Protein AF-A0A946S1E0-F1 (afdb_monomer)

Sequence (1057 aa):
MLFKRYPFILLIFAAMLVSLSLPLNLSAQVVETGSLLEFFAGTEQGCSYDNWISHTSEYDYFGSGDGSFTPAVLDRETNGFGSYQVVDDMNNPDLVLSEWAQIFDAFIQGDVSTTETRLSQSSFADFYELVRLTDAGNVYLILREVLNNNYVDDNGTPGDASDDVTGSFDYGWGLYVNKISPAPANPEVIINLVHPNADYISAYVGIDAYLTIDAGLFIVNGASRNIAWSGDLYATSNSLSDPSRNARTPFHECYKKFVDLIGDEWAIQVHSYNAYPAHDGVPSVQISAERENYTAHPNAPYMSWDHTDIISLTPDPVVTTNGSWSYPEVRIEDYYTASYPGGYRYNGYIPINNNVDLPGTSDNNQMVYVHASHDFVNDRENWLHIEFDEYPDVVRLDGVSVEAFYGYTGPGSGVPTYANYAEMVHYYRPVFQAVTDYMNFTPVQAGNISETASIQEFYHGNEGNCSYDNWVSHISEGVGDAGYNDEGPVELDVQTEGFGNFQIIPDDVDGDNLLIAFYDVFTELFQGNLGVAQNLLTDARLGGKYEIATINDGGDDYYVLREVLNNYYFDDNATPGDGSDDVTGSFDYGWGLYVVNPNAVNPEIIIEVPHPCDDYTTPAIGFDAFVTTGAGLLFVSGAGREVEWTESLPYYNSKSLSDPTRNARTPFHEAHKAAVDMYGNEFVIQIHSYDTGSHPDSYDSELSTRDDYYPNQPVMDPDTYFDIISLTPEFPITANTIGGANHAARRIDDYYSLYYGGGYSHQDNIAISNYVEQPGYSANPQMLYTQANHDQQNDTEPWFHVEHDEFPNVITESVQDFYNTGSGVPTYANYANVVDYFRPMYTAIADFYNGPNQAPVLTAIGNKVVDENSPIAFTLTATDPDGDGMTFSASNMPAGATLTGAEFDWTPDFDQAGTYNVTFEVSDGSATDSEGVTITVNNINRAPVLTAIGDKTGDENSPVAFTISATDPDGDGLTYSSPDLPAGAILVGADFSWTPDFIQAGAHSVTFEVSDGFLMDSEAITITVNDVNRAPVLSVIGDQTGDENSPITFTISATDP

pLDDT: mean 74.17, std 17.7, range [30.45, 98.12]

Secondary structure (DSSP, 8-state):
---SS-THHHHHHHHHHSSS---------EEEES-HHHHHHT--TTSSS--TGGGS--------S-------SS---SS-PPBP--GGGSSSHHHHHHHHHHHHHHHHTT-HHHHHHHHHHSTTTTTEEEEEEEETTEEEEEEEEPPEEEEE---S-TT--SS--EEE-SS---EEEEEEESPPSEEEEEEEES-TTT-TTHHHHHHHHHHHTTEEEEEEPPP-B-----S-TT-GGG-SS-TTT-SSSHHHHHHHHHHHHHSS-EEEEEEEE--SSTTTT--SEEEEESSTT-----S--TT------TTTTS-SSSB---SSS----B-HHHHEEE--TT-EEETTTEEEEEP--SPPGGG-HHHHHHHHH----S----EEEEEEESS-HHHHHTT--HHHHTT--STT-----HHHHHHHHHTTHHHHHHHHHHHT-S----PPEEEE--HHHHHTT--TTSSSSSHHHHHS---SSTTSSTTS-TTS---SS-PPPP-PPPSSHHHHHHHHHHHHHHHHHHTT-HHHHHHHTTSTTTTTTEEEEEEEETTEEEEEEEEPPEEEEE-----BTB-SS--EEE-SS---EEEE-TT-SEEEEEEEE--TTT-TTHHHHHHHHHHHHTEEEEEE----TT--B-S-SS--GGGBSS-TTT-SSSHHHHHHHHHHHHHSS-EEEEEEEE-TTTSTTS-SEEEE---SSSPPPTT-BTTTTB-HHHHS-SSSB-TTSSSSTTPPPBPGGGTEEE--SS-EEEGGGEEEB---SS---TT-HHHHHHHHHS-TTSSS-SEEEEEEESS-TT--S-HHHHHTTSSSS--HHHHHHHHHHHHHHHHHHHHHHH-S----EEPP---EEEETTS-EEEE--EE-SS-PPPEEEEESPPTT-EEETTEEEE---TT--EEEEEEEEEE-SS-EEEEEEEEEEEP-PPPPEEPP---EEEETTS-EEEE--EE-TT-PPPEEE-SSPPTT-EEETTEEEE---GGG-EEEEEEEEEE-SS-EEEEEEEEEEEP---PPEEPP-------TTS-------EE--

Radius of gyration: 51.52 Å; Cα contacts (8 Å, |Δi|>4): 2117; chains: 1; bounding box: 136×95×201 Å

Mean predicted aligned error: 19.73 Å

Foldseek 3Di:
DPDDDDPPVVVVVVVVVVPPDDDLDLPPAAEFEFDPLQQCQQNTPRDPGRNVLLQFAADADDDDPDPDDDQPPQDPPNDFEAAADQLVPDDPSVVQLVLLLQLLLCQLVVNPPSNSVSCCVDPNVVFWHWYWYHYPNWTKIKIDTDWDQPGWDDRPDPPDPPSIDGTYRNNQAWMKIFTDPPQFPALQEEEEEFCSHQFSQQSSLSVVLCVLLSYGMYIYGGDGPQPDPPPDPPPPPDRSSGCQQDCSGSRNSSLLSSCVVNVQHFYEYEGADDDDDPCVQPAFKEKEAQDQADFQQFDDDPDDPDRLDLLLLQAPQNDFDDDPDDFDGHGSQSHYEGRHPPFDDHVVPRTHHHDDDPPDNPRGPSQVSSVVRDDPPDRGGRYMYMYGYPQGVRCVVVVQDPNVLQQHPDDPTDHRRSRSSVVVSSSVSSSSNSVSCRVVPDQDLPDAAEFAWAPLFCLQQDTPRDPGRHVLLQFAAADPDPPFPPLDAPLNLRQHRFWGAADFQDPDPLLVVVLVLLLVLLLCVLVVVQVVSSVSCSPSSNRPQWHWYWYRYPHFTKIKIDTDWDQVRKGDVPPPPDPVSIDGTYHNHFAFMKIFGPPQPAAQEEQEEQRCHRQVLFSSLSVLLCVLLSYGMYTHTGHTHPQPFVPDPPDDPQRRPSRLQNPCRGSSNSSLLSSCVVPLQHAYEYEGEDEPPPCPPDAQKEKADADDPDPLWAADPPVPRDGLLQLFDQQNAPQQPFADHDFHGAGSQRHYAYQGPDWDAYPPRHTHHNDDPDHRDNSRVSLVSNVVSHDPPDSHRRYMYMYGYSDDPRHPDDSNRLQVVDDHRGGCSSCVRVSSSCSSSSNSVSCSVLPHFDAKAKDDPEAAEEEAQDKDKDFTDIGGPSRADKFKDKPQDDPQWDQDGRMTMHHHHQVPAAKGWMKMKMGSPPHIDIDTYIYGYHHDFDWKAWDDPAAAEEEAQDKDKDFTDIGGPNRADKAKDWPFDDVQWDQDGRITIHHHHQVPAAKDWTKMKMGSPPHIDIDIYIYGYHHDADDKAKDDDDDWDDDPPDDDDDDTDIGRD

Nearest PDB structures (foldseek):
  5lf5-assembly1_A-2  TM=4.450E-01  e=2.014E-06  Mus musculus
  6fg9-assembly1_A  TM=3.462E-01  e=5.997E-07  Mus musculus
  6fg9-assembly1_B  TM=3.260E-01  e=7.898E-07  Mus musculus
  5lfu-assembly1_A-2  TM=4.504E-01  e=3.727E-05  Mus musculus
  5lfv-assembly1_A  TM=3.919E-01  e=7.145E-06  Mus musculus

Solvent-accessible surface area (backbone atoms only — not comparable to full-atom values): 59954 Å² total; per-residue (Å²): 144,84,89,85,83,69,80,74,61,57,57,55,55,54,57,58,68,74,71,76,79,86,74,82,80,63,73,72,71,43,77,35,51,44,50,69,68,30,29,45,50,41,66,24,85,50,45,99,75,42,30,57,48,77,70,24,46,53,81,83,84,77,91,62,101,63,98,74,91,82,85,54,92,75,66,62,62,83,73,35,66,28,51,50,57,58,45,83,79,43,93,55,38,71,56,54,52,53,51,50,44,57,26,44,58,25,48,77,72,60,36,59,70,59,20,48,56,43,36,57,72,41,98,45,44,92,42,46,48,54,34,40,39,36,35,98,81,36,33,34,41,33,45,35,64,50,73,34,77,86,30,69,38,75,69,79,58,95,86,69,76,89,78,50,56,70,44,19,46,75,46,27,70,31,42,36,41,29,51,63,30,68,71,38,85,31,60,42,28,35,35,39,32,57,60,32,40,72,14,77,53,31,65,56,48,42,52,51,40,33,60,73,42,27,31,24,34,39,40,38,46,34,27,37,51,74,89,67,91,75,89,62,88,90,59,82,87,68,56,81,79,27,32,44,76,31,72,75,36,71,58,34,44,48,50,51,51,52,44,72,71,61,75,65,51,35,42,38,36,44,41,37,47,72,75,68,82,88,50,78,93,58,41,36,30,36,43,34,28,76,50,96,60,34,45,55,65,47,56,70,69,102,81,65,89,71,73,84,34,45,71,58,56,35,62,70,55,56,40,68,65,80,62,104,56,88,50,76,72,38,44,57,57,61,36,34,27,30,28,26,92,81,57,45,54,47,86,82,72,46,66,27,46,59,53,90,77,80,82,67,60,90,62,32,44,58,62,54,48,57,62,73,76,54,83,85,81,61,75,60,60,46,49,41,38,39,38,32,44,71,61,45,60,66,52,54,75,68,65,57,48,73,42,50,65,59,46,44,83,56,98,88,51,66,81,60,47,50,66,52,57,50,58,58,39,59,69,52,45,49,57,40,45,10,44,37,54,56,72,61,66,57,65,51,80,69,67,78,42,78,31,72,31,49,67,68,31,31,58,32,22,55,19,86,54,41,100,56,54,32,46,46,37,52,32,31,60,29,62,95,54,98,83,59,68,77,80,57,59,87,64,53,53,40,37,59,72,21,57,30,45,46,60,71,51,52,100,46,75,66,31,52,55,47,50,52,51,44,26,54,28,39,45,28,44,78,72,66,39,51,74,56,20,46,54,57,35,42,36,84,92,44,43,60,45,50,47,47,34,35,37,39,34,100,86,48,61,33,42,34,43,34,64,46,66,38,66,88,22,50,22,73,85,73,57,92,88,67,83,88,65,54,49,73,34,19,39,74,40,21,66,29,41,38,38,35,36,86,79,33,84,33,56,49,29,35,33,36,26,42,53,36,43,85,16,70,55,33,58,50,40,46,49,50,38,27,61,59,42,24,24,12,32,38,38,37,39,23,32,25,49,69,49,42,50,79,84,53,85,78,88,49,81,96,42,36,61,49,30,42,57,79,32,70,52,41,59,60,40,28,43,50,50,33,52,51,72,68,61,58,71,46,43,35,41,37,45,45,45,45,66,67,75,81,54,79,88,62,50,49,28,33,41,23,38,64,78,88,88,78,51,69,49,79,47,28,44,89,90,71,77,52,34,39,66,65,60,39,52,69,51,66,42,57,58,55,75,54,56,67,86,78,35,73,53,38,38,44,58,70,36,39,25,31,48,50,106,58,82,47,61,39,78,94,72,45,62,34,45,43,68,54,97,73,65,45,65,82,77,20,51,60,58,54,50,52,61,71,64,46,65,91,84,55,59,60,51,44,52,40,35,36,38,30,42,63,58,46,87,64,51,78,61,53,68,69,62,55,40,59,76,50,91,68,62,49,40,55,81,58,45,43,51,63,39,62,66,52,41,51,58,33,44,12,45,30,31,55,75,75,43,73,87,54,55,32,45,64,53,88,79,65,68,45,77,45,48,44,71,40,79,49,73,53,70,67,51,68,51,42,85,82,64,62,67,76,46,56,52,75,43,70,70,58,91,81,49,47,72,57,69,46,38,35,41,32,60,42,46,89,89,51,49,44,79,44,64,30,36,40,36,37,30,50,85,86,39,65,26,74,49,80,30,45,39,36,27,39,76,75,91,61,54,31,45,66,50,87,76,68,69,46,76,42,42,48,74,38,77,42,70,56,71,60,54,66,51,40,84,82,67,56,64,78,46,54,49,58,95,48,66,58,89,75,43,48,73,59,65,51,39,37,40,29,54,40,48,84,89,54,50,43,77,40,70,36,42,43,36,38,26,48,85,84,43,63,29,74,51,77,30,44,42,35,26,41,79,75,91,77,76,66,46,72,56,88,79,73,92,82,86,74,62,88,99,54,91,81,84,85,86,88,55,68,48,72,122

Structure (mmCIF, N/CA/C/O backbone):
data_AF-A0A946S1E0-F1
#
_entry.id   AF-A0A946S1E0-F1
#
loop_
_atom_site.group_PDB
_atom_site.id
_atom_site.type_symbol
_atom_site.label_atom_id
_atom_site.label_alt_id
_atom_site.label_comp_id
_atom_site.label_asym_id
_atom_site.label_entity_id
_atom_site.label_seq_id
_atom_site.pdbx_PDB_ins_code
_atom_site.Cartn_x
_atom_site.Cartn_y
_atom_site.Cartn_z
_atom_site.occupancy
_atom_site.B_iso_or_equiv
_atom_site.auth_seq_id
_atom_site.auth_comp_id
_atom_site.auth_asym_id
_atom_site.auth_atom_id
_atom_site.pdbx_PDB_model_num
ATOM 1 N N . MET A 1 1 ? -86.400 49.203 9.128 1.00 42.44 1 MET A N 1
ATOM 2 C CA . MET A 1 1 ? -86.861 49.127 7.718 1.00 42.44 1 MET A CA 1
ATOM 3 C C . MET A 1 1 ? -85.849 49.750 6.732 1.00 42.44 1 MET A C 1
ATOM 5 O O . MET A 1 1 ? -86.250 50.322 5.730 1.00 42.44 1 MET A O 1
ATOM 9 N N . LEU A 1 2 ? -84.534 49.607 6.963 1.00 33.59 2 LEU A N 1
ATOM 10 C CA . LEU A 1 2 ? -83.476 50.160 6.099 1.00 33.59 2 LEU A CA 1
ATOM 11 C C . LEU A 1 2 ? -82.169 49.357 6.278 1.00 33.59 2 LEU A C 1
ATOM 13 O O . LEU A 1 2 ? -81.217 49.845 6.853 1.00 33.59 2 LEU A O 1
ATOM 17 N N . PHE A 1 3 ? -82.137 48.098 5.832 1.00 38.72 3 PHE A N 1
ATOM 18 C CA . PHE A 1 3 ? -80.894 47.305 5.719 1.00 38.72 3 PHE A CA 1
ATOM 19 C C . PHE A 1 3 ? -80.959 46.349 4.516 1.00 38.72 3 PHE A C 1
ATOM 21 O O . PHE A 1 3 ? -80.587 45.186 4.587 1.00 38.72 3 PHE A O 1
ATOM 28 N N . LYS A 1 4 ? -81.500 46.832 3.387 1.00 43.66 4 LYS A N 1
ATOM 29 C CA . LYS A 1 4 ? -81.662 46.033 2.158 1.00 43.66 4 LYS A CA 1
ATOM 30 C C . LYS A 1 4 ? -80.926 46.588 0.930 1.00 43.66 4 LYS A C 1
ATOM 32 O O . LYS A 1 4 ? -81.303 46.220 -0.176 1.00 43.66 4 LYS A O 1
ATOM 37 N N . ARG A 1 5 ? -79.932 47.487 1.068 1.00 43.97 5 ARG A N 1
ATOM 38 C CA . ARG A 1 5 ? -79.350 48.157 -0.121 1.00 43.97 5 ARG A CA 1
ATOM 39 C C . ARG A 1 5 ? -77.847 48.461 -0.220 1.00 43.97 5 ARG A C 1
ATOM 41 O O . ARG A 1 5 ? -77.480 48.948 -1.279 1.00 43.97 5 ARG A O 1
ATOM 48 N N . TYR A 1 6 ? -76.966 48.140 0.735 1.00 45.84 6 TYR A N 1
ATOM 49 C CA . TYR A 1 6 ? -75.521 48.406 0.547 1.00 45.84 6 TYR A CA 1
ATOM 50 C C . TYR A 1 6 ? -74.619 47.372 1.253 1.00 45.84 6 TYR A C 1
ATOM 52 O O . TYR A 1 6 ? -74.356 47.532 2.441 1.00 45.84 6 TYR A O 1
ATOM 60 N N . PRO A 1 7 ? -74.113 46.332 0.560 1.00 43.88 7 PRO A N 1
ATOM 61 C CA . PRO A 1 7 ? -73.166 45.376 1.148 1.00 43.88 7 PRO A CA 1
ATOM 62 C C . PRO A 1 7 ? -71.732 45.930 1.284 1.00 43.88 7 PRO A C 1
ATOM 64 O O . PRO A 1 7 ? -70.930 45.365 2.014 1.00 43.88 7 PRO A O 1
ATOM 67 N N . PHE A 1 8 ? -71.412 47.067 0.655 1.00 46.25 8 PHE A N 1
ATOM 68 C CA . PHE A 1 8 ? -70.061 47.651 0.680 1.00 46.25 8 PHE A CA 1
ATOM 69 C C . PHE A 1 8 ? -69.719 48.468 1.941 1.00 46.25 8 PHE A C 1
ATOM 71 O O . PHE A 1 8 ? -68.552 48.760 2.171 1.00 46.25 8 PHE A O 1
ATOM 78 N N . ILE A 1 9 ? -70.701 48.822 2.779 1.00 46.53 9 ILE A N 1
ATOM 79 C CA . ILE A 1 9 ? -70.452 49.603 4.010 1.00 46.53 9 ILE A CA 1
ATOM 80 C C . ILE A 1 9 ? -70.148 48.696 5.218 1.00 46.53 9 ILE A C 1
ATOM 82 O O . ILE A 1 9 ? -69.497 49.144 6.159 1.00 46.53 9 ILE A O 1
ATOM 86 N N . LEU A 1 10 ? -70.517 47.408 5.177 1.00 45.66 10 LEU A N 1
ATOM 87 C CA . LEU A 1 10 ? -70.141 46.461 6.236 1.00 45.66 10 LEU A CA 1
ATOM 88 C C . LEU A 1 10 ? -68.654 46.075 6.182 1.00 45.66 10 LEU A C 1
ATOM 90 O O . LEU A 1 10 ? -68.064 45.839 7.230 1.00 45.66 10 LEU A O 1
ATOM 94 N N . LEU A 1 11 ? -68.031 46.075 4.996 1.00 45.84 11 LEU A N 1
ATOM 95 C CA . LEU A 1 11 ? -66.610 45.737 4.865 1.00 45.84 11 LEU A CA 1
ATOM 96 C C . LEU A 1 11 ? -65.694 46.830 5.441 1.00 45.84 11 LEU A C 1
ATOM 98 O O . LEU A 1 11 ? -64.646 46.519 5.991 1.00 45.84 11 LEU A O 1
ATOM 102 N N . ILE A 1 12 ? -66.108 48.101 5.380 1.00 47.53 12 ILE A N 1
ATOM 103 C CA . ILE A 1 12 ? -65.321 49.220 5.926 1.00 47.53 12 ILE A CA 1
ATOM 104 C C . ILE A 1 12 ? -65.457 49.299 7.456 1.00 47.53 12 ILE A C 1
ATOM 106 O O . ILE A 1 12 ? -64.482 49.609 8.132 1.00 47.53 12 ILE A O 1
ATOM 110 N N . PHE A 1 13 ? -66.616 48.942 8.026 1.00 42.03 13 PHE A N 1
ATOM 111 C CA . PHE A 1 13 ? -66.770 48.860 9.487 1.00 42.03 13 PHE A CA 1
ATOM 112 C C . PHE A 1 13 ? -66.127 47.605 10.096 1.00 42.03 13 PHE A C 1
ATOM 114 O O . PHE A 1 13 ? -65.611 47.689 11.205 1.00 42.03 13 PHE A O 1
ATOM 121 N N . ALA A 1 14 ? -66.087 46.477 9.376 1.00 45.16 14 ALA A N 1
ATOM 122 C CA . ALA A 1 14 ? -65.315 45.307 9.803 1.00 45.16 14 ALA A CA 1
ATOM 123 C C . ALA A 1 14 ? -63.800 45.563 9.703 1.00 45.16 14 ALA A C 1
ATOM 125 O O . ALA A 1 14 ? -63.069 45.206 10.617 1.00 45.16 14 ALA A O 1
ATOM 126 N N . ALA A 1 15 ? -63.332 46.266 8.665 1.00 39.78 15 ALA A N 1
ATOM 127 C CA . ALA A 1 15 ? -61.919 46.624 8.536 1.00 39.78 15 ALA A CA 1
ATOM 128 C C . ALA A 1 15 ? -61.459 47.689 9.554 1.00 39.78 15 ALA A C 1
ATOM 130 O O . ALA A 1 15 ? -60.308 47.659 9.967 1.00 39.78 15 ALA A O 1
ATOM 131 N N . MET A 1 16 ? -62.340 48.595 10.006 1.00 35.44 16 MET A N 1
ATOM 132 C CA . MET A 1 16 ? -62.001 49.589 11.042 1.00 35.44 16 MET A CA 1
ATOM 133 C C . MET A 1 16 ? -62.116 49.074 12.487 1.00 35.44 16 MET A C 1
ATOM 135 O O . MET A 1 16 ? -61.521 49.681 13.373 1.00 35.44 16 MET A O 1
ATOM 139 N N . LEU A 1 17 ? -62.832 47.969 12.743 1.00 35.88 17 LEU A N 1
ATOM 140 C CA . LEU A 1 17 ? -62.827 47.300 14.057 1.00 35.88 17 LEU A CA 1
ATOM 141 C C . LEU A 1 17 ? -61.695 46.272 14.222 1.00 35.88 17 LEU A C 1
ATOM 143 O O . LEU A 1 17 ? -61.465 45.822 15.337 1.00 35.88 17 LEU A O 1
ATOM 147 N N . VAL A 1 18 ? -60.964 45.944 13.153 1.00 39.38 18 VAL A N 1
ATOM 148 C CA . VAL A 1 18 ? -59.778 45.063 13.198 1.00 39.38 18 VAL A CA 1
ATOM 149 C C . VAL A 1 18 ? -58.477 45.854 13.428 1.00 39.38 18 VAL A C 1
ATOM 151 O O . VAL A 1 18 ? -57.424 45.268 13.631 1.00 39.38 18 VAL A O 1
ATOM 154 N N . SER A 1 19 ? -58.524 47.191 13.469 1.00 37.34 19 SER A N 1
ATOM 155 C CA . SER A 1 19 ? -57.317 48.030 13.542 1.00 37.34 19 SER A CA 1
ATOM 156 C C . SER A 1 19 ? -57.223 48.954 14.763 1.00 37.34 19 SER A C 1
ATOM 158 O O . SER A 1 19 ? -56.424 49.883 14.736 1.00 37.34 19 SER A O 1
ATOM 160 N N . LEU A 1 20 ? -58.014 48.748 15.826 1.00 36.44 20 LEU A N 1
ATOM 161 C CA . LEU A 1 20 ? -57.964 49.570 17.051 1.00 36.44 20 LEU A CA 1
ATOM 162 C C . LEU A 1 20 ? -58.259 48.745 18.320 1.00 36.44 20 LEU A C 1
ATOM 164 O O . LEU A 1 20 ? -59.213 48.999 19.051 1.00 36.44 20 LEU A O 1
ATOM 168 N N . SER A 1 21 ? -57.385 47.773 18.577 1.00 34.06 21 SER A N 1
ATOM 169 C CA . SER A 1 21 ? -57.053 47.260 19.914 1.00 34.06 21 SER A CA 1
ATOM 170 C C . SER A 1 21 ? -55.672 46.590 19.846 1.00 34.06 21 SER A C 1
ATOM 172 O O . SER A 1 21 ? -55.565 45.383 19.673 1.00 34.06 21 SER A O 1
ATOM 174 N N . LEU A 1 22 ? -54.615 47.405 19.885 1.00 36.47 22 LEU A N 1
ATOM 175 C CA . LEU A 1 22 ? -53.248 46.979 20.218 1.00 36.47 22 LEU A CA 1
ATOM 176 C C . LEU A 1 22 ? -53.079 47.020 21.748 1.00 36.47 22 LEU A C 1
ATOM 178 O O . LEU A 1 22 ? -53.722 47.866 22.377 1.00 36.47 22 LEU A O 1
ATOM 182 N N . PRO A 1 23 ? -52.090 46.321 22.322 1.00 38.75 23 PRO A N 1
ATOM 183 C CA . PRO A 1 23 ? -51.695 44.932 22.115 1.00 38.75 23 PRO A CA 1
ATOM 184 C C . PRO A 1 23 ? -52.003 44.126 23.399 1.00 38.75 23 PRO A C 1
ATOM 186 O O . PRO A 1 23 ? -51.912 44.654 24.506 1.00 38.75 23 PRO A O 1
ATOM 189 N N . LEU A 1 24 ? -52.360 42.846 23.287 1.00 36.69 24 LEU A N 1
ATOM 190 C CA . LEU A 1 24 ? -52.050 41.936 24.392 1.00 36.69 24 LEU A CA 1
ATOM 191 C C . LEU A 1 24 ? -50.532 41.775 24.326 1.00 36.69 24 LEU A C 1
ATOM 193 O O . LEU A 1 24 ? -50.021 41.386 23.277 1.00 36.69 24 LEU A O 1
ATOM 197 N N . ASN A 1 25 ? -49.825 42.202 25.372 1.00 38.84 25 ASN A N 1
ATOM 198 C CA . ASN A 1 25 ? -48.407 41.911 25.535 1.00 38.84 25 ASN A CA 1
ATOM 199 C C . ASN A 1 25 ? -48.251 40.385 25.458 1.00 38.84 25 ASN A C 1
ATOM 201 O O . ASN A 1 25 ? -48.533 39.707 26.440 1.00 38.84 25 ASN A O 1
ATOM 205 N N . LEU A 1 26 ? -47.850 39.845 24.304 1.00 44.53 26 LEU A N 1
ATOM 206 C CA . LEU A 1 26 ? -47.061 38.621 24.332 1.00 44.53 26 LEU A CA 1
ATOM 207 C C . LEU A 1 26 ? -45.778 39.019 25.062 1.00 44.53 26 LEU A C 1
ATOM 209 O O . LEU A 1 26 ? -45.151 40.012 24.674 1.00 44.53 26 LEU A O 1
ATOM 213 N N . SER A 1 27 ? -45.437 38.330 26.151 1.00 50.69 27 SER A N 1
ATOM 214 C CA . SER A 1 27 ? -44.069 38.374 26.662 1.00 50.69 27 SER A CA 1
ATOM 215 C C . SER A 1 27 ? -43.179 38.003 25.481 1.00 50.69 27 SER A C 1
ATOM 217 O O . SER A 1 27 ? -43.355 36.933 24.902 1.00 50.69 27 SER A O 1
ATOM 219 N N . ALA A 1 28 ? -42.335 38.928 25.032 1.00 59.41 28 ALA A N 1
ATOM 220 C CA . ALA A 1 28 ? -41.419 38.631 23.946 1.00 59.41 28 ALA A CA 1
ATOM 221 C C . ALA A 1 28 ? -40.505 37.489 24.402 1.00 59.41 28 ALA A C 1
ATOM 223 O O . ALA A 1 28 ? -39.965 37.584 25.503 1.00 59.41 28 ALA A O 1
ATOM 224 N N . GLN A 1 29 ? -40.344 36.451 23.576 1.00 72.44 29 GLN A N 1
ATOM 225 C CA . GLN A 1 29 ? -39.282 35.458 23.707 1.00 72.44 29 GLN A CA 1
ATOM 226 C C . GLN A 1 29 ? -37.989 36.140 24.142 1.00 72.44 29 GLN A C 1
ATOM 228 O O . GLN A 1 29 ? -37.536 37.104 23.510 1.00 72.44 29 GLN A O 1
ATOM 233 N N . VAL A 1 30 ? -37.394 35.620 25.210 1.00 82.38 30 VAL A N 1
ATOM 234 C CA . VAL A 1 30 ? -36.067 36.050 25.631 1.00 82.38 30 VAL A CA 1
ATOM 235 C C . VAL A 1 30 ? -35.070 35.417 24.667 1.00 82.38 30 VAL A C 1
ATOM 237 O O . VAL A 1 30 ? -35.122 34.216 24.411 1.00 82.38 30 VAL A O 1
ATOM 240 N N . VAL A 1 31 ? -34.208 36.228 24.061 1.00 85.38 31 VAL A N 1
ATOM 241 C CA . VAL A 1 31 ? -33.162 35.750 23.149 1.00 85.38 31 VAL A CA 1
ATOM 242 C C . VAL A 1 31 ? -31.829 35.943 23.846 1.00 85.38 31 VAL A C 1
ATOM 244 O O . VAL A 1 31 ? -31.429 37.080 24.091 1.00 85.38 31 VAL A O 1
ATOM 247 N N . GLU A 1 32 ? -31.163 34.835 24.140 1.00 88.50 32 GLU A N 1
ATOM 248 C CA . GLU A 1 32 ? -29.861 34.794 24.805 1.00 88.50 32 GLU A CA 1
ATOM 249 C C . GLU A 1 32 ? -28.832 34.191 23.832 1.00 88.50 32 GLU A C 1
ATOM 251 O O . GLU A 1 32 ? -29.172 33.418 22.929 1.00 88.50 32 GLU A O 1
ATOM 256 N N . THR A 1 33 ? -27.572 34.605 23.947 1.00 85.62 33 THR A N 1
ATOM 257 C CA . THR A 1 33 ? -26.441 34.016 23.210 1.00 85.62 33 THR A CA 1
ATOM 258 C C . THR A 1 33 ? -25.372 33.697 24.234 1.00 85.62 33 THR A C 1
ATOM 260 O O . THR A 1 33 ? -24.988 34.605 24.965 1.00 85.62 33 THR A O 1
ATOM 263 N N . GLY A 1 34 ? -24.918 32.452 24.278 1.00 82.88 34 GLY A N 1
ATOM 264 C CA . GLY A 1 34 ? -23.994 31.983 25.303 1.00 82.88 34 GLY A CA 1
ATOM 265 C C . GLY A 1 34 ? -23.912 30.461 25.335 1.00 82.88 34 GLY A C 1
ATOM 266 O O . GLY A 1 34 ? -24.709 29.794 24.673 1.00 82.88 34 GLY A O 1
ATOM 267 N N . SER A 1 35 ? -22.958 29.935 26.094 1.00 86.25 35 SER A N 1
ATOM 268 C CA . SER A 1 35 ? -22.765 28.506 26.313 1.00 86.25 35 SER A CA 1
ATOM 269 C C . SER A 1 35 ? -23.859 27.946 27.217 1.00 86.25 35 SER A C 1
ATOM 271 O O . SER A 1 35 ? -24.114 28.450 28.315 1.00 86.25 35 SER A O 1
ATOM 273 N N . LEU A 1 36 ? -24.521 26.880 26.760 1.00 86.19 36 LEU A N 1
ATOM 274 C CA . LEU A 1 36 ? -25.521 26.182 27.563 1.00 86.19 36 LEU A CA 1
ATOM 275 C C . LEU A 1 36 ? -24.871 25.530 28.791 1.00 86.19 36 LEU A C 1
ATOM 277 O O . LEU A 1 36 ? -25.455 25.569 29.869 1.00 86.19 36 LEU A O 1
ATOM 281 N N . LEU A 1 37 ? -23.649 25.005 28.666 1.00 83.25 37 LEU A N 1
ATOM 282 C CA . LEU A 1 37 ? -22.896 24.463 29.803 1.00 83.25 37 LEU A CA 1
ATOM 283 C C . LEU A 1 37 ? -22.532 25.553 30.816 1.00 83.25 37 LEU A C 1
ATOM 285 O O . LEU A 1 37 ? -22.724 25.370 32.017 1.00 83.25 37 LEU A O 1
ATOM 289 N N . GLU A 1 38 ? -22.045 26.706 30.355 1.00 77.75 38 GLU A N 1
ATOM 290 C CA . GLU A 1 38 ? -21.692 27.822 31.242 1.00 77.75 38 GLU A CA 1
ATOM 291 C C . GLU A 1 38 ? -22.919 28.453 31.911 1.00 77.75 38 GLU A C 1
ATOM 293 O O . GLU A 1 38 ? -22.830 28.938 33.041 1.00 77.75 38 GLU A O 1
ATOM 298 N N . PHE A 1 39 ? -24.087 28.399 31.262 1.00 81.38 39 PHE A N 1
ATOM 299 C CA . PHE A 1 39 ? -25.361 28.775 31.873 1.00 81.38 39 PHE A CA 1
ATOM 300 C C . PHE A 1 39 ? -25.679 27.910 33.106 1.00 81.38 39 PHE A C 1
ATOM 302 O O . PHE A 1 39 ? -26.079 28.450 34.143 1.00 81.38 39 PHE A O 1
ATOM 309 N N . PHE A 1 40 ? -25.452 26.593 33.027 1.00 77.81 40 PHE A N 1
ATOM 310 C CA . PHE A 1 40 ? -25.586 25.696 34.180 1.00 77.81 40 PHE A CA 1
ATOM 311 C C . PHE A 1 40 ? -24.463 25.901 35.209 1.00 77.81 40 PHE A C 1
ATOM 313 O O . PHE A 1 40 ? -24.757 25.911 36.399 1.00 77.81 40 PHE A O 1
ATOM 320 N N . ALA A 1 41 ? -23.220 26.148 34.780 1.00 70.25 41 ALA A N 1
ATOM 321 C CA . ALA A 1 41 ? -22.088 26.414 35.682 1.00 70.25 41 ALA A CA 1
ATOM 322 C C . ALA A 1 41 ? -22.139 27.782 36.388 1.00 70.25 41 ALA A C 1
ATOM 324 O O . ALA A 1 41 ? -21.384 28.012 37.331 1.00 70.25 41 ALA A O 1
ATOM 325 N N . GLY A 1 42 ? -22.984 28.708 35.927 1.00 69.75 42 GLY A N 1
ATOM 326 C CA . GLY A 1 42 ? -23.080 30.046 36.507 1.00 69.75 42 GLY A CA 1
ATOM 327 C C . GLY A 1 42 ? -21.993 31.023 36.090 1.00 69.75 42 GLY A C 1
ATOM 328 O O . GLY A 1 42 ? -21.637 31.900 36.876 1.00 69.75 42 GLY A O 1
ATOM 329 N N . THR A 1 43 ? -21.451 30.868 34.881 1.00 68.50 43 THR A N 1
ATOM 330 C CA . THR A 1 43 ? -20.383 31.736 34.358 1.00 68.50 43 THR A CA 1
ATOM 331 C C . THR A 1 43 ? -20.743 32.480 33.069 1.00 68.50 43 THR A C 1
ATOM 333 O O . THR A 1 43 ? -19.947 33.305 32.610 1.00 68.50 43 THR A O 1
ATOM 336 N N . GLU A 1 44 ? -21.919 32.222 32.486 1.00 79.12 44 GLU A N 1
ATOM 337 C CA . GLU A 1 44 ? -22.333 32.795 31.201 1.00 79.12 44 GLU A CA 1
ATOM 338 C C . GLU A 1 44 ? -22.903 34.221 31.324 1.00 79.12 44 GLU A C 1
ATOM 340 O O . GLU A 1 44 ? -24.098 34.446 31.535 1.00 79.12 44 GLU A O 1
ATOM 345 N N . GLN A 1 45 ? -22.048 35.209 31.054 1.00 71.00 45 GLN A N 1
ATOM 346 C CA . GLN A 1 45 ? -22.387 36.638 31.112 1.00 71.00 45 GLN A CA 1
ATOM 347 C C . GLN A 1 45 ? -23.445 37.089 30.083 1.00 71.00 45 GLN A C 1
ATOM 349 O O . GLN A 1 45 ? -23.967 38.205 30.185 1.00 71.00 45 GLN A O 1
ATOM 354 N N . GLY A 1 46 ? -23.729 36.278 29.061 1.00 70.31 46 GLY A N 1
ATOM 355 C CA . GLY A 1 46 ? -24.735 36.514 28.025 1.00 70.31 46 GLY A CA 1
ATOM 356 C C . GLY A 1 46 ? -26.175 36.162 28.418 1.00 70.31 46 GLY A C 1
ATOM 357 O O . GLY A 1 46 ? -27.099 36.499 27.667 1.00 70.31 46 GLY A O 1
ATOM 358 N N . CYS A 1 47 ? -26.383 35.531 29.577 1.00 75.56 47 CYS A N 1
ATOM 359 C CA . CYS A 1 47 ? -27.689 35.079 30.064 1.00 75.56 47 CYS A CA 1
ATOM 360 C C . CYS A 1 47 ? -28.240 35.992 31.176 1.00 75.56 47 CYS A C 1
ATOM 362 O O . CYS A 1 47 ? -27.497 36.609 31.934 1.00 75.56 47 CYS A O 1
ATOM 364 N N . SER A 1 48 ? -29.570 36.126 31.263 1.00 63.69 48 SER A N 1
ATOM 365 C CA . SER A 1 48 ? -30.219 37.088 32.178 1.00 63.69 48 SER A CA 1
ATOM 366 C C . SER A 1 48 ? -30.098 36.706 33.661 1.00 63.69 48 SER A C 1
ATOM 368 O O . SER A 1 48 ? -30.156 37.588 34.519 1.00 63.69 48 SER A O 1
ATOM 370 N N . TYR A 1 49 ? -29.947 35.411 33.946 1.00 70.00 49 TYR A N 1
ATOM 371 C CA . TYR A 1 49 ? -29.431 34.861 35.199 1.00 70.00 49 TYR A CA 1
ATOM 372 C C . TYR A 1 49 ? -28.744 33.529 34.877 1.00 70.00 49 TYR A C 1
ATOM 374 O O . TYR A 1 49 ? -29.385 32.569 34.448 1.00 70.00 49 TYR A O 1
ATOM 382 N N . ASP A 1 50 ? -27.423 33.526 34.998 1.00 61.88 50 ASP A N 1
ATOM 383 C CA . ASP A 1 50 ? -26.550 32.362 34.966 1.00 61.88 50 ASP A CA 1
ATOM 384 C C . ASP A 1 50 ? -26.454 31.787 36.389 1.00 61.88 50 ASP A C 1
ATOM 386 O O . ASP A 1 50 ? -26.512 32.542 37.354 1.00 61.88 50 ASP A O 1
ATOM 390 N N . ASN A 1 51 ? -26.336 30.460 36.524 1.00 62.59 51 ASN A N 1
ATOM 391 C CA . ASN A 1 51 ? -26.286 29.701 37.791 1.00 62.59 51 ASN A CA 1
ATOM 392 C C . ASN A 1 51 ? -27.641 29.127 38.233 1.00 62.59 51 ASN A C 1
ATOM 394 O O . ASN A 1 51 ? -28.083 29.278 39.370 1.00 62.59 51 ASN A O 1
ATOM 398 N N . TRP A 1 52 ? -28.323 28.422 37.324 1.00 65.25 52 TRP A N 1
ATOM 399 C CA . TRP A 1 52 ? -29.544 27.692 37.681 1.00 65.25 52 TRP A CA 1
ATOM 400 C C . TRP A 1 52 ? -29.301 26.663 38.797 1.00 65.25 52 TRP A C 1
ATOM 402 O O . TRP A 1 52 ? -30.170 26.481 39.647 1.00 65.25 52 TRP A O 1
ATOM 412 N N . ILE A 1 53 ? -28.116 26.035 38.819 1.00 62.03 53 ILE A N 1
ATOM 413 C CA . ILE A 1 53 ? -27.740 24.991 39.784 1.00 62.03 53 ILE A CA 1
ATOM 414 C C . ILE A 1 53 ? -27.831 25.505 41.222 1.00 62.03 53 ILE A C 1
ATOM 416 O O . ILE A 1 53 ? -28.479 24.851 42.040 1.00 62.03 53 ILE A O 1
ATOM 420 N N . SER A 1 54 ? -27.305 26.705 41.515 1.00 56.62 54 SER A N 1
ATOM 421 C CA . SER A 1 54 ? -27.404 27.296 42.860 1.00 56.62 54 SER A CA 1
ATOM 422 C C . SER A 1 54 ? -28.841 27.549 43.311 1.00 56.62 54 SER A C 1
ATOM 424 O O . SER A 1 54 ? -29.107 27.585 44.503 1.00 56.62 54 SER A O 1
ATOM 426 N N . HIS A 1 55 ? -29.782 27.689 42.374 1.00 55.94 55 HIS A N 1
ATOM 427 C CA . HIS A 1 55 ? -31.210 27.834 42.661 1.00 55.94 55 HIS A CA 1
ATOM 428 C C . HIS A 1 55 ? -31.967 26.492 42.654 1.00 55.94 55 HIS A C 1
ATOM 430 O O . HIS A 1 55 ? -33.197 26.484 42.729 1.00 55.94 55 HIS A O 1
ATOM 436 N N . THR A 1 56 ? -31.275 25.351 42.565 1.00 53.69 56 THR A N 1
ATOM 437 C CA . THR A 1 56 ? -31.898 24.017 42.495 1.00 53.69 56 THR A CA 1
ATOM 438 C C . THR A 1 56 ? -31.290 22.945 43.407 1.00 53.69 56 THR A C 1
ATOM 440 O O . THR A 1 56 ? -31.644 21.782 43.249 1.00 53.69 56 THR A O 1
ATOM 443 N N . SER A 1 57 ? -30.430 23.281 44.367 1.00 52.94 57 SER A N 1
ATOM 444 C CA . SER A 1 57 ? -29.804 22.292 45.265 1.00 52.94 57 SER A CA 1
ATOM 445 C C . SER A 1 57 ? -29.756 22.787 46.719 1.00 52.94 57 SER A C 1
ATOM 447 O O . SER A 1 57 ? -29.233 23.872 46.964 1.00 52.94 57 SER A O 1
ATOM 449 N N . GLU A 1 58 ? -30.257 22.007 47.687 1.00 46.06 58 GLU A N 1
ATOM 450 C CA . GLU A 1 58 ? -30.268 22.322 49.133 1.00 46.06 58 GLU A CA 1
ATOM 451 C C . GLU A 1 58 ? -29.466 21.262 49.918 1.00 46.06 58 GLU A C 1
ATOM 453 O O . GLU A 1 58 ? -29.641 20.070 49.692 1.00 46.06 58 GLU A O 1
ATOM 458 N N . TYR A 1 59 ? -28.642 21.650 50.905 1.00 41.72 59 TYR A N 1
ATOM 459 C CA . TYR A 1 59 ? -28.128 20.704 51.915 1.00 41.72 59 TYR A CA 1
ATOM 460 C C . TYR A 1 59 ? -28.740 21.005 53.288 1.00 41.72 59 TYR A C 1
ATOM 462 O O . TYR A 1 59 ? -28.385 21.981 53.956 1.00 41.72 59 TYR A O 1
ATOM 470 N N . ASP A 1 60 ? -29.658 20.147 53.736 1.00 38.31 60 ASP A N 1
ATOM 471 C CA . ASP A 1 60 ? -30.390 20.320 54.993 1.00 38.31 60 ASP A CA 1
ATOM 472 C C . ASP A 1 60 ? -29.523 19.877 56.198 1.00 38.31 60 ASP A C 1
ATOM 474 O O . ASP A 1 60 ? -29.098 18.723 56.325 1.00 38.31 60 ASP A O 1
ATOM 478 N N . TYR A 1 61 ? -29.221 20.802 57.117 1.00 36.12 61 TYR A N 1
ATOM 479 C CA . TYR A 1 61 ? -28.347 20.556 58.274 1.00 36.12 61 TYR A CA 1
ATOM 480 C C . TYR A 1 61 ? -29.018 19.626 59.305 1.00 36.12 61 TYR A C 1
ATOM 482 O O . TYR A 1 61 ? -29.699 20.076 60.234 1.00 36.12 61 TYR A O 1
ATOM 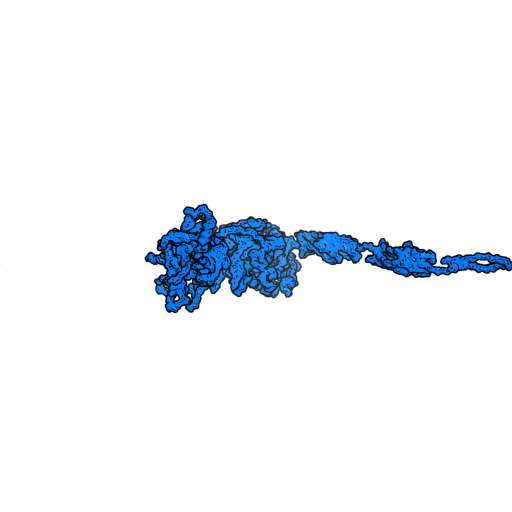490 N N . PHE A 1 62 ? -28.762 18.316 59.230 1.00 34.03 62 PHE A N 1
ATOM 491 C CA . PHE A 1 62 ? -29.074 17.397 60.328 1.00 34.03 62 PHE A CA 1
ATOM 492 C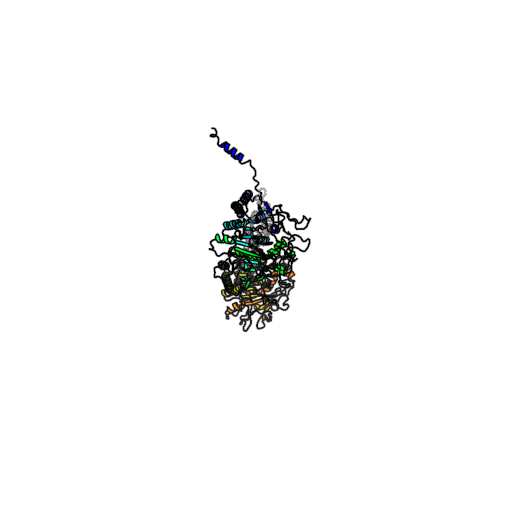 C . PHE A 1 62 ? -28.012 17.503 61.427 1.00 34.03 62 PHE A C 1
ATOM 494 O O . PHE A 1 62 ? -26.877 17.056 61.301 1.00 34.03 62 PHE A O 1
ATOM 501 N N . GLY A 1 63 ? -28.390 18.109 62.553 1.00 37.31 63 GLY A N 1
ATOM 502 C CA . GLY A 1 63 ? -27.496 18.293 63.689 1.00 37.31 63 GLY A CA 1
ATOM 503 C C . GLY A 1 63 ? -26.929 16.985 64.255 1.00 37.31 63 GLY A C 1
ATOM 504 O O . GLY A 1 63 ? -27.617 16.256 64.967 1.00 37.31 63 GLY A O 1
ATOM 505 N N . SER A 1 64 ? -25.623 16.782 64.097 1.00 31.12 64 SER A N 1
ATOM 506 C CA . SER A 1 64 ? -24.800 16.016 65.034 1.00 31.12 64 SER A CA 1
ATOM 507 C C . SER A 1 64 ? -23.558 16.823 65.397 1.00 31.12 64 SER A C 1
ATOM 509 O O . SER A 1 64 ? -22.880 17.364 64.536 1.00 31.12 64 SER A O 1
ATOM 511 N N . GLY A 1 65 ? -23.306 16.968 66.701 1.00 33.91 65 GLY A N 1
ATOM 512 C CA . GLY A 1 65 ? -22.243 17.795 67.281 1.00 33.91 65 GLY A CA 1
ATOM 513 C C . GLY A 1 65 ? -20.834 17.225 67.114 1.00 33.91 65 GLY A C 1
ATOM 514 O O . GLY A 1 65 ? -20.133 17.033 68.106 1.00 33.91 65 GLY A O 1
ATOM 515 N N . ASP A 1 66 ? -20.438 16.985 65.875 1.00 30.83 66 ASP A N 1
ATOM 516 C CA . ASP A 1 66 ? -19.102 16.609 65.443 1.00 30.83 66 ASP A CA 1
ATOM 517 C C . ASP A 1 66 ? -18.666 17.671 64.431 1.00 30.83 66 ASP A C 1
ATOM 519 O O . ASP A 1 66 ? -19.224 17.787 63.346 1.00 30.83 66 ASP A O 1
ATOM 523 N N . GLY A 1 67 ? -17.755 18.546 64.847 1.00 40.69 67 GLY A N 1
ATOM 524 C CA . GLY A 1 67 ? -17.234 19.584 63.975 1.00 40.69 67 GLY A CA 1
ATOM 525 C C . GLY A 1 67 ? -16.222 19.007 62.997 1.00 40.69 67 GLY A C 1
ATOM 526 O O . GLY A 1 67 ? -15.031 19.078 63.292 1.00 40.69 67 GLY A O 1
ATOM 527 N N . SER A 1 68 ? -16.676 18.519 61.844 1.00 34.16 68 SER A N 1
ATOM 528 C CA . SER A 1 68 ? -15.870 18.477 60.622 1.00 34.16 68 SER A CA 1
ATOM 529 C C . SER A 1 68 ? -16.727 18.222 59.373 1.00 34.16 68 SER A C 1
ATOM 531 O O . SER A 1 68 ? -17.629 17.395 59.410 1.00 34.16 68 SER A O 1
ATOM 533 N N . PHE A 1 69 ? -16.380 18.950 58.303 1.00 40.06 69 PHE A N 1
ATOM 534 C CA . PHE A 1 69 ? -16.846 18.877 56.907 1.00 40.06 69 PHE A CA 1
ATOM 535 C C . PHE A 1 69 ? -18.152 19.613 56.560 1.00 40.06 69 PHE A C 1
ATOM 537 O O . PHE A 1 69 ? -19.261 19.151 56.802 1.00 40.06 69 PHE A O 1
ATOM 544 N N . THR A 1 70 ? -17.983 20.802 55.970 1.00 35.59 70 THR A N 1
ATOM 545 C CA . THR A 1 70 ? -19.031 21.578 55.289 1.00 35.59 70 THR A CA 1
ATOM 546 C C . THR A 1 70 ? -18.417 22.192 54.029 1.00 35.59 70 THR A C 1
ATOM 548 O O . THR A 1 70 ? -17.719 23.204 54.153 1.00 35.59 70 THR A O 1
ATOM 551 N N . PRO A 1 71 ? -18.659 21.627 52.840 1.00 35.09 71 PRO A N 1
ATOM 552 C CA . PRO A 1 71 ? -18.285 22.230 51.572 1.00 35.09 71 PRO A CA 1
ATOM 553 C C . PRO A 1 71 ? -19.520 22.936 51.009 1.00 35.09 71 PRO A C 1
ATOM 555 O O . PRO A 1 71 ? -20.301 22.354 50.277 1.00 35.09 71 PRO A O 1
ATOM 558 N N . ALA A 1 72 ? -19.730 24.177 51.443 1.00 38.56 72 ALA A N 1
ATOM 559 C CA . ALA A 1 72 ? -20.604 25.150 50.789 1.00 38.56 72 ALA A CA 1
ATOM 560 C C . ALA A 1 72 ? -20.284 26.522 51.396 1.00 38.56 72 ALA A C 1
ATOM 562 O O . ALA A 1 72 ? -20.754 26.872 52.480 1.00 38.56 72 ALA A O 1
ATOM 563 N N . VAL A 1 73 ? -19.384 27.266 50.750 1.00 38.25 73 VAL A N 1
ATOM 564 C CA . VAL A 1 73 ? -19.242 28.721 50.968 1.00 38.25 73 VAL A CA 1
ATOM 565 C C . VAL A 1 73 ? -19.925 29.502 49.836 1.00 38.25 73 VAL A C 1
ATOM 567 O O . VAL A 1 73 ? -19.983 30.725 49.880 1.00 38.25 73 VAL A O 1
ATOM 570 N N . LEU A 1 74 ? -20.535 28.803 48.876 1.00 44.44 74 LEU A N 1
ATOM 571 C CA . LEU A 1 74 ? -21.665 29.334 48.129 1.00 44.44 74 LEU A CA 1
ATOM 572 C C . LEU A 1 74 ? -22.930 28.712 48.698 1.00 44.44 74 LEU A C 1
ATOM 574 O O . LEU A 1 74 ? -23.207 27.537 48.503 1.00 44.44 74 LEU A O 1
ATOM 578 N N . ASP A 1 75 ? -23.605 29.561 49.452 1.00 44.19 75 ASP A N 1
ATOM 579 C CA . ASP A 1 75 ? -24.930 29.417 50.017 1.00 44.19 75 ASP A CA 1
ATOM 580 C C . ASP A 1 75 ? -25.147 28.315 51.058 1.00 44.19 75 ASP A C 1
ATOM 582 O O . ASP A 1 75 ? -25.398 27.142 50.783 1.00 44.19 75 ASP A O 1
ATOM 586 N N . ARG A 1 76 ? -25.142 28.740 52.322 1.00 40.59 76 ARG A N 1
ATOM 587 C CA . ARG A 1 76 ? -25.920 28.050 53.340 1.00 40.59 76 ARG A CA 1
ATOM 588 C C . ARG A 1 76 ? -27.362 28.518 53.138 1.00 40.59 76 ARG A C 1
ATOM 590 O O . ARG A 1 76 ? -27.833 29.324 53.939 1.00 40.59 76 ARG A O 1
ATOM 597 N N . GLU A 1 77 ? -28.044 27.925 52.152 1.00 46.00 77 GLU A N 1
ATOM 598 C CA . GLU A 1 77 ? -29.493 28.032 51.901 1.00 46.00 77 GLU A CA 1
ATOM 599 C C . GLU A 1 77 ? -30.252 27.460 53.117 1.00 46.00 77 GLU A C 1
ATOM 601 O O . GLU A 1 77 ? -30.883 26.410 53.090 1.00 46.00 77 GLU A O 1
ATOM 606 N N . THR A 1 78 ? -30.146 28.101 54.279 1.00 40.59 78 THR A N 1
ATOM 607 C CA . THR A 1 78 ? -30.842 27.668 55.499 1.00 40.59 78 THR A CA 1
ATOM 608 C C . THR A 1 78 ? -32.295 28.115 55.464 1.00 40.59 78 THR A C 1
ATOM 610 O O . THR A 1 78 ? -33.105 27.714 56.312 1.00 40.59 78 THR A O 1
ATOM 613 N N . ASN A 1 79 ? -32.633 29.002 54.520 1.00 41.72 79 ASN A N 1
ATOM 614 C CA . ASN A 1 79 ? -33.955 29.563 54.420 1.00 41.72 79 ASN A CA 1
ATOM 615 C C . ASN A 1 79 ? -34.381 30.092 53.035 1.00 41.72 79 ASN A C 1
ATOM 617 O O . ASN A 1 79 ? -35.504 30.586 53.010 1.00 41.72 79 ASN A O 1
ATOM 621 N N . GLY A 1 80 ? -33.620 29.985 51.940 1.00 44.38 80 GLY A N 1
ATOM 622 C CA . GLY A 1 80 ? -33.902 30.694 50.676 1.00 44.38 80 GLY A CA 1
ATOM 623 C C . GLY A 1 80 ? -34.900 30.047 49.698 1.00 44.38 80 GLY A C 1
ATOM 624 O O . GLY A 1 80 ? -35.605 30.770 48.990 1.00 44.38 80 GLY A O 1
ATOM 625 N N . PHE A 1 81 ? -35.099 28.724 49.710 1.00 54.09 81 PHE A N 1
ATOM 626 C CA . PHE A 1 81 ? -36.028 28.099 48.753 1.00 54.09 81 PHE A CA 1
ATOM 627 C C . PHE A 1 81 ? -37.521 28.376 49.013 1.00 54.09 81 PHE A C 1
ATOM 629 O O . PHE A 1 81 ? -38.029 28.262 50.144 1.00 54.09 81 PHE A O 1
ATOM 636 N N . GLY A 1 82 ? -38.250 28.647 47.921 1.00 55.00 82 GLY A N 1
ATOM 637 C CA . GLY A 1 82 ? -39.711 28.581 47.854 1.00 55.00 82 GLY A CA 1
ATOM 638 C C . GLY A 1 82 ? -40.234 27.167 48.157 1.00 55.00 82 GLY A C 1
ATOM 639 O O . GLY A 1 82 ? -39.489 26.188 48.169 1.00 55.00 82 GLY A O 1
ATOM 640 N N . SER A 1 83 ? -41.520 27.038 48.490 1.00 59.47 83 SER A N 1
ATOM 641 C CA . SER A 1 83 ? -42.136 25.727 48.773 1.00 59.47 83 SER A CA 1
ATOM 642 C C . SER A 1 83 ? -42.629 25.074 47.487 1.00 59.47 83 SER A C 1
ATOM 644 O O . SER A 1 83 ? -43.302 25.757 46.713 1.00 59.47 83 SER A O 1
ATOM 646 N N . TYR A 1 84 ? -42.385 23.766 47.313 1.00 66.44 84 TYR A N 1
ATOM 647 C CA . TYR A 1 84 ? -42.931 23.011 46.182 1.00 66.44 84 TYR A CA 1
ATOM 648 C C . TYR A 1 84 ? -44.444 23.195 46.151 1.00 66.44 84 TYR A C 1
ATOM 650 O O . TYR A 1 84 ? -45.133 22.871 47.128 1.00 66.44 84 TYR A O 1
ATOM 658 N N . GLN A 1 85 ? -44.982 23.705 45.047 1.00 71.94 85 GLN A N 1
ATOM 659 C CA . GLN A 1 85 ? -46.428 23.822 44.920 1.00 71.94 85 GLN A CA 1
ATOM 660 C C . GLN A 1 85 ? -47.000 22.499 44.414 1.00 71.94 85 GLN A C 1
ATOM 662 O O . GLN A 1 85 ? -46.931 22.181 43.227 1.00 71.94 85 GLN A O 1
ATOM 667 N N . VAL A 1 86 ? -47.601 21.723 45.317 1.00 70.50 86 VAL A N 1
ATOM 668 C CA . VAL A 1 86 ? -48.285 20.476 44.960 1.00 70.50 86 VAL A CA 1
ATOM 669 C C . VAL A 1 86 ? -49.483 20.807 44.070 1.00 70.50 86 VAL A C 1
ATOM 671 O O . VAL A 1 86 ? -50.402 21.512 44.488 1.00 70.50 86 VAL A O 1
ATOM 674 N N . VAL A 1 87 ? -49.500 20.274 42.846 1.00 74.94 87 VAL A N 1
ATOM 675 C CA . VAL A 1 87 ? -50.583 20.511 41.872 1.00 74.94 87 VAL A CA 1
ATOM 676 C C . VAL A 1 87 ? -51.955 20.200 42.470 1.00 74.94 87 VAL A C 1
ATOM 678 O O . VAL A 1 87 ? -52.900 20.960 42.276 1.00 74.94 87 VAL A O 1
ATOM 681 N N . ASP A 1 88 ? -52.061 19.119 43.245 1.00 76.62 88 ASP A N 1
ATOM 682 C CA . ASP A 1 88 ? -53.309 18.686 43.882 1.00 76.62 88 ASP A CA 1
ATOM 683 C C . ASP A 1 88 ? -53.869 19.669 44.919 1.00 76.62 88 ASP A C 1
ATOM 685 O O . ASP A 1 88 ? -55.074 19.647 45.188 1.00 76.62 88 ASP A O 1
ATOM 689 N N . ASP A 1 89 ? -53.034 20.573 45.432 1.00 74.62 89 ASP A N 1
ATOM 690 C CA . ASP A 1 89 ? -53.435 21.635 46.353 1.00 74.62 89 ASP A CA 1
ATOM 691 C C . ASP A 1 89 ? -53.860 22.926 45.622 1.00 74.62 89 ASP A C 1
ATOM 693 O O . ASP A 1 89 ? -54.362 23.870 46.244 1.00 74.62 89 ASP A O 1
ATOM 697 N N . MET A 1 90 ? -53.723 22.975 44.291 1.00 79.00 90 MET A N 1
ATOM 698 C CA . MET A 1 90 ? -54.109 24.124 43.474 1.00 79.00 90 MET A CA 1
ATOM 699 C C . MET A 1 90 ? -55.603 24.168 43.151 1.00 79.00 90 MET A C 1
ATOM 701 O O . MET A 1 90 ? -56.343 23.182 43.167 1.00 79.00 90 MET A O 1
ATOM 705 N N . ASN A 1 91 ? -56.072 25.360 42.777 1.00 76.06 91 ASN A N 1
ATOM 706 C CA . ASN A 1 91 ? -57.429 25.525 42.275 1.00 76.06 91 ASN A CA 1
ATOM 707 C C . ASN A 1 91 ? -57.569 24.858 40.896 1.00 76.06 91 ASN A C 1
ATOM 709 O O . ASN A 1 91 ? -57.108 25.405 39.902 1.00 76.06 91 ASN A O 1
ATOM 713 N N . ASN A 1 92 ? -58.306 23.743 40.840 1.00 83.94 92 ASN A N 1
ATOM 714 C CA . ASN A 1 92 ? -58.607 22.977 39.621 1.00 83.94 92 ASN A CA 1
ATOM 715 C C . ASN A 1 92 ? -57.371 22.270 39.009 1.00 83.94 92 ASN A C 1
ATOM 717 O O . ASN A 1 92 ? -56.960 22.615 37.901 1.00 83.94 92 ASN A O 1
ATOM 721 N N . PRO A 1 93 ? -56.807 21.261 39.701 1.00 83.25 93 PRO A N 1
ATOM 722 C CA . PRO A 1 93 ? -55.555 20.591 39.321 1.00 83.25 93 PRO A CA 1
ATOM 723 C C . PRO A 1 93 ? -55.565 20.004 37.902 1.00 83.25 93 PRO A C 1
ATOM 725 O O . PRO A 1 93 ? -54.574 20.092 37.185 1.00 83.25 93 PRO A O 1
ATOM 728 N N . ASP A 1 94 ? -56.701 19.464 37.449 1.00 86.62 94 ASP A N 1
ATOM 729 C CA . ASP A 1 94 ? -56.819 18.891 36.100 1.00 86.62 94 ASP A CA 1
ATOM 730 C C . ASP A 1 94 ? -56.710 19.958 34.999 1.00 86.62 94 ASP A C 1
ATOM 732 O O . ASP A 1 94 ? -56.197 19.688 33.913 1.00 86.62 94 ASP A O 1
ATOM 736 N N . LEU A 1 95 ? -57.189 21.180 35.267 1.00 86.81 95 LEU A N 1
ATOM 737 C CA . LEU A 1 95 ? -57.031 22.301 34.341 1.00 86.81 95 LEU A CA 1
ATOM 738 C C . LEU A 1 95 ? -55.572 22.759 34.293 1.00 86.81 95 LEU A C 1
ATOM 740 O O . LEU A 1 95 ? -55.063 22.976 33.202 1.00 86.81 95 LEU A O 1
ATOM 744 N N . VAL A 1 96 ? -54.909 22.847 35.449 1.00 85.81 96 VAL A N 1
ATOM 745 C CA . VAL A 1 96 ? -53.492 23.229 35.573 1.00 85.81 96 VAL A CA 1
ATOM 746 C C . VAL A 1 96 ? -52.600 22.274 34.770 1.00 85.81 96 VAL A C 1
ATOM 748 O O . VAL A 1 96 ? -51.852 22.724 33.904 1.00 85.81 96 VAL A O 1
ATOM 751 N N . LEU A 1 97 ? -52.744 20.956 34.968 1.00 87.06 97 LEU A N 1
ATOM 752 C CA . LEU A 1 97 ? -52.001 19.947 34.198 1.00 87.06 97 LEU A CA 1
ATOM 753 C C . LEU A 1 97 ? -52.339 20.002 32.704 1.00 87.06 97 LEU A C 1
ATOM 755 O O . LEU A 1 97 ? -51.453 19.881 31.864 1.00 87.06 97 LEU A O 1
ATOM 759 N N . SER A 1 98 ? -53.609 20.227 32.350 1.00 88.81 98 SER A N 1
ATOM 760 C CA . SER A 1 98 ? -54.014 20.342 30.946 1.00 88.81 98 SER A CA 1
ATOM 761 C C . SER A 1 98 ? -53.473 21.599 30.259 1.00 88.81 98 SER A C 1
ATOM 763 O O . SER A 1 98 ? -53.244 21.552 29.050 1.00 88.81 98 SER A O 1
ATOM 765 N N . GLU A 1 99 ? -53.363 22.729 30.957 1.00 89.88 99 GLU A N 1
ATOM 766 C CA . GLU A 1 99 ? -52.772 23.958 30.418 1.00 89.88 99 GLU A CA 1
ATOM 767 C C . GLU A 1 99 ? -51.269 23.765 30.208 1.00 89.88 99 GLU A C 1
ATOM 769 O O . GLU A 1 99 ? -50.770 24.052 29.119 1.00 89.88 99 GLU A O 1
ATOM 774 N N . TRP A 1 100 ? -50.585 23.181 31.198 1.00 89.94 100 TRP A N 1
ATOM 775 C CA . TRP A 1 100 ? -49.162 22.853 31.127 1.00 89.94 100 TRP A CA 1
ATOM 776 C C . TRP A 1 100 ? -48.842 21.902 29.969 1.00 89.94 100 TRP A C 1
ATOM 778 O O . TRP A 1 100 ? -48.022 22.216 29.110 1.00 89.94 100 TRP A O 1
ATOM 788 N N . ALA A 1 101 ? -49.582 20.797 29.864 1.00 90.25 101 ALA A N 1
ATOM 789 C CA . ALA A 1 101 ? -49.440 19.811 28.797 1.00 90.25 101 ALA A CA 1
ATOM 790 C C . ALA A 1 101 ? -49.580 20.427 27.391 1.00 90.25 101 ALA A C 1
ATOM 792 O O . ALA A 1 101 ? -48.872 20.042 26.468 1.00 90.25 101 ALA A O 1
ATOM 793 N N . GLN A 1 102 ? -50.472 21.408 27.215 1.00 90.62 102 GLN A N 1
ATOM 794 C CA . GLN A 1 102 ? -50.654 22.089 25.930 1.00 90.62 102 GLN A CA 1
ATOM 795 C C . GLN A 1 102 ? -49.532 23.079 25.598 1.00 90.62 102 GLN A C 1
ATOM 797 O O . GLN A 1 102 ? -49.257 23.294 24.417 1.00 90.62 102 GLN A O 1
ATOM 802 N N . ILE A 1 103 ? -48.940 23.729 26.606 1.00 91.81 103 ILE A N 1
ATOM 803 C CA . ILE A 1 103 ? -47.743 24.567 26.428 1.00 91.81 103 ILE A CA 1
ATOM 804 C C . ILE A 1 103 ? -46.582 23.669 26.010 1.00 91.81 103 ILE A C 1
ATOM 806 O O . ILE A 1 103 ? -45.928 23.942 25.005 1.00 91.81 103 ILE A O 1
ATOM 810 N N . PHE A 1 104 ? -46.392 22.568 26.736 1.00 91.50 104 PHE A N 1
ATOM 811 C CA . PHE A 1 104 ? -45.290 21.648 26.509 1.00 91.50 104 PHE A CA 1
ATOM 812 C C . PHE A 1 104 ? -45.375 20.937 25.154 1.00 91.50 104 PHE A C 1
ATOM 814 O O . PHE A 1 104 ? -44.370 20.866 24.457 1.00 91.50 104 PHE A O 1
ATOM 821 N N . ASP A 1 105 ? -46.574 20.525 24.716 1.00 91.31 105 ASP A N 1
ATOM 822 C CA . ASP A 1 105 ? -46.803 19.957 23.376 1.00 91.31 105 ASP A CA 1
ATOM 823 C C . ASP A 1 105 ? -46.232 20.852 22.258 1.00 91.31 105 ASP A C 1
ATOM 825 O O . ASP A 1 105 ? -45.659 20.352 21.292 1.00 91.31 105 ASP A O 1
ATOM 829 N N . ALA A 1 106 ? -46.404 22.176 22.367 1.00 90.88 106 ALA A N 1
ATOM 830 C CA . ALA A 1 106 ? -45.881 23.130 21.388 1.00 90.88 106 ALA A CA 1
ATOM 831 C C . ALA A 1 106 ? -44.369 23.360 21.548 1.00 90.88 106 ALA A C 1
ATOM 833 O O . ALA A 1 106 ? -43.669 23.524 20.547 1.00 90.88 106 ALA A O 1
ATOM 834 N N . PHE A 1 107 ? -43.876 23.332 22.789 1.00 92.75 107 PHE A N 1
ATOM 835 C CA . PHE A 1 107 ? -42.465 23.498 23.128 1.00 92.75 107 PHE A CA 1
ATOM 836 C C . PHE A 1 107 ? -41.599 22.376 22.541 1.00 92.75 107 PHE A C 1
ATOM 838 O O . PHE A 1 107 ? -40.627 22.672 21.848 1.00 92.75 107 PHE A O 1
ATOM 845 N N . ILE A 1 108 ? -41.979 21.107 22.735 1.00 90.62 108 ILE A N 1
ATOM 846 C CA . ILE A 1 108 ? -41.221 19.951 22.216 1.00 90.62 108 ILE A CA 1
ATOM 847 C C . ILE A 1 108 ? -41.251 19.860 20.684 1.00 90.62 108 ILE A C 1
ATOM 849 O O . ILE A 1 108 ? -40.306 19.385 20.068 1.00 90.62 108 ILE A O 1
ATOM 853 N N . GLN A 1 109 ? -42.291 20.403 20.043 1.00 88.94 109 GLN A N 1
ATOM 854 C CA . GLN A 1 109 ? -42.378 20.514 18.579 1.00 88.94 109 GLN A CA 1
ATOM 855 C C . GLN A 1 109 ? -41.566 21.687 18.000 1.00 88.94 109 GLN A C 1
ATOM 857 O O . GLN A 1 109 ? -41.565 21.891 16.786 1.00 88.94 109 GLN A O 1
ATOM 862 N N . GLY A 1 110 ? -40.929 22.506 18.843 1.00 89.00 110 GLY A N 1
ATOM 863 C CA . GLY A 1 110 ? -40.204 23.700 18.411 1.00 89.00 110 GLY A CA 1
ATOM 864 C C . GLY A 1 110 ? -41.103 24.845 17.917 1.00 89.00 110 GLY A C 1
ATOM 865 O O . GLY A 1 110 ? -40.609 25.798 17.307 1.00 89.00 110 GLY A O 1
ATOM 866 N N . ASP A 1 111 ? -42.420 24.799 18.166 1.00 90.94 111 ASP A N 1
ATOM 867 C CA . ASP A 1 111 ? -43.359 25.856 17.770 1.00 90.94 111 ASP A CA 1
ATOM 868 C C . ASP A 1 111 ? -43.334 27.007 18.784 1.00 90.94 111 ASP A C 1
ATOM 870 O O . ASP A 1 111 ? -44.173 27.119 19.686 1.00 90.94 111 ASP A O 1
ATOM 874 N N . VAL A 1 112 ? -42.352 27.893 18.607 1.00 88.69 112 VAL A N 1
ATOM 875 C CA . VAL A 1 112 ? -42.148 29.091 19.435 1.00 88.69 112 VAL A CA 1
ATOM 876 C C . VAL A 1 112 ? -43.425 29.927 19.546 1.00 88.69 112 VAL A C 1
ATOM 878 O O . VAL A 1 112 ? -43.833 30.292 20.646 1.00 88.69 112 VAL A O 1
ATOM 881 N N . SER A 1 113 ? -44.100 30.196 18.423 1.00 88.12 113 SER A N 1
ATOM 882 C CA . SER A 1 113 ? -45.250 31.107 18.398 1.00 88.12 113 SER A CA 1
ATOM 883 C C . SER A 1 113 ? -46.438 30.549 19.179 1.00 88.12 113 SER A C 1
ATOM 885 O O . SER A 1 113 ? -47.114 31.293 19.904 1.00 88.12 113 SER A O 1
ATOM 887 N N . THR A 1 114 ? -46.707 29.251 19.038 1.00 90.50 114 THR A N 1
ATOM 888 C CA . THR A 1 114 ? -47.777 28.594 19.789 1.00 90.50 114 THR A CA 1
ATOM 889 C C . THR A 1 114 ? -47.414 28.481 21.267 1.00 90.50 114 THR A C 1
ATOM 891 O O . THR A 1 114 ? -48.281 28.727 22.108 1.00 90.50 114 THR A O 1
ATOM 894 N N . THR A 1 115 ? -46.152 28.188 21.591 1.00 91.19 115 THR A N 1
ATOM 895 C CA . THR A 1 115 ? -45.664 28.092 22.976 1.00 91.19 115 THR A CA 1
ATOM 896 C C . THR A 1 115 ? -45.837 29.418 23.717 1.00 91.19 115 THR A C 1
ATOM 898 O O . THR A 1 115 ? -46.516 29.451 24.742 1.00 91.19 115 THR A O 1
ATOM 901 N N . GLU A 1 116 ? -45.356 30.536 23.160 1.00 88.56 116 GLU A N 1
ATOM 902 C CA . GLU A 1 116 ? -45.535 31.880 23.742 1.00 88.56 116 GLU A CA 1
ATOM 903 C C . GLU A 1 116 ? -47.016 32.241 23.917 1.00 88.56 116 GLU A C 1
ATOM 905 O O . GLU A 1 116 ? -47.447 32.748 24.957 1.00 88.56 116 GLU A O 1
ATOM 910 N N . THR A 1 117 ? -47.827 31.971 22.888 1.00 88.00 117 THR A N 1
ATOM 911 C CA . THR A 1 117 ? -49.257 32.292 22.919 1.00 88.00 117 THR A CA 1
ATOM 912 C C . THR A 1 117 ? -49.962 31.540 24.042 1.00 88.00 117 THR A C 1
ATOM 914 O O . THR A 1 117 ? -50.768 32.131 24.759 1.00 88.00 117 THR A O 1
ATOM 917 N N . ARG A 1 118 ? -49.669 30.248 24.209 1.00 90.25 118 ARG A N 1
ATOM 918 C CA . ARG A 1 118 ? -50.271 29.423 25.260 1.00 90.25 118 ARG A CA 1
ATOM 919 C C . ARG A 1 118 ? -49.760 29.803 26.642 1.00 90.25 118 ARG A C 1
ATOM 921 O O . ARG A 1 118 ? -50.576 29.940 27.548 1.00 90.25 118 ARG A O 1
ATOM 928 N N . LEU A 1 119 ? -48.458 30.049 26.777 1.00 89.44 119 LEU A N 1
ATOM 929 C CA . LEU A 1 119 ? -47.844 30.471 28.030 1.00 89.44 119 LEU A CA 1
ATOM 930 C C . LEU A 1 119 ? -48.474 31.779 28.528 1.00 89.44 119 LEU A C 1
ATOM 932 O O . LEU A 1 119 ? -49.007 31.815 29.634 1.00 89.44 119 LEU A O 1
ATOM 936 N N . SER A 1 120 ? -48.568 32.791 27.658 1.00 85.31 120 SER A N 1
ATOM 937 C CA . SER A 1 120 ? -49.162 34.103 27.976 1.00 85.31 120 SER A CA 1
ATOM 938 C C . SER A 1 120 ? -50.661 34.075 28.329 1.00 85.31 120 SER A C 1
ATOM 940 O O . SER A 1 120 ? -51.184 35.045 28.880 1.00 85.31 120 SER A O 1
ATOM 942 N N . GLN A 1 121 ? -51.379 32.996 27.993 1.00 86.31 121 GLN A N 1
ATOM 943 C CA . GLN A 1 121 ? -52.819 32.829 28.251 1.00 86.31 121 GLN A CA 1
ATOM 944 C C . GLN A 1 121 ? -53.131 31.861 29.401 1.00 86.31 121 GLN A C 1
ATOM 946 O O . GLN A 1 121 ? -54.306 31.676 29.724 1.00 86.31 121 GLN A O 1
ATOM 951 N N . SER A 1 122 ? -52.106 31.246 29.987 1.00 85.06 122 SER A N 1
ATOM 952 C CA . SER A 1 122 ? -52.225 30.241 31.046 1.00 85.06 122 SER A CA 1
ATOM 953 C C . SER A 1 122 ? -52.096 30.845 32.444 1.00 85.06 122 SER A C 1
ATOM 955 O O . SER A 1 122 ? -51.748 32.019 32.601 1.00 85.06 122 SER A O 1
ATOM 957 N N . SER A 1 123 ? -52.301 30.024 33.478 1.00 81.38 123 SER A N 1
ATOM 958 C CA . SER A 1 123 ? -51.943 30.390 34.856 1.00 81.38 123 SER A CA 1
ATOM 959 C C . SER A 1 123 ? -50.440 30.626 35.092 1.00 81.38 123 SER A C 1
ATOM 961 O O . SER A 1 123 ? -50.083 31.085 36.173 1.00 81.38 123 SER A O 1
ATOM 963 N N . PHE A 1 124 ? -49.573 30.347 34.111 1.00 82.88 124 PHE A N 1
ATOM 964 C CA . PHE A 1 124 ? -48.107 30.392 34.233 1.00 82.88 124 PHE A CA 1
ATOM 965 C C . PHE A 1 124 ? -47.458 31.641 33.624 1.00 82.88 124 PHE A C 1
ATOM 967 O O . PHE A 1 124 ? -46.244 31.790 33.702 1.00 82.88 124 PHE A O 1
ATOM 974 N N . ALA A 1 125 ? -48.249 32.543 33.034 1.00 81.12 125 ALA A N 1
ATOM 975 C CA . ALA A 1 125 ? -47.759 33.684 32.252 1.00 81.12 125 ALA A CA 1
ATOM 976 C C . ALA A 1 125 ? -46.796 34.627 33.002 1.00 81.12 125 ALA A C 1
ATOM 978 O O . ALA A 1 125 ? -45.962 35.262 32.365 1.00 81.12 125 ALA A O 1
ATOM 979 N N . ASP A 1 126 ? -46.926 34.730 34.329 1.00 77.44 126 ASP A N 1
ATOM 980 C CA . ASP A 1 126 ? -46.090 35.594 35.178 1.00 77.44 126 ASP A CA 1
ATOM 981 C C . ASP A 1 126 ? -44.942 34.831 35.868 1.00 77.44 126 ASP A C 1
ATOM 983 O O . ASP A 1 126 ? -44.183 35.426 36.628 1.00 77.44 126 ASP A O 1
ATOM 987 N N . PHE A 1 127 ? -44.835 33.521 35.633 1.00 78.94 127 PHE A N 1
ATOM 988 C CA . PHE A 1 127 ? -43.977 32.618 36.406 1.00 78.94 127 PHE A CA 1
ATOM 989 C C . PHE A 1 127 ? -43.023 31.805 35.544 1.00 78.94 127 PHE A C 1
ATOM 991 O O . PHE A 1 127 ? -41.998 31.363 36.035 1.00 78.94 127 PHE A O 1
ATOM 998 N N . TYR A 1 128 ? -43.337 31.612 34.267 1.00 86.50 128 TYR A N 1
ATOM 999 C CA . TYR A 1 128 ? -42.492 30.901 33.320 1.00 86.50 128 TYR A CA 1
ATOM 1000 C C . TYR A 1 128 ? -42.212 31.772 32.106 1.00 86.50 128 TYR A C 1
ATOM 1002 O O . TYR A 1 128 ? -43.081 32.511 31.639 1.00 86.50 128 TYR A O 1
ATOM 1010 N N . GLU A 1 129 ? -41.011 31.630 31.562 1.00 87.50 129 GLU A N 1
ATOM 1011 C CA . GLU A 1 129 ? -40.598 32.271 30.323 1.00 87.50 129 GLU A CA 1
ATOM 1012 C C . GLU A 1 129 ? -40.054 31.254 29.317 1.00 87.50 129 GLU A C 1
ATOM 1014 O O . GLU A 1 129 ? -39.552 30.186 29.676 1.00 87.50 129 GLU A O 1
ATOM 1019 N N . LEU A 1 130 ? -40.183 31.602 28.035 1.00 91.06 130 LEU A N 1
ATOM 1020 C CA . LEU A 1 130 ? -39.582 30.865 26.931 1.00 91.06 130 LEU A CA 1
ATOM 1021 C C . LEU A 1 130 ? -38.334 31.610 26.456 1.00 91.06 130 LEU A C 1
ATOM 1023 O O . LEU A 1 130 ? -38.421 32.745 25.975 1.00 91.06 130 LEU A O 1
ATOM 1027 N N . VAL A 1 131 ? -37.196 30.934 26.535 1.00 90.00 131 VAL A N 1
ATOM 1028 C CA . VAL A 1 131 ? -35.895 31.440 26.103 1.00 90.00 131 VAL A CA 1
ATOM 1029 C C . VAL A 1 131 ? -35.467 30.726 24.832 1.00 90.00 131 VAL A C 1
ATOM 1031 O O . VAL A 1 131 ? -35.656 29.520 24.685 1.00 90.00 131 VAL A O 1
ATOM 1034 N N . ARG A 1 132 ? -34.877 31.470 23.902 1.00 91.31 132 ARG A N 1
ATOM 1035 C CA . ARG A 1 132 ? -34.136 30.929 22.765 1.00 91.31 132 ARG A CA 1
ATOM 1036 C C . ARG A 1 132 ? -32.665 31.243 22.953 1.00 91.31 132 ARG A C 1
ATOM 1038 O O . ARG A 1 132 ? -32.261 32.386 22.740 1.00 91.31 132 ARG A O 1
ATOM 1045 N N . LEU A 1 133 ? -31.902 30.224 23.324 1.00 90.31 133 LEU A N 1
ATOM 1046 C CA . LEU A 1 133 ? -30.458 30.304 23.491 1.00 90.31 133 LEU A CA 1
ATOM 1047 C C . LEU A 1 133 ? -29.772 29.896 22.185 1.00 90.31 133 LEU A C 1
ATOM 1049 O O . LEU A 1 133 ? -30.168 28.916 21.551 1.00 90.31 133 LEU A O 1
ATOM 1053 N N . THR A 1 134 ? -28.770 30.666 21.763 1.00 90.06 134 THR A N 1
ATOM 1054 C CA . THR A 1 134 ? -27.867 30.281 20.668 1.00 90.06 134 THR A CA 1
ATOM 1055 C C . THR A 1 134 ? -26.476 30.020 21.227 1.00 90.06 134 THR A C 1
ATOM 1057 O O . THR A 1 134 ? -25.898 30.923 21.829 1.00 90.06 134 THR A O 1
ATOM 1060 N N . ASP A 1 135 ? -25.948 28.828 20.972 1.00 89.38 135 ASP A N 1
ATOM 1061 C CA . ASP A 1 135 ? -24.663 28.348 21.484 1.00 89.38 135 ASP A CA 1
ATOM 1062 C C . ASP A 1 135 ? -23.888 27.656 20.356 1.00 89.38 135 ASP A C 1
ATOM 1064 O O . ASP A 1 135 ? -24.373 26.678 19.789 1.00 89.38 135 ASP A O 1
ATOM 1068 N N . ALA A 1 136 ? -22.733 28.200 19.967 1.00 84.44 136 ALA A N 1
ATOM 1069 C CA . ALA A 1 136 ? -21.872 27.656 18.906 1.00 84.44 136 ALA A CA 1
ATOM 1070 C C . ALA A 1 136 ? -22.596 27.242 17.594 1.00 84.44 136 ALA A C 1
ATOM 1072 O O . ALA A 1 136 ? -22.165 26.342 16.882 1.00 84.44 136 ALA A O 1
ATOM 1073 N N . GLY A 1 137 ? -23.708 27.904 17.241 1.00 83.62 137 GLY A N 1
ATOM 1074 C CA . GLY A 1 137 ? -24.525 27.579 16.059 1.00 83.62 137 GLY A CA 1
ATOM 1075 C C . GLY A 1 137 ? -25.700 26.625 16.318 1.00 83.62 137 GLY A C 1
ATOM 1076 O O . GLY A 1 137 ? -26.596 26.538 15.473 1.00 83.62 137 GLY A O 1
ATOM 1077 N N . ASN A 1 138 ? -25.759 25.999 17.495 1.00 88.94 138 ASN A N 1
ATOM 1078 C CA . ASN A 1 138 ? -26.937 25.309 18.009 1.00 88.94 138 ASN A CA 1
ATOM 1079 C C . ASN A 1 138 ? -27.974 26.311 18.526 1.00 88.94 138 ASN A C 1
ATOM 1081 O O . ASN A 1 138 ? -27.651 27.401 19.005 1.00 88.94 138 ASN A O 1
ATOM 1085 N N . VAL A 1 139 ? -29.245 25.934 18.434 1.00 91.50 139 VAL A N 1
ATOM 1086 C CA . VAL A 1 139 ? -30.381 26.709 18.924 1.00 91.50 139 VAL A CA 1
ATOM 1087 C C . VAL A 1 139 ? -31.207 25.835 19.850 1.00 91.50 139 VAL A C 1
ATOM 1089 O O . VAL A 1 139 ? -31.788 24.837 19.416 1.00 91.50 139 VAL A O 1
ATOM 1092 N N . TYR A 1 140 ? -31.321 26.276 21.097 1.00 93.31 140 TYR A N 1
ATOM 1093 C CA . TYR A 1 140 ? -32.109 25.627 22.135 1.00 93.31 140 TYR A CA 1
ATOM 1094 C C . TYR A 1 140 ? -33.324 26.478 22.491 1.00 93.31 140 TYR A C 1
ATOM 1096 O O . TYR A 1 140 ? -33.242 27.708 22.572 1.00 93.31 140 TYR A O 1
ATOM 1104 N N . LEU A 1 141 ? -34.457 25.823 22.717 1.00 93.50 141 LEU A N 1
ATOM 1105 C CA . LEU A 1 141 ? -35.578 26.399 23.442 1.00 93.50 141 LEU A CA 1
ATOM 1106 C C . LEU A 1 141 ? -35.489 25.953 24.894 1.00 93.50 141 LEU A C 1
ATOM 1108 O O . LEU A 1 141 ? -35.391 24.761 25.164 1.00 93.50 141 LEU A O 1
ATOM 1112 N N . ILE A 1 142 ? -35.563 26.907 25.815 1.00 91.25 142 ILE A N 1
ATOM 1113 C CA . ILE A 1 142 ? -35.570 26.640 27.250 1.00 91.25 142 ILE A CA 1
ATOM 1114 C C . ILE A 1 142 ? -36.884 27.169 27.819 1.00 91.25 142 ILE A C 1
ATOM 1116 O O . ILE A 1 142 ? -37.191 28.353 27.675 1.00 91.25 142 ILE A O 1
ATOM 1120 N N . LEU A 1 143 ? -37.676 26.295 28.436 1.00 90.50 143 LEU A N 1
ATOM 1121 C CA . LEU A 1 143 ? -38.839 26.682 29.230 1.00 90.50 143 LEU A CA 1
ATOM 1122 C C . LEU A 1 143 ? -38.415 26.674 30.695 1.00 90.50 143 LEU A C 1
ATOM 1124 O O . LEU A 1 143 ? -38.046 25.628 31.230 1.00 90.50 143 LEU A O 1
ATOM 1128 N N . ARG A 1 144 ? -38.421 27.848 31.325 1.00 85.06 144 ARG A N 1
ATOM 1129 C CA . ARG A 1 144 ? -37.756 28.048 32.614 1.00 85.06 144 ARG A CA 1
ATOM 1130 C C . ARG A 1 144 ? -38.585 28.953 33.526 1.00 85.06 144 ARG A C 1
ATOM 1132 O O . ARG A 1 144 ? -39.250 29.870 33.047 1.00 85.06 144 ARG A O 1
ATOM 1139 N N . GLU A 1 145 ? -38.599 28.655 34.819 1.00 81.69 145 GLU A N 1
ATOM 1140 C CA . GLU A 1 145 ? -39.273 29.464 35.835 1.00 81.69 145 GLU A CA 1
ATOM 1141 C C . GLU A 1 145 ? -38.534 30.789 36.089 1.00 81.69 145 GLU A C 1
ATOM 1143 O O . GLU A 1 145 ? -37.321 30.794 36.283 1.00 81.69 145 GLU A O 1
ATOM 1148 N N . VAL A 1 146 ? -39.261 31.906 36.103 1.00 79.25 146 VAL A N 1
ATOM 1149 C CA . VAL A 1 146 ? -38.730 33.254 36.344 1.00 79.25 146 VAL A CA 1
ATOM 1150 C C . VAL A 1 146 ? -38.413 33.424 37.831 1.00 79.25 146 VAL A C 1
ATOM 1152 O O . VAL A 1 146 ? -39.269 33.183 38.682 1.00 79.25 146 VAL A O 1
ATOM 1155 N N . LEU A 1 147 ? -37.206 33.897 38.154 1.00 71.62 147 LEU A N 1
ATOM 1156 C CA . LEU A 1 147 ? -36.811 34.179 39.536 1.00 71.62 147 LEU A CA 1
ATOM 1157 C C . LEU A 1 147 ? -37.677 35.278 40.161 1.00 71.62 147 LEU A C 1
ATOM 1159 O O . LEU A 1 147 ? -37.844 36.363 39.594 1.00 71.62 147 LEU A O 1
ATOM 1163 N N . ASN A 1 148 ? -38.166 35.028 41.377 1.00 67.25 148 ASN A N 1
ATOM 1164 C CA . ASN A 1 148 ? -38.897 36.022 42.145 1.00 67.25 148 ASN A CA 1
ATOM 1165 C C . ASN A 1 148 ? -38.068 36.547 43.322 1.00 67.25 148 ASN A C 1
ATOM 1167 O O . ASN A 1 148 ? -37.695 35.790 44.214 1.00 67.25 148 ASN A O 1
ATOM 1171 N N . ASN A 1 149 ? -37.838 37.861 43.396 1.00 66.62 149 ASN A N 1
ATOM 1172 C CA . ASN A 1 149 ? -37.014 38.511 44.435 1.00 66.62 149 ASN A CA 1
ATOM 1173 C C . ASN A 1 149 ? -37.714 38.602 45.812 1.00 66.62 149 ASN A C 1
ATOM 1175 O O . ASN A 1 149 ? -37.489 39.538 46.583 1.00 66.62 149 ASN A O 1
ATOM 1179 N N . ASN A 1 150 ? -38.618 37.668 46.103 1.00 59.56 150 ASN A N 1
ATOM 1180 C CA . ASN A 1 150 ? -39.404 37.604 47.334 1.00 59.56 150 ASN A CA 1
ATOM 1181 C C . ASN A 1 150 ? -38.595 37.097 48.526 1.00 59.56 150 ASN A C 1
ATOM 1183 O O . ASN A 1 150 ? -38.981 37.346 49.671 1.00 59.56 150 ASN A O 1
ATOM 1187 N N . TYR A 1 151 ? -37.513 36.378 48.239 1.00 58.44 151 TYR A N 1
ATOM 1188 C CA . TYR A 1 151 ? -36.602 35.783 49.198 1.00 58.44 151 TYR A CA 1
ATOM 1189 C C . TYR A 1 151 ? -35.205 36.381 49.019 1.00 58.44 151 TYR A C 1
ATOM 1191 O O . TYR A 1 151 ? -34.731 36.575 47.899 1.00 58.44 151 TYR A O 1
ATOM 1199 N N . VAL A 1 152 ? -34.602 36.739 50.149 1.00 56.09 152 VAL A N 1
ATOM 1200 C CA . VAL A 1 152 ? -33.227 37.228 50.270 1.00 56.09 152 VAL A CA 1
ATOM 1201 C C . VAL A 1 152 ? -32.604 36.347 51.334 1.00 56.09 152 VAL A C 1
ATOM 1203 O O . VAL A 1 152 ? -33.108 36.369 52.463 1.00 56.09 152 VAL A O 1
ATOM 1206 N N . ASP A 1 153 ? -31.588 35.563 50.977 1.00 53.47 153 ASP A N 1
ATOM 1207 C CA . ASP A 1 153 ? -30.854 34.801 51.984 1.00 53.47 153 ASP A CA 1
ATOM 1208 C C . ASP A 1 153 ? -29.825 35.700 52.680 1.00 53.47 153 ASP A C 1
ATOM 1210 O O . ASP A 1 153 ? -29.083 36.439 52.039 1.00 53.47 153 ASP A O 1
ATOM 1214 N N . ASP A 1 154 ? -29.821 35.641 54.010 1.00 51.72 154 ASP A N 1
ATOM 1215 C CA . ASP A 1 154 ? -28.776 36.173 54.877 1.00 51.72 154 ASP A CA 1
ATOM 1216 C C . ASP A 1 154 ? -27.916 34.955 55.207 1.00 51.72 154 ASP A C 1
ATOM 1218 O O . ASP A 1 154 ? -28.302 34.115 56.024 1.00 51.72 154 ASP A O 1
ATOM 1222 N N . ASN A 1 155 ? -26.752 34.851 54.557 1.00 50.00 155 ASN A N 1
ATOM 1223 C CA . ASN A 1 155 ? -25.810 33.730 54.678 1.00 50.00 155 ASN A CA 1
ATOM 1224 C C . ASN A 1 155 ? -25.175 33.601 56.091 1.00 50.00 155 ASN A C 1
ATOM 1226 O O . ASN A 1 155 ? -24.118 32.999 56.298 1.00 50.00 155 ASN A O 1
ATOM 1230 N N . GLY A 1 156 ? -25.806 34.176 57.121 1.00 48.53 156 GLY A N 1
ATOM 1231 C CA . GLY A 1 156 ? -25.427 34.087 58.522 1.00 48.53 156 GLY A CA 1
ATOM 1232 C C . GLY A 1 156 ? -24.302 35.036 58.925 1.00 48.53 156 GLY A C 1
ATOM 1233 O O . GLY A 1 156 ? -23.833 34.948 60.067 1.00 48.53 156 GLY A O 1
ATOM 1234 N N . THR A 1 157 ? -23.875 35.946 58.040 1.00 44.88 157 THR A N 1
ATOM 1235 C CA . THR A 1 157 ? -22.850 36.965 58.307 1.00 44.88 157 THR A CA 1
ATOM 1236 C C . THR A 1 157 ? -23.522 38.321 58.557 1.00 44.88 157 THR A C 1
ATOM 1238 O O . THR A 1 157 ? -23.878 39.022 57.616 1.00 44.88 157 THR A O 1
ATOM 1241 N N . PRO A 1 158 ? -23.706 38.771 59.817 1.00 44.28 158 PRO A N 1
ATOM 1242 C CA . PRO A 1 158 ? -24.488 39.976 60.073 1.00 44.28 158 PRO A CA 1
ATOM 1243 C C . PRO A 1 158 ? -23.813 41.238 59.509 1.00 44.28 158 PRO A C 1
ATOM 1245 O O . PRO A 1 158 ? -22.878 41.769 60.116 1.00 44.28 158 PRO A O 1
ATOM 1248 N N . GLY A 1 159 ? -24.346 41.771 58.405 1.00 47.81 159 GLY A N 1
ATOM 1249 C CA . GLY A 1 159 ? -24.010 43.093 57.864 1.00 47.81 159 GLY A CA 1
ATOM 1250 C C . GLY A 1 159 ? -23.034 43.136 56.685 1.00 47.81 159 GLY A C 1
ATOM 1251 O O . GLY A 1 159 ? -22.576 44.239 56.371 1.00 47.81 159 GLY A O 1
ATOM 1252 N N . ASP A 1 160 ? -22.726 42.002 56.055 1.00 48.75 160 ASP A N 1
ATOM 1253 C CA . ASP A 1 160 ? -22.269 41.978 54.661 1.00 48.75 160 ASP A CA 1
ATOM 1254 C C . ASP A 1 160 ? -23.505 41.802 53.767 1.00 48.75 160 ASP A C 1
ATOM 1256 O O . ASP A 1 160 ? -24.460 41.170 54.188 1.00 48.75 160 ASP A O 1
ATOM 1260 N N . ALA A 1 161 ? -23.546 42.493 52.634 1.00 47.50 161 ALA A N 1
ATOM 1261 C CA . ALA A 1 161 ? -24.658 42.437 51.674 1.00 47.50 161 ALA A CA 1
ATOM 1262 C C . ALA A 1 161 ? -24.135 42.151 50.258 1.00 47.50 161 ALA A C 1
ATOM 1264 O O . ALA A 1 161 ? -24.823 42.394 49.269 1.00 47.50 161 ALA A O 1
ATOM 1265 N N . SER A 1 162 ? -22.854 41.782 50.155 1.00 45.66 162 SER A N 1
ATOM 1266 C CA . SER A 1 162 ? -22.183 41.472 48.893 1.00 45.66 162 SER A CA 1
ATOM 1267 C C . SER A 1 162 ? -22.232 39.983 48.543 1.00 45.66 162 SER A C 1
ATOM 1269 O O . SER A 1 162 ? -21.859 39.622 47.431 1.00 45.66 162 SER A O 1
ATOM 1271 N N . ASP A 1 163 ? -22.727 39.164 49.470 1.00 48.69 163 ASP A N 1
ATOM 1272 C CA . ASP A 1 163 ? -22.883 37.710 49.422 1.00 48.69 163 ASP A CA 1
ATOM 1273 C C . ASP A 1 163 ? -24.349 37.250 49.604 1.00 48.69 163 ASP A C 1
ATOM 1275 O O . ASP A 1 163 ? -24.602 36.050 49.715 1.00 48.69 163 ASP A O 1
ATOM 1279 N N . ASP A 1 164 ? -25.309 38.186 49.611 1.00 50.50 164 ASP A N 1
ATOM 1280 C CA . ASP A 1 164 ? -26.751 37.897 49.631 1.00 50.50 164 ASP A CA 1
ATOM 1281 C C . ASP A 1 164 ? -27.211 37.450 48.227 1.00 50.50 164 ASP A C 1
ATOM 1283 O O . ASP A 1 164 ? -27.123 38.221 47.263 1.00 50.50 164 ASP A O 1
ATOM 1287 N N . VAL A 1 165 ? -27.761 36.238 48.106 1.00 52.44 165 VAL A N 1
ATOM 1288 C CA . VAL A 1 165 ? -28.447 35.778 46.887 1.00 52.44 165 VAL A CA 1
ATOM 1289 C C . VAL A 1 165 ? -29.915 36.215 46.951 1.00 52.44 165 VAL A C 1
ATOM 1291 O O . VAL A 1 165 ? -30.601 36.054 47.965 1.00 52.44 165 VAL A O 1
ATOM 1294 N N . THR A 1 166 ? -30.411 36.831 45.873 1.00 55.50 166 THR A N 1
ATOM 1295 C CA . THR A 1 166 ? -31.807 37.286 45.766 1.00 55.50 166 THR A CA 1
ATOM 1296 C C . THR A 1 166 ? -32.525 36.551 44.645 1.00 55.50 166 THR A C 1
ATOM 1298 O O . THR A 1 166 ? -32.104 36.660 43.496 1.00 55.50 166 THR A O 1
ATOM 1301 N N . GLY A 1 167 ? -33.638 35.888 44.961 1.00 60.09 167 GLY A N 1
ATOM 1302 C CA . GLY A 1 167 ? -34.445 35.159 43.979 1.00 60.09 167 GLY A CA 1
ATOM 1303 C C . GLY A 1 167 ? -34.814 33.754 44.450 1.00 60.09 167 GLY A C 1
ATOM 1304 O O . GLY A 1 167 ? -33.942 32.994 44.844 1.00 60.09 167 GLY A O 1
ATOM 1305 N N . SER A 1 168 ? -36.098 33.396 44.392 1.00 63.38 168 SER A N 1
ATOM 1306 C CA . SER A 1 168 ? -36.588 32.031 44.629 1.00 63.38 168 SER A CA 1
ATOM 1307 C C . SER A 1 168 ? -37.551 31.601 43.525 1.00 63.38 168 SER A C 1
ATOM 1309 O O . SER A 1 168 ? -38.294 32.440 43.007 1.00 63.38 168 SER A O 1
ATOM 1311 N N . PHE A 1 169 ? -37.607 30.300 43.233 1.00 72.00 169 PHE A N 1
ATOM 1312 C CA . PHE A 1 169 ? -38.679 29.704 42.433 1.00 72.00 169 PHE A CA 1
ATOM 1313 C C . PHE A 1 169 ? -39.990 29.660 43.238 1.00 72.00 169 PHE A C 1
ATOM 1315 O O . PHE A 1 169 ? -40.011 29.249 44.399 1.00 72.00 169 PHE A O 1
ATOM 1322 N N . ASP A 1 170 ? -41.085 30.122 42.637 1.00 68.69 170 ASP A N 1
ATOM 1323 C CA . ASP A 1 170 ? -42.417 30.210 43.245 1.00 68.69 170 ASP A CA 1
ATOM 1324 C C . ASP A 1 170 ? -43.166 28.861 43.215 1.00 68.69 170 ASP A C 1
ATOM 1326 O O . ASP A 1 170 ? -43.941 28.559 44.128 1.00 68.69 170 ASP A O 1
ATOM 1330 N N . TYR A 1 171 ? -42.946 28.053 42.175 1.00 72.00 171 TYR A N 1
ATOM 1331 C CA . TYR A 1 171 ? -43.555 26.740 41.960 1.00 72.00 171 TYR A CA 1
ATOM 1332 C C . TYR A 1 171 ? -42.574 25.599 42.208 1.00 72.00 171 TYR A C 1
ATOM 1334 O O . TYR A 1 171 ? -42.985 24.560 42.737 1.00 72.00 171 TYR A O 1
ATOM 1342 N N . GLY A 1 172 ? -41.300 25.792 41.849 1.00 68.56 172 GLY A N 1
ATOM 1343 C CA . GLY A 1 172 ? -40.269 24.763 41.970 1.00 68.56 172 GLY A CA 1
ATOM 1344 C C . GLY A 1 172 ? -40.523 23.592 41.020 1.00 68.56 172 GLY A C 1
ATOM 1345 O O . GLY A 1 172 ? -40.286 22.443 41.375 1.00 68.56 172 GLY A O 1
ATOM 1346 N N . TRP A 1 173 ? -41.080 23.861 39.834 1.00 74.75 173 TRP A N 1
ATOM 1347 C CA . TRP A 1 173 ? -41.508 22.834 38.871 1.00 74.75 173 TRP A CA 1
ATOM 1348 C C . TRP A 1 173 ? -40.486 22.544 37.763 1.00 74.75 173 TRP A C 1
ATOM 1350 O O . TRP A 1 173 ? -40.752 21.716 36.888 1.00 74.75 173 TRP A O 1
ATOM 1360 N N . GLY A 1 174 ? -39.318 23.189 37.813 1.00 78.81 174 GLY A N 1
ATOM 1361 C CA . GLY A 1 174 ? -38.140 22.792 37.043 1.00 78.81 174 GLY A CA 1
ATOM 1362 C C . GLY A 1 174 ? -37.877 23.571 35.754 1.00 78.81 174 GLY A C 1
ATOM 1363 O O . GLY A 1 174 ? -38.515 24.593 35.480 1.00 78.81 174 GLY A O 1
ATOM 1364 N N . LEU A 1 175 ? -36.914 23.060 34.983 1.00 85.06 175 LEU A N 1
ATOM 1365 C CA . LEU A 1 175 ? -36.390 23.601 33.727 1.00 85.06 175 LEU A CA 1
ATOM 1366 C C . LEU A 1 175 ? -36.413 22.530 32.632 1.00 85.06 175 LEU A C 1
ATOM 1368 O O . LEU A 1 175 ? -36.152 21.356 32.884 1.00 85.06 175 LEU A O 1
ATOM 1372 N N . TYR A 1 176 ? -36.709 22.954 31.405 1.00 91.12 176 TYR A N 1
ATOM 1373 C CA . TYR A 1 176 ? -36.848 22.074 30.249 1.00 91.12 176 TYR A CA 1
ATOM 1374 C C . TYR A 1 176 ? -36.050 22.649 29.077 1.00 91.12 176 TYR A C 1
ATOM 1376 O O . TYR A 1 176 ? -36.242 23.818 28.742 1.00 91.12 176 TYR A O 1
ATOM 1384 N N . VAL A 1 177 ? -35.199 21.847 28.436 1.00 93.06 177 VAL A N 1
ATOM 1385 C CA . VAL A 1 177 ? -34.385 22.237 27.272 1.00 93.06 177 VAL A CA 1
ATOM 1386 C C . VAL A 1 177 ? -34.719 21.344 26.083 1.00 93.06 177 VAL A C 1
ATOM 1388 O O . VAL A 1 177 ? -34.742 20.124 26.207 1.00 93.06 177 VAL A O 1
ATOM 1391 N N . ASN A 1 178 ? -34.965 21.957 24.928 1.00 93.44 178 ASN A N 1
ATOM 1392 C CA . ASN A 1 178 ? -35.237 21.281 23.662 1.00 93.44 178 ASN A CA 1
ATOM 1393 C C . ASN A 1 178 ? -34.331 21.847 22.555 1.00 93.44 178 ASN A C 1
ATOM 1395 O O . ASN A 1 178 ? -34.378 23.053 22.279 1.00 93.44 178 ASN A O 1
ATOM 1399 N N . LYS A 1 179 ? -33.523 21.006 21.901 1.00 91.44 179 LYS A N 1
ATOM 1400 C CA . LYS A 1 179 ? -32.692 21.406 20.754 1.00 91.44 179 LYS A CA 1
ATOM 1401 C C . LYS A 1 179 ? -33.545 21.464 19.490 1.00 91.44 179 LYS A C 1
ATOM 1403 O O . LYS A 1 179 ? -34.148 20.480 19.083 1.00 91.44 179 LYS A O 1
ATOM 1408 N N . ILE A 1 180 ? -33.570 22.622 18.827 1.00 88.12 180 ILE A N 1
ATOM 1409 C CA . ILE A 1 180 ? -34.418 22.835 17.640 1.00 88.12 180 ILE A CA 1
ATOM 1410 C C . ILE A 1 180 ? -33.643 23.053 16.336 1.00 88.12 180 ILE A C 1
ATOM 1412 O O . ILE A 1 180 ? -34.244 23.000 15.263 1.00 88.12 180 ILE A O 1
ATOM 1416 N N . SER A 1 181 ? -32.341 23.356 16.388 1.00 85.31 181 SER A N 1
ATOM 1417 C CA . SER A 1 181 ? -31.512 23.512 15.184 1.00 85.31 181 SER A CA 1
ATOM 1418 C C . SER A 1 181 ? -30.012 23.408 15.496 1.00 85.31 181 SER A C 1
ATOM 1420 O O . SER A 1 181 ? -29.562 24.162 16.354 1.00 85.31 181 SER A O 1
ATOM 1422 N N . PRO A 1 182 ? -29.228 22.600 14.752 1.00 90.25 182 PRO A N 1
ATOM 1423 C CA . PRO A 1 182 ? -29.711 21.509 13.900 1.00 90.25 182 PRO A CA 1
ATOM 1424 C C . PRO A 1 182 ? -30.580 20.532 14.708 1.00 90.25 182 PRO A C 1
ATOM 1426 O O . PRO A 1 182 ? -30.617 20.606 15.936 1.00 90.25 182 PRO A O 1
ATOM 1429 N N . ALA A 1 183 ? -31.344 19.682 14.017 1.00 84.25 183 ALA A N 1
ATOM 1430 C CA . ALA A 1 183 ? -32.086 18.634 14.711 1.00 84.25 183 ALA A CA 1
ATOM 1431 C C . ALA A 1 183 ? -31.095 17.768 15.514 1.00 84.25 183 ALA A C 1
ATOM 1433 O O . ALA A 1 183 ? -30.005 17.517 14.991 1.00 84.25 183 ALA A O 1
ATOM 1434 N N . PRO A 1 184 ? -31.443 17.368 16.748 1.00 84.81 184 PRO A N 1
ATOM 1435 C CA . PRO A 1 184 ? -30.601 16.479 17.542 1.00 84.81 184 PRO A CA 1
ATOM 1436 C C . PRO A 1 184 ? -30.338 15.178 16.778 1.00 84.81 184 PRO A C 1
ATOM 1438 O O . PRO A 1 184 ? -31.215 14.720 16.040 1.00 84.81 184 PRO A O 1
ATOM 1441 N N . ALA A 1 185 ? -29.140 14.613 16.931 1.00 83.44 185 ALA A N 1
ATOM 1442 C CA . ALA A 1 185 ? -28.780 13.322 16.348 1.00 83.44 185 ALA A CA 1
ATOM 1443 C C . ALA A 1 185 ? -29.653 12.191 16.907 1.00 83.44 185 ALA A C 1
ATOM 1445 O O . ALA A 1 185 ? -30.042 11.303 16.151 1.00 83.44 185 ALA A O 1
ATOM 1446 N N . ASN A 1 186 ? -30.025 12.294 18.188 1.00 83.56 186 ASN A N 1
ATOM 1447 C CA . ASN A 1 186 ? -30.854 11.331 18.906 1.00 83.56 186 ASN A CA 1
ATOM 1448 C C . ASN A 1 186 ? -32.159 11.988 19.410 1.00 83.56 186 ASN A C 1
ATOM 1450 O O . ASN A 1 186 ? -32.338 12.205 20.616 1.00 83.56 186 ASN A O 1
ATOM 1454 N N . PRO A 1 187 ? -33.086 12.368 18.503 1.00 85.00 187 PRO A N 1
ATOM 1455 C CA . PRO A 1 187 ? -34.305 13.110 18.843 1.00 85.00 187 PRO A CA 1
ATOM 1456 C C . PRO A 1 187 ? -35.284 12.343 19.742 1.00 85.00 187 PRO A C 1
ATOM 1458 O O . PRO A 1 187 ? -36.183 12.953 20.318 1.00 85.00 187 PRO A O 1
ATOM 1461 N N . GLU A 1 188 ? -35.135 11.029 19.851 1.00 83.31 188 GLU A N 1
ATOM 1462 C CA . GLU A 1 188 ? -35.926 10.136 20.689 1.00 83.31 188 GLU A CA 1
ATOM 1463 C C . GLU A 1 188 ? -35.388 9.966 22.118 1.00 83.31 188 GLU A C 1
ATOM 1465 O O . GLU A 1 188 ? -36.037 9.338 22.958 1.00 83.31 188 GLU A O 1
ATOM 1470 N N . VAL A 1 189 ? -34.211 10.516 22.419 1.00 85.50 189 VAL A N 1
ATOM 1471 C CA . VAL A 1 189 ? -33.614 10.397 23.750 1.00 85.50 189 VAL A CA 1
ATOM 1472 C C . VAL A 1 189 ? -34.093 11.530 24.652 1.00 85.50 189 VAL A C 1
ATOM 1474 O O . VAL A 1 189 ? -34.087 12.705 24.268 1.00 85.50 189 VAL A O 1
ATOM 1477 N N . ILE A 1 190 ? -34.461 11.176 25.883 1.00 88.00 190 ILE A N 1
ATOM 1478 C CA . ILE A 1 190 ? -34.693 12.114 26.975 1.00 88.00 190 ILE A CA 1
ATOM 1479 C C . ILE A 1 190 ? -33.717 11.864 28.121 1.00 88.00 190 ILE A C 1
ATOM 1481 O O . ILE A 1 190 ? -33.565 10.743 28.604 1.00 88.00 190 ILE A O 1
ATOM 1485 N N . ILE A 1 191 ? -33.110 12.945 28.600 1.00 88.88 191 ILE A N 1
ATOM 1486 C CA . ILE A 1 191 ? -32.300 12.950 29.817 1.00 88.88 191 ILE A CA 1
ATOM 1487 C C . ILE A 1 191 ? -33.129 13.605 30.925 1.00 88.88 191 ILE A C 1
ATOM 1489 O O . ILE A 1 191 ? -33.579 14.748 30.772 1.00 88.88 191 ILE A O 1
ATOM 1493 N N . ASN A 1 192 ? -33.381 12.891 32.026 1.00 85.62 192 ASN A N 1
ATOM 1494 C CA . ASN A 1 192 ? -34.243 13.376 33.102 1.00 85.62 192 ASN A CA 1
ATOM 1495 C C . ASN A 1 192 ? -33.602 13.320 34.498 1.00 85.62 192 ASN A C 1
ATOM 1497 O O . ASN A 1 192 ? -32.990 12.336 34.902 1.00 85.62 192 ASN A O 1
ATOM 1501 N N . LEU A 1 193 ? -33.766 14.410 35.253 1.00 81.19 193 LEU A N 1
ATOM 1502 C CA . LEU A 1 193 ? -33.235 14.562 36.609 1.00 81.19 193 LEU A CA 1
ATOM 1503 C C . LEU A 1 193 ? -34.379 14.782 37.585 1.00 81.19 193 LEU A C 1
ATOM 1505 O O . LEU A 1 193 ? -35.124 15.762 37.494 1.00 81.19 193 LEU A O 1
ATOM 1509 N N . VAL A 1 194 ? -34.525 13.850 38.519 1.00 69.88 194 VAL A N 1
ATOM 1510 C CA . VAL A 1 194 ? -35.746 13.693 39.316 1.00 69.88 194 VAL A CA 1
ATOM 1511 C C . VAL A 1 194 ? -35.603 14.127 40.781 1.00 69.88 194 VAL A C 1
ATOM 1513 O O . VAL A 1 194 ? -36.615 14.521 41.370 1.00 69.88 194 VAL A O 1
ATOM 1516 N N . HIS A 1 195 ? -34.381 14.149 41.339 1.00 64.44 195 HIS A N 1
ATOM 1517 C CA . HIS A 1 195 ? -34.077 14.520 42.739 1.00 64.44 195 HIS A CA 1
ATOM 1518 C C . HIS A 1 195 ? -32.922 15.541 42.909 1.00 64.44 195 HIS A C 1
ATOM 1520 O O . HIS A 1 195 ? -32.086 15.364 43.786 1.00 64.44 195 HIS A O 1
ATOM 1526 N N . PRO A 1 196 ? -32.880 16.683 42.194 1.00 54.47 196 PRO A N 1
ATOM 1527 C CA . PRO A 1 196 ? -31.742 17.614 42.303 1.00 54.47 196 PRO A CA 1
ATOM 1528 C C . PRO A 1 196 ? -31.552 18.238 43.700 1.00 54.47 196 PRO A C 1
ATOM 1530 O O . PRO A 1 196 ? -30.498 18.787 43.995 1.00 54.47 196 PRO A O 1
ATOM 1533 N N . ASN A 1 197 ? -32.544 18.126 44.596 1.00 51.25 197 ASN A N 1
ATOM 1534 C CA . ASN A 1 197 ? -32.448 18.652 45.960 1.00 51.25 197 ASN A CA 1
ATOM 1535 C C . ASN A 1 197 ? -31.480 17.880 46.875 1.00 51.25 197 ASN A C 1
ATOM 1537 O O . ASN A 1 197 ? -31.211 18.364 47.964 1.00 51.25 197 ASN A O 1
ATOM 1541 N N . ALA A 1 198 ? -31.029 16.682 46.497 1.00 52.22 198 ALA A N 1
ATOM 1542 C CA . ALA A 1 198 ? -30.023 15.914 47.239 1.00 52.22 198 ALA A CA 1
ATOM 1543 C C . ALA A 1 198 ? -28.720 15.725 46.442 1.00 52.22 198 ALA A C 1
ATOM 1545 O O . ALA A 1 198 ? -27.769 15.186 46.993 1.00 52.22 198 ALA A O 1
ATOM 1546 N N . ASP A 1 199 ? -28.693 16.218 45.197 1.00 60.84 199 ASP A N 1
ATOM 1547 C CA . ASP A 1 199 ? -27.793 15.772 44.136 1.00 60.84 199 ASP A CA 1
ATOM 1548 C C . ASP A 1 199 ? -27.151 16.997 43.461 1.00 60.84 199 ASP A C 1
ATOM 1550 O O . ASP A 1 199 ? -27.527 17.388 42.347 1.00 60.84 199 ASP A O 1
ATOM 1554 N N . TYR A 1 200 ? -26.221 17.655 44.162 1.00 59.31 200 TYR A N 1
ATOM 1555 C CA . TYR A 1 200 ? -25.724 19.003 43.820 1.00 59.31 200 TYR A CA 1
ATOM 1556 C C . TYR A 1 200 ? -25.193 19.095 42.382 1.00 59.31 200 TYR A C 1
ATOM 1558 O O . TYR A 1 200 ? -25.344 20.105 41.694 1.00 59.31 200 TYR A O 1
ATOM 1566 N N . ILE A 1 201 ? -24.589 18.007 41.912 1.00 69.12 201 ILE A N 1
ATOM 1567 C CA . ILE A 1 201 ? -23.841 17.961 40.664 1.00 69.12 201 ILE A CA 1
ATOM 1568 C C . ILE A 1 201 ? -24.621 17.400 39.475 1.00 69.12 201 ILE A C 1
ATOM 1570 O O . ILE A 1 201 ? -24.269 17.641 38.315 1.00 69.12 201 ILE A O 1
ATOM 1574 N N . SER A 1 202 ? -25.704 16.676 39.750 1.00 74.50 202 SER A N 1
ATOM 1575 C CA . SER A 1 202 ? -26.434 15.916 38.737 1.00 74.50 202 SER A CA 1
ATOM 1576 C C . SER A 1 202 ? -26.937 16.795 37.601 1.00 74.50 202 SER A C 1
ATOM 1578 O O . SER A 1 202 ? -26.917 16.364 36.455 1.00 74.50 202 SER A O 1
ATOM 1580 N N . ALA A 1 203 ? -27.312 18.049 37.884 1.00 76.94 203 ALA A N 1
ATOM 1581 C CA . ALA A 1 203 ? -27.726 19.027 36.875 1.00 76.94 203 ALA A CA 1
ATOM 1582 C C . ALA A 1 203 ? -26.642 19.313 35.829 1.00 76.94 203 ALA A C 1
ATOM 1584 O O . ALA A 1 203 ? -26.954 19.370 34.639 1.00 76.94 203 ALA A O 1
ATOM 1585 N N . TYR A 1 204 ? -25.387 19.461 36.263 1.00 79.25 204 TYR A N 1
ATOM 1586 C CA . TYR A 1 204 ? -24.268 19.725 35.363 1.00 79.25 204 TYR A CA 1
ATOM 1587 C C . TYR A 1 204 ? -23.855 18.457 34.594 1.00 79.25 204 TYR A C 1
ATOM 1589 O O . TYR A 1 204 ? -23.697 18.490 33.376 1.00 79.25 204 TYR A O 1
ATOM 1597 N N . VAL A 1 205 ? -23.779 17.315 35.285 1.00 81.00 205 VAL A N 1
ATOM 1598 C CA . VAL A 1 205 ? -23.520 16.002 34.664 1.00 81.00 205 VAL A CA 1
ATOM 1599 C C . VAL A 1 205 ? -24.591 15.668 33.618 1.00 81.00 205 VAL A C 1
ATOM 1601 O O . VAL A 1 205 ? -24.286 15.247 32.508 1.00 81.00 205 VAL A O 1
ATOM 1604 N N . GLY A 1 206 ? -25.860 15.908 33.941 1.00 86.38 206 GLY A N 1
ATOM 1605 C CA . GLY A 1 206 ? -26.990 15.639 33.064 1.00 86.38 206 GLY A CA 1
ATOM 1606 C C . GLY A 1 206 ? -27.048 16.539 31.831 1.00 86.38 206 GLY A C 1
ATOM 1607 O O . GLY A 1 206 ? -27.434 16.062 30.765 1.00 86.38 206 GLY A O 1
ATOM 1608 N N . ILE A 1 207 ? -26.667 17.820 31.934 1.00 87.00 207 ILE A N 1
ATOM 1609 C CA . ILE A 1 207 ? -26.622 18.681 30.744 1.00 87.00 207 ILE A CA 1
ATOM 1610 C C . ILE A 1 207 ? -25.451 18.309 29.826 1.00 87.00 207 ILE A C 1
ATOM 1612 O O . ILE A 1 207 ? -25.613 18.328 28.608 1.00 87.00 207 ILE A O 1
ATOM 1616 N N . ASP A 1 208 ? -24.304 17.913 30.381 1.00 86.94 208 ASP A N 1
ATOM 1617 C CA . ASP A 1 208 ? -23.184 17.391 29.592 1.00 86.94 208 ASP A CA 1
ATOM 1618 C C . ASP A 1 208 ? -23.559 16.058 28.923 1.00 86.94 208 ASP A C 1
ATOM 1620 O O . ASP A 1 208 ? -23.289 15.881 27.738 1.00 86.94 208 ASP A O 1
ATOM 1624 N N . ALA A 1 209 ? -24.307 15.185 29.609 1.00 88.25 209 ALA A N 1
ATOM 1625 C CA . ALA A 1 209 ? -24.890 13.979 29.018 1.00 88.25 209 ALA A CA 1
ATOM 1626 C C . ALA A 1 209 ? -25.832 14.304 27.848 1.00 88.25 209 ALA A C 1
ATOM 1628 O O . ALA A 1 209 ? -25.720 13.717 26.775 1.00 88.25 209 ALA A O 1
ATOM 1629 N N . TYR A 1 210 ? -26.741 15.269 28.031 1.00 91.19 210 TYR A N 1
ATOM 1630 C CA . TYR A 1 210 ? -27.660 15.733 26.987 1.00 91.19 210 TYR A CA 1
ATOM 1631 C C . TYR A 1 210 ? -26.927 16.242 25.742 1.00 91.19 210 TYR A C 1
ATOM 1633 O O . TYR A 1 210 ? -27.368 15.973 24.625 1.00 91.19 210 TYR A O 1
ATOM 1641 N N . LEU A 1 211 ? -25.811 16.948 25.928 1.00 88.88 211 LEU A N 1
ATOM 1642 C CA . LEU A 1 211 ? -24.988 17.450 24.830 1.00 88.88 211 LEU A CA 1
ATOM 1643 C C . LEU A 1 211 ? -24.148 16.348 24.176 1.00 88.88 211 LEU A C 1
ATOM 1645 O O . LEU A 1 211 ? -24.091 16.301 22.952 1.00 88.88 211 LEU A O 1
ATOM 1649 N N . THR A 1 212 ? -23.550 15.456 24.969 1.00 84.75 212 THR A N 1
ATOM 1650 C CA . THR A 1 212 ? -22.721 14.333 24.493 1.00 84.75 212 THR A CA 1
ATOM 1651 C C . THR A 1 212 ? -23.541 13.348 23.664 1.00 84.75 212 THR A C 1
ATOM 1653 O O . THR A 1 212 ? -23.116 12.920 22.597 1.00 84.75 212 THR A O 1
ATOM 1656 N N . ILE A 1 213 ? -24.757 13.039 24.117 1.00 85.94 213 ILE A N 1
ATOM 1657 C CA . ILE A 1 213 ? -25.699 12.170 23.403 1.00 85.94 213 ILE A CA 1
ATOM 1658 C C . ILE A 1 213 ? -26.390 12.908 22.244 1.00 85.94 213 ILE A C 1
ATOM 1660 O O . ILE A 1 213 ? -26.978 12.285 21.364 1.00 85.94 213 ILE A O 1
ATOM 1664 N N . ASP A 1 214 ? -26.339 14.239 22.227 1.00 89.00 214 ASP A N 1
ATOM 1665 C CA . ASP A 1 214 ? -27.152 15.091 21.360 1.00 89.00 214 ASP A CA 1
ATOM 1666 C C . ASP A 1 214 ? -28.645 14.710 21.397 1.00 89.00 214 ASP A C 1
ATOM 1668 O O . ASP A 1 214 ? -29.280 14.419 20.376 1.00 89.00 214 ASP A O 1
ATOM 1672 N N . ALA A 1 215 ? -29.176 14.650 22.621 1.00 89.25 215 ALA A N 1
ATOM 1673 C CA . ALA A 1 215 ? -30.516 14.166 22.926 1.00 89.25 215 ALA A CA 1
ATOM 1674 C C . ALA A 1 215 ? -31.622 15.162 22.529 1.00 89.25 215 ALA A C 1
ATOM 1676 O O . ALA A 1 215 ? -31.419 16.373 22.405 1.00 89.25 215 ALA A O 1
ATOM 1677 N N . GLY A 1 216 ? -32.841 14.646 22.359 1.00 87.62 216 GLY A N 1
ATOM 1678 C CA . GLY A 1 216 ? -34.011 15.434 21.973 1.00 87.62 216 GLY A CA 1
ATOM 1679 C C . GLY A 1 216 ? -34.523 16.373 23.064 1.00 87.62 216 GLY A C 1
ATOM 1680 O O . GLY A 1 216 ? -34.955 17.491 22.775 1.00 87.62 216 GLY A O 1
ATOM 1681 N N . LEU A 1 217 ? -34.486 15.934 24.324 1.00 91.56 217 LEU A N 1
ATOM 1682 C CA . LEU A 1 217 ? -35.066 16.679 25.438 1.00 91.56 217 LEU A CA 1
ATOM 1683 C C . LEU A 1 217 ? -34.271 16.481 26.733 1.00 91.56 217 LEU A C 1
ATOM 1685 O O . LEU A 1 217 ? -33.945 15.360 27.115 1.00 91.56 217 LEU A O 1
ATOM 1689 N N . PHE A 1 218 ? -34.033 17.574 27.454 1.00 91.88 218 PHE A N 1
ATOM 1690 C CA . PHE A 1 218 ? -33.491 17.557 28.812 1.00 91.88 218 PHE A CA 1
ATOM 1691 C C . PHE A 1 218 ? -34.495 18.161 29.785 1.00 91.88 218 PHE A C 1
ATOM 1693 O O . PHE A 1 218 ? -35.007 19.261 29.555 1.00 91.88 218 PHE A O 1
ATOM 1700 N N . ILE A 1 219 ? -34.794 17.443 30.867 1.00 87.88 219 ILE A N 1
ATOM 1701 C CA . ILE A 1 219 ? -35.737 17.894 31.892 1.00 87.88 219 ILE A CA 1
ATOM 1702 C C . ILE A 1 219 ? -35.120 17.799 33.286 1.00 87.88 219 ILE A C 1
ATOM 1704 O O . ILE A 1 219 ? -34.655 16.746 33.717 1.00 87.88 219 ILE A O 1
ATOM 1708 N N . VAL A 1 220 ? -35.168 18.910 34.017 1.00 82.12 220 VAL A N 1
ATOM 1709 C CA . VAL A 1 220 ? -34.642 19.026 35.380 1.00 82.12 220 VAL A CA 1
ATOM 1710 C C . VAL A 1 220 ? -35.777 19.418 36.304 1.00 82.12 220 VAL A C 1
ATOM 1712 O O . VAL A 1 220 ? -36.439 20.430 36.081 1.00 82.12 220 VAL A O 1
ATOM 1715 N N . ASN A 1 221 ? -36.031 18.613 37.333 1.00 75.69 221 ASN A N 1
ATOM 1716 C CA . ASN A 1 221 ? -37.029 18.936 38.344 1.00 75.69 221 ASN A CA 1
ATOM 1717 C C . ASN A 1 221 ? -36.563 20.144 39.179 1.00 75.69 221 ASN A C 1
ATOM 1719 O O . ASN A 1 221 ? -35.371 20.352 39.360 1.00 75.69 221 ASN A O 1
ATOM 1723 N N . GLY A 1 222 ? -37.467 20.979 39.684 1.00 65.62 222 GLY A N 1
ATOM 1724 C CA . GLY A 1 222 ? -37.056 22.107 40.530 1.00 65.62 222 GLY A CA 1
ATOM 1725 C C . GLY A 1 222 ? -36.780 21.648 41.963 1.00 65.62 222 GLY A C 1
ATOM 1726 O O . GLY A 1 222 ? -37.543 20.841 42.500 1.00 65.62 222 GLY A O 1
ATOM 1727 N N . ALA A 1 223 ? -35.743 22.180 42.619 1.00 57.16 223 ALA A N 1
ATOM 1728 C CA . ALA A 1 223 ? -35.649 22.054 44.072 1.00 57.16 223 ALA A CA 1
ATOM 1729 C C . ALA A 1 223 ? -36.527 23.081 44.770 1.00 57.16 223 ALA A C 1
ATOM 1731 O O . ALA A 1 223 ? -36.717 24.214 44.329 1.00 57.16 223 ALA A O 1
ATOM 1732 N N . SER A 1 224 ? -37.121 22.636 45.865 1.00 55.56 224 SER A N 1
ATOM 1733 C CA . SER A 1 224 ? -37.960 23.452 46.725 1.00 55.56 224 SER A CA 1
ATOM 1734 C C . SER A 1 224 ? -38.126 22.745 48.063 1.00 55.56 224 SER A C 1
ATOM 1736 O O . SER A 1 224 ? -38.008 21.519 48.149 1.00 55.56 224 SER A O 1
ATOM 1738 N N . ARG A 1 225 ? -38.451 23.501 49.119 1.00 54.00 225 ARG A N 1
ATOM 1739 C CA . ARG A 1 225 ? -38.668 22.910 50.445 1.00 54.00 225 ARG A CA 1
ATOM 1740 C C . ARG A 1 225 ? -39.864 21.962 50.410 1.00 54.00 225 ARG A C 1
ATOM 1742 O O . ARG A 1 225 ? -41.019 22.391 50.341 1.00 54.00 225 ARG A O 1
ATOM 1749 N N . ASN A 1 226 ? -39.583 20.664 50.481 1.00 52.12 226 ASN A N 1
ATOM 1750 C CA . ASN A 1 226 ? -40.577 19.598 50.541 1.00 52.12 226 ASN A CA 1
ATOM 1751 C C . ASN A 1 226 ? -41.339 19.657 51.882 1.00 52.12 226 ASN A C 1
ATOM 1753 O O . ASN A 1 226 ? -40.893 19.143 52.909 1.00 52.12 226 ASN A O 1
ATOM 1757 N N . ILE A 1 227 ? -42.518 20.289 51.909 1.00 43.78 227 ILE A N 1
ATOM 1758 C CA . ILE A 1 227 ? -43.361 20.341 53.115 1.00 43.78 227 ILE A CA 1
ATOM 1759 C C . ILE A 1 227 ? -44.106 19.009 53.287 1.00 43.78 227 ILE A C 1
ATOM 1761 O O . ILE A 1 227 ? -45.265 18.894 52.905 1.00 43.78 227 ILE A O 1
ATOM 1765 N N . ALA A 1 228 ? -43.488 18.022 53.940 1.00 40.75 228 ALA A N 1
ATOM 1766 C CA . ALA A 1 228 ? -44.214 17.003 54.710 1.00 40.75 228 ALA A CA 1
ATOM 1767 C C . ALA A 1 228 ? -43.281 16.235 55.660 1.00 40.75 228 ALA A C 1
ATOM 1769 O O . ALA A 1 228 ? -42.861 15.114 55.392 1.00 40.75 228 ALA A O 1
ATOM 1770 N N . TRP A 1 229 ? -43.016 16.801 56.839 1.00 37.91 229 TRP A N 1
ATOM 1771 C CA . TRP A 1 229 ? -42.406 16.061 57.945 1.00 37.91 229 TRP A CA 1
ATOM 1772 C C . TRP A 1 229 ? -43.409 15.026 58.489 1.00 37.91 229 TRP A C 1
ATOM 1774 O O . TRP A 1 229 ? -44.152 15.289 59.438 1.00 37.91 229 TRP A O 1
ATOM 1784 N N . SER A 1 230 ? -43.485 13.848 57.864 1.00 37.28 230 SER A N 1
ATOM 1785 C CA . SER A 1 230 ? -44.384 12.765 58.273 1.00 37.28 230 SER A CA 1
ATOM 1786 C C . SER A 1 230 ? -43.736 11.817 59.286 1.00 37.28 230 SER A C 1
ATOM 1788 O O . SER A 1 230 ? -43.763 10.617 59.081 1.00 37.28 230 SER A O 1
ATOM 1790 N N . GLY A 1 231 ? -43.166 12.323 60.384 1.00 38.41 231 GLY A N 1
ATOM 1791 C CA . GLY A 1 231 ? -42.893 11.565 61.624 1.00 38.41 231 GLY A CA 1
ATOM 1792 C C . GLY A 1 231 ? -41.922 10.367 61.603 1.00 38.41 231 GLY A C 1
ATOM 1793 O O . GLY A 1 231 ? -41.422 10.018 62.671 1.00 38.41 231 GLY A O 1
ATOM 1794 N N . ASP A 1 232 ? -41.618 9.776 60.451 1.00 36.97 232 ASP A N 1
ATOM 1795 C CA . ASP A 1 232 ? -40.650 8.701 60.271 1.00 36.97 232 ASP A CA 1
ATOM 1796 C C . ASP A 1 232 ? -39.367 9.315 59.705 1.00 36.97 232 ASP A C 1
ATOM 1798 O O . ASP A 1 232 ? -39.252 9.644 58.527 1.00 36.97 232 ASP A O 1
ATOM 1802 N N . LEU A 1 233 ? -38.411 9.540 60.607 1.00 37.50 233 LEU A N 1
ATOM 1803 C CA . LEU A 1 233 ? -37.023 9.823 60.254 1.00 37.50 233 LEU A CA 1
ATOM 1804 C C . LEU A 1 233 ? -36.523 8.674 59.358 1.00 37.50 233 LEU A C 1
ATOM 1806 O O . LEU A 1 233 ? -36.811 7.524 59.681 1.00 37.50 233 LEU A O 1
ATOM 1810 N N . TYR A 1 234 ? -35.773 8.990 58.296 1.00 37.47 234 TYR A N 1
ATOM 1811 C CA . TYR A 1 234 ? -35.088 8.075 57.352 1.00 37.47 234 TYR A CA 1
ATOM 1812 C C . TYR A 1 234 ? -35.768 7.732 56.014 1.00 37.47 234 TYR A C 1
ATOM 1814 O O . TYR A 1 234 ? -35.267 6.870 55.304 1.00 37.47 234 TYR A O 1
ATOM 1822 N N . ALA A 1 235 ? -36.845 8.407 55.612 1.00 37.94 235 ALA A N 1
ATOM 1823 C CA . ALA A 1 235 ? -37.485 8.148 54.320 1.00 37.94 235 ALA A CA 1
ATOM 1824 C C . ALA A 1 235 ? -37.338 9.336 53.346 1.00 37.94 235 ALA A C 1
ATOM 1826 O O . ALA A 1 235 ? -38.237 10.169 53.252 1.00 37.94 235 ALA A O 1
ATOM 1827 N N . THR A 1 236 ? -36.252 9.370 52.561 1.00 43.78 236 THR A N 1
ATOM 1828 C CA . THR A 1 236 ? -36.186 10.096 51.264 1.00 43.78 236 THR A CA 1
ATOM 1829 C C . THR A 1 236 ? -37.270 9.610 50.287 1.00 43.78 236 THR A C 1
ATOM 1831 O O . THR A 1 236 ? -37.647 10.288 49.338 1.00 43.78 236 THR A O 1
ATOM 1834 N N . SER A 1 237 ? -37.872 8.458 50.587 1.00 42.97 237 SER A N 1
ATOM 1835 C CA . SER A 1 237 ? -38.888 7.755 49.815 1.00 42.97 237 SER A CA 1
ATOM 1836 C C . SER A 1 237 ? -40.271 8.430 49.693 1.00 42.97 237 SER A C 1
ATOM 1838 O O . SER A 1 237 ? -41.178 7.795 49.158 1.00 42.97 237 SER A O 1
ATOM 1840 N N . ASN A 1 238 ? -40.461 9.666 50.181 1.00 47.62 238 ASN A N 1
ATOM 1841 C CA . ASN A 1 238 ? -41.758 10.372 50.222 1.00 47.62 238 ASN A CA 1
ATOM 1842 C C . ASN A 1 238 ? -41.716 11.818 49.666 1.00 47.62 238 ASN A C 1
ATOM 1844 O O . ASN A 1 238 ? -42.570 12.632 50.026 1.00 47.62 238 ASN A O 1
ATOM 1848 N N . SER A 1 239 ? -40.739 12.163 48.818 1.00 56.97 239 SER A N 1
ATOM 1849 C CA . SER A 1 239 ? -40.691 13.484 48.169 1.00 56.97 239 SER A CA 1
ATOM 1850 C C . SER A 1 239 ? -41.951 13.730 47.320 1.00 56.97 239 SER A C 1
ATOM 1852 O O . SER A 1 239 ? -42.313 12.910 46.478 1.00 56.97 239 SER A O 1
ATOM 1854 N N . LEU A 1 240 ? -42.642 14.855 47.549 1.00 58.84 240 LEU A N 1
ATOM 1855 C CA . LEU A 1 240 ? -43.862 15.220 46.809 1.00 58.84 240 LEU A CA 1
ATOM 1856 C C . LEU A 1 240 ? -43.555 15.719 45.391 1.00 58.84 240 LEU A C 1
ATOM 1858 O O . LEU A 1 240 ? -44.440 15.667 44.529 1.00 58.84 240 LEU A O 1
ATOM 1862 N N . SER A 1 241 ? -42.320 16.179 45.170 1.00 60.94 241 SER A N 1
ATOM 1863 C CA . SER A 1 241 ? -41.803 16.617 43.878 1.00 60.94 241 SER A CA 1
ATOM 1864 C C . SER A 1 241 ? -41.257 15.475 43.022 1.00 60.94 241 SER A C 1
ATOM 1866 O O . SER A 1 241 ? -41.085 15.686 41.827 1.00 60.94 241 SER A O 1
ATOM 1868 N N . ASP A 1 242 ? -41.021 14.282 43.582 1.00 68.69 242 ASP A N 1
ATOM 1869 C CA . ASP A 1 242 ? -40.436 13.138 42.870 1.00 68.69 242 ASP A CA 1
ATOM 1870 C C . ASP A 1 242 ? -41.421 12.542 41.836 1.00 68.69 242 ASP A C 1
ATOM 1872 O O . ASP A 1 242 ? -42.397 11.874 42.209 1.00 68.69 242 ASP A O 1
ATOM 1876 N N . PRO A 1 243 ? -41.177 12.735 40.527 1.00 68.88 243 PRO A N 1
ATOM 1877 C CA . PRO A 1 243 ? -42.062 12.272 39.461 1.00 68.88 243 PRO A CA 1
ATOM 1878 C C . PRO A 1 243 ? -42.003 10.752 39.252 1.00 68.88 243 PRO A C 1
ATOM 1880 O O . PRO A 1 243 ? -42.907 10.196 38.623 1.00 68.88 243 PRO A O 1
ATOM 1883 N N . SER A 1 244 ? -40.992 10.065 39.800 1.00 67.50 244 SER A N 1
ATOM 1884 C CA . SER A 1 244 ? -40.960 8.603 39.818 1.00 67.50 244 SER A CA 1
ATOM 1885 C C . SER A 1 244 ? -42.027 8.050 40.767 1.00 67.50 244 SER A C 1
ATOM 1887 O O . SER A 1 244 ? -42.617 7.015 40.487 1.00 67.50 244 SER A O 1
ATOM 1889 N N . ARG A 1 245 ? -42.406 8.773 41.828 1.00 68.62 245 ARG A N 1
ATOM 1890 C CA . ARG A 1 245 ? -43.396 8.319 42.829 1.00 68.62 245 ARG A CA 1
ATOM 1891 C C . ARG A 1 245 ? -44.747 9.027 42.729 1.00 68.62 245 ARG A C 1
ATOM 1893 O O . ARG A 1 245 ? -45.760 8.476 43.165 1.00 68.62 245 ARG A O 1
ATOM 1900 N N . ASN A 1 246 ? -44.784 10.220 42.134 1.00 72.25 246 ASN A N 1
ATOM 1901 C CA . ASN A 1 246 ? -45.989 11.022 41.946 1.00 72.25 246 ASN A CA 1
ATOM 1902 C C . ASN A 1 246 ? -46.275 11.282 40.455 1.00 72.25 246 ASN A C 1
ATOM 1904 O O . ASN A 1 246 ? -45.680 12.155 39.830 1.00 72.25 246 ASN A O 1
ATOM 1908 N N . ALA A 1 247 ? -47.267 10.578 39.903 1.00 74.31 247 ALA A N 1
ATOM 1909 C CA . ALA A 1 247 ? -47.683 10.728 38.506 1.00 74.31 247 ALA A CA 1
ATOM 1910 C C . ALA A 1 247 ? -48.468 12.027 38.200 1.00 74.31 247 ALA A C 1
ATOM 1912 O O . ALA A 1 247 ? -48.822 12.270 37.048 1.00 74.31 247 ALA A O 1
ATOM 1913 N N . ARG A 1 248 ? -48.800 12.859 39.201 1.00 78.25 248 ARG A N 1
ATOM 1914 C CA . ARG A 1 248 ? -49.561 14.115 39.019 1.00 78.25 248 ARG A CA 1
ATOM 1915 C C . ARG A 1 248 ? -48.681 15.347 39.207 1.00 78.25 248 ARG A C 1
ATOM 1917 O O . ARG A 1 248 ? -48.998 16.237 39.995 1.00 78.25 248 ARG A O 1
ATOM 1924 N N . THR A 1 249 ? -47.585 15.400 38.458 1.00 78.62 249 THR A N 1
ATOM 1925 C CA . THR A 1 249 ? -46.649 16.532 38.431 1.00 78.62 249 THR A CA 1
ATOM 1926 C C . THR A 1 249 ? -46.515 17.090 37.008 1.00 78.62 249 THR A C 1
ATOM 1928 O O . THR A 1 249 ? -46.711 16.348 36.040 1.00 78.62 249 THR A O 1
ATOM 1931 N N . PRO A 1 250 ? -46.169 18.381 36.842 1.00 81.69 250 PRO A N 1
ATOM 1932 C CA . PRO A 1 250 ? -45.879 18.958 35.527 1.00 81.69 250 PRO A CA 1
ATOM 1933 C C . PRO A 1 250 ? -44.741 18.216 34.821 1.00 81.69 250 PRO A C 1
ATOM 1935 O O . PRO A 1 250 ? -44.844 17.948 33.630 1.00 81.69 250 PRO A O 1
ATOM 1938 N N . PHE A 1 251 ? -43.722 17.797 35.577 1.00 83.38 251 PHE A N 1
ATOM 1939 C CA . PHE A 1 251 ? -42.600 16.995 35.090 1.00 83.38 251 PHE A CA 1
ATOM 1940 C C . PHE A 1 251 ? -43.054 15.655 34.488 1.00 83.38 251 PHE A C 1
ATOM 1942 O O . PHE A 1 251 ? -42.675 15.320 33.368 1.00 83.38 251 PHE A O 1
ATOM 1949 N N . HIS A 1 252 ? -43.912 14.904 35.192 1.00 81.50 252 HIS A N 1
ATOM 1950 C CA . HIS A 1 252 ? -44.438 13.630 34.693 1.00 81.50 252 HIS A CA 1
ATOM 1951 C C . HIS A 1 252 ? -45.356 13.817 33.472 1.00 81.50 252 HIS A C 1
ATOM 1953 O O . HIS A 1 252 ? -45.328 13.008 32.548 1.00 81.50 252 HIS A O 1
ATOM 1959 N N . GLU A 1 253 ? -46.148 14.893 33.414 1.00 85.75 253 GLU A N 1
ATOM 1960 C CA . GLU A 1 253 ? -46.932 15.202 32.209 1.00 85.75 253 GLU A CA 1
ATOM 1961 C C . GLU A 1 253 ? -46.044 15.581 31.015 1.00 85.75 253 GLU A C 1
ATOM 1963 O O . GLU A 1 253 ? -46.307 15.115 29.908 1.00 85.75 253 GLU A O 1
ATOM 1968 N N . CYS A 1 254 ? -44.977 16.360 31.220 1.00 86.25 254 CYS A N 1
ATOM 1969 C CA . CYS A 1 254 ? -43.993 16.670 30.178 1.00 86.25 254 CYS A CA 1
ATOM 1970 C C . CYS A 1 254 ? -43.359 15.402 29.605 1.00 86.25 254 CYS A C 1
ATOM 1972 O O . CYS A 1 254 ? -43.340 15.219 28.389 1.00 86.25 254 CYS A O 1
ATOM 1974 N N . TYR A 1 255 ? -42.910 14.516 30.497 1.00 84.19 255 TYR A N 1
ATOM 1975 C CA . TYR A 1 255 ? -42.367 13.209 30.151 1.00 84.19 255 TYR A CA 1
ATOM 1976 C C . TYR A 1 255 ? -43.319 12.452 29.217 1.00 84.19 255 TYR A C 1
ATOM 1978 O O . TYR A 1 255 ? -42.971 12.177 28.073 1.00 84.19 255 TYR A O 1
ATOM 1986 N N . LYS A 1 256 ? -44.576 12.248 29.638 1.00 85.00 256 LYS A N 1
ATOM 1987 C CA . LYS A 1 256 ? -45.608 11.564 28.838 1.00 85.00 256 LYS A CA 1
ATOM 1988 C C . LYS A 1 256 ? -45.816 12.185 27.458 1.00 85.00 256 LYS A C 1
ATOM 1990 O O . LYS A 1 256 ? -46.020 11.459 26.492 1.00 85.00 256 LYS A O 1
ATOM 1995 N N . LYS A 1 257 ? -45.792 13.518 27.354 1.00 86.38 257 LYS A N 1
ATOM 1996 C CA . LYS A 1 257 ? -45.966 14.209 26.069 1.00 86.38 257 LYS A CA 1
ATOM 1997 C C . LYS A 1 257 ? -44.826 13.966 25.102 1.00 86.38 257 LYS A C 1
ATOM 1999 O O . LYS A 1 257 ? -45.080 13.864 23.905 1.00 86.38 257 LYS A O 1
ATOM 2004 N N . PHE A 1 258 ? -43.607 13.882 25.618 1.00 85.12 258 PHE A N 1
ATOM 2005 C CA . PHE A 1 258 ? -42.455 13.524 24.814 1.00 85.12 258 PHE A CA 1
ATOM 2006 C C . PHE A 1 258 ? -42.566 12.073 24.341 1.00 85.12 258 PHE A C 1
ATOM 2008 O O . PHE A 1 258 ? -42.574 11.856 23.133 1.00 85.12 258 PHE A O 1
ATOM 2015 N N . VAL A 1 259 ? -42.817 11.127 25.260 1.00 78.38 259 VAL A N 1
ATOM 2016 C CA . VAL A 1 259 ? -43.030 9.696 24.953 1.00 78.38 259 VAL A CA 1
ATOM 2017 C C . VAL A 1 259 ? -44.082 9.508 23.852 1.00 78.38 259 VAL A C 1
ATOM 2019 O O . VAL A 1 259 ? -43.833 8.861 22.836 1.00 78.38 259 VAL A O 1
ATOM 2022 N N . ASP A 1 260 ? -45.258 10.124 24.022 1.00 83.50 260 ASP A N 1
ATOM 2023 C CA . ASP A 1 260 ? -46.383 10.016 23.086 1.00 83.50 260 ASP A CA 1
ATOM 2024 C C . ASP A 1 260 ? -46.072 10.617 21.697 1.00 83.50 260 ASP A C 1
ATOM 2026 O O . ASP A 1 260 ? -46.730 10.261 20.714 1.00 83.50 260 ASP A O 1
ATOM 2030 N N . LEU A 1 261 ? -45.128 11.564 21.606 1.00 82.00 261 LEU A N 1
ATOM 2031 C CA . LEU A 1 261 ? -44.745 12.224 20.355 1.00 82.00 261 LEU A CA 1
ATOM 2032 C C . LEU A 1 261 ? -43.791 11.362 19.520 1.00 82.00 261 LEU A C 1
ATOM 2034 O O . LEU A 1 261 ? -43.964 11.290 18.301 1.00 82.00 261 LEU A O 1
ATOM 2038 N N . ILE A 1 262 ? -42.791 10.757 20.162 1.00 74.38 262 ILE A N 1
ATOM 2039 C CA . ILE A 1 262 ? -41.680 10.068 19.487 1.00 74.38 262 ILE A CA 1
ATOM 2040 C C . ILE A 1 262 ? -41.919 8.565 19.307 1.00 74.38 262 ILE A C 1
ATOM 2042 O O . ILE A 1 262 ? -41.445 8.000 18.329 1.00 74.38 262 ILE A O 1
ATOM 2046 N N . GLY A 1 263 ? -42.700 7.928 20.186 1.00 64.44 263 GLY A N 1
ATOM 2047 C CA . GLY A 1 263 ? -43.156 6.539 20.045 1.00 64.44 263 GLY A CA 1
ATOM 2048 C C . GLY A 1 263 ? -42.106 5.430 20.211 1.00 64.44 263 GLY A C 1
ATOM 2049 O O . GLY A 1 263 ? -42.513 4.292 20.385 1.00 64.44 263 GLY A O 1
ATOM 2050 N N . ASP A 1 264 ? -40.808 5.736 20.171 1.00 64.50 264 ASP A N 1
ATOM 2051 C CA . ASP A 1 264 ? -39.693 4.821 20.466 1.00 64.50 264 ASP A CA 1
ATOM 2052 C C . ASP A 1 264 ? -38.639 5.593 21.283 1.00 64.50 264 ASP A C 1
ATOM 2054 O O . ASP A 1 264 ? -37.592 5.975 20.781 1.00 64.50 264 ASP A O 1
ATOM 2058 N N . GLU A 1 265 ? -38.964 5.915 22.533 1.00 69.25 265 GLU A N 1
ATOM 2059 C CA . GLU A 1 265 ? -38.137 6.743 23.427 1.00 69.25 265 GLU A CA 1
ATOM 2060 C C . GLU A 1 265 ? -36.984 5.961 24.053 1.00 69.25 265 GLU A C 1
ATOM 2062 O O . GLU A 1 265 ? -37.205 4.807 24.403 1.00 69.25 265 GLU A O 1
ATOM 2067 N N . TRP A 1 266 ? -35.846 6.627 24.305 1.00 74.50 266 TRP A N 1
ATOM 2068 C CA . TRP A 1 266 ? -34.848 6.235 25.315 1.00 74.50 266 TRP A CA 1
ATOM 2069 C C . TRP A 1 266 ? -34.838 7.199 26.497 1.00 74.50 266 TRP A C 1
ATOM 2071 O O . TRP A 1 266 ? -34.517 8.378 26.351 1.00 74.50 266 TRP A O 1
ATOM 2081 N N . ALA A 1 267 ? -35.170 6.690 27.678 1.00 79.25 267 ALA A N 1
ATOM 2082 C CA . ALA A 1 267 ? -35.189 7.453 28.914 1.00 79.25 267 ALA A CA 1
ATOM 2083 C C . ALA A 1 267 ? -33.925 7.185 29.723 1.00 79.25 267 ALA A C 1
ATOM 2085 O O . ALA A 1 267 ? -33.726 6.073 30.209 1.00 79.25 267 ALA A O 1
ATOM 2086 N N . ILE A 1 268 ? -33.103 8.212 29.912 1.00 82.62 268 ILE A N 1
ATOM 2087 C CA . ILE A 1 268 ? -31.905 8.130 30.742 1.00 82.62 268 ILE A CA 1
ATOM 2088 C C . ILE A 1 268 ? -32.103 9.016 31.966 1.00 82.62 268 ILE A C 1
ATOM 2090 O O . ILE A 1 268 ? -32.222 10.240 31.870 1.00 82.62 268 ILE A O 1
ATOM 2094 N N . GLN A 1 269 ? -32.152 8.370 33.123 1.00 80.81 269 GLN A N 1
ATOM 2095 C CA . GLN A 1 269 ? -32.303 9.016 34.410 1.00 80.81 269 GLN A CA 1
ATOM 2096 C C . GLN A 1 269 ? -30.946 9.172 35.081 1.00 80.81 269 GLN A C 1
ATOM 2098 O O . GLN A 1 269 ? -30.259 8.181 35.305 1.00 80.81 269 GLN A O 1
ATOM 2103 N N . VAL A 1 270 ? -30.585 10.414 35.403 1.00 80.19 270 VAL A N 1
ATOM 2104 C CA . VAL A 1 270 ? -29.299 10.769 36.016 1.00 80.19 270 VAL A CA 1
ATOM 2105 C C . VAL A 1 270 ? -29.522 11.215 37.460 1.00 80.19 270 VAL A C 1
ATOM 2107 O O . VAL A 1 270 ? -30.353 12.094 37.708 1.00 80.19 270 VAL A O 1
ATOM 2110 N N . HIS A 1 271 ? -28.782 10.612 38.392 1.00 76.31 271 HIS A N 1
ATOM 2111 C CA . HIS A 1 271 ? -28.743 10.964 39.818 1.00 76.31 271 HIS A CA 1
ATOM 2112 C C . HIS A 1 271 ? -27.303 11.044 40.314 1.00 76.31 271 HIS A C 1
ATOM 2114 O O . HIS A 1 271 ? -26.370 10.608 39.634 1.00 76.31 271 HIS A O 1
ATOM 2120 N N . SER A 1 272 ? -27.132 11.538 41.535 1.00 72.94 272 SER A N 1
ATOM 2121 C CA . SER A 1 272 ? -25.882 11.408 42.269 1.00 72.94 272 SER A CA 1
ATOM 2122 C C . SER A 1 272 ? -26.131 10.920 43.690 1.00 72.94 272 SER A C 1
ATOM 2124 O O . SER A 1 272 ? -27.232 11.058 44.205 1.00 72.94 272 SER A O 1
ATOM 2126 N N . TYR A 1 273 ? -25.128 10.335 44.338 1.00 66.69 273 TYR A N 1
ATOM 2127 C CA . TYR A 1 273 ? -25.240 9.887 45.728 1.00 66.69 273 TYR A CA 1
ATOM 2128 C C . TYR A 1 273 ? -24.197 10.554 46.630 1.00 66.69 273 TYR A C 1
ATOM 2130 O O . TYR A 1 273 ? -23.078 10.858 46.213 1.00 66.69 273 TYR A O 1
ATOM 2138 N N . ASN A 1 274 ? -24.572 10.757 47.898 1.00 61.00 274 ASN A N 1
ATOM 2139 C CA . ASN A 1 274 ? -23.771 11.515 48.856 1.00 61.00 274 ASN A CA 1
ATOM 2140 C C . ASN A 1 274 ? -22.411 10.870 49.153 1.00 61.00 274 ASN A C 1
ATOM 2142 O O . ASN A 1 274 ? -22.311 9.688 49.513 1.00 61.00 274 ASN A O 1
ATOM 2146 N N . ALA A 1 275 ? -21.388 11.719 49.217 1.00 56.31 275 ALA A N 1
ATOM 2147 C CA . ALA A 1 275 ? -20.097 11.364 49.782 1.00 56.31 275 ALA A CA 1
ATOM 2148 C C . ALA A 1 275 ? -20.187 11.228 51.322 1.00 56.31 275 ALA A C 1
ATOM 2150 O O . ALA A 1 275 ? -20.318 12.213 52.048 1.00 56.31 275 ALA A O 1
ATOM 2151 N N . TYR A 1 276 ? -20.019 9.996 51.823 1.00 50.75 276 TYR A N 1
ATOM 2152 C CA . TYR A 1 276 ? -19.678 9.640 53.218 1.00 50.75 276 TYR A CA 1
ATOM 2153 C C . TYR A 1 276 ? -20.807 9.543 54.280 1.00 50.75 276 TYR A C 1
ATOM 2155 O O . TYR A 1 276 ? -21.716 10.371 54.317 1.00 50.75 276 TYR A O 1
ATOM 2163 N N . PRO A 1 277 ? -20.737 8.594 55.255 1.00 49.00 277 PRO A N 1
ATOM 2164 C CA . PRO A 1 277 ? -19.876 7.401 55.360 1.00 49.00 277 PRO A CA 1
ATOM 2165 C C . PRO A 1 277 ? -20.523 6.131 54.777 1.00 49.00 277 PRO A C 1
ATOM 2167 O O . PRO A 1 277 ? -19.977 5.041 54.929 1.00 49.00 277 PRO A O 1
ATOM 2170 N N . ALA A 1 278 ? -21.731 6.227 54.214 1.00 51.16 278 ALA A N 1
ATOM 2171 C CA . ALA A 1 278 ? -22.502 5.052 53.806 1.00 51.16 278 ALA A CA 1
ATOM 2172 C C . ALA A 1 278 ? -21.956 4.367 52.535 1.00 51.16 278 ALA A C 1
ATOM 2174 O O . ALA A 1 278 ? -22.194 3.172 52.369 1.00 51.16 278 ALA A O 1
ATOM 2175 N N . HIS A 1 279 ? -21.175 5.088 51.716 1.00 56.75 279 HIS A N 1
ATOM 2176 C CA . HIS A 1 279 ? -20.718 4.661 50.382 1.00 56.75 279 HIS A CA 1
ATOM 2177 C C . HIS A 1 279 ? -19.187 4.635 50.207 1.00 56.75 279 HIS A C 1
ATOM 2179 O O . HIS A 1 279 ? -18.691 4.684 49.087 1.00 56.75 279 HIS A O 1
ATOM 2185 N N . ASP A 1 280 ? -18.414 4.542 51.296 1.00 57.09 280 ASP A N 1
ATOM 2186 C CA . ASP A 1 280 ? -16.961 4.311 51.203 1.00 57.09 280 ASP A CA 1
ATOM 2187 C C . ASP A 1 280 ? -16.667 2.960 50.520 1.00 57.09 280 ASP A C 1
ATOM 2189 O O . ASP A 1 280 ? -17.030 1.906 51.052 1.00 57.09 280 ASP A O 1
ATOM 2193 N N . GLY A 1 281 ? -15.964 2.990 49.379 1.00 59.25 281 GLY A N 1
ATOM 2194 C CA . GLY A 1 281 ? -15.595 1.802 48.599 1.00 59.25 281 GLY A CA 1
ATOM 2195 C C . GLY A 1 281 ? -16.651 1.347 47.587 1.00 59.25 281 GLY A C 1
ATOM 2196 O O . GLY A 1 281 ? -16.680 0.163 47.244 1.00 59.25 281 GLY A O 1
ATOM 2197 N N . VAL A 1 282 ? -17.532 2.254 47.157 1.00 65.88 282 VAL A N 1
ATOM 2198 C CA . VAL A 1 282 ? -18.501 2.026 46.079 1.00 65.88 282 VAL A CA 1
ATOM 2199 C C . VAL A 1 282 ? -18.001 2.732 44.810 1.00 65.88 282 VAL A C 1
ATOM 2201 O O . VAL A 1 282 ? -17.798 3.942 44.875 1.00 65.88 282 VAL A O 1
ATOM 2204 N N . PRO A 1 283 ? -17.831 2.012 43.682 1.00 72.69 283 PRO A N 1
ATOM 2205 C CA . PRO A 1 283 ? -17.417 2.583 42.400 1.00 72.69 283 PRO A CA 1
ATOM 2206 C C . PRO A 1 283 ? -18.209 3.818 41.982 1.00 72.69 283 PRO A C 1
ATOM 2208 O O . PRO A 1 283 ? -19.407 3.902 42.249 1.00 72.69 283 PRO A O 1
ATOM 2211 N N . SER A 1 284 ? -17.532 4.743 41.298 1.00 74.94 284 SER A N 1
ATOM 2212 C CA . SER A 1 284 ? -18.032 6.098 41.035 1.00 74.94 284 SER A CA 1
ATOM 2213 C C . SER A 1 284 ? -19.264 6.175 40.130 1.00 74.94 284 SER A C 1
ATOM 2215 O O . SER A 1 284 ? -19.932 7.209 40.110 1.00 74.94 284 SER A O 1
ATOM 2217 N N . VAL A 1 285 ? -19.554 5.116 39.370 1.00 77.81 285 VAL A N 1
ATOM 2218 C CA . VAL A 1 285 ? -20.714 5.031 38.483 1.00 77.81 285 VAL A CA 1
ATOM 2219 C C . VAL A 1 285 ? -21.515 3.771 38.767 1.00 77.81 285 VAL A C 1
ATOM 2221 O O . VAL A 1 285 ? -21.014 2.645 38.814 1.00 77.81 285 VAL A O 1
ATOM 2224 N N . GLN A 1 286 ? -22.814 3.962 38.930 1.00 77.06 286 GLN A N 1
ATOM 2225 C CA . GLN A 1 286 ? -23.774 2.908 39.192 1.00 77.06 286 GLN A CA 1
ATOM 2226 C C . GLN A 1 286 ? -24.798 2.881 38.065 1.00 77.06 286 GLN A C 1
ATOM 2228 O O . GLN A 1 286 ? -25.458 3.884 37.813 1.00 77.06 286 GLN A O 1
ATOM 2233 N N . ILE A 1 287 ? -24.952 1.738 37.392 1.00 74.00 287 ILE A N 1
ATOM 2234 C CA . ILE A 1 287 ? -25.912 1.595 36.290 1.00 74.00 287 ILE A CA 1
ATOM 2235 C C . ILE A 1 287 ? -26.943 0.507 36.603 1.00 74.00 287 ILE A C 1
ATOM 2237 O O . ILE A 1 287 ? -26.599 -0.610 37.003 1.00 74.00 287 ILE A O 1
ATOM 2241 N N . SER A 1 288 ? -28.218 0.813 36.347 1.00 68.62 288 SER A N 1
ATOM 2242 C CA . SER A 1 288 ? -29.319 -0.158 36.368 1.00 68.62 288 SER A CA 1
ATOM 2243 C C . SER A 1 288 ? -30.328 0.035 35.236 1.00 68.62 288 SER A C 1
ATOM 2245 O O . SER A 1 288 ? -30.449 1.113 34.656 1.00 68.62 288 SER A O 1
ATOM 2247 N N . ALA A 1 289 ? -31.070 -1.036 34.944 1.00 64.38 289 ALA A N 1
ATOM 2248 C CA . ALA A 1 289 ? -32.218 -1.050 34.038 1.00 64.38 289 ALA A CA 1
ATOM 2249 C C . ALA A 1 289 ? -33.390 -1.856 34.645 1.00 64.38 289 ALA A C 1
ATOM 2251 O O . ALA A 1 289 ? -33.289 -2.375 35.756 1.00 64.38 289 ALA A O 1
ATOM 2252 N N . GLU A 1 290 ? -34.509 -1.951 33.916 1.00 56.31 290 GLU A N 1
ATOM 2253 C CA . GLU A 1 290 ? -35.858 -2.378 34.344 1.00 56.31 290 GLU A CA 1
ATOM 2254 C C . GLU A 1 290 ? -35.949 -3.494 35.406 1.00 56.31 290 GLU A C 1
ATOM 2256 O O . GLU A 1 290 ? -36.762 -3.415 36.336 1.00 56.31 290 GLU A O 1
ATOM 2261 N N . ARG A 1 291 ? -35.197 -4.589 35.286 1.00 53.44 291 ARG A N 1
ATOM 2262 C CA . ARG A 1 291 ? -35.452 -5.766 36.125 1.00 53.44 291 ARG A CA 1
ATOM 2263 C C . ARG A 1 291 ? -34.568 -5.745 37.359 1.00 53.44 291 ARG A C 1
ATOM 2265 O O . ARG A 1 291 ? -33.356 -5.819 37.221 1.00 53.44 291 ARG A O 1
ATOM 2272 N N . GLU A 1 292 ? -35.199 -5.809 38.544 1.00 42.56 292 GLU A N 1
ATOM 2273 C CA . GLU A 1 292 ? -34.621 -5.859 39.913 1.00 42.56 292 GLU A CA 1
ATOM 2274 C C . GLU A 1 292 ? -33.465 -6.877 40.134 1.00 42.56 292 GLU A C 1
ATOM 2276 O O . GLU A 1 292 ? -33.005 -7.058 41.257 1.00 42.56 292 GLU A O 1
ATOM 2281 N N . ASN A 1 293 ? -33.013 -7.602 39.104 1.00 43.78 293 ASN A N 1
ATOM 2282 C CA . ASN A 1 293 ? -31.945 -8.594 39.145 1.00 43.78 293 ASN A CA 1
ATOM 2283 C C . ASN A 1 293 ? -31.053 -8.635 37.877 1.00 43.78 293 ASN A C 1
ATOM 2285 O O . ASN A 1 293 ? -30.377 -9.649 37.699 1.00 43.78 293 ASN A O 1
ATOM 2289 N N . TYR A 1 294 ? -31.074 -7.638 36.981 1.00 47.22 294 TYR A N 1
ATOM 2290 C CA . TYR A 1 294 ? -30.256 -7.650 35.756 1.00 47.22 294 TYR A CA 1
ATOM 2291 C C . TYR A 1 294 ? -29.526 -6.320 35.519 1.00 47.22 294 TYR A C 1
ATOM 2293 O O . TYR A 1 294 ? -30.082 -5.246 35.737 1.00 47.22 294 TYR A O 1
ATOM 2301 N N . THR A 1 295 ? -28.276 -6.410 35.056 1.00 48.44 295 THR A N 1
ATOM 2302 C CA . THR A 1 295 ? -27.529 -5.292 34.463 1.00 48.44 295 THR A CA 1
ATOM 2303 C C . THR A 1 295 ? -28.275 -4.767 33.237 1.00 48.44 295 THR A C 1
ATOM 2305 O O . THR A 1 295 ? -29.048 -5.517 32.638 1.00 48.44 295 THR A O 1
ATOM 2308 N N . ALA A 1 296 ? -28.074 -3.494 32.876 1.00 49.00 296 ALA A N 1
ATOM 2309 C CA . ALA A 1 296 ? -28.641 -2.909 31.662 1.00 49.00 296 ALA A CA 1
ATOM 2310 C C . ALA A 1 296 ? -28.316 -3.797 30.452 1.00 49.00 296 ALA A C 1
ATOM 2312 O O . ALA A 1 296 ? -27.189 -3.806 29.972 1.00 49.00 296 ALA A O 1
ATOM 2313 N N . HIS A 1 297 ? -29.298 -4.588 30.007 1.00 49.75 297 HIS A N 1
ATOM 2314 C CA . HIS A 1 297 ? -29.186 -5.546 28.906 1.00 49.75 297 HIS A CA 1
ATOM 2315 C C . HIS A 1 297 ? -30.204 -5.183 27.831 1.00 49.75 297 HIS A C 1
ATOM 2317 O O . HIS A 1 297 ? -31.295 -5.752 27.814 1.00 49.75 297 HIS A O 1
ATOM 2323 N N . PRO A 1 298 ? -29.886 -4.255 26.922 1.00 45.41 298 PRO A N 1
ATOM 2324 C CA . PRO A 1 298 ? -30.902 -3.799 25.984 1.00 45.41 298 PRO A CA 1
ATOM 2325 C C . PRO A 1 298 ? -30.966 -4.600 24.678 1.00 45.41 298 PRO A C 1
ATOM 2327 O O . PRO A 1 298 ? -31.628 -4.159 23.750 1.00 45.41 298 PRO A O 1
ATOM 2330 N N . ASN A 1 299 ? -30.347 -5.785 24.596 1.00 38.31 299 ASN A N 1
ATOM 2331 C CA . ASN A 1 299 ? -30.594 -6.763 23.529 1.00 38.31 299 ASN A CA 1
ATOM 2332 C C . ASN A 1 299 ? -30.080 -8.155 23.933 1.00 38.31 299 ASN A C 1
ATOM 2334 O O . ASN A 1 299 ? -28.887 -8.407 23.819 1.00 38.31 299 ASN A O 1
ATOM 2338 N N . ALA A 1 300 ? -30.948 -9.093 24.322 1.00 38.62 300 ALA A N 1
ATOM 2339 C CA . ALA A 1 300 ? -30.740 -10.498 23.951 1.00 38.62 300 ALA A CA 1
ATOM 2340 C C . ALA A 1 300 ? -31.991 -11.358 24.208 1.00 38.62 300 ALA A C 1
ATOM 2342 O O . ALA A 1 300 ? -32.557 -11.334 25.308 1.00 38.62 300 ALA A O 1
ATOM 2343 N N . PRO A 1 301 ? -32.389 -12.225 23.253 1.00 35.25 301 PRO A N 1
ATOM 2344 C CA . PRO A 1 301 ? -33.254 -13.350 23.571 1.00 35.25 301 PRO A CA 1
ATOM 2345 C C . PRO A 1 301 ? -32.566 -14.215 24.634 1.00 35.25 301 PRO A C 1
ATOM 2347 O O . PRO A 1 301 ? -31.347 -14.314 24.664 1.00 35.25 301 PRO A O 1
ATOM 2350 N N . TYR A 1 302 ? -33.363 -14.888 25.464 1.00 39.12 302 TYR A N 1
ATOM 2351 C CA . TYR A 1 302 ? -33.011 -15.722 26.630 1.00 39.12 302 TYR A CA 1
ATOM 2352 C C . TYR A 1 302 ? -31.833 -16.744 26.510 1.00 39.12 302 TYR A C 1
ATOM 2354 O O . TYR A 1 302 ? -31.692 -17.573 27.413 1.00 39.12 302 TYR A O 1
ATOM 2362 N N . MET A 1 303 ? -31.036 -16.793 25.429 1.00 32.22 303 MET A N 1
ATOM 2363 C CA . MET A 1 303 ? -30.055 -17.849 25.135 1.00 32.22 303 MET A CA 1
ATOM 2364 C C . MET A 1 303 ? -28.770 -17.463 24.352 1.00 32.22 303 MET A C 1
ATOM 2366 O O . MET A 1 303 ? -28.003 -18.388 24.082 1.00 32.22 303 MET A O 1
ATOM 2370 N N . SER A 1 304 ? -28.485 -16.205 23.986 1.00 37.66 304 SER A N 1
ATOM 2371 C CA . SER A 1 304 ? -27.160 -15.832 23.427 1.00 37.66 304 SER A CA 1
ATOM 2372 C C . SER A 1 304 ? -26.248 -15.274 24.521 1.00 37.66 304 SER A C 1
ATOM 2374 O O . SER A 1 304 ? -26.705 -14.518 25.370 1.00 37.66 304 SER A O 1
ATOM 2376 N N . TRP A 1 305 ? -24.985 -15.700 24.528 1.00 39.12 305 TRP A N 1
ATOM 2377 C CA . TRP A 1 305 ? -23.966 -15.283 25.501 1.00 39.12 305 TRP A CA 1
ATOM 2378 C C . TRP A 1 305 ? -23.219 -14.011 25.050 1.00 39.12 305 TRP A C 1
ATOM 2380 O O . TRP A 1 305 ? -22.339 -13.555 25.768 1.00 39.12 305 TRP A O 1
ATOM 2390 N N . ASP A 1 306 ? -23.613 -13.422 23.913 1.00 44.62 306 ASP A N 1
ATOM 2391 C CA . ASP A 1 306 ? -23.145 -12.118 23.433 1.00 44.62 306 ASP A CA 1
ATOM 2392 C C . ASP A 1 306 ? -23.650 -11.010 24.365 1.00 44.62 306 ASP A C 1
ATOM 2394 O O . ASP A 1 306 ? -24.838 -10.678 24.376 1.00 44.62 306 ASP A O 1
ATOM 2398 N N . HIS A 1 307 ? -22.750 -10.470 25.181 1.00 46.66 307 HIS A N 1
ATOM 2399 C CA . HIS A 1 307 ? -23.016 -9.381 26.117 1.00 46.66 307 HIS A CA 1
ATOM 2400 C C . HIS A 1 307 ? -22.414 -8.066 25.592 1.00 46.66 307 HIS A C 1
ATOM 2402 O O . HIS A 1 307 ? -21.563 -7.480 26.252 1.00 46.66 307 HIS A O 1
ATOM 2408 N N . THR A 1 308 ? -22.819 -7.593 24.408 1.00 51.16 308 THR A N 1
ATOM 2409 C CA . THR A 1 308 ? -22.521 -6.199 24.033 1.00 51.16 308 THR A CA 1
ATOM 2410 C C . THR A 1 308 ? -23.524 -5.290 24.739 1.00 51.16 308 THR A C 1
ATOM 2412 O O . THR A 1 308 ? -24.706 -5.244 24.389 1.00 51.16 308 THR A O 1
ATOM 2415 N N . ASP A 1 309 ? -23.065 -4.599 25.771 1.00 59.50 309 ASP A N 1
ATOM 2416 C CA . ASP A 1 309 ? -23.819 -3.617 26.546 1.00 59.50 309 ASP A CA 1
ATOM 2417 C C . ASP A 1 309 ? -23.012 -2.325 26.761 1.00 59.50 309 ASP A C 1
ATOM 2419 O O . ASP A 1 309 ? -21.862 -2.203 26.339 1.00 59.50 309 ASP A O 1
ATOM 2423 N N . ILE A 1 310 ? -23.623 -1.342 27.421 1.00 66.25 310 ILE A N 1
ATOM 2424 C CA . ILE A 1 310 ? -23.030 -0.018 27.665 1.00 66.25 310 ILE A CA 1
ATOM 2425 C C . ILE A 1 310 ? -21.689 -0.112 28.416 1.00 66.25 310 ILE A C 1
ATOM 2427 O O . ILE A 1 310 ? -20.774 0.653 28.131 1.00 66.25 310 ILE A O 1
ATOM 2431 N N . ILE A 1 311 ? -21.534 -1.060 29.346 1.00 69.31 311 ILE A N 1
ATOM 2432 C CA . ILE A 1 311 ? -20.288 -1.203 30.111 1.00 69.31 311 ILE A CA 1
ATOM 2433 C C . ILE A 1 311 ? -19.192 -1.750 29.190 1.00 69.31 311 ILE A C 1
ATOM 2435 O O . ILE A 1 311 ? -18.082 -1.233 29.208 1.00 69.31 311 ILE A O 1
ATOM 2439 N N . SER A 1 312 ? -19.508 -2.733 28.337 1.00 65.12 312 SER A N 1
ATOM 2440 C CA . SER A 1 312 ? -18.559 -3.303 27.362 1.00 65.12 312 SER A CA 1
ATOM 2441 C C . SER A 1 312 ? -18.090 -2.322 26.279 1.00 65.12 312 SER A C 1
ATOM 2443 O O . SER A 1 312 ? -17.026 -2.512 25.703 1.00 65.12 312 SER A O 1
ATOM 2445 N N . LEU A 1 313 ? -18.873 -1.274 26.011 1.00 66.56 313 LEU A N 1
ATOM 2446 C CA . LEU A 1 313 ? -18.530 -0.215 25.058 1.00 66.56 313 LEU A CA 1
ATOM 2447 C C . LEU A 1 313 ? -17.745 0.935 25.702 1.00 66.56 313 LEU A C 1
ATOM 2449 O O . LEU A 1 313 ? -17.314 1.842 24.999 1.00 66.56 313 LEU A O 1
ATOM 2453 N N . THR A 1 314 ? -17.563 0.916 27.025 1.00 68.81 314 THR A N 1
ATOM 2454 C CA . THR A 1 314 ? -16.704 1.894 27.697 1.00 68.81 314 THR A CA 1
ATOM 2455 C C . THR A 1 314 ? -15.236 1.455 27.561 1.00 68.81 314 THR A C 1
ATOM 2457 O O . THR A 1 314 ? -14.947 0.276 27.806 1.00 68.81 314 THR A O 1
ATOM 2460 N N . PRO A 1 315 ? -14.303 2.354 27.190 1.00 63.00 315 PRO A N 1
ATOM 2461 C CA . PRO A 1 315 ? -12.877 2.028 27.146 1.00 63.00 315 PRO A CA 1
ATOM 2462 C C . PRO A 1 315 ? -12.342 1.660 28.540 1.00 63.00 315 PRO A C 1
ATOM 2464 O O . PRO A 1 315 ? -12.809 2.189 29.551 1.00 63.00 315 PRO A O 1
ATOM 2467 N N . ASP A 1 316 ? -11.356 0.763 28.590 1.00 59.78 316 ASP A N 1
ATOM 2468 C CA . ASP A 1 316 ? -10.556 0.473 29.787 1.00 59.78 316 ASP A CA 1
ATOM 2469 C C . ASP A 1 316 ? -9.115 0.936 29.521 1.00 59.78 316 ASP A C 1
ATOM 2471 O O . ASP A 1 316 ? -8.546 0.471 28.528 1.00 59.78 316 ASP A O 1
ATOM 2475 N N . PRO A 1 317 ? -8.511 1.827 30.339 1.00 58.56 317 PRO A N 1
ATOM 2476 C CA . PRO A 1 317 ? -9.073 2.532 31.495 1.00 58.56 317 PRO A CA 1
ATOM 2477 C C . PRO A 1 317 ? -10.038 3.657 31.095 1.00 58.56 317 PRO A C 1
ATOM 2479 O O . PRO A 1 317 ? -9.929 4.253 30.026 1.00 58.56 317 PRO A O 1
ATOM 2482 N N . VAL A 1 318 ? -10.967 3.986 31.995 1.00 57.28 318 VAL A N 1
ATOM 2483 C CA . VAL A 1 318 ? -12.026 4.974 31.721 1.00 57.28 318 VAL A CA 1
ATOM 2484 C C . VAL A 1 318 ? -11.482 6.408 31.722 1.00 57.28 318 VAL A C 1
ATOM 2486 O O . VAL A 1 318 ? -12.037 7.279 31.060 1.00 57.28 318 VAL A O 1
ATOM 2489 N N . VAL A 1 319 ? -10.392 6.668 32.449 1.00 58.16 319 VAL A N 1
ATOM 2490 C CA . VAL A 1 319 ? -9.741 7.983 32.513 1.00 58.16 319 VAL A CA 1
ATOM 2491 C C . VAL A 1 319 ? -8.232 7.804 32.506 1.00 58.16 319 VAL A C 1
ATOM 2493 O O . VAL A 1 319 ? -7.665 7.197 33.417 1.00 58.16 319 VAL A O 1
ATOM 2496 N N . THR A 1 320 ? -7.595 8.363 31.485 1.00 50.78 320 THR A N 1
ATOM 2497 C CA . THR A 1 320 ? -6.166 8.663 31.453 1.00 50.78 320 THR A CA 1
ATOM 2498 C C . THR A 1 320 ? -6.007 10.096 31.966 1.00 50.78 320 THR A C 1
ATOM 2500 O O . THR A 1 320 ? -6.927 10.908 31.861 1.00 50.78 320 THR A O 1
ATOM 2503 N N . THR A 1 321 ? -4.916 10.394 32.666 1.00 49.44 321 THR A N 1
ATOM 2504 C CA . THR A 1 321 ? -4.659 11.724 33.240 1.00 49.44 321 THR A CA 1
ATOM 2505 C C . THR A 1 321 ? -4.970 12.825 32.231 1.00 49.44 321 THR A C 1
ATOM 2507 O O . THR A 1 321 ? -4.351 12.794 31.181 1.00 49.44 321 THR A O 1
ATOM 2510 N N . ASN A 1 322 ? -5.868 13.774 32.548 1.00 47.50 322 ASN A N 1
ATOM 2511 C CA . ASN A 1 322 ? -5.730 15.162 32.097 1.00 47.50 322 ASN A CA 1
ATOM 2512 C C . ASN A 1 322 ? -6.688 16.173 32.742 1.00 47.50 322 ASN A C 1
ATOM 2514 O O . ASN A 1 322 ? -7.911 16.067 32.707 1.00 47.50 322 ASN A O 1
ATOM 2518 N N . GLY A 1 323 ? -6.066 17.187 33.343 1.00 48.22 323 GLY A N 1
ATOM 2519 C CA . GLY A 1 323 ? -6.645 18.288 34.105 1.00 48.22 323 GLY A CA 1
ATOM 2520 C C . GLY A 1 323 ? -5.555 18.927 34.972 1.00 48.22 323 GLY A C 1
ATOM 2521 O O . GLY A 1 323 ? -4.400 18.505 34.956 1.00 48.22 323 GLY A O 1
ATOM 2522 N N . SER A 1 324 ? -5.891 19.917 35.799 1.00 47.84 324 SER A N 1
ATOM 2523 C CA . SER A 1 324 ? -4.929 20.569 36.714 1.00 47.84 324 SER A CA 1
ATOM 2524 C C . SER A 1 324 ? -4.365 19.641 37.816 1.00 47.84 324 SER A C 1
ATOM 2526 O O . SER A 1 324 ? -3.608 20.093 38.683 1.00 47.84 324 SER A O 1
ATOM 2528 N N . TRP A 1 325 ? -4.747 18.361 37.812 1.00 50.84 325 TRP A N 1
ATOM 2529 C CA . TRP A 1 325 ? -4.542 17.373 38.865 1.00 50.84 325 TRP A CA 1
ATOM 2530 C C . TRP A 1 325 ? -4.067 16.040 38.274 1.00 50.84 325 TRP A C 1
ATOM 2532 O O . TRP A 1 325 ? -4.485 15.650 37.189 1.00 50.84 325 TRP A O 1
ATOM 2542 N N . SER A 1 326 ? -3.207 15.328 39.008 1.00 51.62 326 SER A N 1
ATOM 2543 C CA . SER A 1 326 ? -2.716 14.001 38.615 1.00 51.62 326 SER A CA 1
ATOM 2544 C C . SER A 1 326 ? -3.534 12.934 39.335 1.00 51.62 326 SER A C 1
ATOM 2546 O O . SER A 1 326 ? -3.418 12.779 40.547 1.00 51.62 326 SER A O 1
ATOM 2548 N N . TYR A 1 327 ? -4.369 12.209 38.595 1.00 53.62 327 TYR A N 1
ATOM 2549 C CA .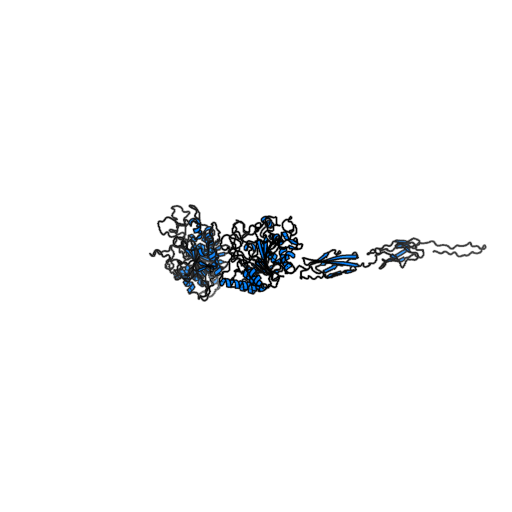 TYR A 1 327 ? -5.143 11.084 39.123 1.00 53.62 327 TYR A CA 1
ATOM 2550 C C . TYR A 1 327 ? -4.612 9.761 38.553 1.00 53.62 327 TYR A C 1
ATOM 2552 O O . TYR A 1 327 ? -4.125 9.745 37.424 1.00 53.62 327 TYR A O 1
ATOM 2560 N N . PRO A 1 328 ? -4.660 8.653 39.312 1.00 54.28 328 PRO A N 1
ATOM 2561 C CA . PRO A 1 328 ? -4.313 7.337 38.784 1.00 54.28 328 PRO A CA 1
ATOM 2562 C C . PRO A 1 328 ? -5.329 6.884 37.726 1.00 54.28 328 PRO A C 1
ATOM 2564 O O . PRO A 1 328 ? -6.503 7.241 37.817 1.00 54.28 328 PRO A O 1
ATOM 2567 N N . GLU A 1 329 ? -4.886 6.062 36.770 1.00 56.84 329 GLU A N 1
ATOM 2568 C CA . GLU A 1 329 ? -5.787 5.356 35.852 1.00 56.84 329 GLU A CA 1
ATOM 2569 C C . GLU A 1 329 ? -6.825 4.539 36.612 1.00 56.84 329 GLU A C 1
ATOM 2571 O O . GLU A 1 329 ? -6.535 3.919 37.642 1.00 56.84 329 GLU A O 1
ATOM 2576 N N . VAL A 1 330 ? -8.040 4.528 36.072 1.00 59.72 330 VAL A N 1
ATOM 2577 C CA . VAL A 1 330 ? -9.202 3.945 36.735 1.00 59.72 330 VAL A CA 1
ATOM 2578 C C . VAL A 1 330 ? -9.731 2.830 35.867 1.00 59.72 330 VAL A C 1
ATOM 2580 O O . VAL A 1 330 ? -10.235 3.062 34.766 1.00 59.72 330 VAL A O 1
ATOM 2583 N N . ARG A 1 331 ? -9.595 1.611 36.381 1.00 66.12 331 ARG A N 1
ATOM 2584 C CA . ARG A 1 331 ? -10.066 0.408 35.708 1.00 66.12 331 ARG A CA 1
ATOM 2585 C C . ARG A 1 331 ? -11.581 0.345 35.762 1.00 66.12 331 ARG A C 1
ATOM 2587 O O . ARG A 1 331 ? -12.205 0.791 36.729 1.00 66.12 331 ARG A O 1
ATOM 2594 N N . ILE A 1 332 ? -12.172 -0.299 34.766 1.00 70.00 332 ILE A N 1
ATOM 2595 C CA . ILE A 1 332 ? -13.624 -0.503 34.665 1.00 70.00 332 ILE A CA 1
ATOM 2596 C C . ILE A 1 332 ? -14.265 -1.082 35.953 1.00 70.00 332 ILE A C 1
ATOM 2598 O O . ILE A 1 332 ? -15.402 -0.756 36.293 1.00 70.00 332 ILE A O 1
ATOM 2602 N N . GLU A 1 333 ? -13.527 -1.907 36.705 1.00 69.25 333 GLU A N 1
ATOM 2603 C CA . GLU A 1 333 ? -13.938 -2.551 37.968 1.00 69.25 333 GLU A CA 1
ATOM 2604 C C . GLU A 1 333 ? -13.968 -1.626 39.190 1.00 69.25 333 GLU A C 1
ATOM 2606 O O . GLU A 1 333 ? -14.757 -1.851 40.114 1.00 69.25 333 GLU A O 1
ATOM 2611 N N . ASP A 1 334 ? -13.135 -0.588 39.177 1.00 65.31 334 ASP A N 1
ATOM 2612 C CA . ASP A 1 334 ? -13.118 0.478 40.180 1.00 65.31 334 ASP A CA 1
ATOM 2613 C C . ASP A 1 334 ? -14.133 1.579 39.833 1.00 65.31 334 ASP A C 1
ATOM 2615 O O . ASP A 1 334 ? -14.525 2.374 40.689 1.00 65.31 334 ASP A O 1
ATOM 2619 N N . TYR A 1 335 ? -14.575 1.600 38.573 1.00 69.62 335 TYR A N 1
ATOM 2620 C CA . TYR A 1 335 ? -15.423 2.635 38.004 1.00 69.62 335 TYR A CA 1
ATOM 2621 C C . TYR A 1 335 ? -16.916 2.274 38.027 1.00 69.62 335 TYR A C 1
ATOM 2623 O O . TYR A 1 335 ? -17.735 3.101 38.427 1.00 69.62 335 TYR A O 1
ATOM 2631 N N . TYR A 1 336 ? -17.283 1.035 37.675 1.00 72.69 336 TYR A N 1
ATOM 2632 C CA . TYR A 1 336 ? -18.681 0.605 37.568 1.00 72.69 336 TYR A CA 1
ATOM 2633 C C . TYR A 1 336 ? -19.155 -0.322 38.699 1.00 72.69 336 TYR A C 1
ATOM 2635 O O . TYR A 1 336 ? -18.448 -1.218 39.159 1.00 72.69 336 TYR A O 1
ATOM 2643 N N . THR A 1 337 ? -20.435 -0.201 39.065 1.00 71.12 337 THR A N 1
ATOM 2644 C CA . THR A 1 337 ? -21.224 -1.301 39.652 1.00 71.12 337 THR A CA 1
ATOM 2645 C C . THR A 1 337 ? -22.491 -1.555 38.857 1.00 71.12 337 THR A C 1
ATOM 2647 O O . THR A 1 337 ? -23.058 -0.644 38.250 1.00 71.12 337 THR A O 1
ATOM 2650 N N . ALA A 1 338 ? -22.972 -2.799 38.902 1.00 65.56 338 ALA A N 1
ATOM 2651 C CA . ALA A 1 338 ? -24.143 -3.192 38.135 1.00 65.56 338 ALA A CA 1
ATOM 2652 C C . ALA A 1 338 ? -25.070 -4.153 38.905 1.00 65.56 338 ALA A C 1
ATOM 2654 O O . ALA A 1 338 ? -24.652 -4.918 39.780 1.00 65.56 338 ALA A O 1
ATOM 2655 N N . SER A 1 339 ? -26.367 -4.110 38.600 1.00 57.56 339 SER A N 1
ATOM 2656 C CA . SER A 1 339 ? -27.422 -4.846 39.312 1.00 57.56 339 SER A CA 1
ATOM 2657 C C . SER A 1 339 ? -27.532 -6.324 38.886 1.00 57.56 339 SER A C 1
ATOM 2659 O O . SER A 1 339 ? -28.519 -6.709 38.273 1.00 57.56 339 SER A O 1
ATOM 2661 N N . TYR A 1 340 ? -26.571 -7.206 39.194 1.00 56.72 340 TYR A N 1
ATOM 2662 C CA . TYR A 1 340 ? -26.730 -8.649 38.899 1.00 56.72 340 TYR A CA 1
ATOM 2663 C C . TYR A 1 340 ? -26.312 -9.572 40.052 1.00 56.72 340 TYR A C 1
ATOM 2665 O O . TYR A 1 340 ? -25.142 -9.615 40.399 1.00 56.72 340 TYR A O 1
ATOM 2673 N N . PRO A 1 341 ? -27.191 -10.428 40.612 1.00 47.00 341 PRO A N 1
ATOM 2674 C CA . PRO A 1 341 ? -26.860 -11.288 41.755 1.00 47.00 341 PRO A CA 1
ATOM 2675 C C . PRO A 1 341 ? -25.797 -12.378 41.484 1.00 47.00 341 PRO A C 1
ATOM 2677 O O . PRO A 1 341 ? -25.429 -13.092 42.418 1.00 47.00 341 PRO A O 1
ATOM 2680 N N . GLY A 1 342 ? -25.294 -12.523 40.250 1.00 51.91 342 GLY A N 1
ATOM 2681 C CA . GLY A 1 342 ? -24.283 -13.516 39.861 1.00 51.91 342 GLY A CA 1
ATOM 2682 C C . GLY A 1 342 ? -22.888 -12.979 39.505 1.00 51.91 342 GLY A C 1
ATOM 2683 O O . GLY A 1 342 ? -22.050 -13.800 39.134 1.00 51.91 342 GLY A O 1
ATOM 2684 N N . GLY A 1 343 ? -22.631 -11.669 39.641 1.00 57.28 343 GLY A N 1
ATOM 2685 C CA . GLY A 1 343 ? -21.391 -11.014 39.203 1.00 57.28 343 GLY A CA 1
ATOM 2686 C C . GLY A 1 343 ? -21.373 -10.793 37.689 1.00 57.28 343 GLY A C 1
ATOM 2687 O O . GLY A 1 343 ? -21.414 -11.752 36.919 1.00 57.28 343 GLY A O 1
ATOM 2688 N N . TYR A 1 344 ? -21.367 -9.533 37.266 1.00 60.56 344 TYR A N 1
ATOM 2689 C CA . TYR A 1 344 ? -21.213 -9.154 35.860 1.00 60.56 344 TYR A CA 1
ATOM 2690 C C . TYR A 1 344 ? -19.730 -9.242 35.454 1.00 60.56 344 TYR A C 1
ATOM 2692 O O . TYR A 1 344 ? -18.867 -9.235 36.334 1.00 60.56 344 TYR A O 1
ATOM 2700 N N . ARG A 1 345 ? -19.412 -9.365 34.157 1.00 60.38 345 ARG A N 1
ATOM 2701 C CA . ARG A 1 345 ? -18.024 -9.343 33.674 1.00 60.38 345 ARG A CA 1
ATOM 2702 C C . ARG A 1 345 ? -17.841 -8.423 32.474 1.00 60.38 345 ARG A C 1
ATOM 2704 O O . ARG A 1 345 ? -18.482 -8.659 31.458 1.00 60.38 345 ARG A O 1
ATOM 2711 N N . TYR A 1 346 ? -16.924 -7.465 32.579 1.00 60.59 346 TYR A N 1
ATOM 2712 C CA . TYR A 1 346 ? -16.456 -6.674 31.443 1.00 60.59 346 TYR A CA 1
ATOM 2713 C C . TYR A 1 346 ? -15.515 -7.511 30.568 1.00 60.59 346 TYR A C 1
ATOM 2715 O O . TYR A 1 346 ? -14.647 -8.219 31.099 1.00 60.59 346 TYR A O 1
ATOM 2723 N N . ASN A 1 347 ? -15.751 -7.489 29.251 1.00 60.62 347 ASN A N 1
ATOM 2724 C CA . ASN A 1 347 ? -15.038 -8.272 28.232 1.00 60.62 347 ASN A CA 1
ATOM 2725 C C . ASN A 1 347 ? -14.806 -9.746 28.623 1.00 60.62 347 ASN A C 1
ATOM 2727 O O . ASN A 1 347 ? -13.778 -10.328 28.317 1.00 60.62 347 ASN A O 1
ATOM 2731 N N . GLY A 1 348 ? -15.727 -10.362 29.378 1.00 59.69 348 GLY A N 1
ATOM 2732 C CA . GLY A 1 348 ? -15.622 -11.760 29.828 1.00 59.69 348 GLY A CA 1
ATOM 2733 C C . GLY A 1 348 ? -14.609 -12.042 30.956 1.00 59.69 348 GLY A C 1
ATOM 2734 O O . GLY A 1 348 ? -14.663 -13.111 31.587 1.00 59.69 348 GLY A O 1
ATOM 2735 N N . TYR A 1 349 ? -13.744 -11.085 31.302 1.00 57.28 349 TYR A N 1
ATOM 2736 C CA . TYR A 1 349 ? -12.607 -11.304 32.203 1.00 57.28 349 TYR A CA 1
ATOM 2737 C C . TYR A 1 349 ? -12.750 -10.620 33.560 1.00 57.28 349 TYR A C 1
ATOM 2739 O O . TYR A 1 349 ? -12.489 -11.262 34.584 1.00 57.28 349 TYR A O 1
ATOM 2747 N N . ILE A 1 350 ? -13.214 -9.371 33.584 1.00 61.00 350 ILE A N 1
ATOM 2748 C CA . ILE A 1 350 ? -13.126 -8.507 34.763 1.00 61.00 350 ILE A CA 1
ATOM 2749 C C . ILE A 1 350 ? -14.449 -8.511 35.543 1.00 61.00 350 ILE A C 1
ATOM 2751 O O . ILE A 1 350 ? -15.457 -8.052 35.009 1.00 61.00 350 ILE A O 1
ATOM 2755 N N . PRO A 1 351 ? -14.507 -9.035 36.784 1.00 67.00 351 PRO A N 1
ATOM 2756 C CA . PRO A 1 351 ? -15.739 -9.067 37.566 1.00 67.00 351 PRO A CA 1
ATOM 2757 C C . PRO A 1 351 ? -16.162 -7.667 38.026 1.00 67.00 351 PRO A C 1
ATOM 2759 O O . PRO A 1 351 ? -15.448 -7.027 38.789 1.00 67.00 351 PRO A O 1
ATOM 2762 N N . ILE A 1 352 ? -17.369 -7.243 37.661 1.00 68.38 352 ILE A N 1
ATOM 2763 C CA . ILE A 1 352 ? -17.965 -5.996 38.149 1.00 68.38 352 ILE A CA 1
ATOM 2764 C C . ILE A 1 352 ? -18.814 -6.285 39.384 1.00 68.38 352 ILE A C 1
ATOM 2766 O O . ILE A 1 352 ? -19.618 -7.228 39.417 1.00 68.38 352 ILE A O 1
ATOM 2770 N N . ASN A 1 353 ? -18.614 -5.466 40.416 1.00 66.75 353 ASN A N 1
ATOM 2771 C CA . ASN A 1 353 ? -19.268 -5.630 41.705 1.00 66.75 353 ASN A CA 1
ATOM 2772 C C . ASN A 1 353 ? -20.780 -5.386 41.620 1.00 66.75 353 ASN A C 1
ATOM 2774 O O . ASN A 1 353 ? -21.274 -4.525 40.889 1.00 66.75 353 ASN A O 1
ATOM 2778 N N . ASN A 1 354 ? -21.519 -6.151 42.426 1.00 65.44 354 ASN A N 1
ATOM 2779 C CA . ASN A 1 354 ? -22.967 -6.028 42.508 1.00 65.44 354 ASN A CA 1
ATOM 2780 C C . ASN A 1 354 ? -23.360 -4.738 43.220 1.00 65.44 354 ASN A C 1
ATOM 2782 O O . ASN A 1 354 ? -22.921 -4.492 44.345 1.00 65.44 354 ASN A O 1
ATOM 2786 N N . ASN A 1 355 ? -24.289 -4.004 42.621 1.00 62.31 355 ASN A N 1
ATOM 2787 C CA . ASN A 1 355 ? -24.947 -2.894 43.286 1.00 62.31 355 ASN A CA 1
ATOM 2788 C C . ASN A 1 355 ? -26.033 -3.391 44.266 1.00 62.31 355 ASN A C 1
ATOM 2790 O O . ASN A 1 355 ? -26.814 -4.285 43.928 1.00 62.31 355 ASN A O 1
ATOM 2794 N N . VAL A 1 356 ? -26.071 -2.837 45.484 1.00 54.50 356 VAL A N 1
ATOM 2795 C CA . VAL A 1 356 ? -27.034 -3.189 46.545 1.00 54.50 356 VAL A CA 1
ATOM 2796 C C . VAL A 1 356 ? -27.969 -2.048 46.958 1.00 54.50 356 VAL A C 1
ATOM 2798 O O . VAL A 1 356 ? -28.843 -2.305 47.788 1.00 54.50 356 VAL A O 1
ATOM 2801 N N . ASP A 1 357 ? -27.808 -0.835 46.418 1.00 53.25 357 ASP A N 1
ATOM 2802 C CA . ASP A 1 357 ? -28.461 0.370 46.957 1.00 53.25 357 ASP A CA 1
ATOM 2803 C C . ASP A 1 357 ? -29.365 1.141 45.981 1.00 53.25 357 ASP A C 1
ATOM 2805 O O . ASP A 1 357 ? -30.049 2.070 46.399 1.00 53.25 357 ASP A O 1
ATOM 2809 N N . LEU A 1 358 ? -29.476 0.717 44.717 1.00 57.56 358 LEU A N 1
ATOM 2810 C CA . LEU A 1 358 ? -30.358 1.406 43.768 1.00 57.56 358 LEU A CA 1
ATOM 2811 C C . LEU A 1 358 ? -31.848 1.209 44.121 1.00 57.56 358 LEU A C 1
ATOM 2813 O O . LEU A 1 358 ? -32.321 0.064 44.206 1.00 57.56 358 LEU A O 1
ATOM 2817 N N . PRO A 1 359 ? -32.620 2.294 44.339 1.00 51.62 359 PRO A N 1
ATOM 2818 C CA . PRO A 1 359 ? -34.027 2.205 44.700 1.00 51.62 359 PRO A CA 1
ATOM 2819 C C . PRO A 1 359 ? -34.863 1.559 43.584 1.00 51.62 359 PRO A C 1
ATOM 2821 O O . PRO A 1 359 ? -34.838 1.951 42.422 1.00 51.62 359 PRO A O 1
ATOM 2824 N N . GLY A 1 360 ? -35.629 0.542 43.991 1.00 50.94 360 GLY A N 1
ATOM 2825 C CA . GLY A 1 360 ? -36.288 -0.442 43.133 1.00 50.94 360 GLY A CA 1
ATOM 2826 C C . GLY A 1 360 ? -37.225 0.099 42.049 1.00 50.94 360 GLY A C 1
ATOM 2827 O O . GLY A 1 360 ? -38.089 0.949 42.270 1.00 50.94 360 GLY A O 1
ATOM 2828 N N . THR A 1 361 ? -37.091 -0.529 40.887 1.00 53.34 361 THR A N 1
ATOM 2829 C CA . THR A 1 361 ? -37.812 -0.330 39.628 1.00 53.34 361 THR A CA 1
ATOM 2830 C C . THR A 1 361 ? -39.321 -0.609 39.691 1.00 53.34 361 THR A C 1
ATOM 2832 O O . THR A 1 361 ? -40.064 -0.209 38.799 1.00 53.34 361 THR A O 1
ATOM 2835 N N . SER A 1 362 ? -39.824 -1.244 40.754 1.00 51.78 362 SER A N 1
ATOM 2836 C CA . SER A 1 362 ? -41.226 -1.677 40.849 1.00 51.78 362 SER A CA 1
ATOM 2837 C C . SER A 1 362 ? -42.253 -0.567 41.140 1.00 51.78 362 SER A C 1
ATOM 2839 O O . SER A 1 362 ? -43.443 -0.801 40.922 1.00 51.78 362 SER A O 1
ATOM 2841 N N . ASP A 1 363 ? -41.821 0.635 41.545 1.00 56.19 363 ASP A N 1
ATOM 2842 C CA . ASP A 1 363 ? -42.705 1.766 41.889 1.00 56.19 363 ASP A CA 1
ATOM 2843 C C . ASP A 1 363 ? -42.449 3.053 41.058 1.00 56.19 363 ASP A C 1
ATOM 2845 O O . ASP A 1 363 ? -43.050 4.091 41.349 1.00 56.19 363 ASP A O 1
ATOM 2849 N N . ASN A 1 364 ? -41.600 3.019 40.013 1.00 71.06 364 ASN A N 1
ATOM 2850 C CA . ASN A 1 364 ? -41.314 4.195 39.172 1.00 71.06 364 ASN A CA 1
ATOM 2851 C C . ASN A 1 364 ? -42.406 4.427 38.105 1.00 71.06 364 ASN A C 1
ATOM 2853 O O . ASN A 1 364 ? -42.493 3.727 37.098 1.00 71.06 364 ASN A O 1
ATOM 2857 N N . ASN A 1 365 ? -43.224 5.463 38.289 1.00 73.62 365 ASN A N 1
ATOM 2858 C CA . ASN A 1 365 ? -44.338 5.819 37.410 1.00 73.62 365 ASN A CA 1
ATOM 2859 C C . ASN A 1 365 ? -43.921 6.178 35.975 1.00 73.62 365 ASN A C 1
ATOM 2861 O O . ASN A 1 365 ? -44.720 5.972 35.064 1.00 73.62 365 ASN A O 1
ATOM 2865 N N . GLN A 1 366 ? -42.723 6.730 35.753 1.00 76.25 366 GLN A N 1
ATOM 2866 C CA . GLN A 1 366 ? -42.245 7.074 34.405 1.00 76.25 366 GLN A CA 1
ATOM 2867 C C . GLN A 1 366 ? -41.934 5.805 33.609 1.00 76.25 366 GLN A C 1
ATOM 2869 O O . GLN A 1 366 ? -42.473 5.623 32.521 1.00 76.25 366 GLN A O 1
ATOM 2874 N N . MET A 1 367 ? -41.193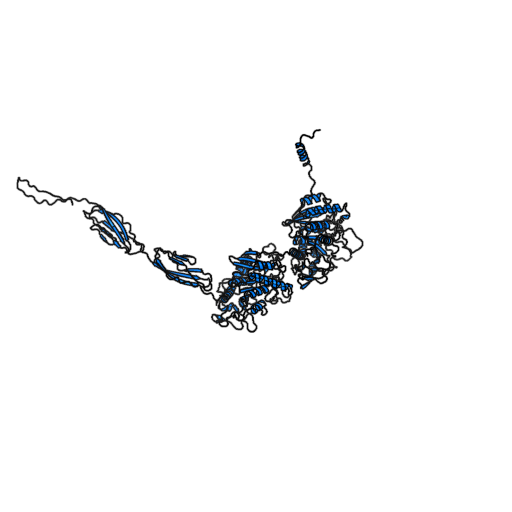 4.877 34.221 1.00 73.56 367 MET A N 1
ATOM 2875 C CA . MET A 1 367 ? -40.941 3.541 33.672 1.00 73.56 367 MET A CA 1
ATOM 2876 C C . MET A 1 367 ? -42.259 2.789 33.404 1.00 73.56 367 MET A C 1
ATOM 2878 O O . MET A 1 367 ? -42.502 2.307 32.300 1.00 73.56 367 MET A O 1
ATOM 2882 N N . VAL A 1 368 ? -43.175 2.761 34.384 1.00 73.38 368 VAL A N 1
ATOM 2883 C CA . VAL A 1 368 ? -44.492 2.110 34.238 1.00 73.38 368 VAL A CA 1
ATOM 2884 C C . VAL A 1 368 ? -45.302 2.695 33.073 1.00 73.38 368 VAL A C 1
ATOM 2886 O O . VAL A 1 368 ? -46.037 1.953 32.416 1.00 73.38 368 VAL A O 1
ATOM 2889 N N . TYR A 1 369 ? -45.193 4.002 32.804 1.00 75.44 369 TYR A N 1
ATOM 2890 C CA . TYR A 1 369 ? -45.890 4.639 31.687 1.00 75.44 369 TYR A CA 1
ATOM 2891 C C . TYR A 1 369 ? -45.374 4.141 30.334 1.00 75.44 369 TYR A C 1
ATOM 2893 O O . TYR A 1 369 ? -46.189 3.701 29.525 1.00 75.44 369 TYR A O 1
ATOM 2901 N N . VAL A 1 370 ? -44.051 4.136 30.124 1.00 69.56 370 VAL A N 1
ATOM 2902 C CA . VAL A 1 370 ? -43.417 3.627 28.892 1.00 69.56 370 VAL A CA 1
ATOM 2903 C C . VAL A 1 370 ? -43.822 2.180 28.622 1.00 69.56 370 VAL A C 1
ATOM 2905 O O . VAL A 1 370 ? -44.177 1.829 27.496 1.00 69.56 370 VAL A O 1
ATOM 2908 N N . HIS A 1 371 ? -43.861 1.346 29.664 1.00 66.12 371 HIS A N 1
ATOM 2909 C CA . HIS A 1 371 ? -44.184 -0.077 29.519 1.00 66.12 371 HIS A CA 1
ATOM 2910 C C . HIS A 1 371 ? -45.664 -0.322 29.213 1.00 66.12 371 HIS A C 1
ATOM 2912 O O . HIS A 1 371 ? -46.027 -1.340 28.626 1.00 66.12 371 HIS A O 1
ATOM 2918 N N . ALA A 1 372 ? -46.550 0.583 29.634 1.00 66.19 372 ALA A N 1
ATOM 2919 C CA . ALA A 1 372 ? -47.980 0.468 29.375 1.00 66.19 372 ALA A CA 1
ATOM 2920 C C . ALA A 1 372 ? -48.374 0.934 27.961 1.00 66.19 372 ALA A C 1
ATOM 2922 O O . ALA A 1 372 ? -49.445 0.546 27.481 1.00 66.19 372 ALA A O 1
ATOM 2923 N N . SER A 1 373 ? -47.558 1.773 27.315 1.00 56.84 373 SER A N 1
ATOM 2924 C CA . SER A 1 373 ? -47.843 2.377 26.009 1.00 56.84 373 SER A CA 1
ATOM 2925 C C . SER A 1 373 ? -47.255 1.625 24.805 1.00 56.84 373 SER A C 1
ATOM 2927 O O . SER A 1 373 ? -47.739 1.862 23.696 1.00 56.84 373 SER A O 1
ATOM 2929 N N . HIS A 1 374 ? -46.326 0.673 24.993 1.00 56.22 374 HIS A N 1
ATOM 2930 C CA . HIS A 1 374 ? -45.617 -0.009 23.893 1.00 56.22 374 HIS A CA 1
ATOM 2931 C C . HIS A 1 374 ? -45.798 -1.544 23.885 1.00 56.22 374 HIS A C 1
ATOM 2933 O O . HIS A 1 374 ? -45.863 -2.201 24.923 1.00 56.22 374 HIS A O 1
ATOM 2939 N N . ASP A 1 375 ? -45.922 -2.126 22.683 1.00 47.44 375 ASP A N 1
ATOM 2940 C CA . ASP A 1 375 ? -45.984 -3.578 22.444 1.00 47.44 375 ASP A CA 1
ATOM 2941 C C . ASP A 1 375 ? -44.540 -4.070 22.248 1.00 47.44 375 ASP A C 1
ATOM 2943 O O . ASP A 1 375 ? -43.937 -3.785 21.214 1.00 47.44 375 ASP A O 1
ATOM 2947 N N . PHE A 1 376 ? -43.969 -4.752 23.250 1.00 47.88 376 PHE A N 1
ATOM 2948 C CA . PHE A 1 376 ? -42.586 -5.267 23.270 1.00 47.88 376 PHE A CA 1
ATOM 2949 C C . PHE A 1 376 ? -42.369 -6.398 22.246 1.00 47.88 376 PHE A C 1
ATOM 2951 O O . PHE A 1 376 ? -42.149 -7.558 22.596 1.00 47.88 376 PHE A O 1
ATOM 2958 N N . VAL A 1 377 ? -42.499 -6.086 20.957 1.00 41.16 377 VAL A N 1
ATOM 2959 C CA . VAL A 1 377 ? -42.227 -7.016 19.851 1.00 41.16 377 VAL A CA 1
ATOM 2960 C C . VAL A 1 377 ? -40.766 -6.904 19.383 1.00 41.16 377 VAL A C 1
ATOM 2962 O O . VAL A 1 377 ? -40.294 -7.806 18.697 1.00 41.16 377 VAL A O 1
ATOM 2965 N N . ASN A 1 378 ? -40.047 -5.852 19.793 1.00 41.53 378 ASN A N 1
ATOM 2966 C CA . ASN A 1 378 ? -38.612 -5.670 19.573 1.00 41.53 378 ASN A CA 1
ATOM 2967 C C . ASN A 1 378 ? -37.909 -5.588 20.935 1.00 41.53 378 ASN A C 1
ATOM 2969 O O . ASN A 1 378 ? -38.255 -4.740 21.749 1.00 41.53 378 ASN A O 1
ATOM 2973 N N . ASP A 1 379 ? -36.954 -6.482 21.171 1.00 48.62 379 ASP A N 1
ATOM 2974 C CA . ASP A 1 379 ? -36.310 -6.792 22.456 1.00 48.62 379 ASP A CA 1
ATOM 2975 C C . ASP A 1 379 ? -35.373 -5.686 23.027 1.00 48.62 379 ASP A C 1
ATOM 2977 O O . ASP A 1 379 ? -34.321 -6.019 23.569 1.00 48.62 379 ASP A O 1
ATOM 2981 N N . ARG A 1 380 ? -35.718 -4.390 22.910 1.00 52.19 380 ARG A N 1
ATOM 2982 C CA . ARG A 1 380 ? -34.910 -3.257 23.412 1.00 52.19 380 ARG A CA 1
ATOM 2983 C C . ARG A 1 380 ? -35.428 -2.718 24.750 1.00 52.19 380 ARG A C 1
ATOM 2985 O O . ARG A 1 380 ? -36.602 -2.373 24.873 1.00 52.19 380 ARG A O 1
ATOM 2992 N N . GLU A 1 381 ? -34.545 -2.658 25.747 1.00 56.69 381 GLU A N 1
ATOM 2993 C CA . GLU A 1 381 ? -34.794 -2.021 27.050 1.00 56.69 381 GLU A CA 1
ATOM 2994 C C . GLU A 1 381 ? -34.472 -0.522 26.930 1.00 56.69 381 GLU A C 1
ATOM 2996 O O . GLU A 1 381 ? -33.305 -0.142 26.909 1.00 56.69 381 GLU A O 1
ATOM 3001 N N . ASN A 1 382 ? -35.482 0.346 26.840 1.00 66.50 382 ASN A N 1
ATOM 3002 C CA . ASN A 1 382 ? -35.252 1.769 26.561 1.00 66.50 382 ASN A CA 1
ATOM 3003 C C . ASN A 1 382 ? -35.259 2.673 27.813 1.00 66.50 382 ASN A C 1
ATOM 3005 O O . ASN A 1 382 ? -35.565 3.865 27.729 1.00 66.50 382 ASN A O 1
ATOM 3009 N N . TRP A 1 383 ? -34.975 2.114 28.991 1.00 73.88 383 TRP A N 1
ATOM 3010 C CA . TRP A 1 383 ? -34.883 2.870 30.240 1.00 73.88 383 TRP A CA 1
ATOM 3011 C C . TRP A 1 383 ? -33.574 2.550 30.962 1.00 73.88 383 TRP A C 1
ATOM 3013 O O . TRP A 1 383 ? -33.305 1.394 31.295 1.00 73.88 383 TRP A O 1
ATOM 3023 N N . LEU A 1 384 ? -32.783 3.588 31.220 1.00 76.69 384 LEU A N 1
ATOM 3024 C CA . LEU A 1 384 ? -31.482 3.518 31.870 1.00 76.69 384 LEU A CA 1
ATOM 3025 C C . LEU A 1 384 ? -31.471 4.435 33.089 1.00 76.69 384 LEU A C 1
ATOM 3027 O O . LEU A 1 384 ? -31.906 5.582 33.018 1.00 76.69 384 LEU A O 1
ATOM 3031 N N . HIS A 1 385 ? -30.937 3.944 34.196 1.00 77.00 385 HIS A N 1
ATOM 3032 C CA . HIS A 1 385 ? -30.736 4.729 35.402 1.00 77.00 385 HIS A CA 1
ATOM 3033 C C . HIS A 1 385 ? -29.269 4.704 35.783 1.00 77.00 385 HIS A C 1
ATOM 3035 O O . HIS A 1 385 ? -28.695 3.631 35.983 1.00 77.00 385 HIS A O 1
ATOM 3041 N N . ILE A 1 386 ? -28.687 5.896 35.847 1.00 79.56 386 ILE A N 1
ATOM 3042 C CA . ILE A 1 386 ? -27.280 6.124 36.124 1.00 79.56 386 ILE A CA 1
ATOM 3043 C C . ILE A 1 386 ? -27.178 6.994 37.373 1.00 79.56 386 ILE A C 1
ATOM 3045 O O . ILE A 1 386 ? -27.704 8.109 37.394 1.00 79.56 386 ILE A O 1
ATOM 3049 N N . GLU A 1 387 ? -26.498 6.491 38.398 1.00 77.25 387 GLU A N 1
ATOM 3050 C CA . GLU A 1 387 ? -26.118 7.285 39.565 1.00 77.25 387 GLU A CA 1
ATOM 3051 C C . GLU A 1 387 ? -24.605 7.504 39.588 1.00 77.25 387 GLU A C 1
ATOM 3053 O O . GLU A 1 387 ? -23.823 6.585 39.330 1.00 77.25 387 GLU A O 1
ATOM 3058 N N . PHE A 1 388 ? -24.207 8.727 39.919 1.00 77.88 388 PHE A N 1
ATOM 3059 C CA . PHE A 1 388 ? -22.821 9.172 39.956 1.00 77.88 388 PHE A CA 1
ATOM 3060 C C . PHE A 1 388 ? -22.390 9.566 41.367 1.00 77.88 388 PHE A C 1
ATOM 3062 O O . PHE A 1 388 ? -23.178 10.045 42.179 1.00 77.88 388 PHE A O 1
ATOM 3069 N N . ASP A 1 389 ? -21.109 9.425 41.656 1.00 73.00 389 ASP A N 1
ATOM 3070 C CA . ASP A 1 389 ? -20.531 9.919 42.897 1.00 73.00 389 ASP A CA 1
ATOM 3071 C C . ASP A 1 389 ? -20.443 11.456 42.889 1.00 73.00 389 ASP A C 1
ATOM 3073 O O . ASP A 1 389 ? -19.829 12.052 41.997 1.00 73.00 389 ASP A O 1
ATOM 3077 N N . GLU A 1 390 ? -21.023 12.123 43.891 1.00 69.88 390 GLU A N 1
ATOM 3078 C CA . GLU A 1 390 ? -20.871 13.580 44.054 1.00 69.88 390 GLU A CA 1
ATOM 3079 C C . GLU A 1 390 ? -19.416 13.994 44.305 1.00 69.88 390 GLU A C 1
ATOM 3081 O O . GLU A 1 390 ? -19.039 15.150 44.087 1.00 69.88 390 GLU A O 1
ATOM 3086 N N . TYR A 1 391 ? -18.594 13.063 44.797 1.00 68.44 391 TYR A N 1
ATOM 3087 C CA . TYR A 1 391 ? -17.169 13.272 44.964 1.00 68.44 391 TYR A CA 1
ATOM 3088 C C . TYR A 1 391 ? -16.372 12.038 44.531 1.00 68.44 391 TYR A C 1
ATOM 3090 O O . TYR A 1 391 ? -16.085 11.182 45.381 1.00 68.44 391 TYR A O 1
ATOM 3098 N N . PRO A 1 392 ? -15.978 11.971 43.241 1.00 66.62 392 PRO A N 1
ATOM 3099 C CA . PRO A 1 392 ? -15.386 10.780 42.649 1.00 66.62 392 PRO A CA 1
ATOM 3100 C C . PRO A 1 392 ? -14.263 10.201 43.514 1.00 66.62 392 PRO A C 1
ATOM 3102 O O . PRO A 1 392 ? -13.328 10.910 43.904 1.00 66.62 392 PRO A O 1
ATOM 3105 N N . ASP A 1 393 ? -14.345 8.900 43.804 1.00 62.19 393 ASP A N 1
ATOM 3106 C CA . ASP A 1 393 ? -13.362 8.157 44.609 1.00 62.19 393 ASP A CA 1
ATOM 3107 C C . ASP A 1 393 ? -11.909 8.396 44.151 1.00 62.19 393 ASP A C 1
ATOM 3109 O O . ASP A 1 393 ? -10.987 8.476 44.962 1.00 62.19 393 ASP A O 1
ATOM 3113 N N . VAL A 1 394 ? -11.696 8.612 42.858 1.00 57.38 394 VAL A N 1
ATOM 3114 C CA . VAL A 1 394 ? -10.374 8.851 42.257 1.00 57.38 394 VAL A CA 1
ATOM 3115 C C . VAL A 1 394 ? -9.729 10.151 42.735 1.00 57.38 394 VAL A C 1
ATOM 3117 O O . VAL A 1 394 ? -8.515 10.220 42.916 1.00 57.38 394 VAL A O 1
ATOM 3120 N N . VAL A 1 395 ? -10.549 11.152 43.060 1.00 59.09 395 VAL A N 1
ATOM 3121 C CA . VAL A 1 395 ? -10.104 12.418 43.646 1.00 59.09 395 VAL A CA 1
ATOM 3122 C C . VAL A 1 395 ? -9.838 12.254 45.146 1.00 59.09 395 VAL A C 1
ATOM 3124 O O . VAL A 1 395 ? -8.918 12.873 45.688 1.00 59.09 395 VAL A O 1
ATOM 3127 N N . ARG A 1 396 ? -10.595 11.378 45.827 1.00 59.88 396 ARG A N 1
ATOM 3128 C CA . ARG A 1 396 ? -10.360 11.014 47.238 1.00 59.88 396 ARG A CA 1
ATOM 3129 C C . ARG A 1 396 ? -9.022 10.305 47.432 1.00 59.88 396 ARG A C 1
ATOM 3131 O O . ARG A 1 396 ? -8.349 10.539 48.439 1.00 59.88 396 ARG A O 1
ATOM 3138 N N . LEU A 1 397 ? -8.641 9.443 46.488 1.00 53.62 397 LEU A N 1
ATOM 3139 C CA . LEU A 1 397 ? -7.422 8.631 46.551 1.00 53.62 397 LEU A CA 1
ATOM 3140 C C . LEU A 1 397 ? -6.130 9.468 46.532 1.00 53.62 397 LEU A C 1
ATOM 3142 O O . LEU A 1 397 ? -5.154 9.063 47.166 1.00 53.62 397 LEU A O 1
ATOM 3146 N N . ASP A 1 398 ? -6.141 10.653 45.913 1.00 52.97 398 ASP A N 1
ATOM 3147 C CA . ASP A 1 398 ? -4.999 11.587 45.898 1.00 52.97 398 ASP A CA 1
ATOM 3148 C C . ASP A 1 398 ? -4.949 12.517 47.138 1.00 52.97 398 ASP A C 1
ATOM 3150 O O . ASP A 1 398 ? -4.042 13.326 47.332 1.00 52.97 398 ASP A O 1
ATOM 3154 N N . GLY A 1 399 ? -5.920 12.401 48.052 1.00 55.09 399 GLY A N 1
ATOM 3155 C CA . GLY A 1 399 ? -5.951 13.198 49.282 1.00 55.09 399 GLY A CA 1
ATOM 3156 C C . GLY A 1 399 ? -6.256 14.684 49.065 1.00 55.09 399 GLY A C 1
ATOM 3157 O O . GLY A 1 399 ? -6.066 15.488 49.989 1.00 55.09 399 GLY A O 1
ATOM 3158 N N . VAL A 1 400 ? -6.751 15.049 47.878 1.00 56.41 400 VAL A N 1
ATOM 3159 C CA . VAL A 1 400 ? -7.427 16.327 47.634 1.00 56.41 400 VAL A CA 1
ATOM 3160 C C . VAL A 1 400 ? -8.609 16.407 48.604 1.00 56.41 400 VAL A C 1
ATOM 3162 O O . VAL A 1 400 ? -9.249 15.403 48.899 1.00 56.41 400 VAL A O 1
ATOM 3165 N N . SER A 1 401 ? -8.868 17.576 49.194 1.00 58.38 401 SER A N 1
ATOM 3166 C CA . SER A 1 401 ? -10.074 17.745 50.008 1.00 58.38 401 SER A CA 1
ATOM 3167 C C . SER A 1 401 ? -11.232 18.142 49.104 1.00 58.38 401 SER A C 1
ATOM 3169 O O . SER A 1 401 ? -11.028 18.835 48.106 1.00 58.38 401 SER A O 1
ATOM 3171 N N . VAL A 1 402 ? -12.452 17.757 49.469 1.00 56.69 402 VAL A N 1
ATOM 3172 C CA . VAL A 1 402 ? -13.649 18.132 48.709 1.00 56.69 402 VAL A CA 1
ATOM 3173 C C . VAL A 1 402 ? -13.734 19.657 48.543 1.00 56.69 402 VAL A C 1
ATOM 3175 O O . VAL A 1 402 ? -14.077 20.158 47.481 1.00 56.69 402 VAL A O 1
ATOM 3178 N N . GLU A 1 403 ? -13.305 20.415 49.557 1.00 53.78 403 GLU A N 1
ATOM 3179 C CA . GLU A 1 403 ? -13.218 21.871 49.486 1.00 53.78 403 GLU A CA 1
ATOM 3180 C C . GLU A 1 403 ? -12.229 22.333 48.403 1.00 53.78 403 GLU A C 1
ATOM 3182 O O . GLU A 1 403 ? -12.573 23.207 47.618 1.00 53.78 403 GLU A O 1
ATOM 3187 N N . ALA A 1 404 ? -11.035 21.738 48.311 1.00 55.19 404 ALA A N 1
ATOM 3188 C CA . ALA A 1 404 ? -10.049 22.083 47.284 1.00 55.19 404 ALA A CA 1
ATOM 3189 C C . ALA A 1 404 ? -10.519 21.721 45.864 1.00 55.19 404 ALA A C 1
ATOM 3191 O O . ALA A 1 404 ? -10.273 22.493 44.938 1.00 55.19 404 ALA A O 1
ATOM 3192 N N . PHE A 1 405 ? -11.231 20.601 45.713 1.00 55.88 405 PHE A N 1
ATOM 3193 C CA . PHE A 1 405 ? -11.810 20.159 44.442 1.00 55.88 405 PHE A CA 1
ATOM 3194 C C . PHE A 1 405 ? -12.865 21.147 43.917 1.00 55.88 405 PHE A C 1
ATOM 3196 O O . PHE A 1 405 ? -12.803 21.589 42.772 1.00 55.88 405 PHE A O 1
ATOM 3203 N N . TYR A 1 406 ? -13.742 21.626 44.803 1.00 54.84 406 TYR A N 1
ATOM 3204 C CA . TYR A 1 406 ? -14.711 22.686 44.505 1.00 54.84 406 TYR A CA 1
ATOM 3205 C C . TYR A 1 406 ? -14.105 24.113 44.518 1.00 54.84 406 TYR A C 1
ATOM 3207 O O . TYR A 1 406 ? -14.836 25.104 44.549 1.00 54.84 406 TYR A O 1
ATOM 3215 N N . GLY A 1 407 ? -12.769 24.249 44.487 1.00 50.69 407 GLY A N 1
ATOM 3216 C CA . GLY A 1 407 ? -12.063 25.529 44.313 1.00 50.69 407 GLY A CA 1
ATOM 3217 C C . GLY A 1 407 ? -11.762 26.322 45.595 1.00 50.69 407 GLY A C 1
ATOM 3218 O O . GLY A 1 407 ? -11.304 27.466 45.533 1.00 50.69 407 GLY A O 1
ATOM 3219 N N . TYR A 1 408 ? -11.964 25.743 46.777 1.00 48.59 408 TYR A N 1
ATOM 3220 C CA . TYR A 1 408 ? -11.789 26.417 48.063 1.00 48.59 408 TYR A CA 1
ATOM 3221 C C . TYR A 1 408 ? -10.380 26.211 48.640 1.00 48.59 408 TYR A C 1
ATOM 3223 O O . TYR 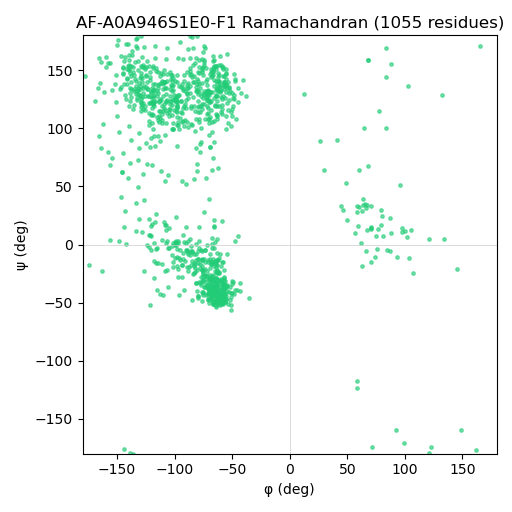A 1 408 ? -10.034 25.164 49.187 1.00 48.59 408 TYR A O 1
ATOM 3231 N N . THR A 1 409 ? -9.556 27.260 48.596 1.00 43.53 409 THR A N 1
ATOM 3232 C CA . THR A 1 409 ? -8.182 27.269 49.149 1.00 43.53 409 THR A CA 1
ATOM 3233 C C . THR A 1 409 ? -8.007 28.259 50.308 1.00 43.53 409 THR A C 1
ATOM 3235 O O . THR A 1 409 ? -6.905 28.727 50.605 1.00 43.53 409 THR A O 1
ATOM 3238 N N . GLY A 1 410 ? -9.097 28.555 51.026 1.00 41.19 410 GLY A N 1
ATOM 3239 C CA . GLY A 1 410 ? -9.096 29.342 52.263 1.00 41.19 410 GLY A CA 1
ATOM 3240 C C . GLY A 1 410 ? -9.957 30.613 52.208 1.00 41.19 410 GLY A C 1
ATOM 3241 O O . GLY A 1 410 ? -10.591 30.896 51.191 1.00 41.19 410 GLY A O 1
ATOM 3242 N N . PRO A 1 411 ? -10.001 31.398 53.306 1.00 30.45 411 PRO A N 1
ATOM 3243 C CA . PRO A 1 411 ? -10.894 32.550 53.425 1.00 30.45 411 PRO A CA 1
ATOM 3244 C C . PRO A 1 411 ? -10.550 33.614 52.371 1.00 30.45 411 PRO A C 1
ATOM 3246 O O . PRO A 1 411 ? -9.493 34.243 52.455 1.00 30.45 411 PRO A O 1
ATOM 3249 N N . GLY A 1 412 ? -11.444 33.811 51.395 1.00 40.41 412 GLY A N 1
ATOM 3250 C CA . GLY A 1 412 ? -11.271 34.743 50.273 1.00 40.41 412 GLY A CA 1
ATOM 3251 C C . GLY A 1 412 ? -10.940 34.107 48.914 1.00 40.41 412 GLY A C 1
ATOM 3252 O O . GLY A 1 412 ? -10.548 34.841 48.010 1.00 40.41 412 GLY A O 1
ATOM 3253 N N . SER A 1 413 ? -11.072 32.785 48.761 1.00 42.22 413 SER A N 1
ATOM 3254 C CA . SER A 1 413 ? -11.033 32.112 47.449 1.00 42.22 413 SER A CA 1
ATOM 3255 C C . SER A 1 413 ? -12.416 32.149 46.776 1.00 42.22 413 SER A C 1
ATOM 3257 O O . SER A 1 413 ? -13.432 32.115 47.465 1.00 42.22 413 SER A O 1
ATOM 3259 N N . GLY A 1 414 ? -12.425 32.381 45.458 1.00 50.19 414 GLY A N 1
ATOM 3260 C CA . GLY A 1 414 ? -13.597 32.766 44.663 1.00 50.19 414 GLY A CA 1
ATOM 3261 C C . GLY A 1 414 ? -14.524 31.616 44.257 1.00 50.19 414 GLY A C 1
ATOM 3262 O O . GLY A 1 414 ? -14.283 30.462 44.582 1.00 50.19 414 GLY A O 1
ATOM 3263 N N . VAL A 1 415 ? -15.591 31.997 43.551 1.00 50.91 415 VAL A N 1
ATOM 3264 C CA . VAL A 1 415 ? -16.673 31.158 43.004 1.00 50.91 415 VAL A CA 1
ATOM 3265 C C . VAL A 1 415 ? -16.101 29.987 42.173 1.00 50.91 415 VAL A C 1
ATOM 3267 O O . VAL A 1 415 ? -15.228 30.264 41.345 1.00 50.91 415 VAL A O 1
ATOM 3270 N N . PRO A 1 416 ? -16.546 28.719 42.349 1.00 52.22 416 PRO A N 1
ATOM 3271 C CA . PRO A 1 416 ? -16.303 27.622 41.411 1.00 52.22 416 PRO A CA 1
ATOM 3272 C C . PRO A 1 416 ? -16.473 28.072 39.961 1.00 52.22 416 PRO A C 1
ATOM 3274 O O . PRO A 1 416 ? -17.443 28.739 39.609 1.00 52.22 416 PRO A O 1
ATOM 3277 N N . THR A 1 417 ? -15.488 27.748 39.130 1.00 57.62 417 THR A N 1
ATOM 3278 C CA . THR A 1 417 ? -15.470 28.165 37.726 1.00 57.62 417 THR A CA 1
ATOM 3279 C C . THR A 1 417 ? -16.010 27.055 36.835 1.00 57.62 417 THR A C 1
ATOM 3281 O O . THR A 1 417 ? -15.996 25.887 37.221 1.00 57.62 417 THR A O 1
ATOM 3284 N N . TYR A 1 418 ? -16.426 27.400 35.615 1.00 63.75 418 TYR A N 1
ATOM 3285 C CA . TYR A 1 418 ? -16.732 26.425 34.565 1.00 63.75 418 TYR A CA 1
ATOM 3286 C C . TYR A 1 418 ? -15.654 25.336 34.444 1.00 63.75 418 TYR A C 1
ATOM 3288 O O . TYR A 1 418 ? -15.992 24.166 34.320 1.00 63.75 418 TYR A O 1
ATOM 3296 N N . ALA A 1 419 ? -14.371 25.696 34.579 1.00 62.47 419 ALA A N 1
ATOM 3297 C CA . ALA A 1 419 ? -13.266 24.744 34.518 1.00 62.47 419 ALA A CA 1
ATOM 3298 C C . ALA A 1 419 ? -13.348 23.651 35.603 1.00 62.47 419 ALA A C 1
ATOM 3300 O O . ALA A 1 419 ? -13.063 22.499 35.310 1.00 62.47 419 ALA A O 1
ATOM 3301 N N . ASN A 1 420 ? -13.805 23.971 36.820 1.00 64.12 420 ASN A N 1
ATOM 3302 C CA . ASN A 1 420 ? -13.968 22.982 37.895 1.00 64.12 420 ASN A CA 1
ATOM 3303 C C . ASN A 1 420 ? -15.074 21.965 37.575 1.00 64.12 420 ASN A C 1
ATOM 3305 O O . ASN A 1 420 ? -14.906 20.769 37.792 1.00 64.12 420 ASN A O 1
ATOM 3309 N N . TYR A 1 421 ? -16.206 22.442 37.053 1.00 67.75 421 TYR A N 1
ATOM 3310 C CA . TYR A 1 421 ? -17.308 21.575 36.641 1.00 67.75 421 TYR A CA 1
ATOM 3311 C C . TYR A 1 421 ? -16.937 20.738 35.406 1.00 67.75 421 TYR A C 1
ATOM 3313 O O . TYR A 1 421 ? -17.253 19.550 35.351 1.00 67.75 421 TYR A O 1
ATOM 3321 N N . ALA A 1 422 ? -16.216 21.328 34.448 1.00 67.19 422 ALA A N 1
ATOM 3322 C CA . ALA A 1 422 ? -15.736 20.647 33.251 1.00 67.19 422 ALA A CA 1
ATOM 3323 C C . ALA A 1 422 ? -14.709 19.545 33.571 1.00 67.19 422 ALA A C 1
ATOM 3325 O O . ALA A 1 422 ? -14.845 18.442 33.045 1.00 67.19 422 ALA A O 1
ATOM 3326 N N . GLU A 1 423 ? -13.739 19.805 34.460 1.00 65.12 423 GLU A N 1
ATOM 3327 C CA . GLU A 1 423 ? -12.772 18.795 34.935 1.00 65.12 423 GLU A CA 1
ATOM 3328 C C . GLU A 1 423 ? -13.484 17.604 35.587 1.00 65.12 423 GLU A C 1
ATOM 3330 O O . GLU A 1 423 ? -13.100 16.454 35.402 1.00 65.12 423 GLU A O 1
ATOM 3335 N N . MET A 1 424 ? -14.562 17.861 36.323 1.00 68.44 424 MET A N 1
ATOM 3336 C CA . MET A 1 424 ? -15.292 16.806 37.003 1.00 68.44 424 MET A CA 1
ATOM 3337 C C . MET A 1 424 ? -16.155 15.962 36.055 1.00 68.44 424 MET A C 1
ATOM 3339 O O . MET A 1 424 ? -16.192 14.745 36.206 1.00 68.44 424 MET A O 1
ATOM 3343 N N . VAL A 1 425 ? -16.850 16.557 35.077 1.00 70.62 425 VAL A N 1
ATOM 3344 C CA . VAL A 1 425 ? -17.667 15.755 34.144 1.00 70.62 425 VAL A CA 1
ATOM 3345 C C . VAL A 1 425 ? -16.831 15.046 33.093 1.00 70.62 425 VAL A C 1
ATOM 3347 O O . VAL A 1 425 ? -17.260 14.008 32.597 1.00 70.62 425 VAL A O 1
ATOM 3350 N N . HIS A 1 426 ? -15.617 15.525 32.808 1.00 69.38 426 HIS A N 1
ATOM 3351 C CA . HIS A 1 426 ? -14.664 14.784 31.983 1.00 69.38 426 HIS A CA 1
ATOM 3352 C C . HIS A 1 426 ? -14.549 13.317 32.436 1.00 69.38 426 HIS A C 1
ATOM 3354 O O . HIS A 1 426 ? -14.587 12.417 31.604 1.00 69.38 426 HIS A O 1
ATOM 3360 N N . TYR A 1 427 ? -14.573 13.080 33.753 1.00 70.94 427 TYR A N 1
ATOM 3361 C CA . TYR A 1 427 ? -14.566 11.744 34.344 1.00 70.94 427 TYR A CA 1
ATOM 3362 C C . TYR A 1 427 ? -15.763 10.867 33.939 1.00 70.94 427 TYR A C 1
ATOM 3364 O O . TYR A 1 427 ? -15.610 9.655 33.851 1.00 70.94 427 TYR A O 1
ATOM 3372 N N . TYR A 1 428 ? -16.942 11.447 33.690 1.00 75.81 428 TYR A N 1
ATOM 3373 C CA . TYR A 1 428 ? -18.196 10.740 33.383 1.00 75.81 428 TYR A CA 1
ATOM 3374 C C . TYR A 1 428 ? -18.542 10.677 31.886 1.00 75.81 428 TYR A C 1
ATOM 3376 O O . TYR A 1 428 ? -19.418 9.905 31.492 1.00 75.81 428 TYR A O 1
ATOM 3384 N N . ARG A 1 429 ? -17.848 11.436 31.028 1.00 75.44 429 ARG A N 1
ATOM 3385 C CA . ARG A 1 429 ? -18.081 11.453 29.570 1.00 75.44 429 ARG A CA 1
ATOM 3386 C C . ARG A 1 429 ? -17.968 10.095 28.876 1.00 75.44 429 ARG A C 1
ATOM 3388 O O . ARG A 1 429 ? -18.845 9.817 28.057 1.00 75.44 429 ARG A O 1
ATOM 3395 N N . PRO A 1 430 ? -16.987 9.227 29.199 1.00 75.94 430 PRO A N 1
ATOM 3396 C CA . PRO A 1 430 ? -16.896 7.903 28.583 1.00 75.94 430 PRO A CA 1
ATOM 3397 C C . PRO A 1 430 ? -18.170 7.069 28.765 1.00 75.94 430 PRO A C 1
ATOM 3399 O O . PRO A 1 430 ? -18.543 6.315 27.873 1.00 75.94 430 PRO A O 1
ATOM 3402 N N . VAL A 1 431 ? -18.886 7.254 29.883 1.00 78.00 431 VAL A N 1
ATOM 3403 C CA . VAL A 1 431 ? -20.168 6.583 30.148 1.00 78.00 431 VAL A CA 1
ATOM 3404 C C . VAL A 1 431 ? -21.228 7.033 29.157 1.00 78.00 431 VAL A C 1
ATOM 3406 O O . VAL A 1 431 ? -21.873 6.209 28.514 1.00 78.00 431 VAL A O 1
ATOM 3409 N N . PHE A 1 432 ? -21.419 8.347 29.018 1.00 80.88 432 PHE A N 1
ATOM 3410 C CA . PHE A 1 432 ? -22.414 8.894 28.096 1.00 80.88 432 PHE A CA 1
ATOM 3411 C C . PHE A 1 432 ? -22.065 8.587 26.653 1.00 80.88 432 PHE A C 1
ATOM 3413 O O . PHE A 1 432 ? -22.967 8.393 25.841 1.00 80.88 432 PHE A O 1
ATOM 3420 N N . GLN A 1 433 ? -20.776 8.468 26.352 1.00 76.06 433 GLN A N 1
ATOM 3421 C CA . GLN A 1 433 ? -20.347 8.056 25.040 1.00 76.06 433 GLN A CA 1
ATOM 3422 C C . GLN A 1 433 ? -20.652 6.595 24.747 1.00 76.06 433 GLN A C 1
ATOM 3424 O O . GLN A 1 433 ? -21.258 6.300 23.722 1.00 76.06 433 GLN A O 1
ATOM 3429 N N . ALA A 1 434 ? -20.338 5.695 25.673 1.00 74.50 434 ALA A N 1
ATOM 3430 C CA . ALA A 1 434 ? -20.702 4.295 25.536 1.00 74.50 434 ALA A CA 1
ATOM 3431 C C . ALA A 1 434 ? -22.226 4.122 25.409 1.00 74.50 434 ALA A C 1
ATOM 3433 O O . ALA A 1 434 ? -22.698 3.273 24.656 1.00 74.50 434 ALA A O 1
ATOM 3434 N N . VAL A 1 435 ? -23.013 4.968 26.089 1.00 76.12 435 VAL A N 1
ATOM 3435 C CA . VAL A 1 435 ? -24.470 5.050 25.909 1.00 76.12 435 VAL A CA 1
ATOM 3436 C C . VAL A 1 435 ? -24.827 5.499 24.487 1.00 76.12 435 VAL A C 1
ATOM 3438 O O . VAL A 1 435 ? -25.656 4.851 23.851 1.00 76.12 435 VAL A O 1
ATOM 3441 N N . THR A 1 436 ? -24.198 6.552 23.957 1.00 75.75 436 THR A N 1
ATOM 3442 C CA . THR A 1 436 ? -24.373 7.009 22.565 1.00 75.75 436 THR A CA 1
ATOM 3443 C C . THR A 1 436 ? -24.036 5.920 21.557 1.00 75.75 436 THR A C 1
ATOM 3445 O O . THR A 1 436 ? -24.843 5.653 20.672 1.00 75.75 436 THR A O 1
ATOM 3448 N N . ASP A 1 437 ? -22.891 5.259 21.697 1.00 71.75 437 ASP A N 1
ATOM 3449 C CA . ASP A 1 437 ? -22.437 4.193 20.801 1.00 71.75 437 ASP A CA 1
ATOM 3450 C C . ASP A 1 437 ? -23.375 2.991 20.855 1.00 71.75 437 ASP A C 1
ATOM 3452 O O . ASP A 1 437 ? -23.719 2.403 19.828 1.00 71.75 437 ASP A O 1
ATOM 3456 N N . TYR A 1 438 ? -23.869 2.679 22.052 1.00 70.06 438 TYR A N 1
ATOM 3457 C CA . TYR A 1 438 ? -24.869 1.649 22.260 1.00 70.06 438 TYR A CA 1
ATOM 3458 C C . TYR A 1 438 ? -26.202 1.978 21.564 1.00 70.06 438 TYR A C 1
ATOM 3460 O O . TYR A 1 438 ? -26.786 1.125 20.892 1.00 70.06 438 TYR A O 1
ATOM 3468 N N . MET A 1 439 ? -26.685 3.219 21.692 1.00 67.31 439 MET A N 1
ATOM 3469 C CA . MET A 1 439 ? -27.927 3.689 21.057 1.00 67.31 439 MET A CA 1
ATOM 3470 C C . MET A 1 439 ? -27.797 3.774 19.533 1.00 67.31 439 MET A C 1
ATOM 3472 O O . MET A 1 439 ? -28.689 3.337 18.800 1.00 67.31 439 MET A O 1
ATOM 3476 N N . ASN A 1 440 ? -26.655 4.272 19.061 1.00 62.53 440 ASN A N 1
ATOM 3477 C CA . ASN A 1 440 ? -26.308 4.414 17.652 1.00 62.53 440 ASN A CA 1
ATOM 3478 C C . ASN A 1 440 ? -25.858 3.106 17.006 1.00 62.53 440 ASN A C 1
ATOM 3480 O O . ASN A 1 440 ? -25.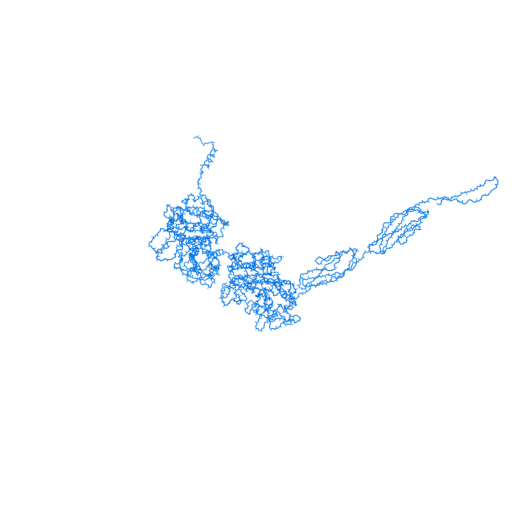532 3.124 15.817 1.00 62.53 440 ASN A O 1
ATOM 3484 N N . PHE A 1 441 ? -25.883 1.980 17.731 1.00 54.62 441 PHE A N 1
ATOM 3485 C CA . PHE A 1 441 ? -25.599 0.651 17.201 1.00 54.62 441 PHE A CA 1
ATOM 3486 C C . PHE A 1 441 ? -26.678 0.219 16.192 1.00 54.62 441 PHE A C 1
ATOM 3488 O O . PHE A 1 441 ? -27.566 -0.607 16.414 1.00 54.62 441 PHE A O 1
ATOM 3495 N N . THR A 1 442 ? -26.590 0.833 15.026 1.00 44.81 442 THR A N 1
ATOM 3496 C CA . THR A 1 442 ? -27.108 0.387 13.752 1.00 44.81 442 THR A CA 1
ATOM 3497 C C . THR A 1 442 ? -25.848 0.017 12.987 1.00 44.81 442 THR A C 1
ATOM 3499 O O . THR A 1 442 ? -25.006 0.900 12.845 1.00 44.81 442 THR A O 1
ATOM 3502 N N . PRO A 1 443 ? -25.658 -1.228 12.511 1.00 43.25 443 PRO A N 1
ATOM 3503 C CA . PRO A 1 443 ? -24.496 -1.557 11.694 1.00 43.25 443 PRO A CA 1
ATOM 3504 C C . PRO A 1 443 ? -24.451 -0.570 10.529 1.00 43.25 443 PRO A C 1
ATOM 3506 O O . PRO A 1 443 ? -25.297 -0.620 9.629 1.00 43.25 443 PRO A O 1
ATOM 3509 N N . VAL A 1 444 ? -23.544 0.404 10.593 1.00 41.34 444 VAL A N 1
ATOM 3510 C CA . VAL A 1 444 ? -23.397 1.381 9.527 1.00 41.34 444 VAL A CA 1
ATOM 3511 C C . VAL A 1 444 ? -22.847 0.588 8.355 1.00 41.34 444 VAL A C 1
ATOM 3513 O O . VAL A 1 444 ? -21.754 0.031 8.422 1.00 41.34 444 VAL A O 1
ATOM 3516 N N . GLN A 1 445 ? -23.622 0.495 7.274 1.00 43.38 445 GLN A N 1
ATOM 3517 C CA . GLN A 1 445 ? -23.058 0.128 5.983 1.00 43.38 445 GLN A CA 1
ATOM 3518 C C . GLN A 1 445 ? -22.126 1.267 5.562 1.00 43.38 445 GLN A C 1
ATOM 3520 O O . GLN A 1 445 ? -22.553 2.198 4.877 1.00 43.38 445 GLN A O 1
ATOM 3525 N N . ALA A 1 446 ? -20.861 1.203 5.973 1.00 48.62 446 ALA A N 1
ATOM 3526 C CA . ALA A 1 446 ? -19.811 1.908 5.262 1.00 48.62 446 ALA A CA 1
ATOM 3527 C C . ALA A 1 446 ? -19.763 1.284 3.859 1.00 48.62 446 ALA A C 1
ATOM 3529 O O . ALA A 1 446 ? -19.491 0.096 3.690 1.00 48.62 446 ALA A O 1
ATOM 3530 N N . GLY A 1 447 ? -20.178 2.043 2.845 1.00 57.88 447 GLY A N 1
ATOM 3531 C CA . GLY A 1 447 ? -19.890 1.663 1.467 1.00 57.88 447 GLY A CA 1
ATOM 3532 C C . GLY A 1 447 ? -18.389 1.792 1.231 1.00 57.88 447 GLY A C 1
ATOM 3533 O O . GLY A 1 447 ? -17.767 2.640 1.860 1.00 57.88 447 GLY A O 1
ATOM 3534 N N . ASN A 1 448 ? -17.825 0.990 0.325 1.00 65.25 448 ASN A N 1
ATOM 3535 C CA . ASN A 1 448 ? -16.412 1.102 -0.041 1.00 65.25 448 ASN A CA 1
ATOM 3536 C C . ASN A 1 448 ? -16.049 2.564 -0.328 1.00 65.25 448 ASN A C 1
ATOM 3538 O O . ASN A 1 448 ? -16.687 3.212 -1.170 1.00 65.25 448 ASN A O 1
ATOM 3542 N N . ILE A 1 449 ? -15.032 3.058 0.369 1.00 81.94 449 ILE A N 1
ATOM 3543 C CA . ILE A 1 449 ? -14.543 4.426 0.232 1.00 81.94 449 ILE A CA 1
ATOM 3544 C C . ILE A 1 449 ? -13.561 4.456 -0.942 1.00 81.94 449 ILE A C 1
ATOM 3546 O O . ILE A 1 449 ? -12.852 3.485 -1.197 1.00 81.94 449 ILE A O 1
ATOM 3550 N N . SER A 1 450 ? -13.548 5.545 -1.705 1.00 87.62 450 SER A N 1
ATOM 3551 C CA . SER A 1 450 ? -12.602 5.753 -2.804 1.00 87.62 450 SER A CA 1
ATOM 3552 C C . SER A 1 450 ? -11.940 7.108 -2.612 1.00 87.62 450 SER A C 1
ATOM 3554 O O . SER A 1 450 ? -12.625 8.132 -2.565 1.00 87.62 450 SER A O 1
ATOM 3556 N N . GLU A 1 451 ? -10.620 7.085 -2.479 1.00 90.62 451 GLU A N 1
ATOM 3557 C CA . GLU A 1 451 ? -9.762 8.231 -2.189 1.00 90.62 451 GLU A CA 1
ATOM 3558 C C . GLU A 1 451 ? -8.789 8.395 -3.359 1.00 90.62 451 GLU A C 1
ATOM 3560 O O . GLU A 1 451 ? -8.214 7.423 -3.837 1.00 90.62 451 GLU A O 1
ATOM 3565 N N . THR A 1 452 ? -8.621 9.612 -3.874 1.00 92.38 452 THR A N 1
ATOM 3566 C CA . THR A 1 452 ? -7.583 9.906 -4.876 1.00 92.38 452 THR A CA 1
ATOM 3567 C C . THR A 1 452 ? -6.427 10.575 -4.154 1.00 92.38 452 THR A C 1
ATOM 3569 O O . THR A 1 452 ? -6.512 11.764 -3.853 1.00 92.38 452 THR A O 1
ATOM 3572 N N . ALA A 1 453 ? -5.400 9.793 -3.848 1.00 89.88 453 ALA A N 1
ATOM 3573 C CA . ALA A 1 453 ? -4.361 10.107 -2.877 1.00 89.88 453 ALA A CA 1
ATOM 3574 C C . ALA A 1 453 ? -3.083 9.319 -3.205 1.00 89.88 453 ALA A C 1
ATOM 3576 O O . ALA A 1 453 ? -3.161 8.276 -3.857 1.00 89.88 453 ALA A O 1
ATOM 3577 N N . SER A 1 454 ? -1.923 9.801 -2.761 1.00 89.62 454 SER A N 1
ATOM 3578 C CA . SER A 1 454 ? -0.675 9.052 -2.838 1.00 89.62 454 SER A CA 1
ATOM 3579 C C . SER A 1 454 ? -0.562 8.087 -1.666 1.00 89.62 454 SER A C 1
ATOM 3581 O O . SER A 1 454 ? -0.498 8.501 -0.508 1.00 89.62 454 SER A O 1
ATOM 3583 N N . ILE A 1 455 ? -0.482 6.788 -1.957 1.00 88.00 455 ILE A N 1
ATOM 3584 C CA . ILE A 1 455 ? -0.266 5.797 -0.897 1.00 88.00 455 ILE A CA 1
ATOM 3585 C C . ILE A 1 455 ? 1.142 5.941 -0.295 1.00 88.00 455 ILE A C 1
ATOM 3587 O O . ILE A 1 455 ? 1.335 5.689 0.891 1.00 88.00 455 ILE A O 1
ATOM 3591 N N . GLN A 1 456 ? 2.110 6.424 -1.084 1.00 86.31 456 GLN A N 1
ATOM 3592 C CA . GLN A 1 456 ? 3.451 6.733 -0.598 1.00 86.31 456 GLN A CA 1
ATOM 3593 C C . GLN A 1 456 ? 3.408 7.854 0.442 1.00 86.31 456 GLN A C 1
ATOM 3595 O O . GLN A 1 456 ? 3.953 7.689 1.527 1.00 86.31 456 GLN A O 1
ATOM 3600 N N . GLU A 1 457 ? 2.771 8.988 0.149 1.00 83.25 457 GLU A N 1
ATOM 3601 C CA . GLU A 1 457 ? 2.682 10.087 1.124 1.00 83.25 457 GLU A CA 1
ATOM 3602 C C . GLU A 1 457 ? 1.798 9.723 2.328 1.00 83.25 457 GLU A C 1
ATOM 3604 O O . GLU A 1 457 ? 2.078 10.178 3.433 1.00 83.25 457 GLU A O 1
ATOM 3609 N N . PHE A 1 458 ? 0.805 8.839 2.161 1.00 85.12 458 PHE A N 1
ATOM 3610 C CA . PHE A 1 458 ? 0.018 8.293 3.272 1.00 85.12 458 PHE A CA 1
ATOM 3611 C C . PHE A 1 458 ? 0.902 7.568 4.302 1.00 85.12 458 PHE A C 1
ATOM 3613 O O . PHE A 1 458 ? 0.833 7.881 5.490 1.00 85.12 458 PHE A O 1
ATOM 3620 N N . TYR A 1 459 ? 1.794 6.673 3.858 1.00 80.69 459 TYR A N 1
ATOM 3621 C CA . TYR A 1 459 ? 2.750 5.984 4.740 1.00 80.69 459 TYR A CA 1
ATOM 3622 C C . TYR A 1 459 ? 3.827 6.898 5.333 1.00 80.69 459 TYR A C 1
ATOM 3624 O O . TYR A 1 459 ? 4.466 6.516 6.308 1.00 80.69 459 TYR A O 1
ATOM 3632 N N . HIS A 1 460 ? 4.027 8.091 4.771 1.00 75.69 460 HIS A N 1
ATOM 3633 C CA . HIS A 1 460 ? 4.936 9.097 5.322 1.00 75.69 460 HIS A CA 1
ATOM 3634 C C . HIS A 1 460 ? 4.220 10.184 6.126 1.00 75.69 460 HIS A C 1
ATOM 3636 O O . HIS A 1 460 ? 4.889 11.086 6.611 1.00 75.69 460 HIS A O 1
ATOM 3642 N N . GLY A 1 461 ? 2.897 10.096 6.285 1.00 72.25 461 GLY A N 1
ATOM 3643 C CA . GLY A 1 461 ? 2.119 10.990 7.135 1.00 72.25 461 GLY A CA 1
ATOM 3644 C C . GLY A 1 461 ? 1.771 12.365 6.547 1.00 72.25 461 GLY A C 1
ATOM 3645 O O . GLY A 1 461 ? 1.529 13.293 7.310 1.00 72.25 461 GLY A O 1
ATOM 3646 N N . ASN A 1 462 ? 1.719 12.514 5.219 1.00 75.25 462 ASN A N 1
ATOM 3647 C CA . ASN A 1 462 ? 1.450 13.803 4.559 1.00 75.25 462 ASN A CA 1
ATOM 3648 C C . ASN A 1 462 ? 0.537 13.657 3.326 1.00 75.25 462 ASN A C 1
ATOM 3650 O O . ASN A 1 462 ? 0.874 14.053 2.208 1.00 75.25 462 ASN A O 1
ATOM 3654 N N . GLU A 1 463 ? -0.656 13.093 3.519 1.00 84.12 463 GLU A N 1
ATOM 3655 C CA . GLU A 1 463 ? -1.630 12.888 2.443 1.00 84.12 463 GLU A CA 1
ATOM 3656 C C . GLU A 1 463 ? -3.025 13.383 2.836 1.00 84.12 463 GLU A C 1
ATOM 3658 O O . GLU A 1 463 ? -3.921 12.627 3.211 1.00 84.12 463 GLU A O 1
ATOM 3663 N N . GLY A 1 464 ? -3.236 14.688 2.663 1.00 78.94 464 GLY A N 1
ATOM 3664 C CA . GLY A 1 464 ? -4.491 15.358 3.011 1.00 78.94 464 GLY A CA 1
ATOM 3665 C C . GLY A 1 464 ? -5.723 14.977 2.170 1.00 78.94 464 GLY A C 1
ATOM 3666 O O . GLY A 1 464 ? -6.788 15.560 2.385 1.00 78.94 464 GLY A O 1
ATOM 3667 N N . A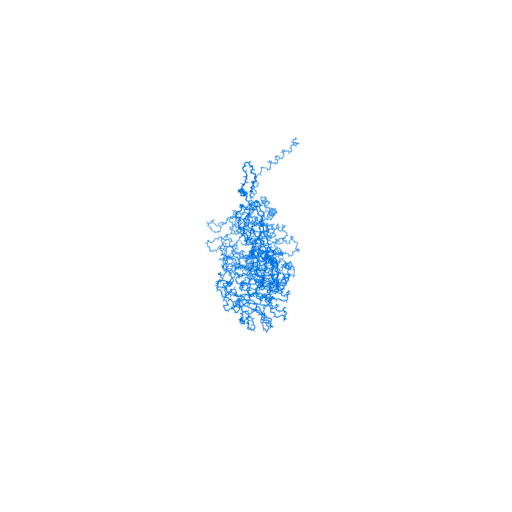SN A 1 465 ? -5.619 14.065 1.190 1.00 83.94 465 ASN A N 1
ATOM 3668 C CA . ASN A 1 465 ? -6.785 13.498 0.492 1.00 83.94 465 ASN A CA 1
ATOM 3669 C C . ASN A 1 465 ? -7.226 12.130 1.041 1.00 83.94 465 ASN A C 1
ATOM 3671 O O . ASN A 1 465 ? -8.241 11.603 0.574 1.00 83.94 465 ASN A O 1
ATOM 3675 N N . CYS A 1 466 ? -6.498 11.565 2.004 1.00 79.94 466 CYS A N 1
ATOM 3676 C CA . CYS A 1 466 ? -6.934 10.395 2.757 1.00 79.94 466 CYS A CA 1
ATOM 3677 C C . CYS A 1 466 ? -7.783 10.818 3.961 1.00 79.94 466 CYS A C 1
ATOM 3679 O O . CYS A 1 466 ? -7.623 11.910 4.505 1.00 79.94 466 CYS A O 1
ATOM 3681 N N . SER A 1 467 ? -8.694 9.942 4.396 1.00 70.88 467 SER A N 1
ATOM 3682 C CA . SER A 1 467 ? -9.494 10.178 5.611 1.00 70.88 467 SER A CA 1
ATOM 3683 C C . SER A 1 467 ? -8.627 10.253 6.875 1.00 70.88 467 SER A C 1
ATOM 3685 O O . SER A 1 467 ? -9.051 10.859 7.857 1.00 70.88 467 SER A O 1
ATOM 3687 N N . TYR A 1 468 ? -7.422 9.674 6.821 1.00 71.69 468 TYR A N 1
ATOM 3688 C CA . TYR A 1 468 ? -6.357 9.822 7.813 1.00 71.69 468 TYR A CA 1
ATOM 3689 C C . TYR A 1 468 ? -5.195 10.551 7.144 1.00 71.69 468 TYR A C 1
ATOM 3691 O O . TYR A 1 468 ? -4.520 9.980 6.286 1.00 71.69 468 TYR A O 1
ATOM 3699 N N . ASP A 1 469 ? -4.994 11.812 7.506 1.00 66.81 469 ASP A N 1
ATOM 3700 C CA . ASP A 1 469 ? -3.721 12.490 7.280 1.00 66.81 469 ASP A CA 1
ATOM 3701 C C . ASP A 1 469 ? -2.814 12.153 8.471 1.00 66.81 469 ASP A C 1
ATOM 3703 O O . ASP A 1 469 ? -3.320 11.962 9.574 1.00 66.81 469 ASP A O 1
ATOM 3707 N N . ASN A 1 470 ? -1.502 12.037 8.266 1.00 67.69 470 ASN A N 1
ATOM 3708 C CA . ASN A 1 470 ? -0.564 11.643 9.326 1.00 67.69 470 ASN A CA 1
ATOM 3709 C C . ASN A 1 470 ? -0.755 10.217 9.911 1.00 67.69 470 ASN A C 1
ATOM 3711 O O . ASN A 1 470 ? -0.562 10.015 11.100 1.00 67.69 470 ASN A O 1
ATOM 3715 N N . TRP A 1 471 ? -1.073 9.191 9.098 1.00 76.38 471 TRP A N 1
ATOM 3716 C CA . TRP A 1 471 ? -1.247 7.787 9.556 1.00 76.38 471 TRP A CA 1
ATOM 3717 C C . TRP A 1 471 ? -0.186 7.304 10.557 1.00 76.38 471 TRP A C 1
ATOM 3719 O O . TRP A 1 471 ? -0.502 6.593 11.511 1.00 76.38 471 TRP A O 1
ATOM 3729 N N . VAL A 1 472 ? 1.069 7.694 10.332 1.00 74.00 472 VAL A N 1
ATOM 3730 C CA . VAL A 1 472 ? 2.191 7.293 11.174 1.00 74.00 472 VAL A CA 1
ATOM 3731 C C . VAL A 1 472 ? 2.003 7.744 12.624 1.00 74.00 472 VAL A C 1
ATOM 3733 O O . VAL A 1 472 ? 2.254 6.930 13.503 1.00 74.00 472 VAL A O 1
ATOM 3736 N N . SER A 1 473 ? 1.456 8.938 12.893 1.00 69.25 473 SER A N 1
ATOM 3737 C CA . SER A 1 473 ? 1.190 9.389 14.270 1.00 69.25 473 SER A CA 1
ATOM 3738 C C . SER A 1 473 ? 0.165 8.533 15.015 1.00 69.25 473 SER A C 1
ATOM 3740 O O . SER A 1 473 ? 0.189 8.482 16.241 1.00 69.25 473 SER A O 1
ATOM 3742 N N . HIS A 1 474 ? -0.711 7.829 14.291 1.00 70.94 474 HIS A N 1
ATOM 3743 C CA . HIS A 1 474 ? -1.694 6.918 14.875 1.00 70.94 474 HIS A CA 1
ATOM 3744 C C . HIS A 1 474 ? -1.121 5.520 15.171 1.00 70.94 474 HIS A C 1
ATOM 3746 O O . HIS A 1 474 ? -1.744 4.767 15.910 1.00 70.94 474 HIS A O 1
ATOM 3752 N N . ILE A 1 475 ? 0.040 5.147 14.611 1.00 70.12 475 ILE A N 1
ATOM 3753 C CA . ILE A 1 475 ? 0.737 3.870 14.893 1.00 70.12 475 ILE A CA 1
ATOM 3754 C C . ILE A 1 475 ? 2.046 4.053 15.680 1.00 70.12 475 ILE A C 1
ATOM 3756 O O . ILE A 1 475 ? 2.561 3.082 16.231 1.00 70.12 475 ILE A O 1
ATOM 3760 N N . SER A 1 476 ? 2.596 5.267 15.727 1.00 61.34 476 SER A N 1
ATOM 3761 C CA . SER A 1 476 ? 3.777 5.610 16.515 1.00 61.34 476 SER A CA 1
ATOM 3762 C C . SER A 1 476 ? 3.342 6.061 17.903 1.00 61.34 476 SER A C 1
ATOM 3764 O O . SER A 1 476 ? 2.636 7.057 18.046 1.00 61.34 476 SER A O 1
ATOM 3766 N N . GLU A 1 477 ? 3.755 5.329 18.926 1.00 60.75 477 GLU A N 1
ATOM 3767 C CA . GLU A 1 477 ? 3.471 5.678 20.313 1.00 60.75 477 GLU A CA 1
ATOM 3768 C C . GLU A 1 477 ? 4.139 7.007 20.721 1.00 60.75 477 GLU A C 1
ATOM 3770 O O . GLU A 1 477 ? 5.297 7.265 20.376 1.00 60.75 477 GLU A O 1
ATOM 3775 N N . GLY A 1 478 ? 3.426 7.817 21.514 1.00 48.56 478 GLY A N 1
ATOM 3776 C CA . GLY A 1 478 ? 3.993 8.866 22.356 1.00 48.56 478 GLY A CA 1
ATOM 3777 C C . GLY A 1 478 ? 4.303 8.364 23.774 1.00 48.56 478 GLY A C 1
ATOM 3778 O O . GLY A 1 478 ? 3.416 8.266 24.611 1.00 48.56 478 GLY A O 1
ATOM 3779 N N . VAL A 1 479 ? 5.585 8.097 24.034 1.00 42.75 479 VAL A N 1
ATOM 3780 C CA . VAL A 1 479 ? 6.304 8.201 25.322 1.00 42.75 479 VAL A CA 1
ATOM 3781 C C . VAL A 1 479 ? 5.564 7.730 26.596 1.00 42.75 479 VAL A C 1
ATOM 3783 O O . VAL A 1 479 ? 5.037 8.542 27.358 1.00 42.75 479 VAL A O 1
ATOM 3786 N N . GLY A 1 480 ? 5.689 6.446 26.952 1.00 38.78 480 GLY A N 1
ATOM 3787 C CA . GLY A 1 480 ? 5.517 5.991 28.345 1.00 38.78 480 GLY A CA 1
ATOM 3788 C C . GLY A 1 480 ? 6.663 6.384 29.303 1.00 38.78 480 GLY A C 1
ATOM 3789 O O . GLY A 1 480 ? 6.452 6.500 30.512 1.00 38.78 480 GLY A O 1
ATOM 3790 N N . ASP A 1 481 ? 7.873 6.660 28.791 1.00 45.41 481 ASP A N 1
ATOM 3791 C CA . ASP A 1 481 ? 9.031 7.135 29.570 1.00 45.41 481 ASP A CA 1
ATOM 3792 C C . ASP A 1 481 ? 10.088 7.821 28.671 1.00 45.41 481 ASP A C 1
ATOM 3794 O O . ASP A 1 481 ? 10.245 7.489 27.498 1.00 45.41 481 ASP A O 1
ATOM 3798 N N . ALA A 1 482 ? 10.876 8.755 29.219 1.00 42.50 482 ALA A N 1
ATOM 3799 C CA . ALA A 1 482 ? 11.932 9.442 28.461 1.00 42.50 482 ALA A CA 1
ATOM 3800 C C . ALA A 1 482 ? 13.029 8.468 27.966 1.00 42.50 482 ALA A C 1
ATOM 3802 O O . ALA A 1 482 ? 13.739 7.885 28.795 1.00 42.50 482 ALA A O 1
ATOM 3803 N N . GLY A 1 483 ? 13.217 8.366 26.642 1.00 47.06 483 GLY A N 1
ATOM 3804 C CA . GLY A 1 483 ? 14.262 7.562 25.990 1.00 47.06 483 GLY A CA 1
ATOM 3805 C C . GLY A 1 483 ? 13.779 6.466 25.026 1.00 47.06 483 GLY A C 1
ATOM 3806 O O . GLY A 1 483 ? 14.619 5.695 24.568 1.00 47.06 483 GLY A O 1
ATOM 3807 N N . TYR A 1 484 ? 12.472 6.357 24.761 1.00 49.66 484 TYR A N 1
ATOM 3808 C CA . TYR A 1 484 ? 11.881 5.444 23.770 1.00 49.66 484 TYR A CA 1
ATOM 3809 C C . TYR A 1 484 ? 11.371 6.251 22.566 1.00 49.66 484 TYR A C 1
ATOM 3811 O O . TYR A 1 484 ? 10.739 7.288 22.762 1.00 49.66 484 TYR A O 1
ATOM 3819 N N . ASN A 1 485 ? 11.667 5.790 21.342 1.00 54.09 485 ASN A N 1
ATOM 3820 C CA . ASN A 1 485 ? 11.401 6.498 20.076 1.00 54.09 485 ASN A CA 1
ATOM 3821 C C . ASN A 1 485 ? 12.099 7.879 19.955 1.00 54.09 485 ASN A C 1
ATOM 3823 O O . ASN A 1 485 ? 11.603 8.797 19.303 1.00 54.09 485 ASN A O 1
ATOM 3827 N N . ASP A 1 486 ? 13.289 8.030 20.559 1.00 55.47 486 ASP A N 1
ATOM 3828 C CA . ASP A 1 486 ? 14.133 9.241 20.455 1.00 55.47 486 ASP A CA 1
ATOM 3829 C C . ASP A 1 486 ? 14.585 9.533 19.000 1.00 55.47 486 ASP A C 1
ATOM 3831 O O . ASP A 1 486 ? 15.116 10.613 18.720 1.00 55.47 486 ASP A O 1
ATOM 3835 N N . GLU A 1 487 ? 14.386 8.571 18.088 1.00 60.62 487 GLU A N 1
ATOM 3836 C CA . GLU A 1 487 ? 14.849 8.603 16.700 1.00 60.62 487 GLU A CA 1
ATOM 3837 C C . GLU A 1 487 ? 13.759 9.003 15.678 1.00 60.62 487 GLU A C 1
ATOM 3839 O O . GLU A 1 487 ? 14.042 9.119 14.483 1.00 60.62 487 GLU A O 1
ATOM 3844 N N . GLY A 1 488 ? 12.523 9.268 16.122 1.00 63.31 488 GLY A N 1
ATOM 3845 C CA . GLY A 1 488 ? 11.461 9.852 15.294 1.00 63.31 488 GLY A CA 1
ATOM 3846 C C . GLY A 1 488 ? 11.605 11.380 15.111 1.00 63.31 488 GLY A C 1
ATOM 3847 O O . GLY A 1 488 ? 12.181 12.063 15.962 1.00 63.31 488 GLY A O 1
ATOM 3848 N N . PRO A 1 489 ? 11.103 11.976 14.008 1.00 62.44 489 PRO A N 1
ATOM 3849 C CA . PRO A 1 489 ? 11.021 13.433 13.874 1.00 62.44 489 PRO A CA 1
ATOM 3850 C C . PRO A 1 489 ? 10.241 14.079 15.025 1.00 62.44 489 PRO A C 1
ATOM 3852 O O . PRO A 1 489 ? 9.113 13.694 15.307 1.00 62.44 489 PRO A O 1
ATOM 3855 N N . VAL A 1 490 ? 10.795 15.126 15.637 1.00 58.72 490 VAL A N 1
ATOM 3856 C CA . VAL A 1 490 ? 10.128 15.862 16.732 1.00 58.72 490 VAL A CA 1
ATOM 3857 C C . VAL A 1 490 ? 8.890 16.638 16.278 1.00 58.72 490 VAL A C 1
ATOM 3859 O O . VAL A 1 490 ? 8.134 17.130 17.107 1.00 58.72 490 VAL A O 1
ATOM 3862 N N . GLU A 1 491 ? 8.727 16.817 14.967 1.00 57.28 491 GLU A N 1
ATOM 3863 C CA . GLU A 1 491 ? 7.556 17.421 14.336 1.00 57.28 491 GLU A CA 1
ATOM 3864 C C . GLU A 1 491 ? 6.418 16.421 14.089 1.00 57.28 491 GLU A C 1
ATOM 3866 O O . GLU A 1 491 ? 5.346 16.845 13.654 1.00 57.28 491 GLU A O 1
ATOM 3871 N N . LEU A 1 492 ? 6.630 15.117 14.326 1.00 58.59 492 LEU A N 1
ATOM 3872 C CA . LEU A 1 492 ? 5.502 14.207 14.502 1.00 58.59 492 LEU A CA 1
ATOM 3873 C C . LEU A 1 492 ? 4.861 14.525 15.824 1.00 58.59 492 LEU A C 1
ATOM 3875 O O . LEU A 1 492 ? 5.439 14.307 16.886 1.00 58.59 492 LEU A O 1
ATOM 3879 N N . ASP A 1 493 ? 3.646 15.018 15.716 1.00 57.69 493 ASP A N 1
ATOM 3880 C CA . ASP A 1 493 ? 2.735 15.085 16.830 1.00 57.69 493 ASP A CA 1
ATOM 3881 C C . ASP A 1 493 ? 2.320 13.650 17.188 1.00 57.69 493 ASP A C 1
ATOM 3883 O O . ASP A 1 493 ? 1.375 13.085 16.641 1.00 57.69 493 ASP A O 1
ATOM 3887 N N . VAL A 1 494 ? 3.156 12.984 17.983 1.00 60.31 494 VAL A N 1
ATOM 3888 C CA . VAL A 1 494 ? 2.874 11.662 18.543 1.00 60.31 494 VAL A CA 1
ATOM 3889 C C . VAL A 1 494 ? 1.788 11.826 19.590 1.00 60.31 494 VAL A C 1
ATOM 3891 O O . VAL A 1 494 ? 1.944 12.655 20.477 1.00 60.31 494 VAL A O 1
ATOM 3894 N N . GLN A 1 495 ? 0.718 11.029 19.531 1.00 57.44 495 GLN A N 1
ATOM 3895 C CA . GLN A 1 495 ? -0.301 11.104 20.577 1.00 57.44 495 GLN A CA 1
ATOM 3896 C C . GLN A 1 495 ? 0.318 10.683 21.915 1.00 57.44 495 GLN A C 1
ATOM 3898 O O . GLN A 1 495 ? 0.692 9.528 22.107 1.00 57.44 495 GLN A O 1
ATOM 3903 N N . THR A 1 496 ? 0.451 11.625 22.837 1.00 56.00 496 THR A N 1
ATOM 3904 C CA . THR A 1 496 ? 1.096 11.427 24.139 1.00 56.00 496 THR A CA 1
ATOM 3905 C C . THR A 1 496 ? 0.102 11.016 25.222 1.00 56.00 496 THR A C 1
ATOM 3907 O O . THR A 1 496 ? 0.394 10.149 26.046 1.00 56.00 496 THR A O 1
ATOM 3910 N N . GLU A 1 497 ? -1.104 11.592 25.220 1.00 52.28 497 GLU A N 1
ATOM 3911 C CA . GLU A 1 497 ? -2.085 11.395 26.303 1.00 52.28 497 GLU A CA 1
ATOM 3912 C C . GLU A 1 497 ? -3.447 10.858 25.809 1.00 52.28 497 GLU A C 1
ATOM 3914 O O . GLU A 1 497 ? -4.333 10.549 26.612 1.00 52.28 497 GLU A O 1
ATOM 3919 N N . GLY A 1 498 ? -3.577 10.655 24.490 1.00 54.91 498 GLY A N 1
ATOM 3920 C CA . GLY A 1 498 ? -4.814 10.285 23.799 1.00 54.91 498 GLY A CA 1
ATOM 3921 C C . GLY A 1 498 ? -4.830 8.924 23.093 1.00 54.91 498 GLY A C 1
ATOM 3922 O O . GLY A 1 498 ? -5.673 8.751 22.233 1.00 54.91 498 GLY A O 1
ATOM 3923 N N . PHE A 1 499 ? -3.959 7.953 23.385 1.00 61.50 499 PHE A N 1
ATOM 3924 C CA . PHE A 1 499 ? -4.024 6.629 22.727 1.00 61.50 499 PHE A CA 1
ATOM 3925 C C . PHE A 1 499 ? -5.043 5.664 23.365 1.00 61.50 499 PHE A C 1
ATOM 3927 O O . PHE A 1 499 ? -5.177 5.605 24.591 1.00 61.50 499 PHE A O 1
ATOM 3934 N N . GLY A 1 500 ? -5.694 4.835 22.537 1.00 60.62 500 GLY A N 1
ATOM 3935 C CA . GLY A 1 500 ? -6.412 3.629 22.979 1.00 60.62 500 GLY A CA 1
ATOM 3936 C C . GLY A 1 500 ? -5.474 2.468 23.347 1.00 60.62 500 GLY A C 1
ATOM 3937 O O . GLY A 1 500 ? -4.290 2.489 23.015 1.00 60.62 500 GLY A O 1
ATOM 3938 N N . ASN A 1 501 ? -5.983 1.439 24.034 1.00 67.12 501 ASN A N 1
ATOM 3939 C CA . ASN A 1 501 ? -5.206 0.242 24.398 1.00 67.12 501 ASN A CA 1
ATOM 3940 C C . ASN A 1 501 ? -5.259 -0.822 23.294 1.00 67.12 501 ASN A C 1
ATOM 3942 O O . ASN A 1 501 ? -6.330 -1.100 22.753 1.00 67.12 501 ASN A O 1
ATOM 3946 N N . PHE A 1 502 ? -4.125 -1.473 23.007 1.00 74.88 502 PHE A N 1
ATOM 3947 C CA . PHE A 1 502 ? -4.108 -2.614 22.087 1.00 74.88 502 PHE A CA 1
ATOM 3948 C C . PHE A 1 502 ? -4.934 -3.765 22.671 1.00 74.88 502 PHE A C 1
ATOM 3950 O O . PHE A 1 502 ? -4.692 -4.195 23.794 1.00 74.88 502 PHE A O 1
ATOM 3957 N N . GLN A 1 503 ? -5.879 -4.310 21.907 1.00 77.50 503 GLN A N 1
ATOM 3958 C CA . GLN A 1 503 ? -6.736 -5.393 22.392 1.00 77.50 503 GLN A CA 1
ATOM 3959 C C . GLN A 1 503 ? -6.316 -6.741 21.810 1.00 77.50 503 GLN A C 1
ATOM 3961 O O . GLN A 1 503 ? -6.262 -6.919 20.601 1.00 77.50 503 GLN A O 1
ATOM 3966 N N . ILE A 1 504 ? -6.095 -7.758 22.642 1.00 80.06 504 ILE A N 1
ATOM 3967 C CA . ILE A 1 504 ? -5.972 -9.135 22.139 1.00 80.06 504 ILE A CA 1
ATOM 3968 C C . ILE A 1 504 ? -7.361 -9.735 21.956 1.00 80.06 504 ILE A C 1
ATOM 3970 O O . ILE A 1 504 ? -8.218 -9.601 22.829 1.00 80.06 504 ILE A O 1
ATOM 3974 N N . ILE A 1 505 ? -7.566 -10.489 20.871 1.00 84.00 505 ILE A N 1
ATOM 3975 C CA . ILE A 1 505 ? -8.810 -11.235 20.688 1.00 84.00 505 ILE A CA 1
ATOM 3976 C C . ILE A 1 505 ? -8.930 -12.319 21.786 1.00 84.00 505 ILE A C 1
ATOM 3978 O O . ILE A 1 505 ? -8.089 -13.228 21.835 1.00 84.00 505 ILE A O 1
ATOM 3982 N N . PRO A 1 506 ? -9.979 -12.276 22.636 1.00 80.75 506 PRO A N 1
ATOM 3983 C CA . PRO A 1 506 ? -10.186 -13.190 23.764 1.00 80.75 506 PRO A CA 1
ATOM 3984 C C . PRO A 1 506 ? -10.008 -14.672 23.414 1.00 80.75 506 PRO A C 1
ATOM 3986 O O . PRO A 1 506 ? -10.441 -15.118 22.353 1.00 80.75 506 PRO A O 1
ATOM 3989 N N . ASP A 1 507 ? -9.400 -15.462 24.309 1.00 84.12 507 ASP A N 1
ATOM 3990 C CA . ASP A 1 507 ? -9.294 -16.929 24.180 1.00 84.12 507 ASP A CA 1
ATOM 3991 C C . ASP A 1 507 ? -10.580 -17.634 24.631 1.00 84.12 507 ASP A C 1
ATOM 3993 O O . ASP A 1 507 ? -10.621 -18.362 25.629 1.00 84.12 507 ASP A O 1
ATOM 3997 N N . ASP A 1 508 ? -11.662 -17.361 23.909 1.00 79.50 508 ASP A N 1
ATOM 3998 C CA . ASP A 1 508 ? -12.973 -17.962 24.101 1.00 79.50 508 ASP A CA 1
ATOM 3999 C C . ASP A 1 508 ? -13.704 -18.187 22.765 1.00 79.50 508 ASP A C 1
ATOM 4001 O O . ASP A 1 508 ? -13.159 -17.998 21.678 1.00 79.50 508 ASP A O 1
ATOM 4005 N N . VAL A 1 509 ? -14.949 -18.666 22.852 1.00 70.12 509 VAL A N 1
ATOM 4006 C CA . VAL A 1 509 ? -15.761 -19.013 21.677 1.00 70.12 509 VAL A CA 1
ATOM 4007 C C . VAL A 1 509 ? -16.043 -17.789 20.806 1.00 70.12 509 VAL A C 1
ATOM 4009 O O . VAL A 1 509 ? -16.126 -17.927 19.586 1.00 70.12 509 VAL A O 1
ATOM 4012 N N . ASP A 1 510 ? -16.186 -16.612 21.405 1.00 68.75 510 ASP A N 1
ATOM 4013 C CA . ASP A 1 510 ? -16.559 -15.398 20.685 1.00 68.75 510 ASP A CA 1
ATOM 4014 C C . ASP A 1 510 ? -15.335 -14.803 19.991 1.00 68.75 510 ASP A C 1
ATOM 4016 O O . ASP A 1 510 ? -15.405 -14.473 18.805 1.00 68.75 510 ASP A O 1
ATOM 4020 N N . GLY A 1 511 ? -14.177 -14.819 20.656 1.00 77.06 511 GLY A N 1
ATOM 4021 C CA . GLY A 1 511 ? -12.902 -14.507 20.025 1.00 77.06 511 GLY A CA 1
ATOM 4022 C C . GLY A 1 511 ? -12.531 -15.483 18.901 1.00 77.06 511 GLY A C 1
ATOM 4023 O O . GLY A 1 511 ? -12.098 -15.052 17.836 1.00 77.06 511 GLY A O 1
ATOM 4024 N N . ASP A 1 512 ? -12.766 -16.791 19.064 1.00 80.75 512 ASP A N 1
ATOM 4025 C CA . ASP A 1 512 ? -12.563 -17.770 17.981 1.00 80.75 512 ASP A CA 1
ATOM 4026 C C . ASP A 1 512 ? -13.462 -17.464 16.769 1.00 80.75 512 ASP A C 1
ATOM 4028 O O . ASP A 1 512 ? -13.027 -17.518 15.617 1.00 80.75 512 ASP A O 1
ATOM 4032 N N . ASN A 1 513 ? -14.724 -17.114 17.021 1.00 78.44 513 ASN A N 1
ATOM 4033 C CA . ASN A 1 513 ? -15.672 -16.729 15.980 1.00 78.44 513 ASN A CA 1
ATOM 4034 C C . ASN A 1 513 ? -15.284 -15.409 15.288 1.00 78.44 513 ASN A C 1
ATOM 4036 O O . ASN A 1 513 ? -15.616 -15.231 14.112 1.00 78.44 513 ASN A O 1
ATOM 4040 N N . LEU A 1 514 ? -14.622 -14.496 16.003 1.00 83.25 514 LEU A N 1
ATOM 4041 C CA . LEU A 1 514 ? -14.101 -13.238 15.472 1.00 83.25 514 LEU A CA 1
ATOM 4042 C C . LEU A 1 514 ? -12.876 -13.464 14.575 1.00 83.25 514 LEU A C 1
ATOM 4044 O O . LEU A 1 514 ? -12.831 -12.923 13.473 1.00 83.25 514 LEU A O 1
ATOM 4048 N N . LEU A 1 515 ? -11.939 -14.328 14.983 1.00 88.62 515 LEU A N 1
ATOM 4049 C CA . LEU A 1 515 ? -10.795 -14.733 14.150 1.00 88.62 515 LEU A CA 1
ATOM 4050 C C . LEU A 1 515 ? -11.261 -15.345 12.820 1.00 88.62 515 LEU A C 1
ATOM 4052 O O . LEU A 1 515 ? -10.754 -14.987 11.759 1.00 88.62 515 LEU A O 1
ATOM 4056 N N . ILE A 1 516 ? -12.285 -16.207 12.860 1.00 86.56 516 ILE A N 1
ATOM 4057 C CA . ILE A 1 516 ? -12.900 -16.777 11.648 1.00 86.56 516 ILE A CA 1
ATOM 4058 C C . ILE A 1 516 ? -13.483 -15.675 10.752 1.00 86.56 516 ILE A C 1
ATOM 4060 O O . ILE A 1 516 ? -13.320 -15.726 9.536 1.00 86.56 516 ILE A O 1
ATOM 4064 N N . ALA A 1 517 ? -14.150 -14.676 11.336 1.00 85.94 517 ALA A N 1
ATOM 4065 C CA . ALA A 1 517 ? -14.722 -13.577 10.565 1.00 85.94 517 ALA A CA 1
ATOM 4066 C C . ALA A 1 517 ? -13.635 -12.744 9.863 1.00 85.94 517 ALA A C 1
ATOM 4068 O O . ALA A 1 517 ? -13.787 -12.432 8.684 1.00 85.94 517 ALA A O 1
ATOM 4069 N N . PHE A 1 518 ? -12.524 -12.441 10.543 1.00 91.25 518 PHE A N 1
ATOM 4070 C CA . PHE A 1 518 ? -11.379 -11.769 9.922 1.00 91.25 518 PHE A CA 1
ATOM 4071 C C . PHE A 1 518 ? -10.761 -12.599 8.797 1.00 91.25 518 PHE A C 1
ATOM 4073 O O . PHE A 1 518 ? -10.534 -12.070 7.712 1.00 91.25 518 PHE A O 1
ATOM 4080 N N . TYR A 1 519 ? -10.553 -13.901 9.009 1.00 93.56 519 TYR A N 1
ATOM 4081 C CA . TYR A 1 519 ? -10.054 -14.799 7.966 1.00 93.56 519 TYR A CA 1
ATOM 4082 C C . TYR A 1 519 ? -10.932 -14.762 6.701 1.00 93.56 519 TYR A C 1
ATOM 4084 O O . TYR A 1 519 ? -10.418 -14.658 5.583 1.00 93.56 519 TYR A O 1
ATOM 4092 N N . ASP A 1 520 ? -12.260 -14.792 6.865 1.00 91.81 520 ASP A N 1
ATOM 4093 C CA . ASP A 1 520 ? -13.209 -14.696 5.750 1.00 91.81 520 ASP A CA 1
ATOM 4094 C C . ASP A 1 520 ? -13.132 -13.320 5.053 1.00 91.81 520 ASP A C 1
ATOM 4096 O O . ASP A 1 520 ? -13.145 -13.253 3.821 1.00 91.81 520 ASP A O 1
ATOM 4100 N N . VAL A 1 521 ? -12.998 -12.221 5.811 1.00 92.25 521 VAL A N 1
ATOM 4101 C CA . VAL A 1 521 ? -12.802 -10.865 5.259 1.00 92.25 521 VAL A CA 1
ATOM 4102 C C . VAL A 1 521 ? -11.533 -10.799 4.412 1.00 92.25 521 VAL A C 1
ATOM 4104 O O . VAL A 1 521 ? -11.600 -10.355 3.266 1.00 92.25 521 VAL A O 1
ATOM 4107 N N . PHE A 1 522 ? -10.396 -11.260 4.942 1.00 95.25 522 PHE A N 1
ATOM 4108 C CA . PHE A 1 522 ? -9.114 -11.247 4.234 1.00 95.25 522 PHE A CA 1
ATOM 4109 C C . PHE A 1 522 ? -9.150 -12.104 2.973 1.00 95.25 522 PHE A C 1
ATOM 4111 O O . PHE A 1 522 ? -8.716 -11.659 1.914 1.00 95.25 522 PHE A O 1
ATOM 4118 N N . THR A 1 523 ? -9.758 -13.289 3.050 1.00 94.38 523 THR A N 1
ATOM 4119 C CA . THR A 1 523 ? -9.932 -14.173 1.891 1.00 94.38 523 THR A CA 1
ATOM 4120 C C . THR A 1 523 ? -10.670 -13.468 0.750 1.00 94.38 523 THR A C 1
ATOM 4122 O O . THR A 1 523 ? -10.251 -13.537 -0.406 1.00 94.38 523 THR A O 1
ATOM 4125 N N . GLU A 1 524 ? -11.765 -12.766 1.051 1.00 94.06 524 GLU A N 1
ATOM 4126 C CA . GLU A 1 524 ? -12.541 -12.039 0.042 1.00 94.06 524 GLU A CA 1
ATOM 4127 C C . GLU A 1 524 ? -11.826 -10.765 -0.438 1.00 94.06 524 GLU A C 1
ATOM 4129 O O . GLU A 1 524 ? -11.887 -10.434 -1.626 1.00 94.06 524 GLU A O 1
ATOM 4134 N N . LEU A 1 525 ? -11.119 -10.066 0.457 1.00 93.81 525 LEU A N 1
ATOM 4135 C CA . LEU A 1 525 ? -10.326 -8.877 0.139 1.00 93.81 525 LEU A CA 1
ATOM 4136 C C . LEU A 1 525 ? -9.196 -9.209 -0.844 1.00 93.81 525 LEU A C 1
ATOM 4138 O O . LEU A 1 525 ? -9.089 -8.560 -1.885 1.00 93.81 525 LEU A O 1
ATOM 4142 N N . PHE A 1 526 ? -8.405 -10.248 -0.564 1.00 93.50 526 PHE A N 1
ATOM 4143 C CA . PHE A 1 526 ? -7.271 -10.663 -1.400 1.00 93.50 526 PHE A CA 1
ATOM 4144 C C . PHE A 1 526 ? -7.722 -11.197 -2.766 1.00 93.50 526 PHE A C 1
ATOM 4146 O O . PHE A 1 526 ? -7.021 -11.047 -3.762 1.00 93.50 526 PHE A O 1
ATOM 4153 N N . GLN A 1 527 ? -8.942 -11.736 -2.860 1.00 90.81 527 GLN A N 1
ATOM 4154 C CA . GLN A 1 527 ? -9.566 -12.114 -4.135 1.00 90.81 527 GLN A CA 1
ATOM 4155 C C . GLN A 1 527 ? -10.128 -10.922 -4.933 1.00 90.81 527 GLN A C 1
ATOM 4157 O O . GLN A 1 527 ? -10.621 -11.112 -6.049 1.00 90.81 527 GLN A O 1
ATOM 4162 N N . GLY A 1 528 ? -10.096 -9.705 -4.381 1.00 89.19 528 GLY A N 1
ATOM 4163 C CA . GLY A 1 528 ? -10.663 -8.503 -4.996 1.00 89.19 528 GLY A CA 1
ATOM 4164 C C . GLY A 1 528 ? -12.192 -8.415 -4.905 1.00 89.19 528 GLY A C 1
ATOM 4165 O O . GLY A 1 528 ? -12.813 -7.580 -5.570 1.00 89.19 528 GLY A O 1
ATOM 4166 N N . ASN A 1 529 ? -12.839 -9.240 -4.076 1.00 91.06 529 ASN A N 1
ATOM 4167 C CA . ASN A 1 529 ? -14.289 -9.237 -3.874 1.00 91.06 529 ASN A CA 1
ATOM 4168 C C . ASN A 1 529 ? -14.700 -8.170 -2.846 1.00 91.06 529 ASN A C 1
ATOM 4170 O O . ASN A 1 529 ? -15.379 -8.458 -1.860 1.00 91.06 529 ASN A O 1
ATOM 4174 N N . LEU A 1 530 ? -14.337 -6.907 -3.094 1.00 88.25 530 LEU A N 1
ATOM 4175 C CA . LEU A 1 530 ? -14.448 -5.823 -2.108 1.00 88.25 530 LEU A CA 1
ATOM 4176 C C . LEU A 1 530 ? -15.859 -5.641 -1.542 1.00 88.25 530 LEU A C 1
ATOM 4178 O O . LEU A 1 530 ? -16.026 -5.358 -0.365 1.00 88.25 530 LEU A O 1
ATOM 4182 N N . GLY A 1 531 ? -16.895 -5.821 -2.365 1.00 83.12 531 GLY A N 1
ATOM 4183 C CA . GLY A 1 531 ? -18.277 -5.725 -1.893 1.00 83.12 531 GLY A CA 1
ATOM 4184 C C . GLY A 1 531 ? -18.677 -6.869 -0.955 1.00 83.12 531 GLY A C 1
ATOM 4185 O O . GLY A 1 531 ? -19.532 -6.677 -0.099 1.00 83.12 531 GLY A O 1
ATOM 4186 N N . VAL A 1 532 ? -18.093 -8.061 -1.104 1.00 86.00 532 VAL A N 1
ATOM 4187 C CA . VAL A 1 532 ? -18.330 -9.187 -0.185 1.00 86.00 532 VAL A CA 1
ATOM 4188 C C . VAL A 1 532 ? -17.556 -8.956 1.106 1.00 86.00 532 VAL A C 1
ATOM 4190 O O . VAL A 1 532 ? -18.170 -9.002 2.168 1.00 86.00 532 VAL A O 1
ATOM 4193 N N . ALA A 1 533 ? -16.271 -8.607 1.006 1.00 88.19 533 ALA A N 1
ATOM 4194 C CA . ALA A 1 533 ? -15.434 -8.267 2.154 1.00 88.19 533 ALA A CA 1
ATOM 4195 C C . ALA A 1 533 ? -16.060 -7.139 2.999 1.00 88.19 533 ALA A C 1
ATOM 4197 O O . ALA A 1 533 ? -16.253 -7.303 4.200 1.00 88.19 533 ALA A O 1
ATOM 4198 N N . GLN A 1 534 ? -16.527 -6.055 2.368 1.00 83.38 534 GLN A N 1
ATOM 4199 C CA . GLN A 1 534 ? -17.196 -4.954 3.070 1.00 83.38 534 GLN A CA 1
ATOM 4200 C C . GLN A 1 534 ? -18.508 -5.388 3.736 1.00 83.38 534 GLN A C 1
ATOM 4202 O O . GLN A 1 534 ? -18.838 -4.909 4.815 1.00 83.38 534 GLN A O 1
ATOM 4207 N N . ASN A 1 535 ? -19.267 -6.308 3.129 1.00 78.31 535 ASN A N 1
ATOM 4208 C CA . ASN A 1 535 ? -20.469 -6.849 3.768 1.00 78.31 535 ASN A CA 1
ATOM 4209 C C . ASN A 1 535 ? -20.129 -7.742 4.969 1.00 78.31 535 ASN A C 1
ATOM 4211 O O . ASN A 1 535 ? -20.885 -7.749 5.935 1.00 78.31 535 ASN A O 1
ATOM 4215 N N . LEU A 1 536 ? -19.016 -8.477 4.941 1.00 79.69 536 LEU A N 1
ATOM 4216 C CA . LEU A 1 536 ? -18.567 -9.265 6.092 1.00 79.69 536 LEU A CA 1
ATOM 4217 C C . LEU A 1 536 ? -18.169 -8.365 7.274 1.00 79.69 536 LEU A C 1
ATOM 4219 O O . LEU A 1 536 ? -18.445 -8.722 8.414 1.00 79.69 536 LEU A O 1
ATOM 4223 N N . LEU A 1 537 ? -17.662 -7.154 7.012 1.00 76.69 537 LEU A N 1
ATOM 4224 C CA . LEU A 1 537 ? -17.421 -6.130 8.042 1.00 76.69 537 LEU A CA 1
ATOM 4225 C C . LEU A 1 537 ? -18.707 -5.550 8.663 1.00 76.69 537 LEU A C 1
ATOM 4227 O O . LEU A 1 537 ? -18.652 -4.925 9.716 1.00 76.69 537 LEU A O 1
ATOM 4231 N N . THR A 1 538 ? -19.880 -5.764 8.050 1.00 63.22 538 THR A N 1
ATOM 4232 C CA . THR A 1 538 ? -21.177 -5.349 8.634 1.00 63.22 538 THR A CA 1
ATOM 4233 C C . THR A 1 538 ? -21.721 -6.330 9.673 1.00 63.22 538 THR A C 1
ATOM 4235 O O . THR A 1 538 ? -22.808 -6.116 10.217 1.00 63.22 538 THR A O 1
ATOM 4238 N N . ASP A 1 539 ? -20.993 -7.416 9.943 1.00 59.56 539 ASP A N 1
ATOM 4239 C CA . ASP A 1 539 ? -21.285 -8.306 11.057 1.00 59.56 539 ASP A CA 1
ATOM 4240 C C . ASP A 1 539 ? -21.311 -7.513 12.373 1.00 59.56 539 ASP A C 1
ATOM 4242 O O . ASP A 1 539 ? -20.444 -6.678 12.619 1.00 59.56 539 ASP A O 1
ATOM 4246 N N . ALA A 1 540 ? -22.300 -7.769 13.235 1.00 51.88 540 ALA A N 1
ATOM 4247 C CA . ALA A 1 540 ? -22.439 -7.070 14.514 1.00 51.88 540 ALA A CA 1
ATOM 4248 C C . ALA A 1 540 ? -21.192 -7.208 15.412 1.00 51.88 540 ALA A C 1
ATOM 4250 O O . ALA A 1 540 ? -20.961 -6.355 16.260 1.00 51.88 540 ALA A O 1
ATOM 4251 N N . ARG A 1 541 ? -20.365 -8.239 15.199 1.00 57.66 541 ARG A N 1
ATOM 4252 C CA . ARG A 1 541 ? -19.100 -8.463 15.916 1.00 57.66 541 ARG A CA 1
ATOM 4253 C C . ARG A 1 541 ? -17.954 -7.553 15.446 1.00 57.66 541 ARG A C 1
ATOM 4255 O O . ARG A 1 541 ? -16.975 -7.419 16.164 1.00 57.66 541 ARG A O 1
ATOM 4262 N N . LEU A 1 542 ? -18.069 -6.954 14.257 1.00 60.66 542 LEU A N 1
ATOM 4263 C CA . LEU A 1 542 ? -17.075 -6.067 13.620 1.00 60.66 542 LEU A CA 1
ATOM 4264 C C . LEU A 1 542 ? -17.618 -4.639 13.390 1.00 60.66 542 LEU A C 1
ATOM 4266 O O . LEU A 1 542 ? -16.945 -3.791 12.802 1.00 60.66 542 LEU A O 1
ATOM 4270 N N . GLY A 1 543 ? -18.864 -4.391 13.808 1.00 54.47 543 GLY A N 1
ATOM 4271 C CA . GLY A 1 543 ? -19.725 -3.332 13.290 1.00 54.47 543 GLY A CA 1
ATOM 4272 C C . GLY A 1 543 ? -19.127 -1.927 13.348 1.00 54.47 543 GLY A C 1
ATOM 4273 O O . GLY A 1 543 ? -19.035 -1.332 14.416 1.00 54.47 543 GLY A O 1
ATOM 4274 N N . GLY A 1 544 ? -18.804 -1.373 12.174 1.00 60.56 544 GLY A N 1
ATOM 4275 C CA . GLY A 1 544 ? -18.392 0.026 11.997 1.00 60.56 544 GLY A CA 1
ATOM 4276 C C . GLY A 1 544 ? -16.972 0.357 12.463 1.00 60.56 544 GLY A C 1
ATOM 4277 O O . GLY A 1 544 ? -16.618 1.529 12.480 1.00 60.56 544 GLY A O 1
ATOM 4278 N N . LYS A 1 545 ? -16.181 -0.654 12.840 1.00 73.00 545 LYS A N 1
ATOM 4279 C CA . LYS A 1 545 ? -14.824 -0.487 13.381 1.00 73.00 545 LYS A CA 1
ATOM 4280 C C . LYS A 1 545 ? -13.726 -0.650 12.337 1.00 73.00 545 LYS A C 1
ATOM 4282 O O . LYS A 1 545 ? -12.626 -0.164 12.534 1.00 73.00 545 LYS A O 1
ATOM 4287 N N . TYR A 1 546 ? -14.028 -1.314 11.225 1.00 82.25 546 TYR A N 1
ATOM 4288 C CA . TYR A 1 546 ? -13.126 -1.479 10.090 1.00 82.25 546 TYR A CA 1
ATOM 4289 C C . TYR A 1 546 ? -13.822 -1.078 8.797 1.00 82.25 546 TYR A C 1
ATOM 4291 O O . TYR A 1 546 ? -15.025 -1.294 8.616 1.00 82.25 546 TYR A O 1
ATOM 4299 N N . GLU A 1 547 ? -13.039 -0.548 7.871 1.00 84.44 547 GLU A N 1
ATOM 4300 C CA . GLU A 1 547 ? -13.501 -0.138 6.554 1.00 84.44 547 GLU A CA 1
ATOM 4301 C C . GLU A 1 547 ? -12.518 -0.544 5.460 1.00 84.44 547 GLU A C 1
ATOM 4303 O O . GLU A 1 547 ? -11.317 -0.691 5.693 1.00 84.44 547 GLU A O 1
ATOM 4308 N N . ILE A 1 548 ? -13.048 -0.727 4.248 1.00 89.19 548 ILE A N 1
ATOM 4309 C CA . ILE A 1 548 ? -12.240 -0.943 3.052 1.00 89.19 548 ILE A CA 1
ATOM 4310 C C . ILE A 1 548 ? -12.244 0.340 2.224 1.00 89.19 548 ILE A C 1
ATOM 4312 O O . ILE A 1 548 ? -13.279 0.763 1.691 1.00 89.19 548 ILE A O 1
ATOM 4316 N N . ALA A 1 549 ? -11.059 0.919 2.069 1.00 89.31 549 ALA A N 1
ATOM 4317 C CA . ALA A 1 549 ? -10.791 2.033 1.178 1.00 89.31 549 ALA A CA 1
ATOM 4318 C C . ALA A 1 549 ? -10.093 1.547 -0.100 1.00 89.31 549 ALA A C 1
ATOM 4320 O O . ALA A 1 549 ? -9.314 0.597 -0.101 1.00 89.31 549 ALA A O 1
ATOM 4321 N N . THR A 1 550 ? -10.392 2.197 -1.220 1.00 92.56 550 THR A N 1
ATOM 4322 C CA . THR A 1 550 ? -9.614 2.102 -2.457 1.00 92.56 550 THR A CA 1
ATOM 4323 C C . THR A 1 550 ? -8.840 3.402 -2.628 1.00 92.56 550 THR A C 1
ATOM 4325 O O . THR A 1 550 ? -9.462 4.444 -2.842 1.00 92.56 550 THR A O 1
ATOM 4328 N N . ILE A 1 551 ? -7.512 3.338 -2.540 1.00 92.56 551 ILE A N 1
ATOM 4329 C CA . ILE A 1 551 ? -6.620 4.478 -2.773 1.00 92.56 551 ILE A CA 1
ATOM 4330 C C . ILE A 1 551 ? -6.191 4.458 -4.241 1.00 92.56 551 ILE A C 1
ATOM 4332 O O . ILE A 1 551 ? -5.576 3.496 -4.695 1.00 92.56 551 ILE A O 1
ATOM 4336 N N . ASN A 1 552 ? -6.547 5.503 -4.985 1.00 92.44 552 ASN A N 1
ATOM 4337 C CA . ASN A 1 552 ? -6.187 5.692 -6.387 1.00 92.44 552 ASN A CA 1
ATOM 4338 C C . ASN A 1 552 ? -4.955 6.610 -6.482 1.00 92.44 552 ASN A C 1
ATOM 4340 O O . ASN A 1 552 ? -5.096 7.834 -6.388 1.00 92.44 552 ASN A O 1
ATOM 4344 N N . ASP A 1 553 ? -3.777 6.034 -6.723 1.00 91.56 553 ASP A N 1
ATOM 4345 C CA . ASP A 1 553 ? -2.497 6.747 -6.799 1.00 91.56 553 ASP A CA 1
ATOM 4346 C C . ASP A 1 553 ? -1.989 6.807 -8.246 1.00 91.56 553 ASP A C 1
ATOM 4348 O O . ASP A 1 553 ? -1.378 5.872 -8.760 1.00 91.56 553 ASP A O 1
ATOM 4352 N N . GLY A 1 554 ? -2.296 7.899 -8.954 1.00 79.00 554 GLY A N 1
ATOM 4353 C CA . GLY A 1 554 ? -1.646 8.241 -10.230 1.00 79.00 554 GLY A CA 1
ATOM 4354 C C . GLY A 1 554 ? -1.802 7.251 -11.400 1.00 79.00 554 GLY A C 1
ATOM 4355 O O . GLY A 1 554 ? -1.285 7.528 -12.484 1.00 79.00 554 GLY A O 1
ATOM 4356 N N . GLY A 1 555 ? -2.532 6.146 -11.228 1.00 77.75 555 GLY A N 1
ATOM 4357 C CA . GLY A 1 555 ? -2.640 5.052 -12.197 1.00 77.75 555 GLY A CA 1
ATOM 4358 C C . GLY A 1 555 ? -2.769 3.664 -11.564 1.00 77.75 555 GLY A C 1
ATOM 4359 O O . GLY A 1 555 ? -3.302 2.777 -12.232 1.00 77.75 555 GLY A O 1
ATOM 4360 N N . ASP A 1 556 ? -2.356 3.510 -10.303 1.00 85.56 556 ASP A N 1
ATOM 4361 C CA . ASP A 1 556 ? -2.460 2.273 -9.531 1.00 85.56 556 ASP A CA 1
ATOM 4362 C C . ASP A 1 556 ? -3.557 2.377 -8.465 1.00 85.56 556 ASP A C 1
ATOM 4364 O O . ASP A 1 556 ? -3.747 3.419 -7.836 1.00 85.56 556 ASP A O 1
ATOM 4368 N N . ASP A 1 557 ? -4.300 1.288 -8.279 1.00 91.12 557 ASP A N 1
ATOM 4369 C CA . ASP A 1 557 ? -5.345 1.183 -7.263 1.00 91.12 557 ASP A CA 1
ATOM 4370 C C . ASP A 1 557 ? -4.841 0.267 -6.153 1.00 91.12 557 ASP A C 1
ATOM 4372 O O . ASP A 1 557 ? -4.441 -0.851 -6.451 1.00 91.12 557 ASP A O 1
ATOM 4376 N N . TYR A 1 558 ? -4.928 0.694 -4.895 1.00 94.00 558 TYR A N 1
ATOM 4377 C CA . TYR A 1 558 ? -4.624 -0.134 -3.727 1.00 94.00 558 TYR A CA 1
ATOM 4378 C C . TYR A 1 558 ? -5.887 -0.359 -2.904 1.00 94.00 558 TYR A C 1
ATOM 4380 O O . TYR A 1 558 ? -6.663 0.574 -2.681 1.00 94.00 558 TYR A O 1
ATOM 4388 N N . TYR A 1 559 ? -6.105 -1.589 -2.438 1.00 94.44 559 TYR A N 1
ATOM 4389 C CA . TYR A 1 559 ? -7.202 -1.893 -1.518 1.00 94.44 559 TYR A CA 1
ATOM 4390 C C . TYR A 1 559 ? -6.664 -1.939 -0.103 1.00 94.44 559 TYR A C 1
ATOM 4392 O O . TYR A 1 559 ? -5.750 -2.701 0.193 1.00 94.44 559 TYR A O 1
ATOM 4400 N N . VAL A 1 560 ? -7.240 -1.118 0.759 1.00 92.44 560 VAL A N 1
ATOM 4401 C CA . VAL A 1 560 ? -6.745 -0.884 2.105 1.00 92.44 560 VAL A CA 1
ATOM 4402 C C . VAL A 1 560 ? -7.847 -1.243 3.084 1.00 92.44 560 VAL A C 1
ATOM 4404 O O . VAL A 1 560 ? -8.889 -0.590 3.107 1.00 92.44 560 VAL A O 1
ATOM 4407 N N . LEU A 1 561 ? -7.629 -2.291 3.874 1.00 92.31 561 LEU A N 1
ATOM 4408 C CA . LEU A 1 561 ? -8.432 -2.565 5.058 1.00 92.31 561 LEU A CA 1
ATOM 4409 C C . LEU A 1 561 ? -7.767 -1.870 6.243 1.00 92.31 561 LEU A C 1
ATOM 4411 O O . LEU A 1 561 ? -6.606 -2.143 6.554 1.00 92.31 561 LEU A O 1
ATOM 4415 N N . ARG A 1 562 ? -8.513 -0.978 6.887 1.00 87.00 562 ARG A N 1
ATOM 4416 C CA . ARG A 1 562 ? -8.030 -0.148 7.992 1.00 87.00 562 ARG A CA 1
ATOM 4417 C C . ARG A 1 562 ? -9.091 -0.012 9.072 1.00 87.00 562 ARG A C 1
ATOM 4419 O O . ARG A 1 562 ? -10.287 -0.113 8.789 1.00 87.00 562 ARG A O 1
ATOM 4426 N N . GLU A 1 563 ? -8.640 0.218 10.295 1.00 84.25 563 GLU A N 1
ATOM 4427 C CA . GLU A 1 563 ? -9.517 0.551 11.412 1.00 84.25 563 GLU A CA 1
ATOM 4428 C C . GLU A 1 563 ? -10.110 1.952 11.226 1.00 84.25 563 GLU A C 1
ATOM 4430 O O . GLU A 1 563 ? -9.457 2.821 10.647 1.00 84.25 563 GLU A O 1
ATOM 4435 N N . VAL A 1 564 ? -11.341 2.168 11.688 1.00 81.50 564 VAL A N 1
ATOM 4436 C CA . VAL A 1 564 ? -12.005 3.478 11.730 1.00 81.50 564 VAL A CA 1
ATOM 4437 C C . VAL A 1 564 ? -11.473 4.252 12.934 1.00 81.50 564 VAL A C 1
ATOM 4439 O O . VAL A 1 564 ? -11.638 3.786 14.058 1.00 81.50 564 VAL A O 1
ATOM 4442 N N . LEU A 1 565 ? -10.846 5.416 12.714 1.00 77.50 565 LEU A N 1
ATOM 4443 C CA . LEU A 1 565 ? -10.330 6.233 13.819 1.00 77.50 565 LEU A CA 1
ATOM 4444 C C . LEU A 1 565 ? -11.451 6.660 14.772 1.00 77.50 565 LEU A C 1
ATOM 4446 O O . LEU A 1 565 ? -12.492 7.181 14.357 1.00 77.50 565 LEU A O 1
ATOM 4450 N N . ASN A 1 566 ? -11.195 6.497 16.065 1.00 73.88 566 ASN A N 1
ATOM 4451 C CA . ASN A 1 566 ? -12.048 6.981 17.128 1.00 73.88 566 ASN A CA 1
ATOM 4452 C C . ASN A 1 566 ? -11.620 8.395 17.553 1.00 73.88 566 ASN A C 1
ATOM 4454 O O . ASN A 1 566 ? -10.623 8.575 18.246 1.00 73.88 566 ASN A O 1
ATOM 4458 N N . ASN A 1 567 ? -12.426 9.393 17.185 1.00 72.75 567 ASN A N 1
ATOM 4459 C CA . ASN A 1 567 ? -12.182 10.814 17.461 1.00 72.75 567 ASN A CA 1
ATOM 4460 C C . ASN A 1 567 ? -12.358 11.237 18.938 1.00 72.75 567 ASN A C 1
ATOM 4462 O O . ASN A 1 567 ? -12.191 12.419 19.231 1.00 72.75 567 ASN A O 1
ATOM 4466 N N . TYR A 1 568 ? -12.714 10.331 19.865 1.00 61.34 568 TYR A N 1
ATOM 4467 C CA . TYR A 1 568 ? -12.658 10.612 21.315 1.00 61.34 568 TYR A CA 1
ATOM 4468 C C . TYR A 1 568 ? -11.231 10.770 21.815 1.00 61.34 568 TYR A C 1
ATOM 4470 O O . TYR A 1 568 ? -10.982 11.487 22.781 1.00 61.34 568 TYR A O 1
ATOM 4478 N N . TYR A 1 569 ? -10.315 10.098 21.138 1.00 66.75 569 TYR A N 1
ATOM 4479 C CA . TYR A 1 569 ? -8.897 10.246 21.332 1.00 66.75 569 TYR A CA 1
ATOM 4480 C C . TYR A 1 569 ? -8.442 11.546 20.680 1.00 66.75 569 TYR A C 1
ATOM 4482 O O . TYR A 1 569 ? -8.588 11.742 19.473 1.00 66.75 569 TYR A O 1
ATOM 4490 N N . PHE A 1 570 ? -7.951 12.459 21.503 1.00 63.91 570 PHE A N 1
ATOM 4491 C CA . PHE A 1 570 ? -7.492 13.772 21.091 1.00 63.91 570 PHE A CA 1
ATOM 4492 C C . PHE A 1 570 ? -6.263 14.105 21.920 1.00 63.91 570 PHE A C 1
ATOM 4494 O O . PHE A 1 570 ? -6.327 14.024 23.149 1.00 63.91 570 PHE A O 1
ATOM 4501 N N . ASP A 1 571 ? -5.165 14.431 21.246 1.00 59.31 571 ASP A N 1
ATOM 4502 C CA . ASP A 1 571 ? -3.976 14.954 21.903 1.00 59.31 571 ASP A CA 1
ATOM 4503 C C . ASP A 1 571 ? -3.949 16.483 21.788 1.00 59.31 571 ASP A C 1
ATOM 4505 O O . ASP A 1 571 ? -4.058 17.018 20.689 1.00 59.31 571 ASP A O 1
ATOM 4509 N N . ASP A 1 572 ? -3.841 17.152 22.936 1.00 58.78 572 ASP A N 1
ATOM 4510 C CA . ASP A 1 572 ? -3.591 18.591 23.087 1.00 58.78 572 ASP A CA 1
ATOM 4511 C C . ASP A 1 572 ? -2.360 18.675 23.978 1.00 58.78 572 ASP A C 1
ATOM 4513 O O . ASP A 1 572 ? -2.461 18.726 25.209 1.00 58.78 572 ASP A O 1
ATOM 4517 N N . ASN A 1 573 ? -1.182 18.639 23.355 1.00 52.34 573 ASN A N 1
ATOM 4518 C CA . ASN A 1 573 ? 0.123 18.599 24.024 1.00 52.34 573 ASN A CA 1
ATOM 4519 C C . ASN A 1 573 ? 0.451 19.897 24.820 1.00 52.34 573 ASN A C 1
ATOM 4521 O O . ASN A 1 573 ? 1.590 20.142 25.240 1.00 52.34 573 ASN A O 1
ATOM 4525 N N . ALA A 1 574 ? -0.562 20.733 25.078 1.00 45.19 574 ALA A N 1
ATOM 4526 C CA . ALA A 1 574 ? -0.564 21.902 25.938 1.00 45.19 574 ALA A CA 1
ATOM 4527 C C . ALA A 1 574 ? 0.388 23.024 25.502 1.00 45.19 574 ALA A C 1
ATOM 4529 O O . ALA A 1 574 ? 0.821 23.820 26.349 1.00 45.19 574 ALA A O 1
ATOM 4530 N N . THR A 1 575 ? 0.680 23.162 24.204 1.00 46.88 575 THR A N 1
ATOM 4531 C CA . THR A 1 575 ? 1.386 24.327 23.649 1.00 46.88 575 THR A CA 1
ATOM 4532 C C . THR A 1 575 ? 0.423 25.522 23.541 1.00 46.88 575 THR A C 1
ATOM 4534 O O . THR A 1 575 ? -0.351 25.630 22.593 1.00 46.88 575 THR A O 1
ATOM 4537 N N . PRO A 1 576 ? 0.431 26.512 24.464 1.00 36.47 576 PRO A N 1
ATOM 4538 C CA . PRO A 1 576 ? -0.657 27.483 24.513 1.00 36.47 576 PRO A CA 1
ATOM 4539 C C . PRO A 1 576 ? -0.613 28.438 23.309 1.00 36.47 576 PRO A C 1
ATOM 4541 O O . PRO A 1 576 ? 0.212 29.358 23.265 1.00 36.47 576 PRO A O 1
ATOM 4544 N N . GLY A 1 577 ? -1.557 28.271 22.377 1.00 39.00 577 GLY A N 1
ATOM 4545 C CA . GLY A 1 577 ? -1.777 29.159 21.232 1.00 39.00 577 GLY A CA 1
ATOM 4546 C C . GLY A 1 577 ? -1.228 28.670 19.890 1.00 39.00 577 GLY A C 1
ATOM 4547 O O . GLY A 1 577 ? -1.283 29.448 18.931 1.00 39.00 577 GLY A O 1
ATOM 4548 N N . ASP A 1 578 ? -0.726 27.439 19.826 1.00 46.44 578 ASP A N 1
ATOM 4549 C CA . ASP A 1 578 ? -0.661 26.656 18.592 1.00 46.44 578 ASP A CA 1
ATOM 4550 C C . ASP A 1 578 ? -1.813 25.642 18.632 1.00 46.44 578 ASP A C 1
ATOM 4552 O O . ASP A 1 578 ? -2.234 25.253 19.709 1.00 46.44 578 ASP A O 1
ATOM 4556 N N . GLY A 1 579 ? -2.431 25.368 17.495 1.00 45.97 579 GLY A N 1
ATOM 4557 C CA . GLY A 1 579 ? -3.487 24.350 17.358 1.00 45.97 579 GLY A CA 1
ATOM 4558 C C . GLY A 1 579 ? -3.334 23.664 16.008 1.00 45.97 579 GLY A C 1
ATOM 4559 O O . GLY A 1 579 ? -4.308 23.372 15.316 1.00 45.97 579 GLY A O 1
ATOM 4560 N N . SER A 1 580 ? -2.083 23.624 15.541 1.00 47.31 580 SER A N 1
ATOM 4561 C CA . SER A 1 580 ? -1.657 22.966 14.310 1.00 47.31 580 SER A CA 1
ATOM 4562 C C . SER A 1 580 ? -0.882 21.676 14.591 1.00 47.31 580 SER A C 1
ATOM 4564 O O . SER A 1 580 ? -0.448 21.025 13.646 1.00 47.31 580 SER A O 1
ATOM 4566 N N . ASP A 1 581 ? -0.768 21.326 15.869 1.00 51.44 581 ASP A N 1
ATOM 4567 C CA . ASP A 1 581 ? -0.109 20.181 16.489 1.00 51.44 581 ASP A CA 1
ATOM 4568 C C . ASP A 1 581 ? -1.085 19.439 17.422 1.00 51.44 581 ASP A C 1
ATOM 4570 O O . ASP A 1 581 ? -0.692 19.027 18.504 1.00 51.44 581 ASP A O 1
ATOM 4574 N N . ASP A 1 582 ? -2.359 19.340 17.017 1.00 60.62 582 ASP A N 1
ATOM 4575 C CA . ASP A 1 582 ? -3.347 18.483 17.679 1.00 60.62 582 ASP A CA 1
ATOM 4576 C C . ASP A 1 582 ? -3.665 17.274 16.770 1.00 60.62 582 ASP A C 1
ATOM 4578 O O . ASP A 1 582 ? -4.269 17.441 15.696 1.00 60.62 582 ASP A O 1
ATOM 4582 N N . VAL A 1 583 ? -3.344 16.041 17.185 1.00 62.88 583 VAL A N 1
ATOM 4583 C CA . VAL A 1 583 ? -3.819 14.818 16.506 1.00 62.88 583 VAL A CA 1
ATOM 4584 C C . VAL A 1 583 ? -5.196 14.419 17.029 1.00 62.88 583 VAL A C 1
ATOM 4586 O O . VAL A 1 583 ? -5.374 14.028 18.183 1.00 62.88 583 VAL A O 1
ATOM 4589 N N . THR A 1 584 ? -6.184 14.424 16.133 1.00 65.69 584 THR A N 1
ATOM 4590 C CA . THR A 1 584 ? -7.534 13.911 16.407 1.00 65.69 584 THR A CA 1
ATOM 4591 C C . THR A 1 584 ? -7.688 12.484 15.879 1.00 65.69 584 THR A C 1
ATOM 4593 O O . THR A 1 584 ? -7.474 12.244 14.694 1.00 65.69 584 THR A O 1
ATOM 4596 N N . GLY A 1 585 ? -8.131 11.559 16.731 1.00 71.50 585 GLY A N 1
ATOM 4597 C CA . GLY A 1 585 ? -8.438 10.170 16.380 1.00 71.50 585 GLY A CA 1
ATOM 4598 C C . GLY A 1 585 ? -7.361 9.166 16.801 1.00 71.50 585 GLY A C 1
ATOM 4599 O O . GLY A 1 585 ? -6.185 9.415 16.585 1.00 71.50 585 GLY A O 1
ATOM 4600 N N . SER A 1 586 ? -7.732 8.011 17.360 1.00 74.25 586 SER A N 1
ATOM 4601 C CA . SER A 1 586 ? -6.823 6.867 17.604 1.00 74.25 586 SER A CA 1
ATOM 4602 C C . SER A 1 586 ? -7.527 5.541 17.295 1.00 74.25 586 SER A C 1
ATOM 4604 O O . SER A 1 586 ? -8.730 5.534 17.020 1.00 74.25 586 SER A O 1
ATOM 4606 N N . PHE A 1 587 ? -6.803 4.422 17.310 1.00 76.62 587 PHE A N 1
ATOM 4607 C CA . PHE A 1 587 ? -7.401 3.094 17.142 1.00 76.62 587 PHE A CA 1
ATOM 4608 C C . PHE A 1 587 ? -8.103 2.635 18.428 1.00 76.62 587 PHE A C 1
ATOM 4610 O O . PHE A 1 587 ? -7.585 2.809 19.528 1.00 76.62 587 PHE A O 1
ATOM 4617 N N . ASP A 1 588 ? -9.271 2.011 18.280 1.00 73.44 588 ASP A N 1
ATOM 4618 C CA . ASP A 1 588 ? -10.022 1.375 19.369 1.00 73.44 588 ASP A CA 1
ATOM 4619 C C . ASP A 1 588 ? -9.382 0.050 19.814 1.00 73.44 588 ASP A C 1
ATOM 4621 O O . ASP A 1 588 ? -9.418 -0.305 20.995 1.00 73.44 588 ASP A O 1
ATOM 4625 N N . TYR A 1 589 ? -8.840 -0.703 18.854 1.00 77.00 589 TYR A N 1
ATOM 4626 C CA . TYR A 1 589 ? -8.280 -2.041 19.050 1.00 77.00 589 TYR A CA 1
ATOM 4627 C C . TYR A 1 589 ? -6.791 -2.116 18.728 1.00 77.00 589 TYR A C 1
ATOM 4629 O O . TYR A 1 589 ? -6.089 -2.970 19.274 1.00 77.00 589 TYR A O 1
ATOM 4637 N N . GLY A 1 590 ? -6.325 -1.263 17.812 1.00 78.81 590 GLY A N 1
ATOM 4638 C CA . GLY A 1 590 ? -4.941 -1.247 17.353 1.00 78.81 590 GLY A CA 1
ATOM 4639 C C . GLY A 1 590 ? -4.579 -2.456 16.489 1.00 78.81 590 GLY A C 1
ATOM 4640 O O . GLY A 1 590 ? -3.441 -2.906 16.545 1.00 78.81 590 GLY A O 1
ATOM 4641 N N . TRP A 1 591 ? -5.498 -3.019 15.688 1.00 83.69 591 TRP A N 1
ATOM 4642 C CA . TRP A 1 591 ? -5.186 -4.216 14.873 1.00 83.69 591 TRP A CA 1
ATOM 4643 C C . TRP A 1 591 ? -4.563 -3.936 13.498 1.00 83.69 591 TRP A C 1
ATOM 4645 O O . TRP A 1 591 ? -4.294 -4.886 12.760 1.00 83.69 591 TRP A O 1
ATOM 4655 N N . GLY A 1 592 ? -4.259 -2.681 13.168 1.00 85.62 592 GLY A N 1
ATOM 4656 C CA . GLY A 1 592 ? -3.339 -2.328 12.083 1.00 85.62 592 GLY A CA 1
ATOM 4657 C C . GLY A 1 592 ? -3.957 -2.078 10.711 1.00 85.62 592 GLY A C 1
ATOM 4658 O O . GLY A 1 592 ? -5.137 -1.753 10.570 1.00 85.62 592 GLY A O 1
ATOM 4659 N N . LEU A 1 593 ? -3.107 -2.189 9.691 1.00 89.94 593 LEU A N 1
ATOM 4660 C CA . LEU A 1 593 ? -3.354 -1.798 8.308 1.00 89.94 593 LEU A CA 1
ATOM 4661 C C . LEU A 1 593 ? -2.943 -2.910 7.347 1.00 89.94 593 LEU A C 1
ATOM 4663 O O . LEU A 1 593 ? -1.831 -3.435 7.414 1.00 89.94 593 LEU A O 1
ATOM 4667 N N . TYR A 1 594 ? -3.826 -3.217 6.402 1.00 94.12 594 TYR A N 1
ATOM 4668 C CA . TYR A 1 594 ? -3.621 -4.295 5.441 1.00 94.12 594 TYR A CA 1
ATOM 4669 C C . TYR A 1 594 ? -3.850 -3.777 4.030 1.00 94.12 594 TYR A C 1
ATOM 4671 O O . TYR A 1 594 ? -4.954 -3.347 3.689 1.00 94.12 594 TYR A O 1
ATOM 4679 N N . VAL A 1 595 ? -2.809 -3.834 3.207 1.00 94.94 595 VAL A N 1
ATOM 4680 C CA . VAL A 1 595 ? -2.809 -3.289 1.851 1.00 94.94 595 VAL A CA 1
ATOM 4681 C C . VAL A 1 595 ? -2.675 -4.409 0.834 1.00 94.94 595 VAL A C 1
ATOM 4683 O O . VAL A 1 595 ? -1.833 -5.297 0.961 1.00 94.94 595 VAL A O 1
ATOM 4686 N N . VAL A 1 596 ? -3.508 -4.338 -0.200 1.00 96.25 596 VAL A N 1
ATOM 4687 C CA . VAL A 1 596 ? -3.485 -5.214 -1.368 1.00 96.25 596 VAL A CA 1
ATOM 4688 C C . VAL A 1 596 ? -3.142 -4.388 -2.595 1.00 96.25 596 VAL A C 1
ATOM 4690 O O . VAL A 1 596 ? -3.823 -3.402 -2.889 1.00 96.25 596 VAL A O 1
ATOM 4693 N N . ASN A 1 597 ? -2.137 -4.833 -3.347 1.00 95.25 597 ASN A N 1
ATOM 4694 C CA . ASN A 1 597 ? -1.885 -4.364 -4.702 1.00 95.25 597 ASN A CA 1
ATOM 4695 C C . ASN A 1 597 ? -2.527 -5.340 -5.715 1.00 95.25 597 ASN A C 1
ATOM 4697 O O . ASN A 1 597 ? -1.946 -6.382 -6.025 1.00 95.25 597 ASN A O 1
ATOM 4701 N N . PRO A 1 598 ? -3.718 -5.034 -6.265 1.00 92.94 598 PRO A N 1
ATOM 4702 C CA . PRO A 1 598 ? -4.393 -5.871 -7.256 1.00 92.94 598 PRO A CA 1
ATOM 4703 C C . PRO A 1 598 ? -3.635 -5.992 -8.588 1.00 92.94 598 PRO A C 1
ATOM 4705 O O . PRO A 1 598 ? -3.957 -6.876 -9.383 1.00 92.94 598 PRO A O 1
ATOM 4708 N N . ASN A 1 599 ? -2.658 -5.116 -8.843 1.00 90.56 599 ASN A N 1
ATOM 4709 C CA . ASN A 1 599 ? -1.829 -5.107 -10.048 1.00 90.56 599 ASN A CA 1
ATOM 4710 C C . ASN A 1 599 ? -0.384 -5.557 -9.768 1.00 90.56 599 ASN A C 1
ATOM 4712 O O . ASN A 1 599 ? 0.496 -5.308 -10.593 1.00 90.56 599 ASN A O 1
ATOM 4716 N N . ALA A 1 600 ? -0.132 -6.202 -8.624 1.00 90.69 600 ALA A N 1
ATOM 4717 C CA . ALA A 1 600 ? 1.190 -6.682 -8.245 1.00 90.69 600 ALA A CA 1
ATOM 4718 C C . ALA A 1 600 ? 1.799 -7.600 -9.312 1.00 90.69 600 ALA A C 1
ATOM 4720 O O . ALA A 1 600 ? 1.126 -8.481 -9.857 1.00 90.69 600 ALA A O 1
ATOM 4721 N N . VAL A 1 601 ? 3.090 -7.403 -9.587 1.00 88.31 601 VAL A N 1
ATOM 4722 C CA . VAL A 1 601 ? 3.860 -8.288 -10.474 1.00 88.31 601 VAL A CA 1
ATOM 4723 C C . VAL A 1 601 ? 4.203 -9.608 -9.782 1.00 88.31 601 VAL A C 1
ATOM 4725 O O . VAL A 1 601 ? 4.226 -10.636 -10.452 1.00 88.31 601 VAL A O 1
ATOM 4728 N N . ASN A 1 602 ? 4.360 -9.578 -8.453 1.00 88.31 602 ASN A N 1
ATOM 4729 C CA . ASN A 1 602 ? 4.627 -10.718 -7.580 1.00 88.31 602 ASN A CA 1
ATOM 4730 C C . ASN A 1 602 ? 3.552 -10.809 -6.475 1.00 88.31 602 ASN A C 1
ATOM 4732 O O . ASN A 1 602 ? 3.833 -10.520 -5.307 1.00 88.31 602 ASN A O 1
ATOM 4736 N N . PRO A 1 603 ? 2.295 -11.160 -6.818 1.00 90.06 603 PRO A N 1
ATOM 4737 C CA . PRO A 1 603 ? 1.168 -11.151 -5.879 1.00 90.06 603 PRO A CA 1
ATOM 4738 C C . PRO A 1 603 ? 1.332 -12.077 -4.658 1.00 90.06 603 PRO A C 1
ATOM 4740 O O . PRO A 1 603 ? 0.644 -11.898 -3.657 1.00 90.06 603 PRO A O 1
ATOM 4743 N N . GLU A 1 604 ? 2.231 -13.052 -4.732 1.00 87.12 604 GLU A N 1
ATOM 4744 C CA . GLU A 1 604 ? 2.546 -14.039 -3.699 1.00 87.12 604 GLU A CA 1
ATOM 4745 C C . GLU A 1 604 ? 3.634 -13.604 -2.699 1.00 87.12 604 GLU A C 1
ATOM 4747 O O . GLU A 1 604 ? 3.855 -14.302 -1.705 1.00 87.12 604 GLU A O 1
ATOM 4752 N N . ILE A 1 605 ? 4.315 -12.475 -2.939 1.00 90.62 605 ILE A N 1
ATOM 4753 C CA . ILE A 1 605 ? 5.224 -11.886 -1.946 1.00 90.62 605 ILE A CA 1
ATOM 4754 C C . ILE A 1 605 ? 4.390 -11.144 -0.900 1.00 90.62 605 ILE A C 1
ATOM 4756 O O . ILE A 1 605 ? 3.513 -10.341 -1.238 1.00 90.62 605 ILE A O 1
ATOM 4760 N N . ILE A 1 606 ? 4.693 -11.407 0.372 1.00 93.19 606 ILE A N 1
ATOM 4761 C CA . ILE A 1 606 ? 4.035 -10.799 1.531 1.00 93.19 606 ILE A CA 1
ATOM 4762 C C . ILE A 1 606 ? 5.081 -10.010 2.313 1.00 93.19 606 ILE A C 1
ATOM 4764 O O . ILE A 1 606 ? 6.078 -10.585 2.752 1.00 93.19 606 ILE A O 1
ATOM 4768 N N . ILE A 1 607 ? 4.841 -8.714 2.506 1.00 95.31 607 ILE A N 1
ATOM 4769 C CA . ILE A 1 607 ? 5.653 -7.865 3.381 1.00 95.31 607 ILE A CA 1
ATOM 4770 C C . ILE A 1 607 ? 4.941 -7.689 4.721 1.00 95.31 607 ILE A C 1
ATOM 4772 O O . ILE A 1 607 ? 3.774 -7.301 4.762 1.00 95.31 607 ILE A O 1
ATOM 4776 N N . GLU A 1 608 ? 5.644 -7.951 5.817 1.00 93.94 608 GLU A N 1
ATOM 4777 C CA . GLU A 1 608 ? 5.125 -7.839 7.180 1.00 93.94 608 GLU A CA 1
ATOM 4778 C C . GLU A 1 608 ? 5.956 -6.866 8.013 1.00 93.94 608 GLU A C 1
ATOM 4780 O O . GLU A 1 608 ? 7.166 -7.040 8.140 1.00 93.94 608 GLU A O 1
ATOM 4785 N N . VAL A 1 609 ? 5.287 -5.901 8.643 1.00 92.06 609 VAL A N 1
ATOM 4786 C CA . VAL A 1 609 ? 5.843 -4.969 9.633 1.00 92.06 609 VAL A CA 1
ATOM 4787 C C . VAL A 1 609 ? 5.106 -5.203 10.961 1.00 92.06 609 VAL A C 1
ATOM 4789 O O . VAL A 1 609 ? 3.992 -4.703 11.146 1.00 92.06 609 VAL A O 1
ATOM 4792 N N . PRO A 1 610 ? 5.640 -6.054 11.855 1.00 86.12 610 PRO A N 1
ATOM 4793 C CA . PRO A 1 610 ? 4.887 -6.594 12.985 1.00 86.12 610 PRO A CA 1
ATOM 4794 C C . PRO A 1 610 ? 4.815 -5.684 14.221 1.00 86.12 610 PRO A C 1
ATOM 4796 O O . PRO A 1 610 ? 3.865 -5.826 14.984 1.00 86.12 610 PRO A O 1
ATOM 4799 N N . HIS A 1 611 ? 5.750 -4.762 14.447 1.00 78.50 611 HIS A N 1
ATOM 4800 C CA . HIS A 1 611 ? 5.686 -3.834 15.585 1.00 78.50 611 HIS A CA 1
ATOM 4801 C C . HIS A 1 611 ? 6.241 -2.451 15.210 1.00 78.50 611 HIS A C 1
ATOM 4803 O O . HIS A 1 611 ? 7.369 -2.110 15.533 1.00 78.50 611 HIS A O 1
ATOM 4809 N N . PRO A 1 612 ? 5.449 -1.624 14.509 1.00 78.88 612 PRO A N 1
ATOM 4810 C CA . PRO A 1 612 ? 5.917 -0.331 14.004 1.00 78.88 612 PRO A CA 1
ATOM 4811 C C . PRO A 1 612 ? 6.089 0.761 15.076 1.00 78.88 612 PRO A C 1
ATOM 4813 O O . PRO A 1 612 ? 6.504 1.867 14.747 1.00 78.88 612 PRO A O 1
ATOM 4816 N N . CYS A 1 613 ? 5.719 0.493 16.332 1.00 69.25 613 CYS A N 1
ATOM 4817 C CA . CYS A 1 613 ? 5.749 1.467 17.425 1.00 69.25 613 CYS A CA 1
ATOM 4818 C C . CYS A 1 613 ? 7.160 1.736 17.963 1.00 69.25 613 CYS A C 1
ATOM 4820 O O . CYS A 1 613 ? 7.481 2.884 18.253 1.00 69.25 613 CYS A O 1
ATOM 4822 N N . ASP A 1 614 ? 7.976 0.690 18.097 1.00 66.56 614 ASP A N 1
ATOM 4823 C CA . ASP A 1 614 ? 9.394 0.748 18.467 1.00 66.56 614 ASP A CA 1
ATOM 4824 C C . ASP A 1 614 ? 10.316 0.665 17.245 1.00 66.56 614 ASP A C 1
ATOM 4826 O O . ASP A 1 614 ? 11.496 0.950 17.370 1.00 66.56 614 ASP A O 1
ATOM 4830 N N . ASP A 1 615 ? 9.759 0.342 16.074 1.00 75.62 615 ASP A N 1
ATOM 4831 C CA . ASP A 1 615 ? 10.461 0.310 14.796 1.00 75.62 615 ASP A CA 1
ATOM 4832 C C . ASP A 1 615 ? 9.984 1.420 13.865 1.00 75.62 615 ASP A C 1
ATOM 4834 O O . ASP A 1 615 ? 9.408 1.181 12.795 1.00 75.62 615 ASP A O 1
ATOM 4838 N N . TYR A 1 616 ? 10.200 2.663 14.271 1.00 75.06 616 TYR A N 1
ATOM 4839 C CA . TYR A 1 616 ? 9.497 3.808 13.703 1.00 75.06 616 TYR A CA 1
ATOM 4840 C C . TYR A 1 616 ? 9.719 3.973 12.183 1.00 75.06 616 TYR A C 1
ATOM 4842 O O . TYR A 1 616 ? 8.835 4.406 11.439 1.00 75.06 616 TYR A O 1
ATOM 4850 N N . THR A 1 617 ? 10.896 3.591 11.681 1.00 79.88 617 THR A N 1
ATOM 4851 C CA . THR A 1 617 ? 11.229 3.686 10.248 1.00 79.88 617 THR A CA 1
ATOM 4852 C C . THR A 1 617 ? 10.705 2.517 9.404 1.00 79.88 617 THR A C 1
ATOM 4854 O O . THR A 1 617 ? 10.614 2.633 8.174 1.00 79.88 617 THR A O 1
ATOM 4857 N N . THR A 1 618 ? 10.317 1.398 10.024 1.00 85.75 618 THR A N 1
ATOM 4858 C CA . THR A 1 618 ? 9.942 0.176 9.296 1.00 85.75 618 THR A CA 1
ATOM 4859 C C . THR A 1 618 ? 8.653 0.261 8.487 1.00 85.75 618 THR A C 1
ATOM 4861 O O . THR A 1 618 ? 8.635 -0.375 7.436 1.00 85.75 618 THR A O 1
ATOM 4864 N N . PRO A 1 619 ? 7.601 1.037 8.828 1.00 87.31 619 PRO A N 1
ATOM 4865 C CA . PRO A 1 619 ? 6.456 1.201 7.929 1.00 87.31 619 PRO A CA 1
ATOM 4866 C C . PRO A 1 619 ? 6.855 1.778 6.567 1.00 87.31 619 PRO A C 1
ATOM 4868 O O . PRO A 1 619 ? 6.423 1.275 5.529 1.00 87.31 619 PRO A O 1
ATOM 4871 N N . ALA A 1 620 ? 7.726 2.794 6.562 1.00 86.25 620 ALA A N 1
ATOM 4872 C CA . ALA A 1 620 ? 8.222 3.428 5.343 1.00 86.25 620 ALA A CA 1
ATOM 4873 C C . ALA A 1 620 ? 9.129 2.478 4.544 1.00 86.25 620 ALA A C 1
ATOM 4875 O O . ALA A 1 620 ? 8.969 2.334 3.330 1.00 86.25 620 ALA A O 1
ATOM 4876 N N . ILE A 1 621 ? 10.048 1.784 5.227 1.00 89.44 621 ILE A N 1
ATOM 4877 C CA . ILE A 1 621 ? 10.918 0.776 4.603 1.00 89.44 621 ILE A CA 1
ATOM 4878 C C . ILE A 1 621 ? 10.087 -0.394 4.057 1.00 89.44 621 ILE A C 1
ATOM 4880 O O . ILE A 1 621 ? 10.325 -0.849 2.943 1.00 89.44 621 ILE A O 1
ATOM 4884 N N . GLY A 1 622 ? 9.082 -0.853 4.801 1.00 92.38 622 GLY A N 1
ATOM 4885 C CA . GLY A 1 622 ? 8.176 -1.928 4.412 1.00 92.38 622 GLY A CA 1
ATOM 4886 C C . GLY A 1 622 ? 7.320 -1.567 3.204 1.00 92.38 622 GLY A C 1
ATOM 4887 O O . GLY A 1 622 ? 7.129 -2.401 2.320 1.00 92.38 622 GLY A O 1
ATOM 4888 N N . PHE A 1 623 ? 6.872 -0.315 3.094 1.00 92.00 623 PHE A N 1
ATOM 4889 C CA . PHE A 1 623 ? 6.204 0.161 1.887 1.00 92.00 623 PHE A CA 1
ATOM 4890 C C . PHE A 1 623 ? 7.153 0.218 0.673 1.00 92.00 623 PHE A C 1
ATOM 4892 O O . PHE A 1 623 ? 6.784 -0.236 -0.411 1.00 92.00 623 PHE A O 1
ATOM 4899 N N . ASP A 1 624 ? 8.392 0.702 0.827 1.00 92.25 624 ASP A N 1
ATOM 4900 C CA . ASP A 1 624 ? 9.376 0.671 -0.271 1.00 92.25 624 ASP A CA 1
ATOM 4901 C C . ASP A 1 624 ? 9.746 -0.763 -0.664 1.00 92.25 624 ASP A C 1
ATOM 4903 O O . ASP A 1 624 ? 9.849 -1.057 -1.853 1.00 92.25 624 ASP A O 1
ATOM 4907 N N . ALA A 1 625 ? 9.855 -1.679 0.300 1.00 93.88 625 ALA A N 1
ATOM 4908 C CA . ALA A 1 625 ? 10.035 -3.103 0.050 1.00 93.88 625 ALA A CA 1
ATOM 4909 C C . ALA A 1 625 ? 8.859 -3.680 -0.747 1.00 93.88 625 ALA A C 1
ATOM 4911 O O . ALA A 1 625 ? 9.072 -4.383 -1.735 1.00 93.88 625 ALA A O 1
ATOM 4912 N N . PHE A 1 626 ? 7.625 -3.347 -0.364 1.00 94.88 626 PHE A N 1
ATOM 4913 C CA . PHE A 1 626 ? 6.399 -3.765 -1.042 1.00 94.88 626 PHE A CA 1
ATOM 4914 C C . PHE A 1 626 ? 6.367 -3.314 -2.505 1.00 94.88 626 PHE A C 1
ATOM 4916 O O . PHE A 1 626 ? 6.123 -4.128 -3.396 1.00 94.88 626 PHE A O 1
ATOM 4923 N N . VAL A 1 627 ? 6.707 -2.052 -2.776 1.00 92.50 627 VAL A N 1
ATOM 4924 C CA . VAL A 1 627 ? 6.776 -1.523 -4.147 1.00 92.50 627 VAL A CA 1
ATOM 4925 C C . VAL A 1 627 ? 7.967 -2.102 -4.918 1.00 92.50 627 VAL A C 1
ATOM 4927 O O . VAL A 1 627 ? 7.797 -2.555 -6.048 1.00 92.50 627 VAL A O 1
ATOM 4930 N N . THR A 1 628 ? 9.161 -2.133 -4.321 1.00 92.38 628 THR A N 1
ATOM 4931 C CA . THR A 1 628 ? 10.410 -2.571 -4.974 1.00 92.38 628 THR A CA 1
ATOM 4932 C C . THR A 1 628 ? 10.380 -4.052 -5.339 1.00 92.38 628 THR A C 1
ATOM 4934 O O . THR A 1 628 ? 10.849 -4.433 -6.409 1.00 92.38 628 THR A O 1
ATOM 4937 N N . THR A 1 629 ? 9.813 -4.897 -4.476 1.00 91.62 629 THR A N 1
ATOM 4938 C CA . THR A 1 629 ? 9.632 -6.330 -4.766 1.00 91.62 629 THR A CA 1
ATOM 4939 C C . THR A 1 629 ? 8.424 -6.605 -5.658 1.00 91.62 629 THR A C 1
ATOM 4941 O O . THR A 1 629 ? 8.289 -7.713 -6.183 1.00 91.62 629 THR A O 1
ATOM 4944 N N . GLY A 1 630 ? 7.556 -5.607 -5.859 1.00 91.81 630 GLY A N 1
ATOM 4945 C CA . GLY A 1 630 ? 6.313 -5.754 -6.603 1.00 91.81 630 GLY A CA 1
ATOM 4946 C C . GLY A 1 630 ? 5.310 -6.676 -5.912 1.00 91.81 630 GLY A C 1
ATOM 4947 O O . GLY A 1 630 ? 4.561 -7.376 -6.598 1.00 91.81 630 GLY A O 1
ATOM 4948 N N . ALA A 1 631 ? 5.342 -6.703 -4.578 1.00 93.75 631 ALA A N 1
ATOM 4949 C CA . ALA A 1 631 ? 4.572 -7.596 -3.729 1.00 93.75 631 ALA A CA 1
ATOM 4950 C C . ALA A 1 631 ? 3.057 -7.369 -3.828 1.00 93.75 631 ALA A C 1
ATOM 4952 O O . ALA A 1 631 ? 2.577 -6.276 -4.141 1.00 93.75 631 ALA A O 1
ATOM 4953 N N . GLY A 1 632 ? 2.294 -8.427 -3.543 1.00 94.31 632 GLY A N 1
ATOM 4954 C CA . GLY A 1 632 ? 0.831 -8.391 -3.534 1.00 94.31 632 GLY A CA 1
ATOM 4955 C C . GLY A 1 632 ? 0.242 -7.836 -2.252 1.00 94.31 632 GLY A C 1
ATOM 4956 O O . GLY A 1 632 ? -0.806 -7.188 -2.295 1.00 94.31 632 GLY A O 1
ATOM 4957 N N . LEU A 1 633 ? 0.910 -8.083 -1.123 1.00 96.38 633 LEU A N 1
ATOM 4958 C CA . LEU A 1 633 ? 0.380 -7.806 0.206 1.00 96.38 633 LEU A CA 1
ATOM 4959 C C . LEU A 1 633 ? 1.404 -7.089 1.093 1.00 96.38 633 LEU A C 1
ATOM 4961 O O . LEU A 1 633 ? 2.570 -7.481 1.145 1.00 96.38 633 LEU A O 1
ATOM 4965 N N . LEU A 1 634 ? 0.940 -6.068 1.814 1.00 96.12 634 LEU A N 1
ATOM 4966 C CA . LEU A 1 634 ? 1.680 -5.385 2.875 1.00 96.12 634 LEU A CA 1
ATOM 4967 C C . LEU A 1 634 ? 0.821 -5.344 4.137 1.00 96.12 634 LEU A C 1
ATOM 4969 O O . LEU A 1 634 ? -0.289 -4.805 4.125 1.00 96.12 634 LEU A O 1
ATOM 4973 N N . PHE A 1 635 ? 1.340 -5.911 5.220 1.00 94.94 635 PHE A N 1
ATOM 4974 C CA . PHE A 1 635 ? 0.698 -5.934 6.528 1.00 94.94 635 PHE A CA 1
ATOM 4975 C C . PHE A 1 635 ? 1.517 -5.103 7.501 1.00 94.94 635 PHE A C 1
ATOM 4977 O O . PHE A 1 635 ? 2.690 -5.388 7.729 1.00 94.94 635 PHE A O 1
ATOM 4984 N N . VAL A 1 636 ? 0.889 -4.098 8.100 1.00 91.56 636 VAL A N 1
ATOM 4985 C CA . VAL A 1 636 ? 1.482 -3.292 9.167 1.00 91.56 636 VAL A CA 1
ATOM 4986 C C . VAL A 1 636 ? 0.627 -3.485 10.406 1.00 91.56 636 VAL A C 1
ATOM 4988 O O . VAL A 1 636 ? -0.574 -3.220 10.378 1.00 91.56 636 VAL A O 1
ATOM 4991 N N . SER A 1 637 ? 1.218 -4.008 11.477 1.00 87.62 637 SER A N 1
ATOM 4992 C CA . SER A 1 637 ? 0.502 -4.189 12.739 1.00 87.62 637 SER A CA 1
ATOM 4993 C C . SER A 1 637 ? 0.096 -2.830 13.299 1.00 87.62 637 SER A C 1
ATOM 4995 O O . SER A 1 637 ? 0.748 -1.824 13.033 1.00 87.62 637 SER A O 1
ATOM 4997 N N . GLY A 1 638 ? -1.001 -2.774 14.043 1.00 79.25 638 GLY A N 1
ATOM 4998 C CA . GLY A 1 638 ? -1.370 -1.546 14.735 1.00 79.25 638 GLY A CA 1
ATOM 4999 C C . GLY A 1 638 ? -0.643 -1.443 16.068 1.00 79.25 638 GLY A C 1
ATOM 5000 O O . GLY A 1 638 ? -0.035 -2.404 16.547 1.00 79.25 638 GLY A O 1
ATOM 5001 N N . ALA A 1 639 ? -0.731 -0.264 16.668 1.00 69.00 639 ALA A N 1
ATOM 5002 C CA . ALA A 1 639 ? -0.208 0.011 17.995 1.00 69.00 639 ALA A CA 1
ATOM 5003 C C . ALA A 1 639 ? -1.309 0.626 18.869 1.00 69.00 639 ALA A C 1
ATOM 5005 O O . ALA A 1 639 ? -2.257 1.223 18.362 1.00 69.00 639 ALA A O 1
ATOM 5006 N N . GLY A 1 640 ? -1.182 0.446 20.181 1.00 60.19 640 GLY A N 1
ATOM 5007 C CA . GLY A 1 640 ? -1.941 1.168 21.203 1.00 60.19 640 GLY A CA 1
ATOM 5008 C C . GLY A 1 640 ? -0.973 1.747 22.238 1.00 60.19 640 GLY A C 1
ATOM 5009 O O . GLY A 1 640 ? 0.235 1.535 22.118 1.00 60.19 640 GLY A O 1
ATOM 5010 N N . ARG A 1 641 ? -1.497 2.447 23.252 1.00 50.34 641 ARG A N 1
ATOM 5011 C CA . ARG A 1 641 ? -0.730 3.045 24.358 1.00 50.34 641 ARG A CA 1
ATOM 5012 C C . ARG A 1 641 ? 0.187 1.996 24.984 1.00 50.34 641 ARG A C 1
ATOM 5014 O O . ARG A 1 641 ? -0.340 1.024 25.515 1.00 50.34 641 ARG A O 1
ATOM 5021 N N . GLU A 1 642 ? 1.507 2.183 24.860 1.00 53.91 642 GLU A N 1
ATOM 5022 C CA . GLU A 1 642 ? 2.566 1.209 25.178 1.00 53.91 642 GLU A CA 1
ATOM 5023 C C . GLU A 1 642 ? 2.092 -0.233 25.062 1.00 53.91 642 GLU A C 1
ATOM 5025 O O . GLU A 1 642 ? 1.663 -0.796 26.067 1.00 53.91 642 GLU A O 1
ATOM 5030 N N . VAL A 1 643 ? 2.208 -0.823 23.864 1.00 52.72 643 VAL A N 1
ATOM 5031 C CA . VAL A 1 643 ? 2.606 -2.230 23.700 1.00 52.72 643 VAL A CA 1
ATOM 5032 C C . VAL A 1 643 ? 2.176 -3.080 24.895 1.00 52.72 643 VAL A C 1
ATOM 5034 O O . VAL A 1 643 ? 3.060 -3.472 25.653 1.00 52.72 643 VAL A O 1
ATOM 5037 N N . GLU A 1 644 ? 0.854 -3.224 25.147 1.00 53.44 644 GLU A N 1
ATOM 5038 C CA . GLU A 1 644 ? 0.360 -3.599 26.489 1.00 53.44 644 GLU A CA 1
ATOM 5039 C C . GLU A 1 644 ? 1.213 -4.764 26.961 1.00 53.44 644 GLU A C 1
ATOM 5041 O O . GLU A 1 644 ? 1.234 -5.825 26.339 1.00 53.44 644 GLU A O 1
ATOM 5046 N N . TRP A 1 645 ? 2.097 -4.535 27.928 1.00 57.06 645 TRP A N 1
ATOM 5047 C CA . TRP A 1 645 ? 3.032 -5.592 28.266 1.00 57.06 645 TRP A CA 1
ATOM 5048 C C . TRP A 1 645 ? 2.214 -6.632 29.027 1.00 57.06 645 TRP A C 1
ATOM 5050 O O . TRP A 1 645 ? 1.113 -6.372 29.499 1.00 57.06 645 TRP A O 1
ATOM 5060 N N . THR A 1 646 ? 2.756 -7.818 29.266 1.00 57.91 646 THR A N 1
ATOM 5061 C CA . THR A 1 646 ? 2.147 -8.770 30.231 1.00 57.91 646 THR A CA 1
ATOM 5062 C C . THR A 1 646 ? 2.003 -8.228 31.685 1.00 57.91 646 THR A C 1
ATOM 5064 O O . THR A 1 646 ? 1.998 -9.022 32.628 1.00 57.91 646 THR A O 1
ATOM 5067 N N . GLU A 1 647 ? 2.019 -6.901 31.896 1.00 53.12 647 GLU A N 1
ATOM 5068 C CA . GLU A 1 647 ? 2.073 -6.129 33.143 1.00 53.12 647 GLU A CA 1
ATOM 5069 C C . GLU A 1 647 ? 3.195 -6.608 34.083 1.00 53.12 647 GLU A C 1
ATOM 5071 O O . GLU A 1 647 ? 3.183 -6.412 35.302 1.00 53.12 647 GLU A O 1
ATOM 5076 N N . SER A 1 648 ? 4.198 -7.293 33.522 1.00 53.06 648 SER A N 1
ATOM 5077 C CA . SER A 1 648 ? 5.247 -7.961 34.278 1.00 53.06 648 SER A CA 1
ATOM 5078 C C . SER A 1 648 ? 6.589 -7.280 34.052 1.00 53.06 648 SER A C 1
ATOM 5080 O O . SER A 1 648 ? 7.220 -7.427 33.008 1.00 53.06 648 SER A O 1
ATOM 5082 N N . LEU A 1 649 ? 7.087 -6.588 35.076 1.00 50.44 649 LEU A N 1
ATOM 5083 C CA . LEU A 1 649 ? 8.435 -6.027 35.043 1.00 50.44 649 LEU A CA 1
ATOM 5084 C C . LEU A 1 649 ? 9.506 -7.130 34.927 1.00 50.44 649 LEU A C 1
ATOM 5086 O O . LEU A 1 649 ? 9.377 -8.195 35.549 1.00 50.44 649 LEU A O 1
ATOM 5090 N N . PRO A 1 650 ? 10.611 -6.884 34.201 1.00 55.94 650 PRO A N 1
ATOM 5091 C CA . PRO A 1 650 ? 10.881 -5.717 33.343 1.00 55.94 650 PRO A CA 1
ATOM 5092 C C . PRO A 1 650 ? 10.125 -5.772 31.999 1.00 55.94 650 PRO A C 1
ATOM 5094 O O . PRO A 1 650 ? 9.846 -6.876 31.516 1.00 55.94 650 PRO A O 1
ATOM 5097 N N . TYR A 1 651 ? 9.835 -4.596 31.433 1.00 52.62 651 TYR A N 1
ATOM 5098 C CA . TYR A 1 651 ? 9.291 -4.397 30.085 1.00 52.62 651 TYR A CA 1
ATOM 5099 C C . TYR A 1 651 ? 10.428 -4.560 29.068 1.00 52.62 651 TYR A C 1
ATOM 5101 O O . TYR A 1 651 ? 11.421 -3.844 29.123 1.00 52.62 651 TYR A O 1
ATOM 5109 N N . TYR A 1 652 ? 10.343 -5.595 28.240 1.00 60.66 652 TYR A N 1
ATOM 5110 C CA . TYR A 1 652 ? 11.290 -5.899 27.166 1.00 60.66 652 TYR A CA 1
ATOM 5111 C C . TYR A 1 652 ? 10.467 -6.405 25.990 1.00 60.66 652 TYR A C 1
ATOM 5113 O O . TYR A 1 652 ? 9.577 -7.221 26.243 1.00 60.66 652 TYR A O 1
ATOM 5121 N N . ASN A 1 653 ? 10.847 -6.071 24.753 1.00 58.16 653 ASN A N 1
ATOM 5122 C CA . ASN A 1 653 ? 10.147 -6.376 23.486 1.00 58.16 653 ASN A CA 1
ATOM 5123 C C . ASN A 1 653 ? 9.611 -7.814 23.406 1.00 58.16 653 ASN A C 1
ATOM 5125 O O . ASN A 1 653 ? 8.493 -8.067 22.973 1.00 58.16 653 ASN A O 1
ATOM 5129 N N . SER A 1 654 ? 10.322 -8.766 24.015 1.00 61.41 654 SER A N 1
ATOM 5130 C CA . SER A 1 654 ? 9.871 -10.150 24.233 1.00 61.41 654 SER A CA 1
ATOM 5131 C C . SER A 1 654 ? 8.521 -10.363 24.956 1.00 61.41 654 SER A C 1
ATOM 5133 O O . SER A 1 654 ? 8.085 -11.511 25.072 1.00 61.41 654 SER A O 1
ATOM 5135 N N . LYS A 1 655 ? 7.895 -9.317 25.502 1.00 64.06 655 LYS A N 1
ATOM 5136 C CA . LYS A 1 655 ? 6.658 -9.366 26.296 1.00 64.06 655 LYS A CA 1
ATOM 5137 C C . LYS A 1 655 ? 5.510 -8.539 25.706 1.00 64.06 655 LYS A C 1
ATOM 5139 O O . LYS A 1 655 ? 4.510 -8.373 26.407 1.00 64.06 655 LYS A O 1
ATOM 5144 N N . SER A 1 656 ? 5.698 -8.010 24.500 1.00 73.50 656 SER A N 1
ATOM 5145 C CA . SER A 1 656 ? 4.718 -7.196 23.790 1.00 73.50 656 SER A CA 1
ATOM 5146 C C . SER A 1 656 ? 3.485 -8.038 23.478 1.00 73.50 656 SER A C 1
ATOM 5148 O O . SER A 1 656 ? 3.619 -9.151 22.958 1.00 73.50 656 SER A O 1
ATOM 5150 N N . LEU A 1 657 ? 2.296 -7.544 23.831 1.00 73.06 657 LEU A N 1
ATOM 5151 C CA . LEU A 1 657 ? 1.034 -8.171 23.433 1.00 73.06 657 LEU A CA 1
ATOM 5152 C C . LEU A 1 657 ? 0.610 -7.776 22.010 1.00 73.06 657 LEU A C 1
ATOM 5154 O O . LEU A 1 657 ? -0.107 -8.561 21.379 1.00 73.06 657 LEU A O 1
ATOM 5158 N N . SER A 1 658 ? 1.081 -6.623 21.514 1.00 76.69 658 SER A N 1
ATOM 5159 C CA . SER A 1 658 ? 0.833 -6.120 20.156 1.00 76.69 658 SER A CA 1
ATOM 5160 C C . SER A 1 658 ? 1.691 -6.792 19.086 1.00 76.69 658 SER A C 1
ATOM 5162 O O . SER A 1 658 ? 1.305 -6.785 17.922 1.00 76.69 658 SER A O 1
ATOM 5164 N N . ASP A 1 659 ? 2.806 -7.421 19.470 1.00 81.44 659 ASP A N 1
ATOM 5165 C CA . ASP A 1 659 ? 3.708 -8.149 18.578 1.00 81.44 659 ASP A CA 1
ATOM 5166 C C . ASP A 1 659 ? 3.041 -9.449 18.062 1.00 81.44 659 ASP A C 1
ATOM 5168 O O . ASP A 1 659 ? 2.967 -10.466 18.779 1.00 81.44 659 ASP A O 1
ATOM 5172 N N . PRO A 1 660 ? 2.582 -9.483 16.794 1.00 85.06 660 PRO A N 1
ATOM 5173 C CA . PRO A 1 660 ? 1.911 -10.642 16.230 1.00 85.06 660 PRO A CA 1
ATOM 5174 C C . PRO A 1 660 ? 2.873 -11.823 16.054 1.00 85.06 660 PRO A C 1
ATOM 5176 O O . PRO A 1 660 ? 2.412 -12.961 15.954 1.00 85.06 660 PRO A O 1
ATOM 5179 N N . THR A 1 661 ? 4.196 -11.610 16.086 1.00 81.62 661 THR A N 1
ATOM 5180 C CA . THR A 1 661 ? 5.189 -12.697 16.045 1.00 81.62 661 THR A CA 1
ATOM 5181 C C . THR A 1 661 ? 5.195 -13.529 17.325 1.00 81.62 661 THR A C 1
ATOM 5183 O O . THR A 1 661 ? 5.769 -14.618 17.365 1.00 81.62 661 THR A O 1
ATOM 5186 N N . ARG A 1 662 ? 4.543 -13.057 18.390 1.00 81.44 662 ARG A N 1
ATOM 5187 C CA . ARG A 1 662 ? 4.432 -13.763 19.676 1.00 81.44 662 ARG A CA 1
ATOM 5188 C C . ARG A 1 662 ? 2.999 -14.137 20.013 1.00 81.44 662 ARG A C 1
ATOM 5190 O O . ARG A 1 662 ? 2.788 -15.006 20.863 1.00 81.44 662 ARG A O 1
ATOM 5197 N N . ASN A 1 663 ? 2.031 -13.527 19.333 1.00 84.00 663 ASN A N 1
ATOM 5198 C CA . ASN A 1 663 ? 0.618 -13.702 19.601 1.00 84.00 663 ASN A CA 1
ATOM 5199 C C . ASN A 1 663 ? -0.178 -14.036 18.333 1.00 84.00 663 ASN A C 1
ATOM 5201 O O . ASN A 1 663 ? -0.330 -13.224 17.428 1.00 84.00 663 ASN A O 1
ATOM 5205 N N . ALA A 1 664 ? -0.745 -15.242 18.308 1.00 88.00 664 ALA A N 1
ATOM 5206 C CA . ALA A 1 664 ? -1.561 -15.720 17.196 1.00 88.00 664 ALA A CA 1
ATOM 5207 C C . ALA A 1 664 ? -3.030 -15.250 17.251 1.00 88.00 664 ALA A C 1
ATOM 5209 O O . ALA A 1 664 ? -3.773 -15.502 16.307 1.00 88.00 664 ALA A O 1
ATOM 5210 N N . ARG A 1 665 ? -3.485 -14.616 18.343 1.00 89.94 665 ARG A N 1
ATOM 5211 C CA . ARG A 1 665 ? -4.880 -14.165 18.508 1.00 89.94 665 ARG A CA 1
ATOM 5212 C C . ARG A 1 665 ? -5.059 -12.709 18.067 1.00 89.94 665 ARG A C 1
ATOM 5214 O O . ARG A 1 665 ? -5.541 -11.874 18.829 1.00 89.94 665 ARG A O 1
ATOM 5221 N N . THR A 1 666 ? -4.656 -12.414 16.834 1.00 88.94 666 THR A N 1
ATOM 5222 C CA . THR A 1 666 ? -4.748 -11.083 16.216 1.00 88.94 666 THR A CA 1
ATOM 5223 C C . THR A 1 666 ? -5.255 -11.197 14.773 1.00 88.94 666 THR A C 1
ATOM 5225 O O . THR A 1 666 ? -5.005 -12.220 14.123 1.00 88.94 666 THR A O 1
ATOM 5228 N N . PRO A 1 667 ? -5.923 -10.165 14.220 1.00 91.31 667 PRO A N 1
ATOM 5229 C CA . PRO A 1 667 ? -6.266 -10.134 12.797 1.00 91.31 667 PRO A CA 1
ATOM 5230 C C . PRO A 1 667 ? -5.040 -10.262 11.891 1.00 91.31 667 PRO A C 1
ATOM 5232 O O . PRO A 1 667 ? -5.136 -10.887 10.840 1.00 91.31 667 PRO A O 1
ATOM 5235 N N . PHE A 1 668 ? -3.876 -9.775 12.335 1.00 93.31 668 PHE A N 1
ATOM 5236 C CA . PHE A 1 668 ? -2.613 -9.885 11.607 1.00 93.31 668 PHE A CA 1
ATOM 5237 C C . PHE A 1 668 ? -2.246 -11.342 11.312 1.00 93.31 668 PHE A C 1
ATOM 5239 O O . PHE A 1 668 ? -1.873 -11.694 10.193 1.00 93.31 668 PHE A O 1
ATOM 5246 N N . HIS A 1 669 ? -2.404 -12.224 12.302 1.00 93.25 669 HIS A N 1
ATOM 5247 C CA . HIS A 1 669 ? -2.159 -13.648 12.109 1.00 93.25 669 HIS A CA 1
ATOM 5248 C C . HIS A 1 669 ? -3.174 -14.295 11.151 1.00 93.25 669 HIS A C 1
ATOM 5250 O O . HIS A 1 669 ? -2.807 -15.152 10.347 1.00 93.25 669 HIS A O 1
ATOM 5256 N N . GLU A 1 670 ? -4.440 -13.877 11.191 1.00 94.62 670 GLU A N 1
ATOM 5257 C CA . GLU A 1 670 ? -5.469 -14.385 10.276 1.00 94.62 670 GLU A CA 1
ATOM 5258 C C . GLU A 1 670 ? -5.288 -13.870 8.839 1.00 94.62 670 GLU A C 1
ATOM 5260 O O . GLU A 1 670 ? -5.491 -14.641 7.901 1.00 94.62 670 GLU A O 1
ATOM 5265 N N . ALA A 1 671 ? -4.817 -12.631 8.653 1.00 95.06 671 ALA A N 1
ATOM 5266 C CA . ALA A 1 671 ? -4.404 -12.090 7.357 1.00 95.06 671 ALA A CA 1
ATOM 5267 C C . ALA A 1 671 ? -3.269 -12.921 6.751 1.00 95.06 671 ALA A C 1
ATOM 5269 O O . ALA A 1 671 ? -3.365 -13.371 5.609 1.00 95.06 671 ALA A O 1
ATOM 5270 N N . HIS A 1 672 ? -2.235 -13.205 7.551 1.00 94.31 672 HIS A N 1
ATOM 5271 C CA . HIS A 1 672 ? -1.130 -14.073 7.157 1.00 94.31 672 HIS A CA 1
ATOM 5272 C C . HIS A 1 672 ? -1.619 -15.462 6.729 1.00 94.31 672 HIS A C 1
ATOM 5274 O O . HIS A 1 672 ? -1.267 -15.942 5.654 1.00 94.31 672 HIS A O 1
ATOM 5280 N N . LYS A 1 673 ? -2.471 -16.108 7.533 1.00 93.75 673 LYS A N 1
ATOM 5281 C CA . LYS A 1 673 ? -3.023 -17.428 7.195 1.00 93.75 673 LYS A CA 1
ATOM 5282 C C . LYS A 1 673 ? -3.831 -17.400 5.903 1.00 93.75 673 LYS A C 1
ATOM 5284 O O . LYS A 1 673 ? -3.657 -18.286 5.074 1.00 93.75 673 LYS A O 1
ATOM 5289 N N . ALA A 1 674 ? -4.697 -16.403 5.729 1.00 94.44 674 ALA A N 1
ATOM 5290 C CA . ALA A 1 674 ? -5.509 -16.262 4.524 1.00 94.44 674 ALA A CA 1
ATOM 5291 C C . ALA A 1 674 ? -4.638 -16.071 3.273 1.00 94.44 674 ALA A C 1
ATOM 5293 O O . ALA A 1 674 ? -4.930 -16.657 2.232 1.00 94.44 674 ALA A O 1
ATOM 5294 N N . ALA A 1 675 ? -3.547 -15.308 3.384 1.00 92.44 675 ALA A N 1
ATOM 5295 C CA . ALA A 1 675 ? -2.581 -15.138 2.307 1.00 92.44 675 ALA A CA 1
ATOM 5296 C C . ALA A 1 675 ? -1.843 -16.451 1.992 1.00 92.44 675 ALA A C 1
ATOM 5298 O O . ALA A 1 675 ? -1.836 -16.873 0.837 1.00 92.44 675 ALA A O 1
ATOM 5299 N N . VAL A 1 676 ? -1.325 -17.139 3.020 1.00 88.62 676 VAL A N 1
ATOM 5300 C CA . VAL A 1 676 ? -0.610 -18.422 2.877 1.00 88.62 676 VAL A CA 1
ATOM 5301 C C . VAL A 1 676 ? -1.495 -19.544 2.316 1.00 88.62 676 VAL A C 1
ATOM 5303 O O . VAL A 1 676 ? -1.067 -20.416 1.561 1.00 88.62 676 VAL A O 1
ATOM 5306 N N . ASP A 1 677 ? -2.773 -19.557 2.679 1.00 90.44 677 ASP A N 1
ATOM 5307 C CA . ASP A 1 677 ? -3.712 -20.544 2.150 1.00 90.44 677 ASP A CA 1
ATOM 5308 C C . ASP A 1 677 ? -4.115 -20.234 0.695 1.00 90.44 677 ASP A C 1
ATOM 5310 O O . ASP A 1 677 ? -4.527 -21.138 -0.043 1.00 90.44 677 ASP A O 1
ATOM 5314 N N . MET A 1 678 ? -4.024 -18.965 0.278 1.00 87.69 678 MET A N 1
ATOM 5315 C CA . MET A 1 678 ? -4.425 -18.506 -1.050 1.00 87.69 678 MET A CA 1
ATOM 5316 C C . MET A 1 678 ? -3.371 -18.795 -2.125 1.00 87.69 678 MET A C 1
ATOM 5318 O O . MET A 1 678 ? -3.754 -19.247 -3.211 1.00 87.69 678 MET A O 1
ATOM 5322 N N . TYR A 1 679 ? -2.082 -18.547 -1.867 1.00 82.25 679 TYR A N 1
ATOM 5323 C CA . TYR A 1 679 ? -1.044 -18.623 -2.905 1.00 82.25 679 TYR A CA 1
ATOM 5324 C C . TYR A 1 679 ? -0.285 -19.967 -2.923 1.00 82.25 679 TYR A C 1
ATOM 5326 O O . TYR A 1 679 ? 0.127 -20.422 -3.994 1.00 82.25 679 TYR A O 1
ATOM 5334 N N . GLY A 1 680 ? -0.174 -20.664 -1.792 1.00 64.19 680 GLY A N 1
ATOM 5335 C CA . GLY A 1 680 ? 0.411 -21.996 -1.612 1.00 64.19 680 GLY A CA 1
ATOM 5336 C C . GLY A 1 680 ? 1.923 -22.141 -1.861 1.00 64.19 680 GLY A C 1
ATOM 5337 O O . GLY A 1 680 ? 2.440 -23.240 -1.663 1.00 64.19 680 GLY A O 1
ATOM 5338 N N . ASN A 1 681 ? 2.616 -21.098 -2.328 1.00 58.56 681 ASN A N 1
ATOM 5339 C CA . ASN A 1 681 ? 4.067 -21.020 -2.569 1.00 58.56 681 ASN A CA 1
ATOM 5340 C C . ASN A 1 681 ? 4.533 -19.581 -2.266 1.00 58.56 681 ASN A C 1
ATOM 5342 O O . ASN A 1 681 ? 4.941 -18.854 -3.170 1.00 58.56 681 ASN A O 1
ATOM 5346 N N . GLU A 1 682 ? 4.382 -19.138 -1.021 1.00 63.88 682 GLU A N 1
ATOM 5347 C CA . GLU A 1 682 ? 4.664 -17.752 -0.639 1.00 63.88 682 GLU A CA 1
ATOM 5348 C C . GLU A 1 682 ? 6.140 -17.479 -0.369 1.00 63.88 682 GLU A C 1
ATOM 5350 O O . GLU A 1 682 ? 6.913 -18.359 0.023 1.00 63.88 682 GLU A O 1
ATOM 5355 N N . PHE A 1 683 ? 6.483 -16.200 -0.511 1.00 79.31 683 PHE A N 1
ATOM 5356 C CA . PHE A 1 683 ? 7.738 -15.630 -0.057 1.00 79.31 683 PHE A CA 1
ATOM 5357 C C . PHE A 1 683 ? 7.428 -14.484 0.912 1.00 79.31 683 PHE A C 1
ATOM 5359 O O . PHE A 1 683 ? 6.987 -13.407 0.512 1.00 79.31 683 PHE A O 1
ATOM 5366 N N . VAL A 1 684 ? 7.590 -14.754 2.206 1.00 88.38 684 VAL A N 1
ATOM 5367 C CA . VAL A 1 684 ? 7.246 -13.838 3.296 1.00 88.38 684 VAL A CA 1
ATOM 5368 C C . VAL A 1 684 ? 8.499 -13.127 3.786 1.00 88.38 684 VAL A C 1
ATOM 5370 O O . VAL A 1 684 ? 9.475 -13.768 4.188 1.00 88.38 684 VAL A O 1
ATOM 5373 N N . ILE A 1 685 ? 8.438 -11.800 3.777 1.00 89.94 685 ILE A N 1
ATOM 5374 C CA . ILE A 1 685 ? 9.497 -10.905 4.230 1.00 89.94 685 ILE A CA 1
ATOM 5375 C C . ILE A 1 685 ? 8.984 -10.180 5.461 1.00 89.94 685 ILE A C 1
ATOM 5377 O O . ILE A 1 685 ? 8.093 -9.338 5.366 1.00 89.94 685 ILE A O 1
ATOM 5381 N N . GLN A 1 686 ? 9.551 -10.504 6.614 1.00 90.12 686 GLN A N 1
ATOM 5382 C CA . GLN A 1 686 ? 9.237 -9.801 7.846 1.00 90.12 686 GLN A CA 1
ATOM 5383 C C . GLN A 1 686 ? 10.331 -8.780 8.151 1.00 90.12 686 GLN A C 1
ATOM 5385 O O . GLN A 1 686 ? 11.498 -9.158 8.229 1.00 90.12 686 GLN A O 1
ATOM 5390 N N . ILE A 1 687 ? 9.958 -7.512 8.310 1.00 90.75 687 ILE A N 1
ATOM 5391 C CA . ILE A 1 687 ? 10.879 -6.381 8.451 1.00 90.75 687 ILE A CA 1
ATOM 5392 C C . ILE A 1 687 ? 10.741 -5.786 9.850 1.00 90.75 687 ILE A C 1
ATOM 5394 O O . ILE A 1 687 ? 9.633 -5.500 10.296 1.00 90.75 687 ILE A O 1
ATOM 5398 N N . HIS A 1 688 ? 11.885 -5.603 10.495 1.00 85.94 688 HIS A N 1
ATOM 5399 C CA . HIS A 1 688 ? 12.081 -5.046 11.830 1.00 85.94 688 HIS A CA 1
ATOM 5400 C C . HIS A 1 688 ? 13.188 -3.998 11.785 1.00 85.94 688 HIS A C 1
ATOM 5402 O O . HIS A 1 688 ? 13.937 -3.908 10.801 1.00 85.94 688 HIS A O 1
ATOM 5408 N N . SER A 1 689 ? 13.333 -3.248 12.867 1.00 83.75 689 SER A N 1
ATOM 5409 C CA . SER A 1 689 ? 14.518 -2.440 13.110 1.00 83.75 689 SER A CA 1
ATOM 5410 C C . SER A 1 689 ? 15.051 -2.603 14.533 1.00 83.75 689 SER A C 1
ATOM 5412 O O . SER A 1 689 ? 14.543 -3.383 15.334 1.00 83.75 689 SER A O 1
ATOM 5414 N N . TYR A 1 690 ? 16.171 -1.951 14.821 1.00 78.00 690 TYR A N 1
ATOM 5415 C CA . TYR A 1 690 ? 16.708 -1.854 16.170 1.00 78.00 690 TYR A CA 1
ATOM 5416 C C . TYR A 1 690 ? 17.244 -0.448 16.432 1.00 78.00 690 TYR A C 1
ATOM 5418 O O . TYR A 1 690 ? 17.777 0.207 15.532 1.00 78.00 690 TYR A O 1
ATOM 5426 N N . ASP A 1 691 ? 17.174 -0.035 17.700 1.00 73.69 691 ASP A N 1
ATOM 5427 C CA . ASP A 1 691 ? 17.559 1.306 18.131 1.00 73.69 691 ASP A CA 1
ATOM 5428 C C . ASP A 1 691 ? 19.002 1.656 17.759 1.00 73.69 691 ASP A C 1
ATOM 5430 O O . ASP A 1 691 ? 19.963 0.915 18.036 1.00 73.69 691 ASP A O 1
ATOM 5434 N N . THR A 1 692 ? 19.182 2.874 17.264 1.00 69.69 692 THR A N 1
ATOM 5435 C CA . THR A 1 692 ? 20.497 3.405 16.906 1.00 69.69 692 THR A CA 1
ATOM 5436 C C . THR A 1 692 ? 21.427 3.453 18.126 1.00 69.69 692 THR A C 1
ATOM 5438 O O . THR A 1 692 ? 21.096 3.934 19.209 1.00 69.69 692 THR A O 1
ATOM 5441 N N . GLY A 1 693 ? 22.660 2.959 17.981 1.00 65.12 693 GLY A N 1
ATOM 5442 C CA . GLY A 1 693 ? 23.690 3.062 19.027 1.00 65.12 693 GLY A CA 1
ATOM 5443 C C . GLY A 1 693 ? 23.536 2.111 20.224 1.00 65.12 693 GLY A C 1
ATOM 5444 O O . GLY A 1 693 ? 24.450 2.049 21.057 1.00 65.12 693 GLY A O 1
ATOM 5445 N N . SER A 1 694 ? 22.459 1.322 20.285 1.00 65.81 694 SER A N 1
ATOM 5446 C CA . SER A 1 694 ? 22.353 0.148 21.164 1.00 65.81 694 SER A CA 1
ATOM 5447 C C . SER A 1 694 ? 23.285 -0.987 20.697 1.00 65.81 694 SER A C 1
ATOM 5449 O O . SER A 1 694 ? 23.877 -1.691 21.522 1.00 65.81 694 SER A O 1
ATOM 5451 N N . HIS A 1 695 ? 23.546 -1.041 19.384 1.00 67.50 695 HIS A N 1
ATOM 5452 C CA . HIS A 1 695 ? 24.386 -2.037 18.714 1.00 67.50 695 HIS A CA 1
ATOM 5453 C C . HIS A 1 695 ? 25.484 -1.402 17.825 1.00 67.50 695 HIS A C 1
ATOM 5455 O O . HIS A 1 695 ? 25.549 -1.645 16.624 1.00 67.50 695 HIS A O 1
ATOM 5461 N N . PRO A 1 696 ? 26.415 -0.598 18.384 1.00 66.44 696 PRO A N 1
ATOM 5462 C CA . PRO A 1 696 ? 27.365 0.213 17.603 1.00 66.44 696 PRO A CA 1
ATOM 5463 C C . PRO A 1 696 ? 28.438 -0.589 16.843 1.00 66.44 696 PRO A C 1
ATOM 5465 O O . PRO A 1 696 ? 29.225 -0.008 16.094 1.00 66.44 696 PRO A O 1
ATOM 5468 N N . ASP A 1 697 ? 28.523 -1.898 17.089 1.00 70.31 697 ASP A N 1
ATOM 5469 C CA . ASP A 1 697 ? 29.440 -2.821 16.415 1.00 70.31 697 ASP A CA 1
ATOM 5470 C C . ASP A 1 697 ? 28.702 -3.751 15.417 1.00 70.31 697 ASP A C 1
ATOM 5472 O O . ASP A 1 697 ? 29.356 -4.612 14.818 1.00 70.31 697 ASP A O 1
ATOM 5476 N N . SER A 1 698 ? 27.378 -3.603 15.253 1.00 74.38 698 SER A N 1
ATOM 5477 C CA . SER A 1 698 ? 26.541 -4.423 14.362 1.00 74.38 698 SER A CA 1
ATOM 5478 C C . SER A 1 698 ? 26.477 -3.862 12.937 1.00 74.38 698 SER A C 1
ATOM 5480 O O . SER A 1 698 ? 26.974 -2.771 12.652 1.00 74.38 698 SER A O 1
ATOM 5482 N N . TYR A 1 699 ? 25.944 -4.665 12.017 1.00 85.56 699 TYR A N 1
ATOM 5483 C CA . TYR A 1 699 ? 25.814 -4.316 10.602 1.00 85.56 699 TYR A CA 1
ATOM 5484 C C . TYR A 1 699 ? 24.443 -3.717 10.338 1.00 85.56 699 TYR A C 1
ATOM 5486 O O . TYR A 1 699 ? 23.472 -4.287 10.802 1.00 85.56 699 TYR A O 1
ATOM 5494 N N . ASP A 1 700 ? 24.362 -2.658 9.527 1.00 86.69 700 ASP A N 1
ATOM 5495 C CA . ASP A 1 700 ? 23.115 -1.910 9.300 1.00 86.69 700 ASP A CA 1
ATOM 5496 C C . ASP A 1 700 ? 21.951 -2.753 8.724 1.00 86.69 700 ASP A C 1
ATOM 5498 O O . ASP A 1 700 ? 20.813 -2.292 8.674 1.00 86.69 700 ASP A O 1
ATOM 5502 N N . SER A 1 701 ? 22.217 -3.955 8.206 1.00 88.06 701 SER A N 1
ATOM 5503 C CA . SER A 1 701 ? 21.192 -4.903 7.758 1.00 88.06 701 SER A CA 1
ATOM 5504 C C . SER A 1 701 ? 21.541 -6.329 8.169 1.00 88.06 701 SER A C 1
ATOM 5506 O O . SER A 1 701 ? 22.587 -6.861 7.784 1.00 88.06 701 SER A O 1
ATOM 5508 N N . GLU A 1 702 ? 20.636 -6.979 8.893 1.00 85.06 702 GLU A N 1
ATOM 5509 C CA . GLU A 1 702 ? 20.783 -8.353 9.366 1.00 85.06 702 GLU A CA 1
ATOM 5510 C C . GLU A 1 702 ? 19.677 -9.237 8.782 1.00 85.06 702 GLU A C 1
ATOM 5512 O O . GLU A 1 702 ? 18.494 -8.932 8.889 1.00 85.06 702 GLU A O 1
ATOM 5517 N N . LEU A 1 703 ? 20.053 -10.355 8.158 1.00 83.56 703 LEU A N 1
ATOM 5518 C CA . LEU A 1 703 ? 19.110 -11.306 7.566 1.00 83.56 703 LEU A CA 1
ATOM 5519 C C . LEU A 1 703 ? 19.133 -12.629 8.338 1.00 83.56 703 LEU A C 1
ATOM 5521 O O . LEU A 1 703 ? 20.182 -13.268 8.467 1.00 83.56 703 LEU A O 1
ATOM 5525 N N . SER A 1 704 ? 17.975 -13.089 8.812 1.00 78.50 704 SER A N 1
ATOM 5526 C CA . SER A 1 704 ? 17.851 -14.334 9.573 1.00 78.50 704 SER A CA 1
ATOM 5527 C C . SER A 1 704 ? 16.688 -15.229 9.123 1.00 78.50 704 SER A C 1
ATOM 5529 O O . SER A 1 704 ? 15.725 -14.802 8.492 1.00 78.50 704 SER A O 1
ATOM 5531 N N . THR A 1 705 ? 16.809 -16.524 9.427 1.00 73.31 705 THR A N 1
ATOM 5532 C CA . THR A 1 705 ? 15.782 -17.562 9.214 1.00 73.31 705 THR A CA 1
ATOM 5533 C C . THR A 1 705 ? 15.760 -18.497 10.432 1.00 73.31 705 THR A C 1
ATOM 5535 O O . THR A 1 705 ? 16.527 -18.312 11.381 1.00 73.31 705 THR A O 1
ATOM 5538 N N . ARG A 1 706 ? 14.894 -19.517 10.437 1.00 64.69 706 ARG A N 1
ATOM 5539 C CA . ARG A 1 706 ? 14.751 -20.470 11.554 1.00 64.69 706 ARG A CA 1
ATOM 5540 C C . ARG A 1 706 ? 15.994 -21.355 11.780 1.00 64.69 706 ARG A C 1
ATOM 5542 O O . ARG A 1 706 ? 16.653 -21.726 10.821 1.00 64.69 706 ARG A O 1
ATOM 5549 N N . ASP A 1 707 ? 16.222 -21.830 13.018 1.00 56.28 707 ASP A N 1
ATOM 5550 C CA . ASP A 1 707 ? 17.114 -22.966 13.357 1.00 56.28 707 ASP A CA 1
ATOM 5551 C C . ASP A 1 707 ? 16.395 -24.062 14.183 1.00 56.28 707 ASP A C 1
ATOM 5553 O O . ASP A 1 707 ? 15.432 -23.779 14.898 1.00 56.28 707 ASP A O 1
ATOM 5557 N N . ASP A 1 708 ? 16.855 -25.318 14.038 1.00 50.66 708 ASP A N 1
ATOM 5558 C CA . ASP A 1 708 ? 17.107 -26.220 15.180 1.00 50.66 708 ASP A CA 1
ATOM 5559 C C . ASP A 1 708 ? 17.758 -27.574 14.796 1.00 50.66 708 ASP A C 1
ATOM 5561 O O . ASP A 1 708 ? 18.304 -28.233 15.678 1.00 50.66 708 ASP A O 1
ATOM 5565 N N . TYR A 1 709 ? 17.748 -28.054 13.537 1.00 47.38 709 TYR A N 1
ATOM 5566 C CA . TYR A 1 709 ? 18.525 -29.275 13.173 1.00 47.38 709 TYR A CA 1
ATOM 5567 C C . TYR A 1 709 ? 18.773 -29.511 11.670 1.00 47.38 709 TYR A C 1
ATOM 5569 O O . TYR A 1 709 ? 19.716 -30.223 11.322 1.00 47.38 709 TYR A O 1
ATOM 5577 N N . TYR A 1 710 ? 17.942 -28.944 10.794 1.00 47.41 710 TYR A N 1
ATOM 5578 C CA . TYR A 1 710 ? 18.141 -28.829 9.342 1.00 47.41 710 TYR A CA 1
ATOM 5579 C C . TYR A 1 710 ? 17.329 -27.619 8.863 1.00 47.41 710 TYR A C 1
ATOM 5581 O O . TYR A 1 710 ? 16.228 -27.810 8.349 1.00 47.41 710 TYR A O 1
ATOM 5589 N N . PRO A 1 711 ? 17.785 -26.387 9.124 1.00 44.19 711 PRO A N 1
ATOM 5590 C CA . PRO A 1 711 ? 17.115 -25.226 8.570 1.00 44.19 711 PRO A CA 1
ATOM 5591 C C . PRO A 1 711 ? 17.356 -25.219 7.064 1.00 44.19 711 PRO A C 1
ATOM 5593 O O . PRO A 1 711 ? 18.491 -25.433 6.618 1.00 44.19 711 PRO A O 1
ATOM 5596 N N . ASN A 1 712 ? 16.293 -25.048 6.283 1.00 45.50 712 ASN A N 1
ATOM 5597 C CA . ASN A 1 712 ? 16.471 -24.723 4.882 1.00 45.50 712 ASN A CA 1
ATOM 5598 C C . ASN A 1 712 ? 17.259 -23.416 4.880 1.00 45.50 712 ASN A C 1
ATOM 5600 O O . ASN A 1 712 ? 16.993 -22.485 5.636 1.00 45.50 712 ASN A O 1
ATOM 5604 N N . GLN A 1 713 ? 18.371 -23.463 4.174 1.00 53.78 713 GLN A N 1
ATOM 5605 C CA . GLN A 1 713 ? 19.384 -22.435 4.223 1.00 53.78 713 GLN A CA 1
ATOM 5606 C C . GLN A 1 713 ? 18.763 -21.139 3.700 1.00 53.78 713 GLN A C 1
ATOM 5608 O O . GLN A 1 713 ? 18.091 -21.235 2.672 1.00 53.78 713 GLN A O 1
ATOM 5613 N N . PRO A 1 714 ? 18.951 -19.974 4.364 1.00 50.94 714 PRO A N 1
ATOM 5614 C CA . PRO A 1 714 ? 18.481 -18.713 3.827 1.00 50.94 714 PRO A CA 1
ATOM 5615 C C . PRO A 1 714 ? 18.977 -18.638 2.400 1.00 50.94 714 PRO A C 1
ATOM 5617 O O . PRO A 1 714 ? 20.182 -18.564 2.163 1.00 50.94 714 PRO A O 1
ATOM 5620 N N . VAL A 1 715 ? 18.026 -18.736 1.477 1.00 59.19 715 VAL A N 1
ATOM 5621 C CA . VAL A 1 715 ? 18.254 -18.395 0.093 1.00 59.19 715 VAL A CA 1
ATOM 5622 C C . VAL A 1 715 ? 19.354 -19.250 -0.558 1.00 59.19 715 VAL A C 1
ATOM 5624 O O . VAL A 1 715 ? 20.402 -18.746 -0.927 1.00 59.19 715 VAL A O 1
ATOM 5627 N N . MET A 1 716 ? 19.172 -20.565 -0.700 1.00 55.44 716 MET A N 1
ATOM 5628 C CA . MET A 1 716 ? 20.106 -21.357 -1.509 1.00 55.44 716 MET A CA 1
ATOM 5629 C C . MET A 1 716 ? 19.391 -22.384 -2.367 1.00 55.44 716 MET A C 1
ATOM 5631 O O . MET A 1 716 ? 18.667 -23.223 -1.854 1.00 55.44 716 MET A O 1
ATOM 5635 N N . ASP A 1 717 ? 19.728 -22.402 -3.654 1.00 53.09 717 ASP A N 1
ATOM 5636 C CA . ASP A 1 717 ? 19.807 -23.662 -4.387 1.00 53.09 717 ASP A CA 1
ATOM 5637 C C . ASP A 1 717 ? 21.094 -24.383 -3.914 1.00 53.09 717 ASP A C 1
ATOM 5639 O O . ASP A 1 717 ? 22.210 -23.941 -4.236 1.00 53.09 717 ASP A O 1
ATOM 5643 N N . PRO A 1 718 ? 20.980 -25.476 -3.131 1.00 48.47 718 PRO A N 1
ATOM 5644 C CA . PRO A 1 718 ? 22.118 -26.180 -2.542 1.00 48.47 718 PRO A CA 1
ATOM 5645 C C . PRO A 1 718 ? 23.062 -26.793 -3.590 1.00 48.47 718 PRO A C 1
ATOM 5647 O O . PRO A 1 718 ? 24.185 -27.180 -3.244 1.00 48.47 718 PRO A O 1
ATOM 5650 N N . ASP A 1 719 ? 22.643 -26.880 -4.857 1.00 50.59 719 ASP A N 1
ATOM 5651 C CA . ASP A 1 719 ? 23.466 -27.364 -5.962 1.00 50.59 719 ASP A CA 1
ATOM 5652 C C . ASP A 1 719 ? 24.286 -26.245 -6.637 1.00 50.59 719 ASP A C 1
ATOM 5654 O O . ASP A 1 719 ? 25.324 -26.546 -7.247 1.00 50.59 719 ASP A O 1
ATOM 5658 N N . THR A 1 720 ? 23.879 -24.970 -6.529 1.00 57.59 720 THR A N 1
ATOM 5659 C CA . THR A 1 720 ? 24.504 -23.847 -7.262 1.00 57.59 720 THR A CA 1
ATOM 5660 C C . THR A 1 720 ? 25.143 -22.760 -6.399 1.00 57.59 720 THR A C 1
ATOM 5662 O O . THR A 1 720 ? 25.971 -22.021 -6.936 1.00 57.59 720 THR A O 1
ATOM 5665 N N . TYR A 1 721 ? 24.867 -22.703 -5.089 1.00 58.41 721 TYR A N 1
ATOM 5666 C CA . TYR A 1 721 ? 25.320 -21.609 -4.208 1.00 58.41 721 TYR A CA 1
ATOM 5667 C C . TYR A 1 721 ? 24.841 -20.220 -4.656 1.00 58.41 721 TYR A C 1
ATOM 5669 O O . TYR A 1 721 ? 25.524 -19.227 -4.422 1.00 58.41 721 TYR A O 1
ATOM 5677 N N . PHE A 1 722 ? 23.696 -20.161 -5.336 1.00 66.44 722 PHE A N 1
ATOM 5678 C CA . PHE A 1 722 ? 23.073 -18.920 -5.782 1.00 66.44 722 PHE A CA 1
ATOM 5679 C C . PHE A 1 722 ? 22.107 -18.399 -4.710 1.00 66.44 722 PHE A C 1
ATOM 5681 O O . PHE A 1 722 ? 21.206 -19.136 -4.306 1.00 66.44 722 PHE A O 1
ATOM 5688 N N . ASP A 1 723 ? 22.305 -17.156 -4.261 1.00 72.50 723 ASP A N 1
ATOM 5689 C CA . ASP A 1 723 ? 21.525 -16.510 -3.198 1.00 72.50 723 ASP A CA 1
ATOM 5690 C C . ASP A 1 723 ? 21.259 -15.013 -3.457 1.00 72.50 723 ASP A C 1
ATOM 5692 O O . ASP A 1 723 ? 21.822 -14.424 -4.378 1.00 72.50 723 ASP A O 1
ATOM 5696 N N . ILE A 1 724 ? 20.425 -14.385 -2.620 1.00 78.94 724 ILE A N 1
ATOM 5697 C CA . ILE A 1 724 ? 20.077 -12.949 -2.679 1.00 78.94 724 ILE A CA 1
ATOM 5698 C C . ILE A 1 724 ? 21.345 -12.097 -2.606 1.00 78.94 724 ILE A C 1
ATOM 5700 O O . ILE A 1 724 ? 21.530 -11.169 -3.387 1.00 78.94 724 ILE A O 1
ATOM 5704 N N . ILE A 1 725 ? 22.277 -12.463 -1.725 1.00 80.38 725 ILE A N 1
ATOM 5705 C CA . ILE A 1 725 ? 23.533 -11.734 -1.541 1.00 80.38 725 ILE A CA 1
ATOM 5706 C C . ILE A 1 725 ? 24.403 -11.789 -2.800 1.00 80.38 725 ILE A C 1
ATOM 5708 O O . ILE A 1 725 ? 25.163 -10.858 -3.046 1.00 80.38 725 ILE A O 1
ATOM 5712 N N . SER A 1 726 ? 24.307 -12.837 -3.621 1.00 79.56 726 SER A N 1
ATOM 5713 C CA . SER A 1 726 ? 25.008 -12.945 -4.909 1.00 79.56 726 SER A CA 1
ATOM 5714 C C . SER A 1 726 ? 24.486 -11.971 -5.966 1.00 79.56 726 SER A C 1
ATOM 5716 O O . SER A 1 726 ? 25.198 -11.706 -6.934 1.00 79.56 726 SER A O 1
ATOM 5718 N N . LEU A 1 727 ? 23.269 -11.452 -5.794 1.00 82.12 727 LEU A N 1
ATOM 5719 C CA . LEU A 1 727 ? 22.646 -10.479 -6.693 1.00 82.12 727 LEU A CA 1
ATOM 5720 C C . LEU A 1 727 ? 22.880 -9.035 -6.249 1.00 82.12 727 LEU A C 1
ATOM 5722 O O . LEU A 1 727 ? 22.818 -8.114 -7.059 1.00 82.12 727 LEU A O 1
ATOM 5726 N N . THR A 1 728 ? 23.264 -8.836 -4.993 1.00 85.56 728 THR A N 1
ATOM 5727 C CA . THR A 1 728 ? 23.688 -7.537 -4.486 1.00 85.56 728 THR A CA 1
ATOM 5728 C C . THR A 1 728 ? 25.061 -7.133 -5.059 1.00 85.56 728 THR A C 1
ATOM 5730 O O . THR A 1 728 ? 26.008 -7.917 -5.000 1.00 85.56 728 THR A O 1
ATOM 5733 N N . PRO A 1 729 ? 25.252 -5.898 -5.560 1.00 86.75 729 PRO A N 1
ATOM 5734 C CA . PRO A 1 729 ? 26.568 -5.409 -5.982 1.00 86.75 729 PRO A CA 1
ATOM 5735 C C . PRO A 1 729 ? 27.622 -5.418 -4.855 1.00 86.75 729 PRO A C 1
ATOM 5737 O O . PRO A 1 729 ? 27.289 -5.188 -3.696 1.00 86.75 729 PRO A O 1
ATOM 5740 N N . GLU A 1 730 ? 28.919 -5.545 -5.196 1.00 87.75 730 GLU A N 1
ATOM 5741 C CA . GLU A 1 730 ? 30.032 -5.455 -4.216 1.00 87.75 730 GLU A CA 1
ATOM 5742 C C . GLU A 1 730 ? 29.949 -4.178 -3.360 1.00 87.75 730 GLU A C 1
ATOM 5744 O O . GLU A 1 730 ? 30.285 -4.199 -2.175 1.00 87.75 730 GLU A O 1
ATOM 5749 N N . PHE A 1 731 ? 29.516 -3.071 -3.970 1.00 90.44 731 PHE A N 1
ATOM 5750 C CA . PHE A 1 731 ? 29.267 -1.794 -3.310 1.00 90.44 731 PHE A CA 1
ATOM 5751 C C . PHE A 1 731 ? 27.781 -1.440 -3.439 1.00 90.44 731 PHE A C 1
ATOM 5753 O O . PHE A 1 731 ? 27.437 -0.705 -4.370 1.00 90.44 731 PHE A O 1
ATOM 5760 N N . PRO A 1 732 ? 26.908 -1.948 -2.546 1.00 89.25 732 PRO A N 1
ATOM 5761 C CA . PRO A 1 732 ? 25.473 -1.676 -2.610 1.00 89.25 732 PRO A CA 1
ATOM 5762 C C . PRO A 1 732 ? 25.201 -0.172 -2.543 1.00 89.25 732 PRO A C 1
ATOM 5764 O O . PRO A 1 732 ? 24.386 0.353 -3.294 1.00 89.25 732 PRO A O 1
ATOM 5767 N N . ILE A 1 733 ? 25.973 0.536 -1.708 1.00 88.75 733 ILE A N 1
ATOM 5768 C CA . ILE A 1 733 ? 25.923 1.991 -1.577 1.00 88.75 733 ILE A CA 1
ATOM 5769 C C . ILE A 1 733 ? 27.229 2.598 -2.074 1.00 88.75 733 ILE A C 1
ATOM 5771 O O . ILE A 1 733 ? 28.300 2.421 -1.481 1.00 88.75 733 ILE A O 1
ATOM 5775 N N . THR A 1 734 ? 27.155 3.371 -3.153 1.00 89.19 734 THR A N 1
ATOM 5776 C CA . THR A 1 734 ? 28.322 4.083 -3.684 1.00 89.19 734 THR A CA 1
ATOM 5777 C C . THR A 1 734 ? 28.676 5.317 -2.846 1.00 89.19 734 THR A C 1
ATOM 5779 O O . THR A 1 734 ? 27.872 5.826 -2.080 1.00 89.19 734 THR A O 1
ATOM 5782 N N . ALA A 1 735 ? 29.910 5.814 -2.943 1.00 87.25 735 ALA A N 1
ATOM 5783 C CA . ALA A 1 735 ? 30.342 6.943 -2.117 1.00 87.25 735 ALA A CA 1
ATOM 5784 C C . ALA A 1 735 ? 29.608 8.245 -2.487 1.00 87.25 735 ALA A C 1
ATOM 5786 O O . ALA A 1 735 ? 29.669 8.673 -3.642 1.00 87.25 735 ALA A O 1
ATOM 5787 N N . ASN A 1 736 ? 29.079 8.950 -1.485 1.00 84.69 736 ASN A N 1
ATOM 5788 C CA . ASN A 1 736 ? 28.357 10.223 -1.617 1.00 84.69 736 ASN A CA 1
ATOM 5789 C C . ASN A 1 736 ? 27.046 10.137 -2.420 1.00 84.69 736 ASN A C 1
ATOM 5791 O O . ASN A 1 736 ? 26.723 11.087 -3.135 1.00 84.69 736 ASN A O 1
ATOM 5795 N N . THR A 1 737 ? 26.325 9.017 -2.335 1.00 78.44 737 THR A N 1
ATOM 5796 C CA . THR A 1 737 ? 24.981 8.888 -2.921 1.00 78.44 737 THR A CA 1
ATOM 5797 C C . THR A 1 737 ? 23.839 9.010 -1.928 1.00 78.44 737 THR A C 1
ATOM 5799 O O . THR A 1 737 ? 22.737 9.290 -2.377 1.00 78.44 737 THR A O 1
ATOM 5802 N N . ILE A 1 738 ? 24.076 8.837 -0.624 1.00 76.06 738 ILE A N 1
ATOM 5803 C CA . ILE A 1 738 ? 23.025 8.846 0.405 1.00 76.06 738 ILE A CA 1
ATOM 5804 C C . ILE A 1 738 ? 23.481 9.683 1.605 1.00 76.06 738 ILE A C 1
ATOM 5806 O O . ILE A 1 738 ? 24.601 9.517 2.085 1.00 76.06 738 ILE A O 1
ATOM 5810 N N . GLY A 1 739 ? 22.626 10.586 2.091 1.00 64.44 739 GLY A N 1
ATOM 5811 C CA . GLY A 1 739 ? 22.961 11.504 3.187 1.00 64.44 739 GLY A CA 1
ATOM 5812 C C . GLY A 1 739 ? 23.951 12.617 2.800 1.00 64.44 739 GLY A C 1
ATOM 5813 O O . GLY A 1 739 ? 24.307 12.800 1.629 1.00 64.44 739 GLY A O 1
ATOM 5814 N N . GLY A 1 740 ? 24.389 13.408 3.786 1.00 59.56 740 GLY A N 1
ATOM 5815 C CA . GLY A 1 740 ? 25.316 14.520 3.579 1.00 59.56 740 GLY A CA 1
ATOM 5816 C C . GLY A 1 740 ? 26.604 14.119 2.847 1.00 59.56 740 GLY A C 1
ATOM 5817 O O . GLY A 1 740 ? 27.198 13.066 3.087 1.00 59.56 740 GLY A O 1
ATOM 5818 N N . ALA A 1 741 ? 27.079 14.979 1.936 1.00 59.88 741 ALA A N 1
ATOM 5819 C CA . ALA A 1 741 ? 28.316 14.739 1.190 1.00 59.88 741 ALA A CA 1
ATOM 5820 C C . ALA A 1 741 ? 29.469 14.429 2.164 1.00 59.88 741 ALA A C 1
ATOM 5822 O O . ALA A 1 741 ? 29.726 15.266 3.027 1.00 59.88 741 ALA A O 1
ATOM 5823 N N . ASN A 1 742 ? 30.142 13.275 1.993 1.00 70.25 742 ASN A N 1
ATOM 5824 C CA . ASN A 1 742 ? 31.409 12.795 2.597 1.00 70.25 742 ASN A CA 1
ATOM 5825 C C . ASN A 1 742 ? 31.390 11.336 3.123 1.00 70.25 742 ASN A C 1
ATOM 5827 O O . ASN A 1 742 ? 32.409 10.906 3.675 1.00 70.25 742 ASN A O 1
ATOM 5831 N N . HIS A 1 743 ? 30.323 10.548 2.945 1.00 78.62 743 HIS A N 1
ATOM 5832 C CA . HIS A 1 743 ? 30.358 9.127 3.328 1.00 78.62 743 HIS A CA 1
ATOM 5833 C C . HIS A 1 743 ? 31.174 8.268 2.334 1.00 78.62 743 HIS A C 1
ATOM 5835 O O . HIS A 1 743 ? 31.221 8.522 1.124 1.00 78.62 743 HIS A O 1
ATOM 5841 N N . ALA A 1 744 ? 31.854 7.237 2.847 1.00 82.44 744 ALA A N 1
ATOM 5842 C CA . ALA A 1 744 ? 32.541 6.250 2.014 1.00 82.44 744 ALA A CA 1
ATOM 5843 C C . ALA A 1 744 ? 31.529 5.300 1.349 1.00 82.44 744 ALA A C 1
ATOM 5845 O O . ALA A 1 744 ? 30.421 5.123 1.852 1.00 82.44 744 ALA A O 1
ATOM 5846 N N . ALA A 1 745 ? 31.919 4.676 0.233 1.00 87.94 745 ALA A N 1
ATOM 5847 C CA . ALA A 1 745 ? 31.131 3.585 -0.337 1.00 87.94 745 ALA A CA 1
ATOM 5848 C C . ALA A 1 745 ? 31.045 2.445 0.688 1.00 87.94 745 ALA A C 1
ATOM 5850 O O . ALA A 1 745 ? 32.068 2.107 1.295 1.00 87.94 745 ALA A O 1
ATOM 5851 N N . ARG A 1 746 ? 29.858 1.865 0.870 1.00 88.06 746 ARG A N 1
ATOM 5852 C CA . ARG A 1 746 ? 29.681 0.675 1.705 1.00 88.06 746 ARG A CA 1
ATOM 5853 C C . ARG A 1 746 ? 29.896 -0.547 0.846 1.00 88.06 746 ARG A C 1
ATOM 5855 O O . ARG A 1 746 ? 29.304 -0.658 -0.223 1.00 88.06 746 ARG A O 1
ATOM 5862 N N . ARG A 1 747 ? 30.798 -1.415 1.289 1.00 90.00 747 ARG A N 1
ATOM 5863 C CA . ARG A 1 747 ? 30.984 -2.730 0.686 1.00 90.00 747 ARG A CA 1
ATOM 5864 C C . ARG A 1 747 ? 29.976 -3.691 1.288 1.00 90.00 747 ARG A C 1
ATOM 5866 O O . ARG A 1 747 ? 29.545 -3.498 2.418 1.00 90.00 747 ARG A O 1
ATOM 5873 N N . ILE A 1 748 ? 29.639 -4.733 0.547 1.00 88.81 748 ILE A N 1
ATOM 5874 C CA . ILE A 1 748 ? 28.666 -5.738 0.968 1.00 88.81 748 ILE A CA 1
ATOM 5875 C C . ILE A 1 748 ? 29.034 -6.420 2.302 1.00 88.81 748 ILE A C 1
ATOM 5877 O O . ILE A 1 748 ? 28.149 -6.686 3.106 1.00 88.81 748 ILE A O 1
ATOM 5881 N N . ASP A 1 749 ? 30.330 -6.618 2.587 1.00 87.50 749 ASP A N 1
ATOM 5882 C CA . ASP A 1 749 ? 30.845 -7.163 3.857 1.00 87.50 749 ASP A CA 1
ATOM 5883 C C . ASP A 1 749 ? 30.805 -6.187 5.033 1.00 87.50 749 ASP A C 1
ATOM 5885 O O . ASP A 1 749 ? 31.005 -6.620 6.164 1.00 87.50 749 ASP A O 1
ATOM 5889 N N . ASP A 1 750 ? 30.565 -4.902 4.769 1.00 85.88 750 ASP A N 1
ATOM 5890 C CA . ASP A 1 750 ? 30.371 -3.847 5.767 1.00 85.88 750 ASP A CA 1
ATOM 5891 C C . ASP A 1 750 ? 28.886 -3.442 5.890 1.00 85.88 750 ASP A C 1
ATOM 5893 O O . ASP A 1 750 ? 28.571 -2.565 6.690 1.00 85.88 750 ASP A O 1
ATOM 5897 N N . TYR A 1 751 ? 28.000 -4.025 5.072 1.00 87.31 751 TYR A N 1
ATOM 5898 C CA . TYR A 1 751 ? 26.589 -3.644 4.962 1.00 87.31 751 TYR A CA 1
ATOM 5899 C C . TYR A 1 751 ? 25.648 -4.741 5.489 1.00 87.31 751 TYR A C 1
ATOM 5901 O O . TYR A 1 751 ? 24.709 -4.411 6.200 1.00 87.31 751 TYR A O 1
ATOM 5909 N N . TYR A 1 752 ? 25.906 -6.025 5.185 1.00 85.12 752 TYR A N 1
ATOM 5910 C CA . TYR A 1 752 ? 25.037 -7.141 5.596 1.00 85.12 752 TYR A CA 1
ATOM 5911 C C . TYR A 1 752 ? 25.682 -8.088 6.615 1.00 85.12 752 TYR A C 1
ATOM 5913 O O . TYR A 1 752 ? 26.859 -8.449 6.496 1.00 85.12 752 TYR A O 1
ATOM 5921 N N . SER A 1 753 ? 24.859 -8.616 7.520 1.00 82.19 753 SER A N 1
ATOM 5922 C CA . SER A 1 753 ? 25.112 -9.846 8.274 1.00 82.19 753 SER A CA 1
ATOM 5923 C C . SER A 1 753 ? 24.032 -10.899 7.985 1.00 82.19 753 SER A C 1
ATOM 5925 O O . SER A 1 753 ? 22.917 -10.587 7.571 1.00 82.19 753 SER A O 1
ATOM 5927 N N . LEU A 1 754 ? 24.383 -12.179 8.133 1.00 80.25 754 LEU A N 1
ATOM 5928 C CA . LEU A 1 754 ? 23.498 -13.308 7.829 1.00 80.25 754 LEU A CA 1
ATOM 5929 C C . LEU A 1 754 ? 23.505 -14.304 8.987 1.00 80.25 754 LEU A C 1
ATOM 5931 O O . LEU A 1 754 ? 24.572 -14.709 9.446 1.00 80.25 754 LEU A O 1
ATOM 5935 N N . TYR A 1 755 ? 22.351 -14.802 9.418 1.00 76.25 755 TYR A N 1
ATOM 5936 C CA . TYR A 1 755 ? 22.305 -15.917 10.363 1.00 76.25 755 TYR A CA 1
ATOM 5937 C C . TYR A 1 755 ? 22.316 -17.252 9.611 1.00 76.25 755 TYR A C 1
ATOM 5939 O O . TYR A 1 755 ? 21.297 -17.694 9.081 1.00 76.25 755 TYR A O 1
ATOM 5947 N N . TYR A 1 756 ? 23.485 -17.907 9.558 1.00 66.44 756 TYR A N 1
ATOM 5948 C CA . TYR A 1 756 ? 23.689 -19.152 8.806 1.00 66.44 756 TYR A CA 1
ATOM 5949 C C . TYR A 1 756 ? 24.538 -20.183 9.571 1.00 66.44 756 TYR A C 1
ATOM 5951 O O . TYR A 1 756 ? 25.533 -19.847 10.220 1.00 66.44 756 TYR A O 1
ATOM 5959 N N . GLY A 1 757 ? 24.226 -21.477 9.414 1.00 55.34 757 GLY A N 1
ATOM 5960 C CA . GLY A 1 757 ? 24.928 -22.614 10.046 1.00 55.34 757 GLY A CA 1
ATOM 5961 C C . GLY A 1 757 ? 26.389 -22.867 9.606 1.00 55.34 757 GLY A C 1
ATOM 5962 O O . GLY A 1 757 ? 26.943 -23.936 9.871 1.00 55.34 757 GLY A O 1
ATOM 5963 N N . GLY A 1 758 ? 27.038 -21.912 8.935 1.00 59.94 758 GLY A N 1
ATOM 5964 C CA . GLY A 1 758 ? 28.397 -21.970 8.390 1.00 59.94 758 GLY A CA 1
ATOM 5965 C C . GLY A 1 758 ? 28.765 -20.633 7.732 1.00 59.94 758 GLY A C 1
ATOM 5966 O O . GLY A 1 758 ? 27.895 -19.971 7.188 1.00 59.94 758 GLY A O 1
ATOM 5967 N N . GLY A 1 759 ? 30.026 -20.195 7.816 1.00 64.88 759 GLY A N 1
ATOM 5968 C CA . GLY A 1 759 ? 30.438 -18.887 7.277 1.00 64.88 759 GLY A CA 1
ATOM 5969 C C . GLY A 1 759 ? 30.197 -18.756 5.765 1.00 64.88 759 GLY A C 1
ATOM 5970 O O . GLY A 1 759 ? 30.504 -19.693 5.025 1.00 64.88 759 GLY A O 1
ATOM 5971 N N . TYR A 1 760 ? 29.683 -17.600 5.333 1.00 73.50 760 TYR A N 1
ATOM 5972 C CA . TYR A 1 760 ? 29.279 -17.311 3.952 1.00 73.50 760 TYR A CA 1
ATOM 5973 C C . TYR A 1 760 ? 30.244 -16.338 3.245 1.00 73.50 760 TYR A C 1
ATOM 5975 O O . TYR A 1 760 ? 31.038 -15.641 3.885 1.00 73.50 760 TYR A O 1
ATOM 5983 N N . SER A 1 761 ? 30.249 -16.310 1.909 1.00 75.88 761 SER A N 1
ATOM 5984 C CA . SER A 1 761 ? 31.052 -15.355 1.132 1.00 75.88 761 SER A CA 1
ATOM 5985 C C . SER A 1 761 ? 30.356 -14.963 -0.169 1.00 75.88 761 SER A C 1
ATOM 5987 O O . SER A 1 761 ? 29.907 -15.834 -0.902 1.00 75.88 761 SER A O 1
ATOM 5989 N N . HIS A 1 762 ? 30.341 -13.664 -0.463 1.00 79.44 762 HIS A N 1
ATOM 5990 C CA . HIS A 1 762 ? 29.846 -13.079 -1.707 1.00 79.44 762 HIS A CA 1
ATOM 5991 C C . HIS A 1 762 ? 30.834 -13.304 -2.873 1.00 79.44 762 HIS A C 1
ATOM 5993 O O . HIS A 1 762 ? 31.978 -13.752 -2.672 1.00 79.44 762 HIS A O 1
ATOM 5999 N N . GLN A 1 763 ? 30.398 -12.974 -4.098 1.00 76.81 763 GLN A N 1
ATOM 6000 C CA . GLN A 1 763 ? 31.228 -12.924 -5.302 1.00 76.81 763 GLN A CA 1
ATOM 6001 C C . GLN A 1 763 ? 32.609 -12.312 -4.995 1.00 76.81 763 GLN A C 1
ATOM 6003 O O . GLN A 1 763 ? 32.770 -11.428 -4.156 1.00 76.81 763 GLN A O 1
ATOM 6008 N N . ASP A 1 764 ? 33.645 -12.865 -5.629 1.00 80.12 764 ASP A N 1
ATOM 6009 C CA . ASP A 1 764 ? 35.054 -12.513 -5.401 1.00 80.12 764 ASP A CA 1
ATOM 6010 C C . ASP A 1 764 ? 35.660 -12.949 -4.045 1.00 80.12 764 ASP A C 1
ATOM 6012 O O . ASP A 1 764 ? 36.806 -12.611 -3.736 1.00 80.12 764 ASP A O 1
ATOM 6016 N N . ASN A 1 765 ? 34.990 -13.850 -3.312 1.00 82.94 765 ASN A N 1
ATOM 6017 C CA . ASN A 1 765 ? 35.406 -14.391 -2.002 1.00 82.94 765 ASN A CA 1
ATOM 6018 C C . ASN A 1 765 ? 35.444 -13.333 -0.890 1.00 82.94 765 ASN A C 1
ATOM 6020 O O . ASN A 1 765 ? 36.307 -13.379 -0.004 1.00 82.94 765 ASN A O 1
ATOM 6024 N N . ILE A 1 766 ? 34.525 -12.375 -0.951 1.00 86.06 766 ILE A N 1
ATOM 6025 C CA . ILE A 1 766 ? 34.319 -11.395 0.109 1.00 86.06 766 ILE A CA 1
ATOM 6026 C C . ILE A 1 766 ? 33.555 -12.088 1.242 1.00 86.06 766 ILE A C 1
ATOM 6028 O O . ILE A 1 766 ? 32.467 -12.605 1.020 1.00 86.06 766 ILE A O 1
ATOM 6032 N N . ALA A 1 767 ? 34.136 -12.165 2.440 1.00 84.31 767 ALA A N 1
ATOM 6033 C CA . ALA A 1 767 ? 33.521 -12.871 3.564 1.00 84.31 767 ALA A CA 1
ATOM 6034 C C . ALA A 1 767 ? 32.403 -12.029 4.192 1.00 84.31 767 ALA A C 1
ATOM 6036 O O . ALA A 1 767 ? 32.660 -10.891 4.570 1.00 84.31 767 ALA A O 1
ATOM 6037 N N . ILE A 1 768 ? 31.210 -12.608 4.346 1.00 83.50 768 ILE A N 1
ATOM 6038 C CA . ILE A 1 768 ? 30.065 -11.968 5.011 1.00 83.50 768 ILE A CA 1
ATOM 6039 C C . ILE A 1 768 ? 29.963 -12.495 6.447 1.00 83.50 768 ILE A C 1
ATOM 6041 O O . ILE A 1 768 ? 30.217 -13.682 6.693 1.00 83.50 768 ILE A O 1
ATOM 6045 N N . SER A 1 769 ? 29.635 -11.618 7.401 1.00 80.62 769 SER A N 1
ATOM 6046 C CA . SER A 1 769 ? 29.463 -12.005 8.807 1.00 80.62 769 SER A CA 1
ATOM 6047 C C . SER A 1 769 ? 28.335 -13.024 8.954 1.00 80.62 769 SER A C 1
ATOM 6049 O O . SER A 1 769 ? 27.278 -12.874 8.347 1.00 80.62 769 SER A O 1
ATOM 6051 N N . ASN A 1 770 ? 28.563 -14.059 9.768 1.00 76.44 770 ASN A N 1
ATOM 6052 C CA . ASN A 1 770 ? 27.575 -15.102 10.049 1.00 76.44 770 ASN A CA 1
ATOM 6053 C C . ASN A 1 770 ? 26.969 -15.013 11.466 1.00 76.44 770 ASN A C 1
ATOM 6055 O O . ASN A 1 770 ? 26.412 -15.991 11.972 1.00 76.44 770 ASN A O 1
ATOM 6059 N N . TYR A 1 771 ? 27.204 -13.893 12.148 1.00 72.25 771 TYR A N 1
ATOM 6060 C CA . TYR A 1 771 ? 26.698 -13.607 13.483 1.00 72.25 771 TYR A CA 1
ATOM 6061 C C . TYR A 1 771 ? 25.580 -12.577 13.357 1.00 72.25 771 TYR A C 1
ATOM 6063 O O . TYR A 1 771 ? 25.821 -11.514 12.796 1.00 72.25 771 TYR A O 1
ATOM 6071 N N . VAL A 1 772 ? 24.411 -12.928 13.887 1.00 71.94 772 VAL A N 1
ATOM 6072 C CA . VAL A 1 772 ? 23.229 -12.071 14.029 1.00 71.94 772 VAL A CA 1
ATOM 6073 C C . VAL A 1 772 ? 22.872 -12.095 15.505 1.00 71.94 772 VAL A C 1
ATOM 6075 O O . VAL A 1 772 ? 22.914 -13.164 16.133 1.00 71.94 772 VAL A O 1
ATOM 6078 N N . GLU A 1 773 ? 22.598 -10.926 16.069 1.00 65.00 773 GLU A N 1
ATOM 6079 C CA . GLU A 1 773 ? 22.314 -10.787 17.497 1.00 65.00 773 GLU A CA 1
ATOM 6080 C C . GLU A 1 773 ? 20.938 -11.359 17.860 1.00 65.00 773 GLU A C 1
ATOM 6082 O O . GLU A 1 773 ? 20.794 -12.009 18.902 1.00 65.00 773 GLU A O 1
ATOM 6087 N N . GLN A 1 774 ? 19.973 -11.223 16.946 1.00 66.06 774 GLN A N 1
ATOM 6088 C CA . GLN A 1 774 ? 18.595 -11.678 17.103 1.00 66.06 774 GLN A CA 1
ATOM 6089 C C . GLN A 1 774 ? 18.214 -12.701 16.019 1.00 66.06 774 GLN A C 1
ATOM 6091 O O . GLN A 1 774 ? 17.776 -12.343 14.929 1.00 66.06 774 GLN A O 1
ATOM 6096 N N . PRO A 1 775 ? 18.391 -14.017 16.254 1.00 66.69 775 PRO A N 1
ATOM 6097 C CA . PRO A 1 775 ? 17.833 -15.004 15.339 1.00 66.69 775 PRO A CA 1
ATOM 6098 C C . PRO A 1 775 ? 16.302 -14.934 15.392 1.00 66.69 775 PRO A C 1
ATOM 6100 O O . PRO A 1 775 ? 15.733 -14.811 16.481 1.00 66.69 775 PRO A O 1
ATOM 6103 N N . GLY A 1 776 ? 15.647 -15.097 14.238 1.00 65.75 776 GLY A N 1
ATOM 6104 C CA . GLY A 1 776 ? 14.188 -15.123 14.146 1.00 65.75 776 GLY A CA 1
ATOM 6105 C C . GLY A 1 776 ? 13.542 -15.990 15.235 1.00 65.75 776 GLY A C 1
ATOM 6106 O O . GLY A 1 776 ? 13.995 -17.102 15.542 1.00 65.75 776 GLY A O 1
ATOM 6107 N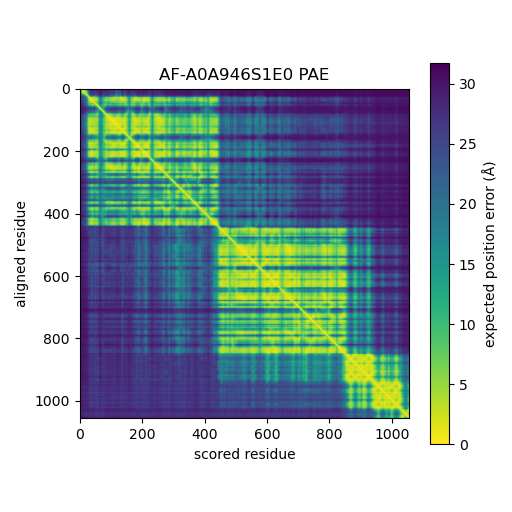 N . TYR A 1 777 ? 12.483 -15.467 15.856 1.00 73.50 777 TYR A N 1
ATOM 6108 C CA . TYR A 1 777 ? 11.837 -16.110 16.997 1.00 73.50 777 TYR A CA 1
ATOM 6109 C C . TYR A 1 777 ? 11.313 -17.504 16.619 1.00 73.50 777 TYR A C 1
ATOM 6111 O O . TYR A 1 777 ? 10.379 -17.659 15.838 1.00 73.50 777 TYR A O 1
ATOM 6119 N N . SER A 1 778 ? 11.892 -18.555 17.205 1.00 73.44 778 SER A N 1
ATOM 6120 C CA . SER A 1 778 ? 11.632 -19.947 16.799 1.00 73.44 778 SER A CA 1
ATOM 6121 C C . SER A 1 778 ? 10.196 -20.436 17.034 1.00 73.44 778 SER A C 1
ATOM 6123 O O . SER A 1 778 ? 9.806 -21.474 16.492 1.00 73.44 778 SER A O 1
ATOM 6125 N N . ALA A 1 779 ? 9.416 -19.702 17.832 1.00 79.12 779 ALA A N 1
ATOM 6126 C CA . ALA A 1 779 ? 7.997 -19.949 18.068 1.00 79.12 779 ALA A CA 1
ATOM 6127 C C . ALA A 1 779 ? 7.078 -18.919 17.383 1.00 79.12 779 ALA A C 1
ATOM 6129 O O . ALA A 1 779 ? 5.901 -18.856 17.731 1.00 79.12 779 ALA A O 1
ATOM 6130 N N . ASN A 1 780 ? 7.595 -18.157 16.411 1.00 85.00 780 ASN A N 1
ATOM 6131 C CA . ASN A 1 780 ? 6.812 -17.224 15.606 1.00 85.00 780 ASN A CA 1
ATOM 6132 C C . ASN A 1 780 ? 5.680 -17.978 14.876 1.00 85.00 780 ASN A C 1
ATOM 6134 O O . ASN A 1 780 ? 5.969 -18.873 14.074 1.00 85.00 780 ASN A O 1
ATOM 6138 N N . PRO A 1 781 ? 4.397 -17.679 15.161 1.00 88.44 781 PRO A N 1
ATOM 6139 C CA . PRO A 1 781 ? 3.283 -18.452 14.639 1.00 88.44 781 PRO A CA 1
ATOM 6140 C C . PRO A 1 781 ? 3.100 -18.276 13.125 1.00 88.44 781 PRO A C 1
ATOM 6142 O O . PRO A 1 781 ? 2.729 -19.250 12.474 1.00 88.44 781 PRO A O 1
ATOM 6145 N N . GLN A 1 782 ? 3.404 -17.107 12.551 1.00 88.94 782 GLN A N 1
ATOM 6146 C CA . GLN A 1 782 ? 3.382 -16.847 11.103 1.00 88.94 782 GLN A CA 1
ATOM 6147 C C . GLN A 1 782 ? 4.436 -17.699 10.389 1.00 88.94 782 GLN A C 1
ATOM 6149 O O . GLN A 1 782 ? 4.113 -18.514 9.525 1.00 88.94 782 GLN A O 1
ATOM 6154 N N . MET A 1 783 ? 5.691 -17.614 10.838 1.00 85.38 783 MET A N 1
ATOM 6155 C CA . MET A 1 783 ? 6.792 -18.422 10.308 1.00 85.38 783 MET A CA 1
ATOM 6156 C C . MET A 1 783 ? 6.461 -19.920 10.383 1.00 85.38 783 MET A C 1
ATOM 6158 O O . MET A 1 783 ? 6.622 -20.656 9.409 1.00 85.38 783 MET A O 1
ATOM 6162 N N . LEU A 1 784 ? 5.966 -20.389 11.535 1.00 85.75 784 LEU A N 1
ATOM 6163 C CA . LEU A 1 784 ? 5.581 -21.789 11.718 1.00 85.75 784 LEU A CA 1
ATOM 6164 C C . LEU A 1 784 ? 4.429 -22.209 10.794 1.00 85.75 784 LEU A C 1
ATOM 6166 O O . LEU A 1 784 ? 4.423 -23.358 10.345 1.00 85.75 784 LEU A O 1
ATOM 6170 N N . TYR A 1 785 ? 3.474 -21.316 10.521 1.00 88.31 785 TYR A N 1
ATOM 6171 C CA . TYR A 1 785 ? 2.353 -21.572 9.617 1.00 88.31 785 TYR A CA 1
ATOM 6172 C C . TYR A 1 785 ? 2.813 -21.661 8.158 1.00 88.31 785 TYR A C 1
ATOM 6174 O O . TYR A 1 785 ? 2.548 -22.671 7.502 1.00 88.31 785 TYR A O 1
ATOM 6182 N N . THR A 1 786 ? 3.582 -20.673 7.688 1.00 85.25 786 THR A N 1
ATOM 6183 C CA . THR A 1 786 ? 4.188 -20.658 6.343 1.00 85.25 786 THR A CA 1
ATOM 6184 C C . THR A 1 786 ? 4.985 -21.942 6.095 1.00 85.25 786 THR A C 1
ATOM 6186 O O . THR A 1 786 ? 4.744 -22.683 5.142 1.00 85.25 786 THR A O 1
ATOM 6189 N N . GLN A 1 787 ? 5.883 -22.291 7.019 1.00 78.69 787 GLN A N 1
ATOM 6190 C CA . GLN A 1 787 ? 6.733 -23.477 6.893 1.00 78.69 787 GLN A CA 1
ATOM 6191 C C . GLN A 1 787 ? 5.956 -24.799 6.917 1.00 78.69 787 GLN A C 1
ATOM 6193 O O . GLN A 1 787 ? 6.394 -25.779 6.313 1.00 78.69 787 GLN A O 1
ATOM 6198 N N . ALA A 1 788 ? 4.831 -24.869 7.634 1.00 80.88 788 ALA A N 1
ATOM 6199 C CA . ALA A 1 788 ? 4.013 -26.078 7.690 1.00 80.88 788 ALA A CA 1
ATOM 6200 C C . ALA A 1 788 ? 3.264 -26.352 6.375 1.00 80.88 788 ALA A C 1
ATOM 6202 O O . ALA A 1 788 ? 2.969 -27.517 6.088 1.00 80.88 788 ALA A O 1
ATOM 6203 N N . ASN A 1 789 ? 2.972 -25.303 5.601 1.00 74.56 789 ASN A N 1
ATOM 6204 C CA . ASN A 1 789 ? 2.241 -25.380 4.338 1.00 74.56 789 ASN A CA 1
ATOM 6205 C C . ASN A 1 789 ? 3.148 -25.425 3.093 1.00 74.56 789 ASN A C 1
ATOM 6207 O O . ASN A 1 789 ? 2.672 -25.793 2.021 1.00 74.56 789 ASN A O 1
ATOM 6211 N N . HIS A 1 790 ? 4.450 -25.158 3.230 1.00 70.25 790 HIS A N 1
ATOM 6212 C CA . HIS A 1 790 ? 5.409 -25.193 2.121 1.00 70.25 790 HIS A CA 1
ATOM 6213 C C . HIS A 1 790 ? 5.856 -26.624 1.731 1.00 70.25 790 HIS A C 1
ATOM 6215 O O . HIS A 1 790 ? 6.145 -27.470 2.588 1.00 70.25 790 HIS A O 1
ATOM 6221 N N . ASP A 1 791 ? 5.953 -26.917 0.424 1.00 60.53 791 ASP A N 1
ATOM 6222 C CA . ASP A 1 791 ? 6.467 -28.201 -0.081 1.00 60.53 791 ASP A CA 1
ATOM 6223 C C . ASP A 1 791 ? 7.985 -28.290 0.143 1.00 60.53 791 ASP A C 1
ATOM 6225 O O . ASP A 1 791 ? 8.766 -27.532 -0.426 1.00 60.53 791 ASP A O 1
ATOM 6229 N N . GLN A 1 792 ? 8.425 -29.285 0.918 1.00 55.69 792 GLN A N 1
ATOM 6230 C CA . GLN A 1 792 ? 9.844 -29.580 1.187 1.00 55.69 792 GLN A CA 1
ATOM 6231 C C . GLN A 1 792 ? 10.658 -29.977 -0.066 1.00 55.69 792 GLN A C 1
ATOM 6233 O O . GLN A 1 792 ? 11.804 -30.406 0.062 1.00 55.69 792 GLN A O 1
ATOM 6238 N N . GLN A 1 793 ? 10.061 -29.936 -1.261 1.00 51.69 793 GLN A N 1
ATOM 6239 C CA . GLN A 1 793 ? 10.726 -30.173 -2.544 1.00 51.69 793 GLN A CA 1
ATOM 6240 C C . GLN A 1 793 ? 11.239 -28.898 -3.229 1.00 51.69 793 GLN A C 1
ATOM 6242 O O . GLN A 1 793 ? 12.000 -29.041 -4.184 1.00 51.69 793 GLN A O 1
ATOM 6247 N N . ASN A 1 794 ? 10.840 -27.702 -2.781 1.00 52.00 794 ASN A N 1
ATOM 6248 C CA . ASN A 1 794 ? 11.424 -26.441 -3.241 1.00 52.00 794 ASN A CA 1
ATOM 6249 C C . ASN A 1 794 ? 12.615 -26.080 -2.343 1.00 52.00 794 ASN A C 1
ATOM 6251 O O . ASN A 1 794 ? 12.505 -26.112 -1.119 1.00 52.00 794 ASN A O 1
ATOM 6255 N N . ASP A 1 795 ? 13.751 -25.754 -2.958 1.00 54.94 795 ASP A N 1
ATOM 6256 C CA . ASP A 1 795 ? 15.018 -25.500 -2.259 1.00 54.94 795 ASP A CA 1
ATOM 6257 C C . ASP A 1 795 ? 15.070 -24.121 -1.555 1.00 54.94 795 ASP A C 1
ATOM 6259 O O . ASP A 1 795 ? 16.015 -23.830 -0.828 1.00 54.94 795 ASP A O 1
ATOM 6263 N N . THR A 1 796 ? 14.051 -23.272 -1.724 1.00 62.28 796 THR A N 1
ATOM 6264 C CA . THR A 1 796 ? 13.980 -21.913 -1.163 1.00 62.28 796 THR A CA 1
ATOM 6265 C C . THR A 1 796 ? 13.241 -21.872 0.177 1.00 62.28 796 THR A C 1
ATOM 6267 O O . THR A 1 796 ? 12.171 -22.462 0.319 1.00 62.28 796 THR A O 1
ATOM 6270 N N . GLU A 1 797 ? 13.787 -21.149 1.163 1.00 71.81 797 GLU A N 1
ATOM 6271 C CA . GLU A 1 797 ? 13.071 -20.849 2.410 1.00 71.81 797 GLU A CA 1
ATOM 6272 C C . GLU A 1 797 ? 11.932 -19.845 2.119 1.00 71.81 797 GLU A C 1
ATOM 6274 O O . GLU A 1 797 ? 12.211 -18.774 1.577 1.00 71.81 797 GLU A O 1
ATOM 6279 N N . PRO A 1 798 ? 10.670 -20.170 2.460 1.00 77.75 798 PRO A N 1
ATOM 6280 C CA . PRO A 1 798 ? 9.508 -19.327 2.160 1.00 77.75 798 PRO A CA 1
ATOM 6281 C C . PRO A 1 798 ? 9.328 -18.147 3.125 1.00 77.75 798 PRO A C 1
ATOM 6283 O O . PRO A 1 798 ? 8.422 -17.343 2.937 1.00 77.75 798 PRO A O 1
ATOM 6286 N N . TRP A 1 799 ? 10.139 -18.054 4.183 1.00 82.25 799 TRP A N 1
ATOM 6287 C CA . TRP A 1 799 ? 10.029 -17.014 5.203 1.00 82.25 799 TRP A CA 1
ATOM 6288 C C . TRP A 1 799 ? 11.408 -16.573 5.695 1.00 82.25 799 TRP A C 1
ATOM 6290 O O . TRP A 1 799 ? 12.215 -17.398 6.132 1.00 82.25 799 TRP A O 1
ATOM 6300 N N . PHE A 1 800 ? 11.680 -15.274 5.692 1.00 80.62 800 PHE A N 1
ATOM 6301 C CA . PHE A 1 800 ? 12.884 -14.728 6.312 1.00 80.62 800 PHE A CA 1
ATOM 6302 C C . PHE A 1 800 ? 12.613 -13.381 6.962 1.00 80.62 800 PHE A C 1
ATOM 6304 O O . PHE A 1 800 ? 11.659 -12.668 6.654 1.00 80.62 800 PHE A O 1
ATOM 6311 N N . HIS A 1 801 ? 13.493 -13.076 7.897 1.00 83.88 801 HIS A N 1
ATOM 6312 C CA . HIS A 1 801 ? 13.409 -11.947 8.789 1.00 83.88 801 HIS A CA 1
ATOM 6313 C C . HIS A 1 801 ? 14.561 -10.998 8.497 1.00 83.88 801 HIS A C 1
ATOM 6315 O O . HIS A 1 801 ? 15.710 -11.437 8.397 1.00 83.88 801 HIS A O 1
ATOM 6321 N N . VAL A 1 802 ? 14.247 -9.719 8.370 1.00 87.69 802 VAL A N 1
ATOM 6322 C CA . VAL A 1 802 ? 15.198 -8.644 8.125 1.00 87.69 802 VAL A CA 1
ATOM 6323 C C . VAL A 1 802 ? 15.132 -7.681 9.298 1.00 87.69 802 VAL A C 1
ATOM 6325 O O . VAL A 1 802 ? 14.057 -7.167 9.586 1.00 87.69 802 VAL A O 1
ATOM 6328 N N . GLU A 1 803 ? 16.275 -7.407 9.917 1.00 86.12 803 GLU A N 1
ATOM 6329 C CA . GLU A 1 803 ? 16.419 -6.295 10.857 1.00 86.12 803 GLU A CA 1
ATOM 6330 C C . GLU A 1 803 ? 17.305 -5.205 10.257 1.00 86.12 803 GLU A C 1
ATOM 6332 O O . GLU A 1 803 ? 18.375 -5.485 9.704 1.00 86.12 803 GLU A O 1
ATOM 6337 N N . HIS A 1 804 ? 16.857 -3.960 10.365 1.00 88.62 804 HIS A N 1
ATOM 6338 C CA . HIS A 1 804 ? 17.571 -2.778 9.901 1.00 88.62 804 HIS A CA 1
ATOM 6339 C C . HIS A 1 804 ? 17.987 -1.871 11.058 1.00 88.62 804 HIS A C 1
ATOM 6341 O O . HIS A 1 804 ? 17.279 -1.745 12.048 1.00 88.62 804 HIS A O 1
ATOM 6347 N N . ASP A 1 805 ? 19.108 -1.170 10.907 1.00 85.44 805 ASP A N 1
ATOM 6348 C CA . ASP A 1 805 ? 19.403 -0.026 11.776 1.00 85.44 805 ASP A CA 1
ATOM 6349 C C . ASP A 1 805 ? 18.374 1.084 11.510 1.00 85.44 805 ASP A C 1
ATOM 6351 O O . ASP A 1 805 ? 18.219 1.501 10.356 1.00 85.44 805 ASP A O 1
ATOM 6355 N N . GLU A 1 806 ? 17.685 1.572 12.546 1.00 80.38 806 GLU A N 1
ATOM 6356 C CA . GLU A 1 806 ? 16.725 2.677 12.400 1.00 80.38 806 GLU A CA 1
ATOM 6357 C C . GLU A 1 806 ? 17.377 3.925 11.790 1.00 80.38 806 GLU A C 1
ATOM 6359 O O . GLU A 1 806 ? 16.756 4.643 10.999 1.00 80.38 806 GLU A O 1
ATOM 6364 N N . PHE A 1 807 ? 18.656 4.165 12.107 1.00 80.44 807 PHE A N 1
ATOM 6365 C CA . PHE A 1 807 ? 19.429 5.269 11.555 1.00 80.44 807 PHE A CA 1
ATOM 6366 C C . PHE A 1 807 ? 20.794 4.792 11.030 1.00 80.44 807 PHE A C 1
ATOM 6368 O O . PHE A 1 807 ? 21.780 4.736 11.771 1.00 80.44 807 PHE A O 1
ATOM 6375 N N . PRO A 1 808 ? 20.907 4.505 9.716 1.00 81.88 808 PRO A N 1
ATOM 6376 C CA . PRO A 1 808 ? 22.114 3.938 9.127 1.00 81.88 808 PRO A CA 1
ATOM 6377 C C . PRO A 1 808 ? 23.394 4.713 9.449 1.00 81.88 808 PRO A C 1
ATOM 6379 O O . PRO A 1 808 ? 23.494 5.921 9.218 1.00 81.88 808 PRO A O 1
ATOM 6382 N N . ASN A 1 809 ? 24.459 3.994 9.811 1.00 78.00 809 ASN A N 1
ATOM 6383 C CA . ASN A 1 809 ? 25.753 4.562 10.210 1.00 78.00 809 ASN A CA 1
ATOM 6384 C C . ASN A 1 809 ? 26.463 5.412 9.127 1.00 78.00 809 ASN A C 1
ATOM 6386 O O . ASN A 1 809 ? 27.531 5.988 9.369 1.00 78.00 809 ASN A O 1
ATOM 6390 N N . VAL A 1 810 ? 25.969 5.435 7.880 1.00 76.94 810 VAL A N 1
ATOM 6391 C CA . VAL A 1 810 ? 26.439 6.367 6.830 1.00 76.94 810 VAL A CA 1
ATOM 6392 C C . VAL A 1 810 ? 25.927 7.788 7.005 1.00 76.94 810 VAL A C 1
ATOM 6394 O O . VAL A 1 810 ? 26.575 8.713 6.509 1.00 76.94 810 VAL A O 1
ATOM 6397 N N . ILE A 1 811 ? 24.785 7.953 7.666 1.00 77.38 811 ILE A N 1
ATOM 6398 C CA . ILE A 1 811 ? 24.158 9.243 7.895 1.00 77.38 811 ILE A CA 1
ATOM 6399 C C . ILE A 1 811 ? 24.898 9.878 9.069 1.00 77.38 811 ILE A C 1
ATOM 6401 O O . ILE A 1 811 ? 24.953 9.348 10.173 1.00 77.38 811 ILE A O 1
ATOM 6405 N N . THR A 1 812 ? 25.596 10.978 8.787 1.00 74.31 812 THR A N 1
ATOM 6406 C CA . THR A 1 812 ? 26.490 11.627 9.769 1.00 74.31 812 THR A CA 1
ATOM 6407 C C . THR A 1 812 ? 25.876 12.868 10.405 1.00 74.31 812 THR A C 1
ATOM 6409 O O . THR A 1 812 ? 26.470 13.440 11.324 1.00 74.31 812 THR A O 1
ATOM 6412 N N . GLU A 1 813 ? 24.729 13.315 9.890 1.00 73.75 813 GLU A N 1
ATOM 6413 C CA . GLU A 1 813 ? 23.880 14.292 10.557 1.00 73.75 813 GLU A CA 1
ATOM 6414 C C . GLU A 1 813 ? 23.381 13.743 11.902 1.00 73.75 813 GLU A C 1
ATOM 6416 O O . GLU A 1 813 ? 23.300 12.533 12.097 1.00 73.75 813 GLU A O 1
ATOM 6421 N N . SER A 1 814 ? 23.054 14.630 12.848 1.00 73.31 814 SER A N 1
ATOM 6422 C CA . SER A 1 814 ? 22.227 14.192 13.976 1.00 73.31 814 SER A CA 1
ATOM 6423 C C . SER A 1 814 ? 20.834 13.843 13.453 1.00 73.31 814 SER A C 1
ATOM 6425 O O . SER A 1 814 ? 20.390 14.460 12.489 1.00 73.31 814 SER A O 1
ATOM 6427 N N . VAL A 1 815 ? 20.141 12.901 14.085 1.00 70.38 815 VAL A N 1
ATOM 6428 C CA . VAL A 1 815 ? 18.756 12.516 13.746 1.00 70.38 815 VAL A CA 1
ATOM 6429 C C . VAL A 1 815 ? 17.848 13.743 13.665 1.00 70.38 815 VAL A C 1
ATOM 6431 O O . VAL A 1 815 ? 17.175 13.974 12.663 1.00 70.38 815 VAL A O 1
ATOM 6434 N N . GLN A 1 816 ? 17.966 14.635 14.649 1.00 67.75 816 GLN A N 1
ATOM 6435 C CA . GLN A 1 816 ? 17.307 15.934 14.629 1.00 67.75 816 GLN A CA 1
ATOM 6436 C C . GLN A 1 816 ? 17.667 16.765 13.382 1.00 67.75 816 GLN A C 1
ATOM 6438 O O . GLN A 1 816 ? 16.784 17.293 12.719 1.00 67.75 816 GLN A O 1
ATOM 6443 N N . ASP A 1 817 ? 18.951 16.909 13.036 1.00 67.69 817 ASP A N 1
ATOM 6444 C CA . ASP A 1 817 ? 19.371 17.669 11.847 1.00 67.69 817 ASP A CA 1
ATOM 6445 C C . ASP A 1 817 ? 18.947 17.000 10.528 1.00 67.69 817 ASP A C 1
ATOM 6447 O O . ASP A 1 817 ? 18.730 17.705 9.543 1.00 67.69 817 ASP A O 1
ATOM 6451 N N . PHE A 1 818 ? 18.844 15.670 10.502 1.00 69.81 818 PHE A N 1
ATOM 6452 C CA . PHE A 1 818 ? 18.428 14.876 9.350 1.00 69.81 818 PHE A CA 1
ATOM 6453 C C . PHE A 1 818 ? 16.959 15.147 9.007 1.00 69.81 818 PHE A C 1
ATOM 6455 O O . PHE A 1 818 ? 16.651 15.532 7.872 1.00 69.81 818 PHE A O 1
ATOM 6462 N N . TYR A 1 819 ? 16.079 15.082 10.008 1.00 66.69 819 TYR A N 1
ATOM 6463 C CA . TYR A 1 819 ? 14.654 15.348 9.824 1.00 66.69 819 TYR A CA 1
ATOM 6464 C C . TYR A 1 819 ? 14.317 16.849 9.705 1.00 66.69 819 TYR A C 1
ATOM 6466 O O . TYR A 1 819 ? 13.425 17.208 8.937 1.00 66.69 819 TYR A O 1
ATOM 6474 N N . ASN A 1 820 ? 15.110 17.748 10.304 1.00 58.94 820 ASN A N 1
ATOM 6475 C CA . ASN A 1 820 ? 14.933 19.214 10.231 1.00 58.94 820 ASN A CA 1
ATOM 6476 C C . ASN A 1 820 ? 15.166 19.849 8.845 1.00 58.94 820 ASN A C 1
ATOM 6478 O O . ASN A 1 820 ? 15.071 21.074 8.691 1.00 58.94 820 ASN A O 1
ATOM 6482 N N . THR A 1 821 ? 15.559 19.076 7.828 1.00 54.50 821 THR A N 1
ATOM 6483 C CA . THR A 1 821 ? 15.781 19.620 6.477 1.00 54.50 821 THR A CA 1
ATOM 6484 C C . THR A 1 821 ? 14.478 19.897 5.712 1.00 54.50 821 THR A C 1
ATOM 6486 O O . THR A 1 821 ? 14.504 20.659 4.737 1.00 54.50 821 THR A O 1
ATOM 6489 N N . GLY A 1 822 ? 13.342 19.377 6.197 1.00 48.12 822 GLY A N 1
ATOM 6490 C CA . GLY A 1 822 ? 11.978 19.769 5.830 1.00 48.12 822 GLY A CA 1
ATOM 6491 C C . GLY A 1 822 ? 11.389 20.757 6.846 1.00 48.12 822 GLY A C 1
ATOM 6492 O O . GLY A 1 822 ? 11.706 20.722 8.025 1.00 48.12 822 GLY A O 1
ATOM 6493 N N . SER A 1 823 ? 10.567 21.702 6.396 1.00 39.47 823 SER A N 1
ATOM 6494 C CA . SER A 1 823 ? 9.873 22.651 7.277 1.00 39.47 823 SER A CA 1
ATOM 6495 C C . SER A 1 823 ? 8.456 22.135 7.542 1.00 39.47 823 SER A C 1
ATOM 6497 O O . SER A 1 823 ? 7.614 22.321 6.666 1.00 39.47 823 SER A O 1
ATOM 6499 N N . GLY A 1 824 ? 8.184 21.597 8.737 1.00 56.69 824 GLY A N 1
ATOM 6500 C CA . GLY A 1 824 ? 6.875 21.034 9.130 1.00 56.69 824 GLY A CA 1
ATOM 6501 C C . GLY A 1 824 ? 6.668 19.582 8.673 1.00 56.69 824 GLY A C 1
ATOM 6502 O O . GLY A 1 824 ? 7.504 19.117 7.906 1.00 56.69 824 GLY A O 1
ATOM 6503 N N . VAL A 1 825 ? 5.597 18.946 9.195 1.00 51.94 825 VAL A N 1
ATOM 6504 C CA . VAL A 1 825 ? 5.009 17.591 8.972 1.00 51.94 825 VAL A CA 1
ATOM 6505 C C . VAL A 1 825 ? 5.878 16.592 8.183 1.00 51.94 825 VAL A C 1
ATOM 6507 O O . VAL A 1 825 ? 6.314 16.924 7.081 1.00 51.94 825 VAL A O 1
ATOM 6510 N N . PRO A 1 826 ? 6.094 15.352 8.665 1.00 57.53 826 PRO A N 1
ATOM 6511 C CA . PRO A 1 826 ? 6.894 14.364 7.942 1.00 57.53 826 PRO A CA 1
ATOM 6512 C C . PRO A 1 826 ? 6.413 14.168 6.509 1.00 57.53 826 PRO A C 1
ATOM 6514 O O . PRO A 1 826 ? 5.230 14.069 6.229 1.00 57.53 826 PRO A O 1
ATOM 6517 N N . THR A 1 827 ? 7.358 14.120 5.587 1.00 64.38 827 THR A N 1
ATOM 6518 C CA . THR A 1 827 ? 7.147 13.885 4.160 1.00 64.38 827 THR A CA 1
ATOM 6519 C C . THR A 1 827 ? 8.031 12.731 3.717 1.00 64.38 827 THR A C 1
ATOM 6521 O O . THR A 1 827 ? 8.980 12.363 4.418 1.00 64.38 827 THR A O 1
ATOM 6524 N N . TYR A 1 828 ? 7.834 12.219 2.499 1.00 69.38 828 TYR A N 1
ATOM 6525 C CA . TYR A 1 828 ? 8.777 11.255 1.920 1.00 69.38 828 TYR A CA 1
ATOM 6526 C C . TYR A 1 828 ? 10.239 11.731 1.991 1.00 69.38 828 TYR A C 1
ATOM 6528 O O . TYR A 1 828 ? 11.147 10.934 2.216 1.00 69.38 828 TYR A O 1
ATOM 6536 N N . ALA A 1 829 ? 10.493 13.039 1.866 1.00 67.50 829 ALA A N 1
ATOM 6537 C CA . ALA A 1 829 ? 11.848 13.586 1.921 1.00 67.50 829 ALA A CA 1
ATOM 6538 C C . ALA A 1 829 ? 12.553 13.345 3.269 1.00 67.50 829 ALA A C 1
ATOM 6540 O O . ALA A 1 829 ? 13.784 13.297 3.294 1.00 67.50 829 ALA A O 1
ATOM 6541 N N . ASN A 1 830 ? 11.798 13.165 4.358 1.00 69.50 830 ASN A N 1
ATOM 6542 C CA . ASN A 1 830 ? 12.329 12.845 5.682 1.00 69.50 830 ASN A CA 1
ATOM 6543 C C . ASN A 1 830 ? 12.913 11.425 5.728 1.00 69.50 830 ASN A C 1
ATOM 6545 O O . ASN A 1 830 ? 13.959 11.228 6.334 1.00 69.50 830 ASN A O 1
ATOM 6549 N N . TYR A 1 831 ? 12.300 10.464 5.030 1.00 76.00 831 TYR A N 1
ATOM 6550 C CA . TYR A 1 831 ? 12.714 9.052 5.032 1.00 76.00 831 TYR A CA 1
ATOM 6551 C C . TYR A 1 831 ? 13.510 8.638 3.801 1.00 76.00 831 TYR A C 1
ATOM 6553 O O . TYR A 1 831 ? 14.176 7.606 3.832 1.00 76.00 831 TYR A O 1
ATOM 6561 N N . ALA A 1 832 ? 13.489 9.443 2.734 1.00 78.38 832 ALA A N 1
ATOM 6562 C CA . ALA A 1 832 ? 14.040 9.084 1.431 1.00 78.38 832 ALA A CA 1
ATOM 6563 C C . ALA A 1 832 ? 15.474 8.549 1.515 1.00 78.38 832 ALA A C 1
ATOM 6565 O O . ALA A 1 832 ? 15.771 7.548 0.885 1.00 78.38 832 ALA A O 1
ATOM 6566 N N . ASN A 1 833 ? 16.355 9.139 2.331 1.00 79.81 833 ASN A N 1
ATOM 6567 C CA . ASN A 1 833 ? 17.726 8.629 2.455 1.00 79.81 833 ASN A CA 1
ATOM 6568 C C . ASN A 1 833 ? 17.808 7.267 3.172 1.00 79.81 833 ASN A C 1
ATOM 6570 O O . ASN A 1 833 ? 18.645 6.457 2.788 1.00 79.81 833 ASN A O 1
ATOM 6574 N N . VAL A 1 834 ? 16.987 7.017 4.202 1.00 83.81 834 VAL A N 1
ATOM 6575 C CA . VAL A 1 834 ? 16.956 5.724 4.919 1.00 83.81 834 VAL A CA 1
ATOM 6576 C C . VAL A 1 834 ? 16.378 4.648 4.003 1.00 83.81 834 VAL A C 1
ATOM 6578 O O . VAL A 1 834 ? 16.972 3.591 3.814 1.00 83.81 834 VAL A O 1
ATOM 6581 N N . VAL A 1 835 ? 15.268 4.963 3.341 1.00 87.25 835 VAL A N 1
ATOM 6582 C CA . VAL A 1 835 ? 14.624 4.081 2.369 1.00 87.25 835 VAL A CA 1
ATOM 6583 C C . VAL A 1 835 ? 15.563 3.783 1.191 1.00 87.25 835 VAL A C 1
ATOM 6585 O O . VAL A 1 835 ? 15.806 2.623 0.864 1.00 87.25 835 VAL A O 1
ATOM 6588 N N . ASP A 1 836 ? 16.182 4.811 0.601 1.00 85.62 836 ASP A N 1
ATOM 6589 C CA . ASP A 1 836 ? 17.177 4.661 -0.467 1.00 85.62 836 ASP A CA 1
ATOM 6590 C C . ASP A 1 836 ? 18.385 3.828 -0.015 1.00 85.62 836 ASP A C 1
ATOM 6592 O O . ASP A 1 836 ? 19.003 3.151 -0.841 1.00 85.62 836 ASP A O 1
ATOM 6596 N N . TYR A 1 837 ? 18.734 3.876 1.277 1.00 88.31 837 TYR A N 1
ATOM 6597 C CA . TYR A 1 837 ? 19.826 3.090 1.837 1.00 88.31 837 TYR A CA 1
ATOM 6598 C C . TYR A 1 837 ? 19.501 1.606 1.840 1.00 88.31 837 TYR A C 1
ATOM 6600 O O . TYR A 1 837 ? 20.371 0.828 1.462 1.00 88.31 837 TYR A O 1
ATOM 6608 N N . PHE A 1 838 ? 18.284 1.208 2.212 1.00 91.00 838 PHE A N 1
ATOM 6609 C CA . PHE A 1 838 ? 17.886 -0.202 2.301 1.00 91.00 838 PHE A CA 1
ATOM 6610 C C . PHE A 1 838 ? 17.349 -0.792 0.994 1.00 91.00 838 PHE A C 1
ATOM 6612 O O . PHE A 1 838 ? 17.420 -2.008 0.797 1.00 91.00 838 PHE A O 1
ATOM 6619 N N . ARG A 1 839 ? 16.914 0.047 0.044 1.00 90.75 839 ARG A N 1
ATOM 6620 C CA . ARG A 1 839 ? 16.380 -0.396 -1.254 1.00 90.75 839 ARG A CA 1
ATOM 6621 C C . ARG A 1 839 ? 17.242 -1.427 -1.996 1.00 90.75 839 ARG A C 1
ATOM 6623 O O . ARG A 1 839 ? 16.664 -2.387 -2.502 1.00 90.75 839 ARG A O 1
ATOM 6630 N N . PRO A 1 840 ? 18.589 -1.321 -2.061 1.00 90.81 840 PRO A N 1
ATOM 6631 C CA . PRO A 1 840 ? 19.407 -2.312 -2.763 1.00 90.81 840 PRO A CA 1
ATOM 6632 C C . PRO A 1 840 ? 19.233 -3.745 -2.252 1.00 90.81 840 PRO A C 1
ATOM 6634 O O . PRO A 1 840 ? 19.403 -4.679 -3.034 1.00 90.81 840 PRO A O 1
ATOM 6637 N N . MET A 1 841 ? 18.879 -3.936 -0.976 1.00 88.75 841 MET A N 1
ATOM 6638 C CA . MET A 1 841 ? 18.546 -5.256 -0.442 1.00 88.75 841 MET A CA 1
ATOM 6639 C C . MET A 1 841 ? 17.265 -5.793 -1.079 1.00 88.75 841 MET A C 1
ATOM 6641 O O . MET A 1 841 ? 17.249 -6.907 -1.595 1.00 88.75 841 MET A O 1
ATOM 6645 N N . TYR A 1 842 ? 16.203 -4.989 -1.079 1.00 90.69 842 TYR A N 1
ATOM 6646 C CA . TYR A 1 842 ? 14.914 -5.366 -1.654 1.00 90.69 842 TYR A CA 1
ATOM 6647 C C . TYR A 1 842 ? 14.983 -5.531 -3.172 1.00 90.69 842 TYR A C 1
ATOM 6649 O O . TYR A 1 842 ? 14.328 -6.416 -3.714 1.00 90.69 842 TYR A O 1
ATOM 6657 N N . THR A 1 843 ? 15.840 -4.768 -3.857 1.00 89.81 843 THR A N 1
ATOM 6658 C CA . THR A 1 843 ? 16.167 -5.006 -5.270 1.00 89.81 843 THR A CA 1
ATOM 6659 C C . THR A 1 843 ? 16.823 -6.372 -5.465 1.00 89.81 843 THR A C 1
ATOM 6661 O O . THR A 1 843 ? 16.378 -7.137 -6.311 1.00 89.81 843 THR A O 1
ATOM 6664 N N . ALA A 1 844 ? 17.821 -6.733 -4.650 1.00 86.56 844 ALA A N 1
ATOM 6665 C CA . ALA A 1 844 ? 18.456 -8.050 -4.738 1.00 86.56 844 ALA A CA 1
ATOM 6666 C C . ALA A 1 844 ? 17.478 -9.198 -4.418 1.00 86.56 844 ALA A C 1
ATOM 6668 O O . ALA A 1 844 ? 17.577 -10.279 -4.998 1.00 86.56 844 ALA A O 1
ATOM 6669 N N . ILE A 1 845 ? 16.514 -8.961 -3.523 1.00 83.81 845 ILE A N 1
ATOM 6670 C CA . ILE A 1 845 ? 15.407 -9.883 -3.249 1.00 83.81 845 ILE A CA 1
ATOM 6671 C C . ILE A 1 845 ? 14.493 -10.033 -4.469 1.00 83.81 845 ILE A C 1
ATOM 6673 O O . ILE A 1 845 ? 14.197 -11.160 -4.865 1.00 83.81 845 ILE A O 1
ATOM 6677 N N . ALA A 1 846 ? 14.079 -8.923 -5.082 1.00 85.75 846 ALA A N 1
ATOM 6678 C CA . ALA A 1 846 ? 13.266 -8.932 -6.294 1.00 85.75 846 ALA A CA 1
ATOM 6679 C C . ALA A 1 846 ? 13.979 -9.680 -7.433 1.00 85.75 846 ALA A C 1
ATOM 6681 O O . ALA A 1 846 ? 13.386 -10.551 -8.065 1.00 85.75 846 ALA A O 1
ATOM 6682 N N . ASP A 1 847 ? 15.273 -9.420 -7.631 1.00 83.06 847 ASP A N 1
ATOM 6683 C CA . ASP A 1 847 ? 16.108 -10.108 -8.620 1.00 83.06 847 ASP A CA 1
ATOM 6684 C C . ASP A 1 847 ? 16.267 -11.601 -8.300 1.00 83.06 847 ASP A C 1
ATOM 6686 O O . ASP A 1 847 ? 16.344 -12.434 -9.202 1.00 83.06 847 ASP A O 1
ATOM 6690 N N . PHE A 1 848 ? 16.334 -11.980 -7.021 1.00 80.81 848 PHE A N 1
ATOM 6691 C CA . PHE A 1 848 ? 16.399 -13.391 -6.640 1.00 80.81 848 PHE A CA 1
ATOM 6692 C C . PHE A 1 848 ? 15.095 -14.108 -6.968 1.00 80.81 848 PHE A C 1
ATOM 6694 O O . PHE A 1 848 ? 15.119 -15.217 -7.503 1.00 80.81 848 PHE A O 1
ATOM 6701 N N . TYR A 1 849 ? 13.973 -13.458 -6.661 1.00 79.19 849 TYR A N 1
ATOM 6702 C CA . TYR A 1 849 ? 12.639 -13.989 -6.885 1.00 79.19 849 TYR A CA 1
ATOM 6703 C C . TYR A 1 849 ? 12.316 -14.122 -8.382 1.00 79.19 849 TYR A C 1
ATOM 6705 O O . TYR A 1 849 ? 11.897 -15.184 -8.844 1.00 79.19 849 TYR A O 1
ATOM 6713 N N . ASN A 1 850 ? 12.582 -13.067 -9.155 1.00 77.56 850 ASN A N 1
ATOM 6714 C CA . ASN A 1 850 ? 12.275 -12.989 -10.586 1.00 77.56 850 ASN A CA 1
ATOM 6715 C C . ASN A 1 850 ? 13.333 -13.678 -11.470 1.00 77.56 850 ASN A C 1
ATOM 6717 O O . ASN A 1 850 ? 13.058 -14.047 -12.614 1.00 77.56 850 ASN A O 1
ATOM 6721 N N . GLY A 1 851 ? 14.542 -13.878 -10.942 1.00 71.75 851 GLY A N 1
ATOM 6722 C CA . GLY A 1 851 ? 15.748 -14.128 -11.725 1.00 71.75 851 GLY A CA 1
ATOM 6723 C C . GLY A 1 851 ? 16.442 -12.812 -12.119 1.00 71.75 851 GLY A C 1
ATOM 6724 O O . GLY A 1 851 ? 15.803 -11.764 -12.172 1.00 71.75 851 GLY A O 1
ATOM 6725 N N . PRO A 1 852 ? 17.763 -12.833 -12.387 1.00 66.19 852 PRO A N 1
ATOM 6726 C CA . PRO A 1 852 ? 18.504 -11.617 -12.708 1.00 66.19 852 PRO A CA 1
ATOM 6727 C C . PRO A 1 852 ? 17.988 -10.985 -14.004 1.00 66.19 852 PRO A C 1
ATOM 6729 O O . PRO A 1 852 ? 17.863 -11.698 -15.005 1.00 66.19 852 PRO A O 1
ATOM 6732 N N . ASN A 1 853 ? 17.798 -9.660 -13.996 1.00 76.50 853 ASN A N 1
ATOM 6733 C CA . ASN A 1 853 ? 17.355 -8.903 -15.168 1.00 76.50 853 ASN A CA 1
ATOM 6734 C C . ASN A 1 853 ? 18.195 -9.224 -16.418 1.00 76.50 853 ASN A C 1
ATOM 6736 O O . ASN A 1 853 ? 19.435 -9.185 -16.410 1.00 76.50 853 ASN A O 1
ATOM 6740 N N . GLN A 1 854 ? 17.518 -9.522 -17.517 1.00 82.44 854 GLN A N 1
ATOM 6741 C CA . GLN A 1 854 ? 18.087 -9.835 -18.811 1.00 82.44 854 GLN A CA 1
ATOM 6742 C C . GLN A 1 854 ? 17.903 -8.641 -19.734 1.00 82.44 854 GLN A C 1
ATOM 6744 O O . GLN A 1 854 ? 16.807 -8.351 -20.186 1.00 82.44 854 GLN A O 1
ATOM 6749 N N . ALA A 1 855 ? 19.023 -8.024 -20.115 1.00 86.00 855 ALA A N 1
ATOM 6750 C CA . ALA A 1 855 ? 19.010 -6.848 -20.977 1.00 86.00 855 ALA A CA 1
ATOM 6751 C C . ALA A 1 855 ? 18.106 -7.002 -22.222 1.00 86.00 855 ALA A C 1
ATOM 6753 O O . ALA A 1 855 ? 18.137 -8.059 -22.881 1.00 86.00 855 ALA A O 1
ATOM 6754 N N . PRO A 1 856 ? 17.409 -5.926 -22.633 1.00 95.06 856 PRO A N 1
ATOM 6755 C CA . PRO A 1 856 ? 16.559 -5.938 -23.808 1.00 95.06 856 PRO A CA 1
ATOM 6756 C C . PRO A 1 856 ? 17.392 -6.247 -25.044 1.00 95.06 856 PRO A C 1
ATOM 6758 O O . PRO A 1 856 ? 18.537 -5.827 -25.172 1.00 95.06 856 PRO A O 1
ATOM 6761 N N . VAL A 1 857 ? 16.807 -6.952 -26.006 1.00 94.75 857 VAL A N 1
ATOM 6762 C CA . VAL A 1 857 ? 17.494 -7.327 -27.244 1.00 94.75 857 VAL A CA 1
ATOM 6763 C C . VAL A 1 857 ? 17.001 -6.453 -28.386 1.00 94.75 857 VAL A C 1
ATOM 6765 O O . VAL A 1 857 ? 15.867 -6.600 -28.859 1.00 94.75 857 VAL A O 1
ATOM 6768 N N . LEU A 1 858 ? 17.868 -5.568 -28.880 1.00 96.06 858 LEU A N 1
ATOM 6769 C CA . LEU A 1 858 ? 17.583 -4.726 -30.033 1.00 96.06 858 LEU A CA 1
ATOM 6770 C C . LEU A 1 858 ? 17.589 -5.577 -31.309 1.00 96.06 858 LEU A C 1
ATOM 6772 O O . LEU A 1 858 ? 18.537 -6.293 -31.637 1.00 96.06 858 LEU A O 1
ATOM 6776 N N . THR A 1 859 ? 16.508 -5.500 -32.082 1.00 96.31 859 THR A N 1
ATOM 6777 C CA . THR A 1 859 ? 16.458 -6.155 -33.390 1.00 96.31 859 THR A CA 1
ATOM 6778 C C . THR A 1 859 ? 17.408 -5.444 -34.343 1.00 96.31 859 THR A C 1
ATOM 6780 O O . THR A 1 859 ? 17.316 -4.231 -34.512 1.00 96.31 859 THR A O 1
ATOM 6783 N N . ALA A 1 860 ? 18.250 -6.218 -35.033 1.00 95.06 860 ALA A N 1
ATOM 6784 C CA . ALA A 1 860 ? 19.238 -5.684 -35.962 1.00 95.06 860 ALA A CA 1
ATOM 6785 C C . ALA A 1 860 ? 18.629 -4.689 -36.977 1.00 95.06 860 ALA A C 1
ATOM 6787 O O . ALA A 1 860 ? 17.812 -5.056 -37.829 1.00 95.06 860 ALA A O 1
ATOM 6788 N N . ILE A 1 861 ? 19.079 -3.439 -36.911 1.00 96.50 861 ILE A N 1
ATOM 6789 C CA . ILE A 1 861 ? 18.670 -2.314 -37.751 1.00 96.50 861 ILE A CA 1
ATOM 6790 C C . ILE A 1 861 ? 19.380 -2.397 -39.105 1.00 96.50 861 ILE A C 1
ATOM 6792 O O . ILE A 1 861 ? 18.753 -2.232 -40.164 1.00 96.50 861 ILE A O 1
ATOM 6796 N N . GLY A 1 862 ? 20.692 -2.657 -39.073 1.00 94.56 862 GLY A N 1
ATOM 6797 C CA . GLY A 1 862 ? 21.575 -2.725 -40.229 1.00 94.56 862 GLY A CA 1
ATOM 6798 C C . GLY A 1 862 ? 21.809 -1.387 -40.941 1.00 94.56 862 GLY A C 1
ATOM 6799 O O . GLY A 1 862 ? 21.013 -0.448 -40.876 1.00 94.56 862 GLY A O 1
ATOM 6800 N N . ASN A 1 863 ? 22.910 -1.326 -41.697 1.00 96.06 863 ASN A N 1
ATOM 6801 C CA . ASN A 1 863 ? 23.308 -0.140 -42.459 1.00 96.06 863 ASN A CA 1
ATOM 6802 C C . ASN A 1 863 ? 22.236 0.315 -43.455 1.00 96.06 863 ASN A C 1
ATOM 6804 O O . ASN A 1 863 ? 21.566 -0.501 -44.097 1.00 96.06 863 ASN A O 1
ATOM 6808 N N . LYS A 1 864 ? 22.137 1.632 -43.639 1.00 97.12 864 LYS A N 1
ATOM 6809 C CA . LYS A 1 864 ? 21.166 2.265 -44.531 1.00 97.12 864 LYS A CA 1
ATOM 6810 C C . LYS A 1 864 ? 21.857 3.054 -45.637 1.00 97.12 864 LYS A C 1
ATOM 6812 O O . LYS A 1 864 ? 22.961 3.564 -45.464 1.00 97.12 864 LYS A O 1
ATOM 6817 N N . VAL A 1 865 ? 21.179 3.173 -46.773 1.00 95.44 865 VAL A N 1
ATOM 6818 C CA . VAL A 1 865 ? 21.601 4.018 -47.892 1.00 95.44 865 VAL A CA 1
ATOM 6819 C C . VAL A 1 865 ? 20.399 4.834 -48.339 1.00 95.44 865 VAL A C 1
ATOM 6821 O O . VAL A 1 865 ? 19.315 4.275 -48.511 1.00 95.44 865 VAL A O 1
ATOM 6824 N N . VAL A 1 866 ? 20.593 6.133 -48.517 1.00 96.88 866 VAL A N 1
ATOM 6825 C CA . VAL A 1 866 ? 19.579 7.068 -49.009 1.00 96.88 866 VAL A CA 1
ATOM 6826 C C . VAL A 1 866 ? 20.243 8.051 -49.968 1.00 96.88 866 VAL A C 1
ATOM 6828 O O . VAL A 1 866 ? 21.451 8.268 -49.900 1.00 96.88 866 VAL A O 1
ATOM 6831 N N . ASP A 1 867 ? 19.477 8.622 -50.883 1.00 96.00 867 ASP A N 1
ATOM 6832 C CA . ASP A 1 867 ? 19.946 9.730 -51.710 1.00 96.00 867 ASP A CA 1
ATOM 6833 C C . ASP A 1 867 ? 19.643 11.047 -50.986 1.00 96.00 867 ASP A C 1
ATOM 6835 O O . ASP A 1 867 ? 18.651 11.143 -50.257 1.00 96.00 867 ASP A O 1
ATOM 6839 N N . GLU A 1 868 ? 20.471 12.071 -51.166 1.00 94.25 868 GLU A N 1
ATOM 6840 C CA . GLU A 1 868 ? 20.161 13.392 -50.617 1.00 94.25 868 GLU A CA 1
ATOM 6841 C C . GLU A 1 868 ? 18.782 13.902 -51.076 1.00 94.25 868 GLU A C 1
ATOM 6843 O O . GLU A 1 868 ? 18.260 13.545 -52.139 1.00 94.25 868 GLU A O 1
ATOM 6848 N N . ASN A 1 869 ? 18.158 14.723 -50.233 1.00 93.69 869 ASN A N 1
ATOM 6849 C CA . ASN A 1 869 ? 16.808 15.260 -50.386 1.00 93.69 869 ASN A CA 1
ATOM 6850 C C . ASN A 1 869 ? 15.692 14.191 -50.480 1.00 93.69 869 ASN A C 1
ATOM 6852 O O . ASN A 1 869 ? 14.565 14.498 -50.878 1.00 93.69 869 ASN A O 1
ATOM 6856 N N . SER A 1 870 ? 15.981 12.940 -50.105 1.00 95.06 870 SER A N 1
ATOM 6857 C CA . SER A 1 870 ? 14.997 11.860 -49.962 1.00 95.06 870 SER A CA 1
ATOM 6858 C C . SER A 1 870 ? 14.864 11.446 -48.493 1.00 95.06 870 SER A C 1
ATOM 6860 O O . SER A 1 870 ? 15.882 11.325 -47.814 1.00 95.06 870 SER A O 1
ATOM 6862 N N . PRO A 1 871 ? 13.644 11.207 -47.978 1.00 95.50 871 PRO A N 1
ATOM 6863 C CA . PRO A 1 871 ? 13.463 10.824 -46.584 1.00 95.50 871 PRO A CA 1
ATOM 6864 C C . PRO A 1 871 ? 13.934 9.390 -46.329 1.00 95.50 871 PRO A C 1
ATOM 6866 O O . PRO A 1 871 ? 13.689 8.483 -47.131 1.00 95.50 871 PRO A O 1
ATOM 6869 N N . ILE A 1 872 ? 14.540 9.175 -45.166 1.00 95.94 872 ILE A N 1
ATOM 6870 C CA . ILE A 1 872 ? 14.776 7.866 -44.571 1.00 95.94 872 ILE A CA 1
ATOM 6871 C C . ILE A 1 872 ? 14.040 7.789 -43.233 1.00 95.94 872 ILE A C 1
ATOM 6873 O O . ILE A 1 872 ? 14.287 8.586 -42.334 1.00 95.94 872 ILE A O 1
ATOM 6877 N N . ALA A 1 873 ? 13.157 6.798 -43.105 1.00 96.06 873 ALA A N 1
ATOM 6878 C CA . ALA A 1 873 ? 12.422 6.533 -41.876 1.00 96.06 873 ALA A CA 1
ATOM 6879 C C . ALA A 1 873 ? 12.359 5.031 -41.586 1.00 96.06 873 ALA A C 1
ATOM 6881 O O . ALA A 1 873 ? 12.190 4.219 -42.505 1.00 96.06 873 ALA A O 1
ATOM 6882 N N . PHE A 1 874 ? 12.517 4.658 -40.318 1.00 96.88 874 PHE A N 1
ATOM 6883 C CA . PHE A 1 874 ? 12.344 3.288 -39.837 1.00 96.88 874 PHE A CA 1
ATOM 6884 C C . PHE A 1 874 ? 12.050 3.269 -38.335 1.00 96.88 874 PHE A C 1
ATOM 6886 O O . PHE A 1 874 ? 12.419 4.185 -37.605 1.00 96.88 874 PHE A O 1
ATOM 6893 N N . THR A 1 875 ? 11.400 2.201 -37.884 1.00 97.31 875 THR A N 1
ATOM 6894 C CA . THR A 1 875 ? 11.068 1.984 -36.474 1.00 97.31 875 THR A CA 1
ATOM 6895 C C . THR A 1 875 ? 12.058 0.998 -35.866 1.00 97.31 875 THR A C 1
ATOM 6897 O O . THR A 1 875 ? 12.343 -0.040 -36.469 1.00 97.31 875 THR A O 1
ATOM 6900 N N . LEU A 1 876 ? 12.583 1.327 -34.691 1.00 97.25 876 LEU A N 1
ATOM 6901 C CA . LEU A 1 876 ? 13.360 0.417 -33.860 1.00 97.25 876 LEU A CA 1
ATOM 6902 C C . LEU A 1 876 ? 12.423 -0.618 -33.237 1.00 97.25 876 LEU A C 1
ATOM 6904 O O . LEU A 1 876 ? 11.305 -0.299 -32.838 1.00 97.25 876 LEU A O 1
ATOM 6908 N N . THR A 1 877 ? 12.869 -1.865 -33.154 1.00 95.75 877 THR A N 1
ATOM 6909 C CA . THR A 1 877 ? 12.132 -2.921 -32.458 1.00 95.75 877 THR A CA 1
ATOM 6910 C C . THR A 1 877 ? 13.078 -3.643 -31.527 1.00 95.75 877 THR A C 1
ATOM 6912 O O . THR A 1 877 ? 14.209 -3.933 -31.908 1.00 95.75 877 THR A O 1
ATOM 6915 N N . ALA A 1 878 ? 12.612 -3.963 -30.332 1.00 95.44 878 ALA A N 1
ATOM 6916 C CA . ALA A 1 878 ? 13.346 -4.748 -29.358 1.00 95.44 878 ALA A CA 1
ATOM 6917 C C . ALA A 1 878 ? 12.385 -5.717 -28.666 1.00 95.44 878 ALA A C 1
ATOM 6919 O O . ALA A 1 878 ? 11.162 -5.571 -28.770 1.00 95.44 878 ALA A O 1
ATOM 6920 N N . THR A 1 879 ? 12.946 -6.728 -28.022 1.00 94.38 879 THR A N 1
ATOM 6921 C CA . THR A 1 879 ? 12.216 -7.629 -27.132 1.00 94.38 879 THR A CA 1
ATOM 6922 C C . THR A 1 879 ? 12.982 -7.729 -25.840 1.00 94.38 879 THR A C 1
ATOM 6924 O O . THR A 1 879 ? 14.186 -7.975 -25.886 1.00 94.38 879 THR A O 1
ATOM 6927 N N . ASP A 1 880 ? 12.270 -7.611 -24.738 1.00 90.50 880 ASP A N 1
ATOM 6928 C CA . ASP A 1 880 ? 12.818 -7.870 -23.425 1.00 90.50 880 ASP A CA 1
ATOM 6929 C C . ASP A 1 880 ? 12.457 -9.306 -22.988 1.00 90.50 880 ASP A C 1
ATOM 6931 O O . ASP A 1 880 ? 11.295 -9.700 -23.168 1.00 90.50 880 ASP A O 1
ATOM 6935 N N . PRO A 1 881 ? 13.422 -10.140 -22.556 1.00 80.19 881 PRO A N 1
ATOM 6936 C CA . PRO A 1 881 ? 13.147 -11.497 -22.087 1.00 80.19 881 PRO A CA 1
ATOM 6937 C C . PRO A 1 881 ? 12.266 -11.566 -20.836 1.00 80.19 881 PRO A C 1
ATOM 6939 O O . PRO A 1 881 ? 11.526 -12.547 -20.709 1.00 80.19 881 PRO A O 1
ATOM 6942 N N . ASP A 1 882 ? 12.326 -10.551 -19.976 1.00 79.06 882 ASP A N 1
ATOM 6943 C CA . ASP A 1 882 ? 11.588 -10.475 -18.712 1.00 79.06 882 ASP A CA 1
ATOM 6944 C C . ASP A 1 882 ? 10.256 -9.724 -18.891 1.00 79.06 882 ASP A C 1
ATOM 6946 O O . ASP A 1 882 ? 9.289 -9.947 -18.166 1.00 79.06 882 ASP A O 1
ATOM 6950 N N . GLY A 1 883 ? 10.137 -8.966 -19.985 1.00 77.44 883 GLY A N 1
ATOM 6951 C CA . GLY A 1 883 ? 8.901 -8.306 -20.406 1.00 77.44 883 GLY A CA 1
ATOM 6952 C C . GLY A 1 883 ? 8.820 -6.841 -19.989 1.00 77.44 883 GLY A C 1
ATOM 6953 O O . GLY A 1 883 ? 7.740 -6.250 -20.093 1.00 77.44 883 GLY A O 1
ATOM 6954 N N . ASP A 1 884 ? 9.949 -6.264 -19.581 1.00 80.62 884 ASP A N 1
ATOM 6955 C CA . ASP A 1 884 ? 10.050 -4.913 -19.046 1.00 80.62 884 ASP A CA 1
ATOM 6956 C C . ASP A 1 884 ? 9.719 -3.805 -20.058 1.00 80.62 884 ASP A C 1
ATOM 6958 O O . ASP A 1 884 ? 9.748 -3.956 -21.291 1.00 80.62 884 ASP A O 1
ATOM 6962 N N . GLY A 1 885 ? 9.375 -2.635 -19.514 1.00 84.38 885 GLY A N 1
ATOM 6963 C CA . GLY A 1 885 ? 9.103 -1.430 -20.287 1.00 84.38 885 GLY A CA 1
ATOM 6964 C C . GLY A 1 885 ? 10.368 -0.879 -20.950 1.00 84.38 885 GLY A C 1
ATOM 6965 O O . GLY A 1 885 ? 11.331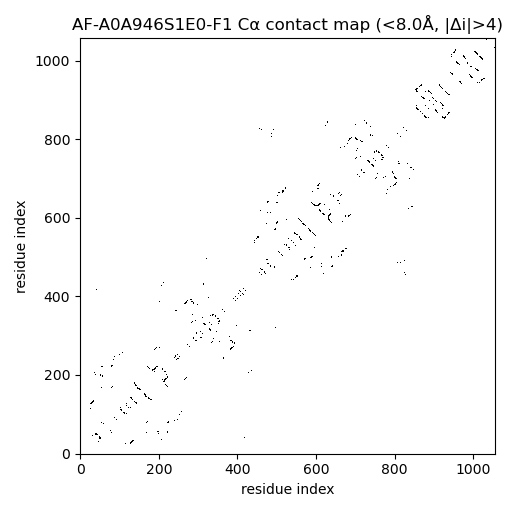 -0.531 -20.283 1.00 84.38 885 GLY A O 1
ATOM 6966 N N . MET A 1 886 ? 10.354 -0.719 -22.276 1.00 93.38 886 MET A N 1
ATOM 6967 C CA . MET A 1 886 ? 11.540 -0.302 -23.036 1.00 93.38 886 MET A CA 1
ATOM 6968 C C . MET A 1 886 ? 11.527 1.181 -23.430 1.00 93.38 886 MET A C 1
ATOM 6970 O O . MET A 1 886 ? 10.543 1.706 -23.963 1.00 93.38 886 MET A O 1
ATOM 6974 N N . THR A 1 887 ? 12.678 1.836 -23.291 1.00 96.44 887 THR A N 1
ATOM 6975 C CA . THR A 1 887 ? 12.952 3.196 -23.773 1.00 96.44 887 THR A CA 1
ATOM 6976 C C . THR A 1 887 ? 14.062 3.195 -24.823 1.00 96.44 887 THR A C 1
ATOM 6978 O O . THR A 1 887 ? 15.062 2.499 -24.694 1.00 96.44 887 THR A O 1
ATOM 6981 N N . PHE A 1 888 ? 13.888 3.978 -25.893 1.00 97.31 888 PHE A N 1
ATOM 6982 C CA . PHE A 1 888 ? 14.831 4.038 -27.014 1.00 97.31 888 PHE A CA 1
ATOM 6983 C C . PHE A 1 888 ? 15.565 5.375 -27.052 1.00 97.31 888 PHE A C 1
ATOM 6985 O O . PHE A 1 888 ? 14.962 6.436 -26.868 1.00 97.31 888 PHE A O 1
ATOM 6992 N N . SER A 1 889 ? 16.859 5.332 -27.356 1.00 97.44 889 SER A N 1
ATOM 6993 C CA . SER A 1 889 ? 17.712 6.513 -27.462 1.00 97.44 889 SER A CA 1
ATOM 6994 C C . SER A 1 889 ? 18.643 6.426 -28.683 1.00 97.44 889 SER A C 1
ATOM 6996 O O . SER A 1 889 ? 18.812 5.371 -29.302 1.00 97.44 889 SER A O 1
ATOM 6998 N N . ALA A 1 890 ? 19.217 7.562 -29.091 1.00 97.00 890 ALA A N 1
ATOM 6999 C CA . ALA A 1 890 ? 20.214 7.601 -30.157 1.00 97.00 890 ALA A CA 1
ATOM 7000 C C . ALA A 1 890 ? 21.283 8.668 -29.913 1.00 97.00 890 ALA A C 1
ATOM 7002 O O . ALA A 1 890 ? 21.009 9.758 -29.409 1.00 97.00 890 ALA A O 1
ATOM 7003 N N . SER A 1 891 ? 22.510 8.378 -30.344 1.00 96.62 891 SER A N 1
ATOM 7004 C CA . SER A 1 891 ? 23.651 9.293 -30.276 1.00 96.62 891 SER A CA 1
ATOM 7005 C C . SER A 1 891 ? 24.352 9.437 -31.632 1.00 96.62 891 SER A C 1
ATOM 7007 O O . SER A 1 891 ? 24.175 8.626 -32.542 1.00 96.62 891 SER A O 1
ATOM 7009 N N . ASN A 1 892 ? 25.143 10.507 -31.786 1.00 95.50 892 ASN A N 1
ATOM 7010 C CA . ASN A 1 892 ? 25.797 10.894 -33.049 1.00 95.50 892 ASN A CA 1
ATOM 7011 C C . ASN A 1 892 ? 24.818 11.146 -34.212 1.00 95.50 892 ASN A C 1
ATOM 7013 O O . ASN A 1 892 ? 25.131 10.896 -35.377 1.00 95.50 892 ASN A O 1
ATOM 7017 N N . MET A 1 893 ? 23.627 11.659 -33.898 1.00 96.62 893 MET A N 1
ATOM 7018 C CA . MET A 1 893 ? 22.613 11.947 -34.905 1.00 96.62 893 MET A CA 1
ATOM 7019 C C . MET A 1 893 ? 23.052 13.071 -35.862 1.00 96.62 893 MET A C 1
ATOM 7021 O O . MET A 1 893 ? 23.569 14.099 -35.409 1.00 96.62 893 MET A O 1
ATOM 7025 N N . PRO A 1 894 ? 22.828 12.918 -37.181 1.00 95.62 894 PRO A N 1
ATOM 7026 C CA . PRO A 1 894 ? 23.061 13.993 -38.133 1.00 95.62 894 PRO A CA 1
ATOM 7027 C C . PRO A 1 894 ? 22.100 15.162 -37.897 1.00 95.62 894 PRO A C 1
ATOM 7029 O O . PRO A 1 894 ? 20.990 14.999 -37.388 1.00 95.62 894 PRO A O 1
ATOM 7032 N N . ALA A 1 895 ? 22.523 16.365 -38.288 1.00 94.69 895 ALA A N 1
ATOM 7033 C CA . ALA A 1 895 ? 21.692 17.555 -38.158 1.00 94.69 895 ALA A CA 1
ATOM 7034 C C . ALA A 1 895 ? 20.367 17.383 -38.925 1.00 94.69 895 ALA A C 1
ATOM 7036 O O . ALA A 1 895 ? 20.371 17.041 -40.108 1.00 94.69 895 ALA A O 1
ATOM 7037 N N . GLY A 1 896 ? 19.248 17.631 -38.239 1.00 93.69 896 GLY A N 1
ATOM 7038 C CA . GLY A 1 896 ? 17.897 17.487 -38.789 1.00 93.69 896 GLY A CA 1
ATOM 7039 C C . GLY A 1 896 ? 17.290 16.084 -38.673 1.00 93.69 896 GLY A C 1
ATOM 7040 O O . GLY A 1 896 ? 16.121 15.931 -39.010 1.00 93.69 896 GLY A O 1
ATOM 7041 N N . ALA A 1 897 ? 18.032 15.079 -38.194 1.00 97.00 897 ALA A N 1
ATOM 7042 C CA . ALA A 1 897 ? 17.445 13.789 -37.834 1.00 97.00 897 ALA A CA 1
ATOM 7043 C C . ALA A 1 897 ? 16.686 13.875 -36.504 1.00 97.00 897 ALA A C 1
ATOM 7045 O O . ALA A 1 897 ? 17.032 14.674 -35.631 1.00 97.00 897 ALA A O 1
ATOM 7046 N N . THR A 1 898 ? 15.683 13.017 -36.334 1.00 97.06 898 THR A N 1
ATOM 7047 C CA . THR A 1 898 ? 14.873 12.903 -35.113 1.00 97.06 898 THR A CA 1
ATOM 7048 C C . THR A 1 898 ? 14.647 11.437 -34.741 1.00 97.06 898 THR A C 1
ATOM 7050 O O . THR A 1 898 ? 14.582 10.582 -35.622 1.00 97.06 898 THR A O 1
ATOM 7053 N N . LEU A 1 899 ? 14.538 11.158 -33.439 1.00 97.31 899 LEU A N 1
ATOM 7054 C CA . LEU A 1 899 ? 14.044 9.895 -32.888 1.00 97.31 899 LEU A CA 1
ATOM 7055 C C . LEU A 1 899 ? 12.907 10.240 -31.919 1.00 97.31 899 LEU A C 1
ATOM 7057 O O . LEU A 1 899 ? 13.140 10.946 -30.939 1.00 97.31 899 LEU A O 1
ATOM 7061 N N . THR A 1 900 ? 11.683 9.806 -32.217 1.00 95.62 900 THR A N 1
ATOM 7062 C CA . THR A 1 900 ? 10.507 10.024 -31.355 1.00 95.62 900 THR A CA 1
ATOM 7063 C C . THR A 1 900 ? 9.953 8.675 -30.922 1.00 95.62 900 THR A C 1
ATOM 7065 O O . THR A 1 900 ? 9.448 7.917 -31.750 1.00 95.62 900 THR A O 1
ATOM 7068 N N . GLY A 1 901 ? 10.078 8.348 -29.633 1.00 94.62 901 GLY A N 1
ATOM 7069 C CA . GLY A 1 901 ? 9.873 6.975 -29.170 1.00 94.62 901 GLY A CA 1
ATOM 7070 C C . GLY A 1 901 ? 10.847 6.043 -29.893 1.00 94.62 901 GLY A C 1
ATOM 7071 O O . GLY A 1 901 ? 12.055 6.228 -29.804 1.00 94.62 901 GLY A O 1
ATOM 7072 N N . ALA A 1 902 ? 10.319 5.102 -30.674 1.00 95.75 902 ALA A N 1
ATOM 7073 C CA . ALA A 1 902 ? 11.110 4.184 -31.495 1.00 95.75 902 ALA A CA 1
ATOM 7074 C C . ALA A 1 902 ? 11.219 4.599 -32.980 1.00 95.75 902 ALA A C 1
ATOM 7076 O O . ALA A 1 902 ? 11.805 3.867 -33.774 1.00 95.75 902 ALA A O 1
ATOM 7077 N N . GLU A 1 903 ? 10.634 5.726 -33.401 1.00 97.56 903 GLU A N 1
ATOM 7078 C CA . GLU A 1 903 ? 10.598 6.132 -34.814 1.00 97.56 903 GLU A CA 1
ATOM 7079 C C . GLU A 1 903 ? 11.742 7.084 -35.166 1.00 97.56 903 GLU A C 1
ATOM 7081 O O . GLU A 1 903 ? 11.787 8.218 -34.685 1.00 97.56 903 GLU A O 1
ATOM 7086 N N . PHE A 1 904 ? 12.658 6.628 -36.026 1.00 97.88 904 PHE A N 1
ATOM 7087 C CA . PHE A 1 904 ? 13.711 7.457 -36.605 1.00 97.88 904 PHE A CA 1
ATOM 7088 C C . PHE A 1 904 ? 13.244 8.072 -37.927 1.00 97.88 904 PHE A C 1
ATOM 7090 O O . PHE A 1 904 ? 12.771 7.347 -38.805 1.00 97.88 904 PHE A O 1
ATOM 7097 N N . ASP A 1 905 ? 13.450 9.380 -38.093 1.00 97.69 905 ASP A N 1
ATOM 7098 C CA . ASP A 1 905 ? 13.187 10.118 -39.334 1.00 97.69 905 ASP A CA 1
ATOM 7099 C C . ASP A 1 905 ? 14.324 11.103 -39.629 1.00 97.69 905 ASP A C 1
ATOM 7101 O O . ASP A 1 905 ? 14.781 11.844 -38.750 1.00 97.69 905 ASP A O 1
ATOM 7105 N N . TRP A 1 906 ? 14.779 11.118 -40.882 1.00 98.12 906 TRP A N 1
ATOM 7106 C CA . TRP A 1 906 ? 15.709 12.112 -41.388 1.00 98.12 906 TRP A CA 1
ATOM 7107 C C . TRP A 1 906 ? 15.530 12.341 -42.892 1.00 98.12 906 TRP A C 1
ATOM 7109 O O . TRP A 1 906 ? 15.406 11.399 -43.671 1.00 98.12 906 TRP A O 1
ATOM 7119 N N . THR A 1 907 ? 15.589 13.600 -43.328 1.00 97.69 907 THR A N 1
ATOM 7120 C CA . THR A 1 907 ? 15.719 13.966 -44.746 1.00 97.69 907 THR A CA 1
ATOM 7121 C C . THR A 1 907 ? 17.022 14.748 -44.929 1.00 97.69 907 THR A C 1
ATOM 7123 O O . THR A 1 907 ? 17.035 15.937 -44.605 1.00 97.69 907 THR A O 1
ATOM 7126 N N . PRO A 1 908 ? 18.119 14.114 -45.393 1.00 96.56 908 PRO A N 1
ATOM 7127 C CA . PRO A 1 908 ? 19.371 14.818 -45.647 1.00 96.56 908 PRO A CA 1
ATOM 7128 C C . PRO A 1 908 ? 19.192 15.901 -46.710 1.00 96.56 908 PRO A C 1
ATOM 7130 O O . PRO A 1 908 ? 18.515 15.670 -47.709 1.00 96.56 908 PRO A O 1
ATOM 7133 N N . ASP A 1 909 ? 19.813 17.062 -46.534 1.00 94.56 909 ASP A N 1
ATOM 7134 C CA . ASP A 1 909 ? 19.893 18.088 -47.574 1.00 94.56 909 ASP A CA 1
ATOM 7135 C C . ASP A 1 909 ? 21.076 17.852 -48.535 1.00 94.56 909 ASP A C 1
ATOM 7137 O O . ASP A 1 909 ? 21.841 16.896 -48.400 1.00 94.56 909 ASP A O 1
ATOM 7141 N N . PHE A 1 910 ? 21.203 18.725 -49.534 1.00 91.25 910 PHE A N 1
ATOM 7142 C CA . PHE A 1 910 ? 22.235 18.637 -50.571 1.00 91.25 910 PHE A CA 1
ATOM 7143 C C . PHE A 1 910 ? 23.674 18.853 -50.070 1.00 91.25 910 PHE A C 1
ATOM 7145 O O . PHE A 1 910 ? 24.620 18.609 -50.809 1.00 91.25 910 PHE A O 1
ATOM 7152 N N . ASP A 1 911 ? 23.865 19.346 -48.845 1.00 90.00 911 ASP A N 1
ATOM 7153 C CA . ASP A 1 911 ? 25.190 19.530 -48.246 1.00 90.00 911 ASP A CA 1
ATOM 7154 C C . ASP A 1 911 ? 25.545 18.359 -47.302 1.00 90.00 911 ASP A C 1
ATOM 7156 O O . ASP A 1 911 ? 26.602 18.356 -46.663 1.00 90.00 911 ASP A O 1
ATOM 7160 N N . GLN A 1 912 ? 24.669 17.349 -47.209 1.00 93.94 912 GLN A N 1
ATOM 7161 C CA . GLN A 1 912 ? 24.773 16.207 -46.297 1.00 93.94 912 GLN A CA 1
ATOM 7162 C C . GLN A 1 912 ? 25.105 14.880 -47.001 1.00 93.94 912 GLN A C 1
ATOM 7164 O O . GLN A 1 912 ? 24.914 13.807 -46.428 1.00 93.94 912 GLN A O 1
ATOM 7169 N N . ALA A 1 913 ? 25.646 14.912 -48.221 1.00 93.50 913 ALA A N 1
ATOM 7170 C CA . ALA A 1 913 ? 26.219 13.723 -48.844 1.00 93.50 913 ALA A CA 1
ATOM 7171 C C . ALA A 1 913 ? 27.439 13.216 -48.048 1.00 93.50 913 ALA A C 1
ATOM 7173 O O . ALA A 1 913 ? 28.342 13.975 -47.686 1.00 93.50 913 ALA A O 1
ATOM 7174 N N . GLY A 1 914 ? 27.501 11.909 -47.779 1.00 93.62 914 GLY A N 1
ATOM 7175 C CA . GLY A 1 914 ? 28.570 11.338 -46.961 1.00 93.62 914 GLY A CA 1
ATOM 7176 C C . GLY A 1 914 ? 28.160 10.115 -46.152 1.00 93.62 914 GLY A C 1
ATOM 7177 O O . GLY A 1 914 ? 27.222 9.396 -46.483 1.00 93.62 914 GLY A O 1
ATOM 7178 N N . THR A 1 915 ? 28.922 9.824 -45.101 1.00 96.06 915 THR A N 1
ATOM 7179 C CA . THR A 1 915 ? 28.705 8.666 -44.227 1.00 96.06 915 THR A CA 1
ATOM 7180 C C . THR A 1 915 ? 28.535 9.124 -42.787 1.00 96.06 915 THR A C 1
ATOM 7182 O O . THR A 1 915 ? 29.397 9.825 -42.258 1.00 96.06 915 THR A O 1
ATOM 7185 N N . TYR A 1 916 ? 27.452 8.678 -42.156 1.00 97.00 916 TYR A N 1
ATOM 7186 C CA . TYR A 1 916 ? 27.076 9.009 -40.786 1.00 97.00 916 TYR A CA 1
ATOM 7187 C C . TYR A 1 916 ? 26.997 7.727 -39.967 1.00 97.00 916 TYR A C 1
ATOM 7189 O O . TYR A 1 916 ? 26.377 6.763 -40.403 1.00 97.00 916 TYR A O 1
ATOM 7197 N N . ASN A 1 917 ? 27.631 7.705 -38.796 1.00 96.56 917 ASN A N 1
ATOM 7198 C CA . ASN A 1 917 ? 27.557 6.573 -37.875 1.00 96.56 917 ASN A CA 1
ATOM 7199 C C . ASN A 1 917 ? 26.688 6.986 -36.693 1.00 96.56 917 ASN A C 1
ATOM 7201 O O . ASN A 1 917 ? 27.137 7.765 -35.855 1.00 96.56 917 ASN A O 1
ATOM 7205 N N . VAL A 1 918 ? 25.456 6.489 -36.671 1.00 97.69 918 VAL A N 1
ATOM 7206 C CA . VAL A 1 918 ? 24.478 6.746 -35.612 1.00 97.69 918 VAL A CA 1
ATOM 7207 C C . VAL A 1 918 ? 24.436 5.518 -34.718 1.00 97.69 918 VAL A C 1
ATOM 7209 O O . VAL A 1 918 ? 24.351 4.407 -35.232 1.00 97.69 918 VAL A O 1
ATOM 7212 N N . THR A 1 919 ? 24.506 5.698 -33.404 1.00 97.88 919 THR A N 1
ATOM 7213 C CA . THR A 1 919 ? 24.310 4.588 -32.462 1.00 97.88 919 THR A CA 1
ATOM 7214 C C . THR A 1 919 ? 22.890 4.661 -31.935 1.00 97.88 919 THR A C 1
ATOM 7216 O O . THR A 1 919 ? 22.507 5.701 -31.403 1.00 97.88 919 THR A O 1
ATOM 7219 N N . PHE A 1 920 ? 22.134 3.581 -32.096 1.00 97.88 920 PHE A N 1
ATOM 7220 C CA . PHE A 1 920 ? 20.806 3.407 -31.513 1.00 97.88 920 PHE A CA 1
ATOM 7221 C C . PHE A 1 920 ? 20.903 2.476 -30.310 1.00 97.88 920 PHE A C 1
ATOM 7223 O O . PHE A 1 920 ? 21.681 1.525 -30.341 1.00 97.88 920 PHE A O 1
ATOM 7230 N N . GLU A 1 921 ? 20.127 2.755 -29.273 1.00 97.81 921 GLU A N 1
ATOM 7231 C CA . GLU A 1 921 ? 20.159 2.047 -27.995 1.00 97.81 921 GLU A CA 1
ATOM 7232 C C . GLU A 1 921 ? 18.731 1.817 -27.491 1.00 97.81 921 GLU A C 1
ATOM 7234 O O . GLU A 1 921 ? 17.834 2.627 -27.747 1.00 97.81 921 GLU A O 1
ATOM 7239 N N . VAL A 1 922 ? 18.527 0.702 -26.795 1.00 97.62 922 VAL A N 1
ATOM 7240 C CA . VAL A 1 922 ? 17.317 0.391 -26.031 1.00 97.62 922 VAL A CA 1
ATOM 7241 C C . VAL A 1 922 ? 17.704 0.088 -24.585 1.00 97.62 922 VAL A C 1
ATOM 7243 O O . VAL A 1 922 ? 18.727 -0.554 -24.351 1.00 97.62 922 VAL A O 1
ATOM 7246 N N . SER A 1 923 ? 16.899 0.573 -23.642 1.00 94.75 923 SER A N 1
ATOM 7247 C CA . SER A 1 923 ? 17.052 0.386 -22.198 1.00 94.75 923 SER A CA 1
ATOM 7248 C C . SER A 1 923 ? 15.737 -0.092 -21.591 1.00 94.75 923 SER A C 1
ATOM 7250 O O . SER A 1 923 ? 14.688 0.463 -21.928 1.00 94.75 923 SER A O 1
ATOM 7252 N N . ASP A 1 924 ? 15.794 -1.072 -20.698 1.00 90.38 924 ASP A N 1
ATOM 7253 C CA . ASP A 1 924 ? 14.687 -1.485 -19.813 1.00 90.38 924 ASP A CA 1
ATOM 7254 C C . ASP A 1 924 ? 14.645 -0.635 -18.515 1.00 90.38 924 ASP A C 1
ATOM 7256 O O . ASP A 1 924 ? 13.716 -0.730 -17.723 1.00 90.38 924 ASP A O 1
ATOM 7260 N N . GLY A 1 925 ? 15.636 0.248 -18.313 1.00 81.50 925 GLY A N 1
ATOM 7261 C CA . GLY A 1 925 ? 15.837 1.031 -17.086 1.00 81.50 925 GLY A CA 1
ATOM 7262 C C . GLY A 1 925 ? 17.027 0.558 -16.241 1.00 81.50 925 GLY A C 1
ATOM 7263 O O . GLY A 1 925 ? 17.638 1.377 -15.553 1.00 81.50 925 GLY A O 1
ATOM 7264 N N . SER A 1 926 ? 17.418 -0.707 -16.383 1.00 76.38 926 SER A N 1
ATOM 7265 C CA . SER A 1 926 ? 18.455 -1.404 -15.613 1.00 76.38 926 SER A CA 1
ATOM 7266 C C . SER A 1 926 ? 19.655 -1.829 -16.475 1.00 76.38 926 SER A C 1
ATOM 7268 O O . SER A 1 926 ? 20.811 -1.711 -16.061 1.00 76.38 926 SER A O 1
ATOM 7270 N N . ALA A 1 927 ? 19.415 -2.282 -17.704 1.00 86.25 927 ALA A N 1
ATOM 7271 C CA . ALA A 1 927 ? 20.395 -2.737 -18.676 1.00 86.25 927 ALA A CA 1
ATOM 7272 C C . ALA A 1 927 ? 20.093 -2.200 -20.089 1.00 86.25 927 ALA A C 1
ATOM 7274 O O . ALA A 1 927 ? 19.042 -1.630 -20.373 1.00 86.25 927 ALA A O 1
ATOM 7275 N N . THR A 1 928 ? 21.069 -2.324 -20.997 1.00 93.94 928 THR A N 1
ATOM 7276 C CA . THR A 1 928 ? 20.979 -1.745 -22.349 1.00 93.94 928 THR A CA 1
ATOM 7277 C C . THR A 1 928 ? 21.536 -2.665 -23.429 1.00 93.94 928 THR A C 1
ATOM 7279 O O . THR A 1 928 ? 22.487 -3.415 -23.196 1.00 93.94 928 THR A O 1
ATOM 7282 N N . ASP A 1 929 ? 20.997 -2.533 -24.642 1.00 97.31 929 ASP A N 1
ATOM 7283 C CA . ASP A 1 929 ? 21.576 -3.070 -25.878 1.00 97.31 929 ASP A CA 1
ATOM 7284 C C . ASP A 1 929 ? 21.658 -1.976 -26.948 1.00 97.31 929 ASP A C 1
ATOM 7286 O O . ASP A 1 929 ? 20.815 -1.077 -27.021 1.00 97.31 929 ASP A O 1
ATOM 7290 N N . SER A 1 930 ? 22.703 -2.015 -27.777 1.00 96.88 930 SER A N 1
ATOM 7291 C CA . SER A 1 930 ? 22.981 -0.948 -28.743 1.00 96.88 930 SER A CA 1
ATOM 7292 C C . SER A 1 930 ? 23.569 -1.443 -30.062 1.00 96.88 930 SER A C 1
ATOM 7294 O O . SER A 1 930 ? 24.364 -2.381 -30.125 1.00 96.88 930 SER A O 1
ATOM 7296 N N . GLU A 1 931 ? 23.231 -0.744 -31.149 1.00 98.00 931 GLU A N 1
ATOM 7297 C CA . GLU A 1 931 ? 23.758 -0.996 -32.490 1.00 98.00 931 GLU A CA 1
ATOM 7298 C C . GLU A 1 931 ? 24.271 0.294 -33.144 1.00 98.00 931 GLU A C 1
ATOM 7300 O O . GLU A 1 931 ? 23.563 1.295 -33.275 1.00 98.00 931 GLU A O 1
ATOM 7305 N N . GLY A 1 932 ? 25.519 0.255 -33.622 1.00 96.81 932 GLY A N 1
ATOM 7306 C CA . GLY A 1 932 ? 26.083 1.291 -34.486 1.00 96.81 932 GLY A CA 1
ATOM 7307 C C . GLY A 1 932 ? 25.675 1.085 -35.945 1.00 96.81 932 GLY A C 1
ATOM 7308 O O . GLY A 1 932 ? 26.108 0.127 -36.585 1.00 96.81 932 GLY A O 1
ATOM 7309 N N . VAL A 1 933 ? 24.900 2.017 -36.494 1.00 97.81 933 VAL A N 1
ATOM 7310 C CA . VAL A 1 933 ? 24.364 1.982 -37.858 1.00 97.81 933 VAL A CA 1
ATOM 7311 C C . VAL A 1 933 ? 25.072 3.003 -38.737 1.00 97.81 933 VAL A C 1
ATOM 7313 O O . VAL A 1 933 ? 25.056 4.209 -38.478 1.00 97.81 933 VAL A O 1
ATOM 7316 N N . THR A 1 934 ? 25.650 2.531 -39.840 1.00 97.62 934 THR A N 1
ATOM 7317 C CA . THR A 1 934 ? 26.179 3.414 -40.879 1.00 97.62 934 THR A CA 1
ATOM 7318 C C . THR A 1 934 ? 25.070 3.797 -41.860 1.00 97.62 934 THR A C 1
ATOM 7320 O O . THR A 1 934 ? 24.515 2.936 -42.548 1.00 97.62 934 THR A O 1
ATOM 7323 N N . ILE A 1 935 ? 24.783 5.094 -41.968 1.00 97.62 935 ILE A N 1
ATOM 7324 C CA . ILE A 1 935 ? 23.894 5.683 -42.973 1.00 97.62 935 ILE A CA 1
ATOM 7325 C C . ILE A 1 935 ? 24.753 6.362 -44.044 1.00 97.62 935 ILE A C 1
ATOM 7327 O O . ILE A 1 935 ? 25.498 7.302 -43.762 1.00 97.62 935 ILE A O 1
ATOM 7331 N N . THR A 1 936 ? 24.675 5.876 -45.282 1.00 97.25 936 THR A N 1
ATOM 7332 C CA . THR A 1 936 ? 25.332 6.489 -46.444 1.00 97.25 936 THR A CA 1
ATOM 7333 C C . THR A 1 936 ? 24.336 7.348 -47.213 1.00 97.25 936 THR A C 1
ATOM 7335 O O . THR A 1 936 ? 23.336 6.831 -47.707 1.00 97.25 936 THR A O 1
ATOM 7338 N N . VAL A 1 937 ? 24.628 8.642 -47.332 1.00 97.38 937 VAL A N 1
ATOM 7339 C CA . VAL A 1 937 ? 23.881 9.584 -48.169 1.00 97.38 937 VAL A CA 1
ATOM 7340 C C . VAL A 1 937 ? 24.616 9.751 -49.495 1.00 97.38 937 VAL A C 1
ATOM 7342 O O . VAL A 1 937 ? 25.770 10.190 -49.513 1.00 97.38 937 VAL A O 1
ATOM 7345 N N . ASN A 1 938 ? 23.971 9.384 -50.600 1.00 93.56 938 ASN A N 1
ATOM 7346 C CA . ASN A 1 938 ? 24.530 9.557 -51.937 1.00 93.56 938 ASN A CA 1
ATOM 7347 C C . ASN A 1 938 ? 24.321 10.994 -52.429 1.00 93.56 938 ASN A C 1
ATOM 7349 O O . ASN A 1 938 ? 23.214 11.524 -52.345 1.00 93.56 938 ASN A O 1
ATOM 7353 N N . ASN A 1 939 ? 25.374 11.569 -53.013 1.00 91.06 939 ASN A N 1
ATOM 7354 C CA . ASN A 1 939 ? 25.311 12.841 -53.730 1.00 91.06 939 ASN A CA 1
ATOM 7355 C C . ASN A 1 939 ? 24.548 12.673 -55.054 1.00 91.06 939 ASN A C 1
ATOM 7357 O O . ASN A 1 939 ? 24.853 11.761 -55.832 1.00 91.06 939 ASN A O 1
ATOM 7361 N N . ILE A 1 940 ? 23.607 13.569 -55.339 1.00 91.50 940 ILE A N 1
ATOM 7362 C CA . ILE A 1 940 ? 22.810 13.615 -56.563 1.00 91.50 940 ILE A CA 1
ATOM 7363 C C . ILE A 1 940 ? 23.173 14.883 -57.338 1.00 91.50 940 ILE A C 1
ATOM 7365 O O . ILE A 1 940 ? 22.735 15.982 -57.024 1.00 91.50 940 ILE A O 1
ATOM 7369 N N . ASN A 1 941 ? 23.927 14.692 -58.422 1.00 90.50 941 ASN A N 1
ATOM 7370 C CA . ASN A 1 941 ? 24.459 15.772 -59.256 1.00 90.50 941 ASN A CA 1
ATOM 7371 C C . ASN A 1 941 ? 23.392 16.809 -59.665 1.00 90.50 941 ASN A C 1
ATOM 7373 O O . ASN A 1 941 ? 22.386 16.483 -60.308 1.00 90.50 941 ASN A O 1
ATOM 7377 N N . ARG A 1 942 ? 23.671 18.078 -59.388 1.00 91.88 942 ARG A N 1
ATOM 7378 C CA . ARG A 1 942 ? 22.917 19.277 -59.753 1.00 91.88 942 ARG A CA 1
ATOM 7379 C C . ARG A 1 942 ? 23.613 19.967 -60.922 1.00 91.88 942 ARG A C 1
ATOM 7381 O O . ARG A 1 942 ? 24.821 19.926 -61.042 1.00 91.88 942 ARG A O 1
ATOM 7388 N N . ALA A 1 943 ? 22.840 20.586 -61.816 1.00 92.38 943 ALA A N 1
ATOM 7389 C CA . ALA A 1 943 ? 23.420 21.248 -62.984 1.00 92.38 943 ALA A CA 1
ATOM 7390 C C . ALA A 1 943 ? 24.270 22.470 -62.581 1.00 92.38 943 ALA A C 1
ATOM 7392 O O . ALA A 1 943 ? 23.888 23.184 -61.643 1.00 92.38 943 ALA A O 1
ATOM 7393 N N . PRO A 1 944 ? 25.335 22.787 -63.340 1.00 96.06 944 PRO A N 1
ATOM 7394 C CA . PRO A 1 944 ? 26.086 24.014 -63.136 1.00 96.06 944 PRO A CA 1
ATOM 7395 C C . PRO A 1 944 ? 25.208 25.232 -63.426 1.00 96.06 944 PRO A C 1
ATOM 7397 O O . PRO A 1 944 ? 24.281 25.167 -64.225 1.00 96.06 944 PRO A O 1
ATOM 7400 N N . VAL A 1 945 ? 25.519 26.369 -62.810 1.00 96.31 945 VAL A N 1
ATOM 7401 C CA . VAL A 1 945 ? 24.781 27.626 -62.991 1.00 96.31 945 VAL A CA 1
ATOM 7402 C C . VAL A 1 945 ? 25.656 28.627 -63.732 1.00 96.31 945 VAL A C 1
ATOM 7404 O O . VAL A 1 945 ? 26.658 29.107 -63.191 1.00 96.31 945 VAL A O 1
ATOM 7407 N N . LEU A 1 946 ? 25.279 28.967 -64.966 1.00 96.38 946 LEU A N 1
ATOM 7408 C CA . LEU A 1 946 ? 25.966 29.966 -65.780 1.00 96.38 946 LEU A CA 1
ATOM 7409 C C . LEU A 1 946 ? 25.626 31.381 -65.287 1.00 96.38 946 LEU A C 1
ATOM 7411 O O . LEU A 1 946 ? 24.469 31.759 -65.114 1.00 96.38 946 LEU A O 1
ATOM 7415 N N . THR A 1 947 ? 26.651 32.201 -65.054 1.00 96.38 947 THR A N 1
ATOM 7416 C CA . THR A 1 947 ? 26.462 33.622 -64.739 1.00 96.38 947 THR A CA 1
ATOM 7417 C C . THR A 1 947 ? 26.006 34.350 -65.994 1.00 96.38 947 THR A C 1
ATOM 7419 O O . THR A 1 947 ? 26.679 34.258 -67.019 1.00 96.38 947 THR A O 1
ATOM 7422 N N . ALA A 1 948 ? 24.923 35.124 -65.883 1.00 95.44 948 ALA A N 1
ATOM 7423 C CA . ALA A 1 948 ? 24.351 35.863 -67.005 1.00 95.44 948 ALA A CA 1
ATOM 7424 C C . ALA A 1 948 ? 25.414 36.664 -67.786 1.00 95.44 948 ALA A C 1
ATOM 7426 O O . ALA A 1 948 ? 26.071 37.561 -67.245 1.00 95.44 948 ALA A O 1
ATOM 7427 N N . ILE A 1 949 ? 25.563 36.345 -69.067 1.00 96.25 949 ILE A N 1
ATOM 7428 C CA . ILE A 1 949 ? 26.565 36.894 -69.978 1.00 96.25 949 ILE A CA 1
ATOM 7429 C C . ILE A 1 949 ? 26.064 38.214 -70.565 1.00 96.25 949 ILE A C 1
ATOM 7431 O O . ILE A 1 949 ? 26.805 39.209 -70.570 1.00 96.25 949 ILE A O 1
ATOM 7435 N N . GLY A 1 950 ? 24.816 38.225 -71.049 1.00 94.44 950 GLY A N 1
ATOM 7436 C CA . GLY A 1 950 ? 24.161 39.356 -71.704 1.00 94.44 950 GLY A CA 1
ATOM 7437 C C . GLY A 1 950 ? 24.734 39.751 -73.074 1.00 94.44 950 GLY A C 1
ATOM 7438 O O . GLY A 1 950 ? 25.894 39.485 -73.404 1.00 94.44 950 GLY A O 1
ATOM 7439 N N . ASP A 1 951 ? 23.913 40.453 -73.860 1.00 96.44 951 ASP A N 1
ATOM 7440 C CA . ASP A 1 951 ? 24.255 40.929 -75.206 1.00 96.44 951 ASP A CA 1
ATOM 7441 C C . ASP A 1 951 ? 25.532 41.786 -75.240 1.00 96.44 951 ASP A C 1
ATOM 7443 O O . ASP A 1 951 ? 25.843 42.540 -74.308 1.00 96.44 951 ASP A O 1
ATOM 7447 N N . LYS A 1 952 ? 26.264 41.702 -76.355 1.00 96.75 952 LYS A N 1
ATOM 7448 C CA . LYS A 1 952 ? 27.503 42.456 -76.602 1.00 96.75 952 LYS A CA 1
ATOM 7449 C C . LYS A 1 952 ? 27.399 43.274 -77.882 1.00 96.75 952 LYS A C 1
ATOM 7451 O O . LYS A 1 952 ? 26.657 42.940 -78.802 1.00 96.75 952 LYS A O 1
ATOM 7456 N N . THR A 1 953 ? 28.219 44.313 -77.973 1.00 93.88 953 THR A N 1
ATOM 7457 C CA . THR A 1 953 ? 28.367 45.118 -79.188 1.00 93.88 953 THR A CA 1
ATOM 7458 C C . THR A 1 953 ? 29.844 45.352 -79.466 1.00 93.88 953 THR A C 1
ATOM 7460 O O . THR A 1 953 ? 30.621 45.571 -78.537 1.00 93.88 953 THR A O 1
ATOM 7463 N N . GLY A 1 954 ? 30.226 45.329 -80.738 1.00 92.06 954 GLY A N 1
ATOM 7464 C CA . GLY A 1 954 ? 31.558 45.687 -81.212 1.00 92.06 954 GLY A CA 1
ATOM 7465 C C . GLY A 1 954 ? 31.503 46.289 -82.609 1.00 92.06 954 GLY A C 1
ATOM 7466 O O . GLY A 1 954 ? 30.443 46.339 -83.225 1.00 92.06 954 GLY A O 1
ATOM 7467 N N . ASP A 1 955 ? 32.650 46.724 -83.111 1.00 90.31 955 ASP A N 1
ATOM 7468 C CA . ASP A 1 955 ? 32.793 47.245 -84.470 1.00 90.31 955 ASP A CA 1
ATOM 7469 C C . ASP A 1 955 ? 33.579 46.235 -85.317 1.00 90.31 955 ASP A C 1
ATOM 7471 O O . ASP A 1 955 ? 34.443 45.517 -84.804 1.00 90.31 955 ASP A O 1
ATOM 7475 N N . GLU A 1 956 ? 33.315 46.180 -86.620 1.00 88.69 956 GLU A N 1
ATOM 7476 C CA . GLU A 1 956 ? 34.111 45.366 -87.545 1.00 88.69 956 GLU A CA 1
ATOM 7477 C C . GLU A 1 956 ? 35.620 45.699 -87.488 1.00 88.69 956 GLU A C 1
ATOM 7479 O O . GLU A 1 956 ? 36.046 46.830 -87.242 1.00 88.69 956 GLU A O 1
ATOM 7484 N N . ASN A 1 957 ? 36.458 44.683 -87.703 1.00 88.94 957 ASN A N 1
ATOM 7485 C CA . ASN A 1 957 ? 37.920 44.665 -87.543 1.00 88.94 957 ASN A CA 1
ATOM 7486 C C . ASN A 1 957 ? 38.453 45.052 -86.154 1.00 88.94 957 ASN A C 1
ATOM 7488 O O . ASN A 1 957 ? 39.668 45.197 -85.989 1.00 88.94 957 ASN A O 1
ATOM 7492 N N . SER A 1 958 ? 37.585 45.181 -85.151 1.00 91.31 958 SER A N 1
ATOM 7493 C CA . SER A 1 958 ? 37.975 45.384 -83.756 1.00 91.31 958 SER A CA 1
ATOM 7494 C C . SER A 1 958 ? 37.676 44.126 -82.936 1.00 91.31 958 SER A C 1
ATOM 7496 O O . SER A 1 958 ? 36.647 43.491 -83.153 1.00 91.31 958 SER A O 1
ATOM 7498 N N . PRO A 1 959 ? 38.553 43.726 -82.000 1.00 92.62 959 PRO A N 1
ATOM 7499 C CA . PRO A 1 959 ? 38.321 42.532 -81.201 1.00 92.62 959 PRO A CA 1
ATOM 7500 C C . PRO A 1 959 ? 37.170 42.740 -80.206 1.00 92.62 959 PRO A C 1
ATOM 7502 O O . PRO A 1 959 ? 37.184 43.682 -79.413 1.00 92.62 959 PRO A O 1
ATOM 7505 N N . VAL A 1 960 ? 36.216 41.812 -80.203 1.00 95.00 960 VAL A N 1
ATOM 7506 C CA . VAL A 1 960 ? 35.231 41.590 -79.140 1.00 95.00 960 VAL A CA 1
ATOM 7507 C C . VAL A 1 960 ? 35.751 40.453 -78.268 1.00 95.00 960 VAL A C 1
ATOM 7509 O O . VAL A 1 960 ? 35.936 39.337 -78.752 1.00 95.00 960 VAL A O 1
ATOM 7512 N N . ALA A 1 961 ? 36.014 40.728 -76.990 1.00 95.62 961 ALA A N 1
ATOM 7513 C CA . ALA A 1 961 ? 36.511 39.730 -76.048 1.00 95.62 961 ALA A CA 1
ATOM 7514 C C . ALA A 1 961 ? 35.890 39.907 -74.658 1.00 95.62 961 ALA A C 1
ATOM 7516 O O . ALA A 1 961 ? 35.749 41.033 -74.178 1.00 95.62 961 ALA A O 1
ATOM 7517 N N . PHE A 1 962 ? 35.520 38.795 -74.027 1.00 97.00 962 PHE A N 1
ATOM 7518 C CA . PHE A 1 962 ? 34.996 38.732 -72.662 1.00 97.00 962 PHE A CA 1
ATOM 7519 C C . PHE A 1 962 ? 35.147 37.312 -72.103 1.00 97.00 962 PHE A C 1
ATOM 7521 O O . PHE A 1 962 ? 35.297 36.355 -72.860 1.00 97.00 962 PHE A O 1
ATOM 7528 N N . THR A 1 963 ? 35.084 37.189 -70.781 1.00 96.94 963 THR A N 1
ATOM 7529 C CA . THR A 1 963 ? 35.141 35.909 -70.067 1.00 96.94 963 THR A CA 1
ATOM 7530 C C . THR A 1 963 ? 33.754 35.586 -69.521 1.00 96.94 963 THR A C 1
ATOM 7532 O O . THR A 1 963 ? 33.101 36.470 -68.962 1.00 96.94 963 THR A O 1
ATOM 7535 N N . ILE A 1 964 ? 33.300 34.347 -69.689 1.00 97.00 964 ILE A N 1
ATOM 7536 C CA . ILE A 1 964 ? 32.077 33.828 -69.059 1.00 97.00 964 ILE A CA 1
ATOM 7537 C C . ILE A 1 964 ? 32.430 33.140 -67.733 1.00 97.00 964 ILE A C 1
ATOM 7539 O O . ILE A 1 964 ? 33.582 32.783 -67.501 1.00 97.00 964 ILE A O 1
ATOM 7543 N N . SER A 1 965 ? 31.474 32.970 -66.827 1.00 96.12 965 SER A N 1
ATOM 7544 C CA . SER A 1 965 ? 31.717 32.267 -65.563 1.00 96.12 965 SER A CA 1
ATOM 7545 C C . SER A 1 965 ? 30.494 31.483 -65.136 1.00 96.12 965 SER A C 1
ATOM 7547 O O . SER A 1 965 ? 29.375 31.871 -65.445 1.00 96.12 965 SER A O 1
ATOM 7549 N N . ALA A 1 966 ? 30.709 30.411 -64.392 1.00 96.81 966 ALA A N 1
ATOM 7550 C CA . ALA A 1 966 ? 29.671 29.575 -63.822 1.00 96.81 966 ALA A CA 1
ATOM 7551 C C . ALA A 1 966 ? 30.128 29.027 -62.466 1.00 96.81 966 ALA A C 1
ATOM 7553 O O . ALA A 1 966 ? 31.323 29.040 -62.153 1.00 96.81 966 ALA A O 1
ATOM 7554 N N . THR A 1 967 ? 29.174 28.553 -61.675 1.00 96.44 967 THR A N 1
ATOM 7555 C CA . THR A 1 967 ? 29.413 27.853 -60.407 1.00 96.44 967 THR A CA 1
ATOM 7556 C C . THR A 1 967 ? 28.659 26.540 -60.416 1.00 96.44 967 THR A C 1
ATOM 7558 O O . THR A 1 967 ? 27.511 26.517 -60.852 1.00 96.44 967 THR A O 1
ATOM 7561 N N . ASP A 1 968 ? 29.272 25.483 -59.902 1.00 94.00 968 ASP A N 1
ATOM 7562 C CA . ASP A 1 968 ? 28.600 24.207 -59.701 1.00 94.00 968 ASP A CA 1
ATOM 7563 C C . ASP A 1 968 ? 28.144 24.065 -58.240 1.00 94.00 968 ASP A C 1
ATOM 7565 O O . ASP A 1 968 ? 28.977 24.288 -57.354 1.00 94.00 968 ASP A O 1
ATOM 7569 N N . PRO A 1 969 ? 26.864 23.752 -57.959 1.00 89.44 969 PRO A N 1
ATOM 7570 C CA . PRO A 1 969 ? 26.393 23.550 -56.590 1.00 89.44 969 PRO A CA 1
ATOM 7571 C C . PRO A 1 969 ? 27.100 22.412 -55.835 1.00 89.44 969 PRO A C 1
ATOM 7573 O O . PRO A 1 969 ? 27.243 22.523 -54.621 1.00 89.44 969 PRO A O 1
ATOM 7576 N N . ASP A 1 970 ? 27.579 21.376 -56.530 1.00 89.94 970 ASP A N 1
ATOM 7577 C CA . ASP A 1 970 ? 28.268 20.214 -55.942 1.00 89.94 970 ASP A CA 1
ATOM 7578 C C . ASP A 1 970 ? 29.798 20.368 -55.956 1.00 89.94 970 ASP A C 1
ATOM 7580 O O . ASP A 1 970 ? 30.540 19.564 -55.388 1.00 89.94 970 ASP A O 1
ATOM 7584 N N . GLY A 1 971 ? 30.291 21.445 -56.573 1.00 87.81 971 GLY A N 1
ATOM 7585 C CA . GLY A 1 971 ? 31.716 21.718 -56.725 1.00 87.81 971 GLY A CA 1
ATOM 7586 C C . GLY A 1 971 ? 32.375 20.923 -57.854 1.00 87.81 971 GLY A C 1
ATOM 7587 O O . GLY A 1 971 ? 33.610 20.844 -57.890 1.00 87.81 971 GLY A O 1
ATOM 7588 N N . ASP A 1 972 ? 31.583 20.365 -58.773 1.00 91.44 972 ASP A N 1
ATOM 7589 C CA . ASP A 1 972 ? 32.085 19.604 -59.910 1.00 91.44 972 ASP A CA 1
ATOM 7590 C C . ASP A 1 972 ? 32.876 20.463 -60.915 1.00 91.44 972 ASP A C 1
ATOM 7592 O O . ASP A 1 972 ? 32.810 21.697 -60.979 1.00 91.44 972 ASP A O 1
ATOM 7596 N N . GLY A 1 973 ? 33.718 19.789 -61.702 1.00 92.75 973 GLY A N 1
ATOM 7597 C CA . GLY A 1 973 ? 34.619 20.433 -62.654 1.00 92.75 973 GLY A CA 1
ATOM 7598 C C . GLY A 1 973 ? 33.897 20.958 -63.896 1.00 92.75 973 GLY A C 1
ATOM 7599 O O . GLY A 1 973 ? 33.349 20.187 -64.674 1.00 92.75 973 GLY A O 1
ATOM 7600 N N . LEU A 1 974 ? 33.991 22.265 -64.153 1.00 96.62 974 LEU A N 1
ATOM 7601 C CA . LEU A 1 974 ? 33.255 22.920 -65.239 1.00 96.62 974 LEU A CA 1
ATOM 7602 C C . LEU A 1 974 ? 33.996 22.940 -66.585 1.00 96.62 974 LEU A C 1
ATOM 7604 O O . LEU A 1 974 ? 35.163 23.331 -66.675 1.00 96.62 974 LEU A O 1
ATOM 7608 N N . THR A 1 975 ? 33.275 22.616 -67.659 1.00 96.69 975 THR A N 1
ATOM 7609 C CA . THR A 1 975 ? 33.712 22.707 -69.058 1.00 96.69 975 THR A CA 1
ATOM 7610 C C . THR A 1 975 ? 32.790 23.634 -69.843 1.00 96.69 975 THR A C 1
ATOM 7612 O O . THR A 1 975 ? 31.581 23.430 -69.878 1.00 96.69 975 THR A O 1
ATOM 7615 N N . TYR A 1 976 ? 33.365 24.630 -70.517 1.00 97.19 976 TYR A N 1
ATOM 7616 C CA . TYR A 1 976 ? 32.625 25.615 -71.307 1.00 97.19 976 TYR A CA 1
ATOM 7617 C C . TYR A 1 976 ? 32.706 25.301 -72.801 1.00 97.19 976 TYR A C 1
ATOM 7619 O O . TYR A 1 976 ? 33.763 24.908 -73.306 1.00 97.19 976 TYR A O 1
ATOM 7627 N N . SER A 1 977 ? 31.606 25.498 -73.525 1.00 96.56 977 SER A N 1
ATOM 7628 C CA . SER A 1 977 ? 31.546 25.285 -74.971 1.00 96.56 977 SER A CA 1
ATOM 7629 C C . SER A 1 977 ? 30.533 26.212 -75.656 1.00 96.56 977 SER A C 1
ATOM 7631 O O . SER A 1 977 ? 29.814 26.964 -75.003 1.00 96.56 977 SER A O 1
ATOM 7633 N N . SER A 1 978 ? 30.528 26.220 -76.989 1.00 96.25 978 SER A N 1
ATOM 7634 C CA . SER A 1 978 ? 29.547 26.956 -77.789 1.00 96.25 978 SER A CA 1
ATOM 7635 C C . SER A 1 978 ? 29.340 26.235 -79.127 1.00 96.25 978 SER A C 1
ATOM 7637 O O . SER A 1 978 ? 30.322 26.019 -79.851 1.00 96.25 978 SER A O 1
ATOM 7639 N N . PRO A 1 979 ? 28.105 25.825 -79.469 1.00 94.06 979 PRO A N 1
ATOM 7640 C CA . PRO A 1 979 ? 27.831 25.071 -80.693 1.00 94.06 979 PRO A CA 1
ATOM 7641 C C . PRO A 1 979 ? 27.763 25.943 -81.959 1.00 94.06 979 PRO A C 1
ATOM 7643 O O . PRO A 1 979 ? 27.830 25.417 -83.072 1.00 94.06 979 PRO A O 1
ATOM 7646 N N . ASP A 1 980 ? 27.623 27.259 -81.813 1.00 93.44 980 ASP A N 1
ATOM 7647 C CA . ASP A 1 980 ? 27.203 28.200 -82.858 1.00 93.44 980 ASP A CA 1
ATOM 7648 C C . ASP A 1 980 ? 28.085 29.463 -82.927 1.00 93.44 980 ASP A C 1
ATOM 7650 O O . ASP A 1 980 ? 27.621 30.556 -83.254 1.00 93.44 980 ASP A O 1
ATOM 7654 N N . LEU A 1 981 ? 29.392 29.311 -82.683 1.00 95.81 981 LEU A N 1
ATOM 7655 C CA . LEU A 1 981 ? 30.362 30.402 -82.811 1.00 95.81 981 LEU A CA 1
ATOM 7656 C C . LEU A 1 981 ? 30.359 31.031 -84.226 1.00 95.81 981 LEU A C 1
ATOM 7658 O O . LEU A 1 981 ? 30.460 30.307 -85.226 1.00 95.81 981 LEU A O 1
ATOM 7662 N N . PRO A 1 982 ? 30.341 32.375 -84.343 1.00 94.00 982 PRO A N 1
ATOM 7663 C CA . PRO A 1 982 ? 30.525 33.060 -85.617 1.00 94.00 982 PRO A CA 1
ATOM 7664 C C . PRO A 1 982 ? 31.864 32.702 -86.272 1.00 94.00 982 PRO A C 1
ATOM 7666 O O . PRO A 1 982 ? 32.852 32.402 -85.600 1.00 94.00 982 PRO A O 1
ATOM 7669 N N . ALA A 1 983 ? 31.938 32.777 -87.603 1.00 92.38 983 ALA A N 1
ATOM 7670 C CA . ALA A 1 983 ? 33.183 32.492 -88.312 1.00 92.38 983 ALA A CA 1
ATOM 7671 C C . ALA A 1 983 ? 34.328 33.397 -87.809 1.00 92.38 983 ALA A C 1
ATOM 7673 O O . ALA A 1 983 ? 34.200 34.622 -87.777 1.00 92.38 983 ALA A O 1
ATOM 7674 N N . GLY A 1 984 ? 35.444 32.783 -87.409 1.00 92.12 984 GLY A N 1
ATOM 7675 C CA . GLY A 1 984 ? 36.602 33.480 -86.840 1.00 92.12 984 GLY A CA 1
ATOM 7676 C C . GLY A 1 984 ? 36.524 33.758 -85.333 1.00 92.12 984 GLY A C 1
ATOM 7677 O O . GLY A 1 984 ? 37.509 34.246 -84.781 1.00 92.12 984 GLY A O 1
ATOM 7678 N N . ALA A 1 985 ? 35.405 33.457 -84.664 1.00 96.19 985 ALA A N 1
ATOM 7679 C CA . ALA A 1 985 ? 35.299 33.500 -83.207 1.00 96.19 985 ALA A CA 1
ATOM 7680 C C . ALA A 1 985 ? 35.908 32.239 -82.574 1.00 96.19 985 ALA A C 1
ATOM 7682 O O . ALA A 1 985 ? 35.882 31.156 -83.164 1.00 96.19 985 ALA A O 1
ATOM 7683 N N . ILE A 1 986 ? 36.464 32.380 -81.372 1.00 96.06 986 ILE A N 1
ATOM 7684 C CA . ILE A 1 986 ? 37.092 31.296 -80.614 1.00 96.06 986 ILE A CA 1
ATOM 7685 C C . ILE A 1 986 ? 36.689 31.424 -79.143 1.00 96.06 986 ILE A C 1
ATOM 7687 O O . ILE A 1 986 ? 36.783 32.509 -78.570 1.00 96.06 986 ILE A O 1
ATOM 7691 N N . LEU A 1 987 ? 36.305 30.303 -78.532 1.00 97.00 987 LEU A N 1
ATOM 7692 C CA . LEU A 1 987 ? 36.161 30.142 -77.086 1.00 97.00 987 LEU A CA 1
ATOM 7693 C C . LEU A 1 987 ? 37.263 29.191 -76.590 1.00 97.00 987 LEU A C 1
ATOM 7695 O O . LEU A 1 987 ? 37.343 28.051 -77.050 1.00 97.00 987 LEU A O 1
ATOM 7699 N N . VAL A 1 988 ? 38.138 29.660 -75.696 1.00 95.62 988 VAL A N 1
ATOM 7700 C CA . VAL A 1 988 ? 39.195 28.842 -75.073 1.00 95.62 988 VAL A CA 1
ATOM 7701 C C . VAL A 1 988 ? 38.991 28.845 -73.566 1.00 95.62 988 VAL A C 1
ATOM 7703 O O . VAL A 1 988 ? 39.169 29.871 -72.914 1.00 95.62 988 VAL A O 1
ATOM 7706 N N . GLY A 1 989 ? 38.614 27.696 -73.003 1.00 93.81 989 GLY A N 1
ATOM 7707 C CA . GLY A 1 989 ? 38.102 27.670 -71.634 1.00 93.81 989 GLY A CA 1
ATOM 7708 C C . GLY A 1 989 ? 36.873 28.574 -71.551 1.00 93.81 989 GLY A C 1
ATOM 7709 O O . GLY A 1 989 ? 35.952 28.416 -72.344 1.00 93.81 989 GLY A O 1
ATOM 7710 N N . ALA A 1 990 ? 36.896 29.552 -70.652 1.00 95.00 990 ALA A N 1
ATOM 7711 C CA . ALA A 1 990 ? 35.815 30.520 -70.501 1.00 95.00 990 ALA A CA 1
ATOM 7712 C C . ALA A 1 990 ? 36.054 31.853 -71.246 1.00 95.00 990 ALA A C 1
ATOM 7714 O O . ALA A 1 990 ? 35.225 32.758 -71.168 1.00 95.00 990 ALA A O 1
ATOM 7715 N N . ASP A 1 991 ? 37.174 32.003 -71.961 1.00 96.94 991 ASP A N 1
ATOM 7716 C CA . ASP A 1 991 ? 37.532 33.249 -72.645 1.00 96.94 991 ASP A CA 1
ATOM 7717 C C . ASP A 1 991 ? 37.064 33.234 -74.105 1.00 96.94 991 ASP A C 1
ATOM 7719 O O . ASP A 1 991 ? 37.577 32.475 -74.936 1.00 96.94 991 ASP A O 1
ATOM 7723 N N . PHE A 1 992 ? 36.100 34.096 -74.430 1.00 97.81 992 PHE A N 1
ATOM 7724 C CA . PHE A 1 992 ? 35.635 34.327 -75.794 1.00 97.81 992 PHE A CA 1
ATOM 7725 C C . PHE A 1 992 ? 36.446 35.442 -76.461 1.00 97.81 992 PHE A C 1
ATOM 7727 O O . PHE A 1 992 ? 36.685 36.501 -75.875 1.00 97.81 992 PHE A O 1
ATOM 7734 N N . SER A 1 993 ? 36.821 35.235 -77.724 1.00 96.38 993 SER A N 1
ATOM 7735 C CA . SER A 1 993 ? 37.461 36.251 -78.560 1.00 96.38 993 SER A CA 1
ATOM 7736 C C . SER A 1 993 ? 37.008 36.155 -80.013 1.00 96.38 993 SER A C 1
ATOM 7738 O O . SER A 1 993 ? 36.910 35.068 -80.582 1.00 96.38 993 SER A O 1
ATOM 7740 N N . TRP A 1 994 ? 36.753 37.303 -80.636 1.00 97.12 994 TRP A N 1
ATOM 7741 C CA . TRP A 1 994 ? 36.348 37.382 -82.034 1.00 97.12 994 TRP A CA 1
ATOM 7742 C C . TRP A 1 994 ? 36.729 38.730 -82.639 1.00 97.12 994 TRP A C 1
ATOM 7744 O O . TRP A 1 994 ? 36.444 39.770 -82.055 1.00 97.12 994 TRP A O 1
ATOM 7754 N N . THR A 1 995 ? 37.336 38.725 -83.824 1.00 95.38 995 THR A N 1
ATOM 7755 C CA . THR A 1 995 ? 37.543 39.940 -84.624 1.00 95.38 995 THR A CA 1
ATOM 7756 C C . THR A 1 995 ? 36.710 39.808 -85.899 1.00 95.38 995 THR A C 1
ATOM 7758 O O . THR A 1 995 ? 37.195 39.188 -86.849 1.00 95.38 995 THR A O 1
ATOM 7761 N N . PRO A 1 996 ? 35.464 40.317 -85.923 1.00 93.25 996 PRO A N 1
ATOM 7762 C CA . PRO A 1 996 ? 34.607 40.243 -87.103 1.00 93.25 996 PRO A CA 1
ATOM 7763 C C . PRO A 1 996 ? 35.231 40.983 -88.285 1.00 93.25 996 PRO A C 1
ATOM 7765 O O . PRO A 1 996 ? 35.798 42.060 -88.109 1.00 93.25 996 PRO A O 1
ATOM 7768 N N . ASP A 1 997 ? 35.118 40.436 -89.490 1.00 89.69 997 ASP A N 1
ATOM 7769 C CA . ASP A 1 997 ? 35.486 41.143 -90.713 1.00 89.69 997 ASP A CA 1
ATOM 7770 C C . ASP A 1 997 ? 34.328 42.002 -91.254 1.00 89.69 997 ASP A C 1
ATOM 7772 O O . ASP A 1 997 ? 33.226 42.052 -90.705 1.00 89.69 997 ASP A O 1
ATOM 7776 N N . PHE A 1 998 ? 34.595 42.687 -92.363 1.00 82.69 998 PHE A N 1
ATOM 7777 C CA . PHE A 1 998 ? 33.665 43.624 -92.985 1.00 82.69 998 PHE A CA 1
ATOM 7778 C C . PHE A 1 998 ? 32.340 43.014 -93.468 1.00 82.69 998 PHE A C 1
ATOM 7780 O O . PHE A 1 998 ? 31.353 43.724 -93.625 1.00 82.69 998 PHE A O 1
ATOM 7787 N N . ILE A 1 999 ? 32.294 41.709 -93.759 1.00 86.31 999 ILE A N 1
ATOM 7788 C CA . ILE A 1 999 ? 31.052 41.063 -94.214 1.00 86.31 999 ILE A CA 1
ATOM 7789 C C . ILE A 1 999 ? 30.228 40.514 -93.044 1.00 86.31 999 ILE A C 1
ATOM 7791 O O . ILE A 1 999 ? 29.167 39.930 -93.266 1.00 86.31 999 ILE A O 1
ATOM 7795 N N . GLN A 1 1000 ? 30.702 40.701 -91.808 1.00 90.75 1000 GLN A N 1
ATOM 7796 C CA . GLN A 1 1000 ? 30.078 40.213 -90.582 1.00 90.75 1000 GLN A CA 1
ATOM 7797 C C . GLN A 1 1000 ? 29.366 41.318 -89.784 1.00 90.75 1000 GLN A C 1
ATOM 7799 O O . GLN A 1 1000 ? 28.992 41.077 -88.640 1.00 90.75 1000 GLN A O 1
ATOM 7804 N N . ALA A 1 1001 ? 29.120 42.503 -90.354 1.00 89.94 1001 ALA A N 1
ATOM 7805 C CA . ALA A 1 1001 ? 28.263 43.512 -89.727 1.00 89.94 1001 ALA A CA 1
ATOM 7806 C C . ALA A 1 1001 ? 26.813 43.003 -89.553 1.00 89.94 1001 ALA A C 1
ATOM 7808 O O . ALA A 1 1001 ? 26.259 42.335 -90.430 1.00 89.94 1001 ALA A O 1
ATOM 7809 N N . GLY A 1 1002 ? 26.182 43.326 -88.421 1.00 91.69 1002 GLY A N 1
ATOM 7810 C CA . GLY A 1 1002 ? 24.843 42.858 -88.045 1.00 91.69 1002 GLY A CA 1
ATOM 7811 C C . GLY A 1 1002 ? 24.800 42.119 -86.704 1.00 91.69 1002 GLY A C 1
ATOM 7812 O O . GLY A 1 1002 ? 25.779 42.076 -85.966 1.00 91.69 1002 GLY A O 1
ATOM 7813 N N . ALA A 1 1003 ? 23.634 41.567 -86.366 1.00 94.62 1003 ALA A N 1
ATOM 7814 C CA . ALA A 1 1003 ? 23.406 40.830 -85.123 1.00 94.62 1003 ALA A CA 1
ATOM 7815 C C . ALA A 1 1003 ? 23.714 39.333 -85.293 1.00 94.62 1003 ALA A C 1
ATOM 7817 O O . ALA A 1 1003 ? 23.190 38.697 -86.210 1.00 94.62 1003 ALA A O 1
ATOM 7818 N N . HIS A 1 1004 ? 24.512 38.774 -84.382 1.00 95.44 1004 HIS A N 1
ATOM 7819 C CA . HIS A 1 1004 ? 24.885 37.357 -84.348 1.00 95.44 1004 HIS A CA 1
ATOM 7820 C C . HIS A 1 1004 ? 24.408 36.731 -83.046 1.00 95.44 1004 HIS A C 1
ATOM 7822 O O . HIS A 1 1004 ? 24.800 37.186 -81.976 1.00 95.44 1004 HIS A O 1
ATOM 7828 N N . SER A 1 1005 ? 23.573 35.698 -83.133 1.00 95.88 1005 SER A N 1
ATOM 7829 C CA . SER A 1 1005 ? 23.192 34.902 -81.963 1.00 95.88 1005 SER A CA 1
ATOM 7830 C C . SER A 1 1005 ? 24.307 33.911 -81.655 1.00 95.88 1005 SER A C 1
ATOM 7832 O O . SER A 1 1005 ? 24.739 33.209 -82.567 1.00 95.88 1005 SER A O 1
ATOM 7834 N N . VAL A 1 1006 ? 24.756 33.860 -80.404 1.00 97.00 1006 VAL A N 1
ATOM 7835 C CA . VAL A 1 1006 ? 25.773 32.915 -79.930 1.00 97.00 1006 VAL A CA 1
ATOM 7836 C C . VAL A 1 1006 ? 25.289 32.288 -78.633 1.00 97.00 1006 VAL A C 1
ATOM 7838 O O . VAL A 1 1006 ? 24.949 33.006 -77.694 1.00 97.00 1006 VAL A O 1
ATOM 7841 N N . THR A 1 1007 ? 25.271 30.963 -78.582 1.00 97.44 1007 THR A N 1
ATOM 7842 C CA . THR A 1 1007 ? 24.907 30.174 -77.408 1.00 97.44 1007 THR A CA 1
ATOM 7843 C C . THR A 1 1007 ? 26.172 29.741 -76.687 1.00 97.44 1007 THR A C 1
ATOM 7845 O O . THR A 1 1007 ? 27.050 29.109 -77.274 1.00 97.44 1007 THR A O 1
ATOM 7848 N N . PHE A 1 1008 ? 26.281 30.086 -75.411 1.00 97.81 1008 PHE A N 1
ATOM 7849 C CA . PHE A 1 1008 ? 27.335 29.599 -74.530 1.00 97.81 1008 PHE A CA 1
ATOM 7850 C C . PHE A 1 1008 ? 26.756 28.544 -73.599 1.00 97.81 1008 PHE A C 1
ATOM 7852 O O . PHE A 1 1008 ? 25.695 28.749 -73.016 1.00 97.81 1008 PHE A O 1
ATOM 7859 N N . GLU A 1 1009 ? 27.462 27.428 -73.463 1.00 97.31 1009 GLU A N 1
ATOM 7860 C CA . GLU A 1 1009 ? 27.073 26.281 -72.648 1.00 97.31 1009 GLU A CA 1
ATOM 7861 C C . GLU A 1 1009 ? 28.156 26.011 -71.599 1.00 97.31 1009 GLU A C 1
ATOM 7863 O O . GLU A 1 1009 ? 29.354 26.154 -71.873 1.00 97.31 1009 GLU A O 1
ATOM 7868 N N . VAL A 1 1010 ? 27.744 25.586 -70.408 1.00 97.56 1010 VAL A N 1
ATOM 7869 C CA . VAL A 1 1010 ? 28.623 25.054 -69.364 1.00 97.56 1010 VAL A CA 1
ATOM 7870 C C . VAL A 1 1010 ? 28.118 23.684 -68.924 1.00 97.56 1010 VAL A C 1
ATOM 7872 O O . VAL A 1 1010 ? 26.919 23.491 -68.753 1.00 97.56 1010 VAL A O 1
ATOM 7875 N N . SER A 1 1011 ? 29.033 22.730 -68.757 1.00 95.81 1011 SER A N 1
ATOM 7876 C CA . SER A 1 1011 ? 28.754 21.372 -68.285 1.00 95.81 1011 SER A CA 1
ATOM 7877 C C . SER A 1 1011 ? 29.698 20.982 -67.156 1.00 95.81 1011 SER A C 1
ATOM 7879 O O . SER A 1 1011 ? 30.885 21.296 -67.217 1.00 95.81 1011 SER A O 1
ATOM 7881 N N . ASP A 1 1012 ? 29.185 20.246 -66.181 1.00 94.94 1012 ASP A N 1
ATOM 7882 C CA . ASP A 1 1012 ? 29.940 19.531 -65.139 1.00 94.94 1012 ASP A CA 1
ATOM 7883 C C . ASP A 1 1012 ? 30.414 18.127 -65.608 1.00 94.94 1012 ASP A C 1
ATOM 7885 O O . ASP A 1 1012 ? 31.175 17.443 -64.927 1.00 94.94 1012 ASP A O 1
ATOM 7889 N N . GLY A 1 1013 ? 29.998 17.690 -66.808 1.00 92.56 1013 GLY A N 1
ATOM 7890 C CA . GLY A 1 1013 ? 30.221 16.345 -67.350 1.00 92.56 1013 GLY A CA 1
ATOM 7891 C C . GLY A 1 1013 ? 28.995 15.417 -67.309 1.00 92.56 1013 GLY A C 1
ATOM 7892 O O . GLY A 1 1013 ? 29.010 14.384 -67.986 1.00 92.56 1013 GLY A O 1
ATOM 7893 N N . PHE A 1 1014 ? 27.932 15.796 -66.595 1.00 91.56 1014 PHE A N 1
ATOM 7894 C CA . PHE A 1 1014 ? 26.661 15.076 -66.454 1.00 91.56 1014 PHE A CA 1
ATOM 7895 C C . PHE A 1 1014 ? 25.458 15.915 -66.915 1.00 91.56 1014 PHE A C 1
ATOM 7897 O O . PHE A 1 1014 ? 24.673 15.458 -67.752 1.00 91.56 1014 PHE A O 1
ATOM 7904 N N . LEU A 1 1015 ? 25.324 17.136 -66.401 1.00 94.19 1015 LEU A N 1
ATOM 7905 C CA . LEU A 1 1015 ? 24.283 18.112 -66.707 1.00 94.19 1015 LEU A CA 1
ATOM 7906 C C . LEU A 1 1015 ? 24.892 19.379 -67.336 1.00 94.19 1015 LEU A C 1
ATOM 7908 O O . LEU A 1 1015 ? 26.109 19.526 -67.479 1.00 94.19 1015 LEU A O 1
ATOM 7912 N N . MET A 1 1016 ? 24.027 20.268 -67.833 1.00 94.62 1016 MET A N 1
ATOM 7913 C CA . MET A 1 1016 ? 24.436 21.483 -68.542 1.00 94.62 1016 MET A CA 1
ATOM 7914 C C . MET A 1 1016 ? 23.494 22.652 -68.266 1.00 94.62 1016 MET A C 1
ATOM 7916 O O . MET A 1 1016 ? 22.295 22.444 -68.075 1.00 94.62 1016 MET A O 1
ATOM 7920 N N . ASP A 1 1017 ? 24.036 23.865 -68.357 1.00 97.50 1017 ASP A N 1
ATOM 7921 C CA . ASP A 1 1017 ? 23.295 25.128 -68.424 1.00 97.50 1017 ASP A CA 1
ATOM 7922 C C . ASP A 1 1017 ? 23.780 25.965 -69.618 1.00 97.50 1017 ASP A C 1
ATOM 7924 O O . ASP A 1 1017 ? 24.909 25.804 -70.093 1.00 97.50 1017 ASP A O 1
ATOM 7928 N N . SER A 1 1018 ? 22.914 26.823 -70.158 1.00 96.31 1018 SER A N 1
ATOM 7929 C CA . SER A 1 1018 ? 23.188 27.544 -71.404 1.00 96.31 1018 SER A CA 1
ATOM 7930 C C . SER A 1 1018 ? 22.500 28.903 -71.485 1.00 96.31 1018 SER A C 1
ATOM 7932 O O . SER A 1 1018 ? 21.351 29.052 -71.073 1.00 96.31 1018 SER A O 1
ATOM 7934 N N . GLU A 1 1019 ? 23.158 29.865 -72.129 1.00 97.62 1019 GLU A N 1
ATOM 7935 C CA . GLU A 1 1019 ? 22.591 31.176 -72.450 1.00 97.62 1019 GLU A CA 1
ATOM 7936 C C . GLU A 1 1019 ? 22.893 31.552 -73.903 1.00 97.62 1019 GLU A C 1
ATOM 7938 O O . GLU A 1 1019 ? 24.042 31.521 -74.349 1.00 97.62 1019 GLU A O 1
ATOM 7943 N N . ALA A 1 1020 ? 21.856 31.952 -74.641 1.00 96.75 1020 ALA A N 1
ATOM 7944 C CA . ALA A 1 1020 ? 21.995 32.548 -75.964 1.00 96.75 1020 ALA A CA 1
ATOM 7945 C C . ALA A 1 1020 ? 22.013 34.076 -75.858 1.00 96.75 1020 ALA A C 1
ATOM 7947 O O . ALA A 1 1020 ? 21.062 34.676 -75.355 1.00 96.75 1020 ALA A O 1
ATOM 7948 N N . ILE A 1 1021 ? 23.068 34.702 -76.379 1.00 97.00 1021 ILE A N 1
ATOM 7949 C CA . ILE A 1 1021 ? 23.229 36.158 -76.428 1.00 97.00 1021 ILE A CA 1
ATOM 7950 C C . ILE A 1 1021 ? 23.283 36.661 -77.867 1.00 97.00 1021 ILE A C 1
ATOM 7952 O O . ILE A 1 1021 ? 23.628 35.927 -78.793 1.00 97.00 1021 ILE A O 1
ATOM 7956 N N . THR A 1 1022 ? 23.027 37.952 -78.054 1.00 97.06 1022 THR A N 1
ATOM 7957 C CA . THR A 1 1022 ? 23.264 38.647 -79.319 1.00 97.06 1022 THR A CA 1
ATOM 7958 C C . THR A 1 1022 ? 24.556 39.457 -79.256 1.00 97.06 1022 THR A C 1
ATOM 7960 O O . THR A 1 1022 ? 24.717 40.335 -78.409 1.00 97.06 1022 THR A O 1
ATOM 7963 N N . ILE A 1 1023 ? 25.467 39.221 -80.201 1.00 96.56 1023 ILE A N 1
ATOM 7964 C CA . ILE A 1 1023 ? 26.633 40.070 -80.458 1.00 96.56 1023 ILE A CA 1
ATOM 7965 C C . ILE A 1 1023 ? 26.343 40.928 -81.693 1.00 96.56 1023 ILE A C 1
ATOM 7967 O O . ILE A 1 1023 ? 26.256 40.421 -82.810 1.00 96.56 1023 ILE A O 1
ATOM 7971 N N . THR A 1 1024 ? 26.182 42.236 -81.502 1.00 95.88 1024 THR A N 1
ATOM 7972 C CA . THR A 1 1024 ? 25.950 43.191 -82.595 1.00 95.88 1024 THR A CA 1
ATOM 7973 C C . THR A 1 1024 ? 27.272 43.764 -83.094 1.00 95.88 1024 THR A C 1
ATOM 7975 O O . THR A 1 1024 ? 27.982 44.428 -82.342 1.00 95.88 1024 THR A O 1
ATOM 7978 N N . VAL A 1 1025 ? 27.595 43.541 -84.366 1.00 94.50 1025 VAL A N 1
ATOM 7979 C CA . VAL A 1 1025 ? 28.755 44.133 -85.042 1.00 94.50 1025 VAL A CA 1
ATOM 7980 C C . VAL A 1 1025 ? 28.304 45.353 -85.839 1.00 94.50 1025 VAL A C 1
ATOM 7982 O O . VAL A 1 1025 ? 27.480 45.231 -86.748 1.00 94.50 1025 VAL A O 1
ATOM 7985 N N . ASN A 1 1026 ? 28.831 46.529 -85.513 1.00 90.12 1026 ASN A N 1
ATOM 7986 C CA . ASN A 1 1026 ? 28.538 47.758 -86.241 1.00 90.12 1026 ASN A CA 1
ATOM 7987 C C . ASN A 1 1026 ? 29.376 47.846 -87.525 1.00 90.12 1026 ASN A C 1
ATOM 7989 O O . ASN A 1 1026 ? 30.577 47.570 -87.516 1.00 90.12 1026 ASN A O 1
ATOM 7993 N N . ASP A 1 1027 ? 28.729 48.285 -88.604 1.00 84.19 1027 ASP A N 1
ATOM 7994 C CA . ASP A 1 1027 ? 29.352 48.603 -89.894 1.00 84.19 1027 ASP A CA 1
ATOM 7995 C C . ASP A 1 1027 ? 30.153 49.917 -89.796 1.00 84.19 1027 ASP A C 1
ATOM 7997 O O . ASP A 1 1027 ? 29.641 50.930 -89.297 1.00 84.19 1027 ASP A O 1
ATOM 8001 N N . VAL A 1 1028 ? 31.406 49.921 -90.262 1.00 80.25 1028 VAL A N 1
ATOM 8002 C CA . VAL A 1 1028 ? 32.317 51.071 -90.208 1.00 80.25 1028 VAL A CA 1
ATOM 8003 C C . VAL A 1 1028 ? 32.638 51.535 -91.630 1.00 80.25 1028 VAL A C 1
ATOM 8005 O O . VAL A 1 1028 ? 33.391 50.926 -92.383 1.00 80.25 1028 VAL A O 1
ATOM 8008 N N . ASN A 1 1029 ? 32.110 52.708 -91.992 1.00 78.19 1029 ASN A N 1
ATOM 8009 C CA . ASN A 1 1029 ? 32.204 53.243 -93.352 1.00 78.19 1029 ASN A CA 1
ATOM 8010 C C . ASN A 1 1029 ? 33.645 53.298 -93.914 1.00 78.19 1029 ASN A C 1
ATOM 8012 O O . ASN A 1 1029 ? 34.538 53.917 -93.323 1.00 78.19 1029 ASN A O 1
ATOM 8016 N N . ARG A 1 1030 ? 33.831 52.771 -95.132 1.00 73.19 1030 ARG A N 1
ATOM 8017 C CA . ARG A 1 1030 ? 35.100 52.773 -95.882 1.00 73.19 1030 ARG A CA 1
ATOM 8018 C C . ARG A 1 1030 ? 35.098 53.755 -97.059 1.00 73.19 1030 ARG A C 1
ATOM 8020 O O . ARG A 1 1030 ? 34.088 54.371 -97.384 1.00 73.19 1030 ARG A O 1
ATOM 8027 N N . ALA A 1 1031 ? 36.280 53.975 -97.641 1.00 74.50 1031 ALA A N 1
ATOM 8028 C CA . ALA A 1 1031 ? 36.453 54.808 -98.830 1.00 74.50 1031 ALA A CA 1
ATOM 8029 C C . ALA A 1 1031 ? 36.512 53.942 -100.108 1.00 74.50 1031 ALA A C 1
ATOM 8031 O O . ALA A 1 1031 ? 37.228 52.935 -100.105 1.00 74.50 1031 ALA A O 1
ATOM 8032 N N . PRO A 1 1032 ? 35.881 54.364 -101.222 1.00 77.12 1032 PRO A N 1
ATOM 8033 C CA . PRO A 1 1032 ? 35.903 53.609 -102.469 1.00 77.12 1032 PRO A CA 1
ATOM 8034 C C . PRO A 1 1032 ? 37.295 53.580 -103.110 1.00 77.12 1032 PRO A C 1
ATOM 8036 O O . PRO A 1 1032 ? 38.036 54.567 -103.105 1.00 77.12 1032 PRO A O 1
ATOM 8039 N N . VAL A 1 1033 ? 37.635 52.448 -103.729 1.00 81.44 1033 VAL A N 1
ATOM 8040 C CA . VAL A 1 1033 ? 38.924 52.197 -104.385 1.00 81.44 1033 VAL A CA 1
ATOM 8041 C C . VAL A 1 1033 ? 38.772 52.297 -105.901 1.00 81.44 1033 VAL A C 1
ATOM 8043 O O . VAL A 1 1033 ? 37.985 51.584 -106.523 1.00 81.44 1033 VAL A O 1
ATOM 8046 N N . LEU A 1 1034 ? 39.557 53.176 -106.524 1.00 79.50 1034 LEU A N 1
ATOM 8047 C CA . LEU A 1 1034 ? 39.606 53.326 -107.979 1.00 79.50 1034 LEU A CA 1
ATOM 8048 C C . LEU A 1 1034 ? 40.513 52.251 -108.596 1.00 79.50 1034 LEU A C 1
ATOM 8050 O O . LEU A 1 1034 ? 41.650 52.074 -108.158 1.00 79.50 1034 LEU A O 1
ATOM 8054 N N . SER A 1 1035 ? 40.051 51.571 -109.645 1.00 84.69 1035 SER A N 1
ATOM 8055 C CA . SER A 1 1035 ? 40.907 50.656 -110.409 1.00 84.69 1035 SER A CA 1
ATOM 8056 C C . SER A 1 1035 ? 42.003 51.428 -111.144 1.00 84.69 1035 SER A C 1
ATOM 8058 O O . SER A 1 1035 ? 41.783 52.551 -111.603 1.00 84.69 1035 SER A O 1
ATOM 8060 N N . VAL A 1 1036 ? 43.186 50.818 -111.278 1.00 82.00 1036 VAL A N 1
ATOM 8061 C CA . VAL A 1 1036 ? 44.334 51.446 -111.948 1.00 82.00 1036 VAL A CA 1
ATOM 8062 C C . VAL A 1 1036 ? 43.968 51.804 -113.386 1.00 82.00 1036 VAL A C 1
ATOM 8064 O O . VAL A 1 1036 ? 43.653 50.938 -114.201 1.00 82.00 1036 VAL A O 1
ATOM 8067 N N . ILE A 1 1037 ? 44.056 53.092 -113.706 1.00 83.12 1037 ILE A N 1
ATOM 8068 C CA . ILE A 1 1037 ? 43.922 53.595 -115.068 1.00 83.12 1037 ILE A CA 1
ATOM 8069 C C . ILE A 1 1037 ? 45.334 53.677 -115.644 1.00 83.12 1037 ILE A C 1
ATOM 8071 O O . ILE A 1 1037 ? 46.111 54.544 -115.253 1.00 83.12 1037 ILE A O 1
ATOM 8075 N N . GLY A 1 1038 ? 45.685 52.752 -116.536 1.00 82.56 1038 GLY A N 1
ATOM 8076 C CA . GLY A 1 1038 ? 46.983 52.783 -117.211 1.00 82.56 1038 GLY A CA 1
ATOM 8077 C C . GLY A 1 1038 ? 47.124 53.981 -118.153 1.00 82.56 1038 GLY A C 1
ATOM 8078 O O . GLY A 1 1038 ? 46.123 54.574 -118.563 1.00 82.56 1038 GLY A O 1
ATOM 8079 N N . ASP A 1 1039 ? 48.361 54.301 -118.532 1.00 82.38 1039 ASP A N 1
ATOM 8080 C CA . ASP A 1 1039 ? 48.649 55.362 -119.499 1.00 82.38 1039 ASP A CA 1
ATOM 8081 C C . ASP A 1 1039 ? 47.879 55.140 -120.803 1.00 82.38 1039 ASP A C 1
ATOM 8083 O O . ASP A 1 1039 ? 47.829 54.034 -121.347 1.00 82.38 1039 ASP A O 1
ATOM 8087 N N . GLN A 1 1040 ? 47.275 56.212 -121.309 1.00 86.31 1040 GLN A N 1
ATOM 8088 C CA . GLN A 1 1040 ? 46.511 56.182 -122.547 1.00 86.31 1040 GLN A CA 1
ATOM 8089 C C . GLN A 1 1040 ? 47.272 56.927 -123.634 1.00 86.31 1040 GLN A C 1
ATOM 8091 O O . GLN A 1 1040 ? 47.882 57.969 -123.407 1.00 86.31 1040 GLN A O 1
ATOM 8096 N N . THR A 1 1041 ? 47.233 56.370 -124.832 1.00 80.62 1041 THR A N 1
ATOM 8097 C CA . THR A 1 1041 ? 48.070 56.773 -125.955 1.00 80.62 1041 THR A CA 1
ATOM 8098 C C . THR A 1 1041 ? 47.175 56.842 -127.184 1.00 80.62 1041 THR A C 1
ATOM 8100 O O . THR A 1 1041 ? 46.381 55.929 -127.409 1.00 80.62 1041 THR A O 1
ATOM 8103 N N . GLY A 1 1042 ? 47.277 57.907 -127.973 1.00 83.50 1042 GLY A N 1
ATOM 8104 C CA . GLY A 1 1042 ? 46.470 58.073 -129.177 1.00 83.50 1042 GLY A CA 1
ATOM 8105 C C . GLY A 1 1042 ? 47.009 59.170 -130.080 1.00 83.50 1042 GLY A C 1
ATOM 8106 O O . GLY A 1 1042 ? 47.796 60.015 -129.651 1.00 83.50 1042 GLY A O 1
ATOM 8107 N N . ASP A 1 1043 ? 46.591 59.116 -131.339 1.00 78.94 1043 ASP A N 1
ATOM 8108 C CA . ASP A 1 1043 ? 47.052 60.030 -132.376 1.00 78.94 1043 ASP A CA 1
ATOM 8109 C C . ASP A 1 1043 ? 46.405 61.411 -132.243 1.00 78.94 1043 ASP A C 1
ATOM 8111 O O . ASP A 1 1043 ? 45.251 61.557 -131.820 1.00 78.94 1043 ASP A O 1
ATOM 8115 N N . GLU A 1 1044 ? 47.144 62.445 -132.645 1.00 71.44 1044 GLU A N 1
ATOM 8116 C CA . GLU A 1 1044 ? 46.640 63.813 -132.610 1.00 71.44 1044 GLU A CA 1
ATOM 8117 C C . GLU A 1 1044 ? 45.342 63.961 -133.423 1.00 71.44 1044 GLU A C 1
ATOM 8119 O O . GLU A 1 1044 ? 45.181 63.406 -134.511 1.00 71.44 1044 GLU A O 1
ATOM 8124 N N . ASN A 1 1045 ? 44.402 64.738 -132.880 1.00 77.00 1045 ASN A N 1
ATOM 8125 C CA . ASN A 1 1045 ? 43.071 64.998 -133.444 1.00 77.00 1045 ASN A CA 1
ATOM 8126 C C . ASN A 1 1045 ? 42.109 63.793 -133.497 1.00 77.00 1045 ASN A C 1
ATOM 8128 O O . ASN A 1 1045 ? 41.045 63.907 -134.109 1.00 77.00 1045 ASN A O 1
ATOM 8132 N N . SER A 1 1046 ? 42.423 62.688 -132.811 1.00 81.44 1046 SER A N 1
ATOM 8133 C CA . SER A 1 1046 ? 41.489 61.573 -132.591 1.00 81.44 1046 SER A CA 1
ATOM 8134 C C . SER A 1 1046 ? 41.079 61.461 -131.116 1.00 81.44 1046 SER A C 1
ATOM 8136 O O . SER A 1 1046 ? 41.924 61.615 -130.233 1.00 81.44 1046 SER A O 1
ATOM 8138 N N . PRO A 1 1047 ? 39.795 61.194 -130.803 1.00 75.25 1047 PRO A N 1
ATOM 8139 C CA . PRO A 1 1047 ? 39.367 61.023 -129.421 1.00 75.25 1047 PRO A CA 1
ATOM 8140 C C . PRO A 1 1047 ? 39.886 59.697 -128.851 1.00 75.25 1047 PRO A C 1
ATOM 8142 O O . PRO A 1 1047 ? 39.597 58.623 -129.378 1.00 75.25 1047 PRO A O 1
ATOM 8145 N N . ILE A 1 1048 ? 40.605 59.773 -127.732 1.00 85.12 1048 ILE A N 1
ATOM 8146 C CA . ILE A 1 1048 ? 40.898 58.611 -126.890 1.00 85.12 1048 ILE A CA 1
ATOM 8147 C C . ILE A 1 1048 ? 39.705 58.404 -125.960 1.00 85.12 1048 ILE A C 1
ATOM 8149 O O . ILE A 1 1048 ? 39.296 59.325 -125.254 1.00 85.12 1048 ILE A O 1
ATOM 8153 N N . THR A 1 1049 ? 39.160 57.188 -125.946 1.00 82.00 1049 THR A N 1
ATOM 8154 C CA . THR A 1 1049 ? 38.069 56.814 -125.039 1.00 82.00 1049 THR A CA 1
ATOM 8155 C C . THR A 1 1049 ? 38.478 55.575 -124.258 1.00 82.00 1049 THR A C 1
ATOM 8157 O O . THR A 1 1049 ? 38.866 54.574 -124.855 1.00 82.00 1049 THR A O 1
ATOM 8160 N N . PHE A 1 1050 ? 38.379 55.635 -122.934 1.00 82.94 1050 PHE A N 1
ATOM 8161 C CA . PHE A 1 1050 ? 38.589 54.499 -122.041 1.00 82.94 1050 PHE A CA 1
ATOM 8162 C C . PHE A 1 1050 ? 37.601 54.577 -120.875 1.00 82.94 1050 PHE A C 1
ATOM 8164 O O . PHE A 1 1050 ? 37.008 55.625 -120.617 1.00 82.94 1050 PHE A O 1
ATOM 8171 N N . THR A 1 1051 ? 37.398 53.451 -120.194 1.00 81.31 1051 THR A N 1
ATOM 8172 C CA . THR A 1 1051 ? 36.475 53.354 -119.057 1.00 81.31 1051 THR A CA 1
ATOM 8173 C C . THR A 1 1051 ? 37.263 53.344 -117.756 1.00 81.31 1051 THR A C 1
ATOM 8175 O O . THR A 1 1051 ? 38.272 52.650 -117.648 1.00 81.31 1051 THR A O 1
ATOM 8178 N N . ILE A 1 1052 ? 36.781 54.094 -116.770 1.00 81.69 1052 ILE A N 1
ATOM 8179 C CA . ILE A 1 1052 ? 37.268 54.052 -115.393 1.00 81.69 1052 ILE A CA 1
ATOM 8180 C C . ILE A 1 1052 ? 36.262 53.243 -114.581 1.00 81.69 1052 ILE A C 1
ATOM 8182 O O . ILE A 1 1052 ? 35.057 53.427 -114.738 1.00 81.69 1052 ILE A O 1
ATOM 8186 N N . SER A 1 1053 ? 36.749 52.360 -113.715 1.00 84.38 1053 SER A N 1
ATOM 8187 C CA . SER A 1 1053 ? 35.917 51.639 -112.751 1.00 84.38 1053 SER A CA 1
ATOM 8188 C C . SER A 1 1053 ? 36.452 51.848 -111.337 1.00 84.38 1053 SER A C 1
ATOM 8190 O O . SER A 1 1053 ? 37.658 51.986 -111.134 1.00 84.38 1053 SER A O 1
ATOM 8192 N N . ALA A 1 1054 ? 35.546 51.903 -110.369 1.00 79.19 1054 ALA A N 1
ATOM 8193 C CA . ALA A 1 1054 ? 35.838 51.909 -108.942 1.00 79.19 1054 ALA A CA 1
ATOM 8194 C C . ALA A 1 1054 ? 34.988 50.827 -108.272 1.00 79.19 1054 ALA A C 1
ATOM 8196 O O . ALA A 1 1054 ? 33.912 50.495 -108.773 1.00 79.19 1054 ALA A O 1
ATOM 8197 N N . THR A 1 1055 ? 35.461 50.311 -107.147 1.00 77.81 1055 THR A N 1
ATOM 8198 C CA . THR A 1 1055 ? 34.702 49.435 -106.250 1.00 77.81 1055 THR A CA 1
ATOM 8199 C C . THR A 1 1055 ? 34.675 50.073 -104.872 1.00 77.81 1055 THR A C 1
ATOM 8201 O O . THR A 1 1055 ? 35.722 50.524 -104.408 1.00 77.81 1055 THR A O 1
ATOM 8204 N N . ASP A 1 1056 ? 33.512 50.111 -104.229 1.00 73.31 1056 ASP A N 1
ATOM 8205 C CA . ASP A 1 1056 ? 33.401 50.442 -102.807 1.00 73.31 1056 ASP A CA 1
ATOM 8206 C C . ASP A 1 1056 ? 33.362 49.116 -102.029 1.00 73.31 1056 ASP A C 1
ATOM 8208 O O . ASP A 1 1056 ? 32.423 48.348 -102.267 1.00 73.31 1056 ASP A O 1
ATOM 8212 N N . PRO A 1 1057 ? 34.427 48.754 -101.286 1.00 63.31 1057 PRO A N 1
ATOM 8213 C CA . PRO A 1 1057 ? 34.542 47.451 -100.631 1.00 63.31 1057 PRO A CA 1
ATOM 8214 C C . PRO A 1 1057 ? 33.578 47.257 -99.471 1.00 63.31 1057 PRO A C 1
ATOM 8216 O O . PRO A 1 1057 ? 33.244 48.259 -98.805 1.00 63.31 1057 PRO A O 1
#